Protein AF-0000000070380771 (afdb_homodimer)

Solvent-accessible surface area (backbone atoms only — not comparable to full-atom values): 51264 Å² total; per-residue (Å²): 142,86,91,89,78,85,69,86,73,79,86,82,87,74,89,71,87,74,86,80,80,78,75,79,76,74,78,73,79,75,77,78,79,81,85,82,73,87,72,89,79,75,88,74,88,81,80,87,70,88,83,82,88,81,94,83,90,71,95,70,80,88,82,78,74,93,72,87,72,89,77,90,82,74,86,62,72,78,56,58,79,58,52,67,78,51,56,83,76,54,70,95,64,72,78,73,71,71,70,75,65,78,79,70,80,69,45,84,45,52,61,44,78,40,83,37,79,69,74,66,56,48,31,32,36,49,47,54,38,82,95,44,77,72,44,42,66,49,49,50,58,55,55,61,74,44,67,93,34,72,45,36,39,27,26,43,66,91,47,42,65,62,38,48,50,44,26,52,74,66,71,38,59,85,51,54,82,36,54,39,77,47,44,53,93,78,38,53,86,61,44,56,32,33,38,36,41,16,33,50,67,41,51,48,57,53,45,69,50,42,72,87,48,61,47,48,43,28,46,33,26,36,48,97,50,91,26,84,71,35,78,36,48,66,91,47,37,70,63,50,50,50,49,53,52,48,41,25,71,72,66,32,31,43,42,19,42,75,39,65,20,34,30,39,37,30,22,36,88,86,68,42,72,30,66,57,96,86,35,70,43,59,50,68,16,52,27,25,42,34,41,30,21,70,88,43,88,59,66,41,45,37,38,34,26,50,71,89,34,84,62,43,59,47,44,20,48,33,40,35,39,25,24,26,70,13,14,75,44,69,42,32,78,53,66,32,49,37,36,38,66,79,39,64,32,40,31,42,28,49,33,71,48,71,53,88,63,70,63,31,33,38,34,37,45,68,48,39,37,35,38,31,34,39,71,82,43,91,55,51,34,29,32,27,43,54,88,37,82,71,44,80,39,51,55,50,24,31,42,35,38,29,60,37,93,47,41,41,33,37,52,45,91,53,92,80,46,45,52,58,56,58,47,46,56,41,48,32,64,72,52,53,59,60,64,66,73,78,109,138,91,85,81,92,83,93,84,93,87,90,87,91,83,77,83,90,78,92,81,85,86,81,86,74,87,87,76,90,78,84,83,84,89,74,95,89,92,80,92,76,92,76,90,91,89,89,94,80,92,91,88,95,82,96,81,92,76,96,78,86,95,85,91,79,94,77,88,78,84,75,90,73,76,80,62,72,84,52,58,88,53,52,74,78,36,61,90,76,36,79,72,77,73,83,69,79,68,60,77,61,71,72,67,78,69,41,82,44,52,62,45,77,41,81,38,82,63,72,64,52,46,31,32,36,49,46,54,38,83,94,43,77,70,44,41,66,50,47,50,57,56,54,60,77,45,66,94,40,66,46,36,39,27,27,41,67,92,48,41,64,61,38,50,54,46,26,51,74,68,70,40,59,84,50,53,82,35,54,38,76,46,43,53,95,77,38,54,86,63,46,54,33,33,40,37,41,16,33,49,66,39,51,48,57,54,45,70,52,41,72,87,50,61,49,46,42,27,44,34,27,35,46,94,51,92,24,83,71,35,77,37,47,66,91,48,37,70,62,51,50,52,49,51,52,50,42,26,71,71,67,33,31,42,42,19,41,75,38,64,20,34,29,38,38,30,23,36,86,86,68,42,72,31,67,58,96,86,37,69,42,58,50,65,17,53,26,26,41,33,42,30,20,70,89,43,87,57,65,40,45,36,39,35,25,50,73,89,35,84,61,45,58,48,44,21,46,33,40,35,40,24,24,25,70,13,14,76,43,70,43,31,79,54,67,31,51,37,35,40,66,76,40,64,31,39,31,44,29,48,33,71,50,70,53,87,64,69,62,31,34,38,34,37,44,67,47,39,36,35,38,32,33,37,72,80,42,91,56,51,35,29,33,27,42,55,87,37,82,72,44,79,37,49,55,51,25,31,41,34,38,29,58,37,92,45,41,39,32,37,53,44,91,53,92,80,46,45,54,59,55,60,47,48,55,42,47,33,62,70,52,53,58,62,64,66,72,78,108

Sequence (878 aa):
MQQLYTNSFQNSQQMSTSVEEQQKSTSKFQRKPYRTDSQRHCKYSNHDHCDENQMHLSKNKMLQSINSEEEYQPKQMELDQLELRNKTSSKNISQIYQVIEEKEFECGCKPSIIPFEKEDSWQILLIGKLNDPEVFPLFSQIIKQFKNKKCSFYVENHSLEKFKCQLIQDQLNEFIETIVEFDSANHELNIDIIITLGGDGTILYTMSHFQNRTSPPIIAIEKGTLGFMCMYNIQNIEKDLEKIQQNVKANKNIMVERKMRIHAKILDANGNIAKQNGVEKKYHALNEIVIDRGQNASCLKMEIFLNNESLTKTLGDGLIFSTPTGSTAYSLSAGGPIIQNEVRSISLVPICPFSLSFRPIVLPECSELKVKLTDDNRGQGKISGDGQKVFDLLPGEVVQIESSDLDVYVVRETFKANNVHEWMVKLKKMLNWNSNFSKMQQLYTNSFQNSQQMSTSVEEQQKSTSKFQRKPYRTDSQRHCKYSNHDHCDENQMHLSKNKMLQSINSEEEYQPKQMELDQLELRNKTSSKNISQIYQVIEEKEFECGCKPSIIPFEKEDSWQILLIGKLNDPEVFPLFSQIIKQFKNKKCSFYVENHSLEKFKCQLIQDQLNEFIETIVEFDSANHELNIDIIITLGGDGTILYTMSHFQNRTSPPIIAIEKGTLGFMCMYNIQNIEKDLEKIQQNVKANKNIMVERKMRIHAKILDANGNIAKQNGVEKKYHALNEIVIDRGQNASCLKMEIFLNNESLTKTLGDGLIFSTPTGSTAYSLSAGGPIIQNEVRSISLVPICPFSLSFRPIVLPECSELKVKLTDDNRGQGKISGDGQKVFDLLPGEVVQIESSDLDVYVVRETFKANNVHEWMVKLKKMLNWNSNFSK

pLDDT: mean 71.98, std 31.47, range [14.49, 98.69]

Secondary structure (DSSP, 8-state):
--------------------------------------------------------------------------TTGGGGGGTGGGTTTSSTTS-------------TTSPEEEE----S--EEEEEE-TT-TTHHHHHHHHHHTTTTS--EEEEEHHHHHHHHHHHHHTT-GGGGGGEEEE-HHHHGGG--EEEEEE-HHHHHHHHTT-SSSPPPPEEEEE-SS--SS--EEGGGHHHHHHHHHHHHHHHSEEEEEEE--EEEEEE-TTSSBPEETTEE-EEEESSEEEEE-TT-SSPEEEEEEETTEEEEEEEESEEEEE-TGGGGTHHHHTTPPEE-TTS-EEEEEEES-SSTT---EEEETT-EEEEEEPTT-SS-EEEEETTEEEEEE-TT-EEEEEE-S--EEEE---TT--HHHHHHHHHHHHHTTTSGGG-/--------------------------------------------------------------------------TTGGGTTTTGGGTTTTS----------------TTSPEEEE----S--EEEEEE-TT-TTHHHHHHHHHHTTTTS--EEEEEHHHHHHHHHHHHHTT-GGGGGGEEEE-HHHHGGG--EEEEEE-HHHHHHHHTT-SSSPPPPEEEEE-SS--SS--EEGGGHHHHHHHHHHHHHHHSEEEEEEE--EEEEEE-TTSSBPEETTEE-EEEESSEEEEE-TT-SSPEEEEEEETTEEEEEEEESEEEEE-TGGGGTHHHHTTPPEE-TTS-EEEEEEES-SSTT---EEEETT-EEEEEEPTT-SS-EEEEETTEEEEEE-TT-EEEEEE-S--EEEE-S-TT--HHHHHHHHHHHHHTTTSGGG-

Radius of gyration: 39.32 Å; Cα contacts (8 Å, |Δi|>4): 1543; chains: 2; bounding box: 80×120×140 Å

Foldseek 3Di:
DDDDDDDDPDDDDDDDDDDDDDDPVVDPPDPPDPDDDDDPDDDDDDDDDDDDDDDDDDPDDDPDDDDDDDDDDDPPPVPPVVPPVPPVVPPVPPDCPVPPPDPPPQDVLFWDKDFAQDDQEAEEEEFEDPPDLVVLVLVLVLVVLSVVGNYAYEYAPVCLVSNCVVCVVVVNNVCNVSYDHDDLVPCQVVHAEYEYEAAPLRVQVVCQSPWPAFHHAYQAEHDDDQHLQHDHYSVCVSVQVVLQVVCCVVPSIFTWHWFWWKKKFKAALVRHQDDDPRHGQMGIARFKKKKFQPPDPAWFWKWKDKPNHTDDIWTGGIKIKGFLSNCLPVVVVLPGDRHQRSQGWIKIGDRGIPDPPDHIDTGHQAMKMKMAGAQPTPGWIWMDGPNHTGDIHHHGMMMIMHIDPRIHIYTDRDSVDSSVVSSVVSVCVVVVPPPPPVD/DDDDDDDDDYDYDDDDDDDDDDDPDDDDPDPDDDDDDDDDDDDDDYDDDDDDDDDDDDDDDDDDDDDDDDDPDDPPPVPPVPPPVDPPVNVVDDDPPVPVPPVPPPPVLFWDKDFAQDDQEFEEEEFEDPPDLVVLLLVLVLVVLSVVGNYAYEYAPVCLVSNCVVCVVVVNNVCNVSYDHDDLVPCQVVHAEYEYEAAPLRVQVVCQSPFPAFHHAYQAEHDDDQHLQHDHYSVCSSVLVVLQVVCCNVPSIFTWHWFWWKKKFKAALVRHQDDDPRHGQMGTARFKKKKFQPPDPAWFWKWKDKPNHTDDIWTGGIKIKGFLSNCLPVVVVLPGHRHQRSQGWIKIGDRGIPDPPDHIDTGHQAMKMKMAGAQPTPGWIWMDGSNHTGDIHHHGMMMIMHIDPRIHIYTDRDSVDRSVVSSVVSVCVVVVPPPPPVD

Structure (mmCIF, N/CA/C/O backbone):
data_AF-0000000070380771-model_v1
#
loop_
_entity.id
_entity.type
_entity.pdbx_description
1 polymer 'ATP-NAD kinase'
#
loop_
_atom_site.group_PDB
_atom_site.id
_atom_site.type_symbol
_atom_site.label_atom_id
_atom_site.label_alt_id
_atom_site.label_comp_id
_atom_site.label_asym_id
_atom_site.label_entity_id
_atom_site.label_seq_id
_atom_site.pdbx_PDB_ins_code
_atom_site.Cartn_x
_atom_site.Cartn_y
_atom_site.Cartn_z
_atom_site.occupancy
_atom_site.B_iso_or_equiv
_atom_site.auth_seq_id
_atom_site.auth_comp_id
_atom_site.auth_asym_id
_atom_site.auth_atom_id
_atom_site.pdbx_PDB_model_num
ATOM 1 N N . MET A 1 1 ? 10.43 4.582 -74.312 1 15.59 1 MET A N 1
ATOM 2 C CA . MET A 1 1 ? 9.906 5.629 -75.188 1 15.59 1 MET A CA 1
ATOM 3 C C . MET A 1 1 ? 9.266 6.75 -74.375 1 15.59 1 MET A C 1
ATOM 5 O O . MET A 1 1 ? 8.922 6.555 -73.188 1 15.59 1 MET A O 1
ATOM 9 N N . GLN A 1 2 ? 8.406 7.648 -75.062 1 15.29 2 GLN A N 1
ATOM 10 C CA . GLN A 1 2 ? 8.266 9.094 -75.25 1 15.29 2 GLN A CA 1
ATOM 11 C C . GLN A 1 2 ? 7.43 9.688 -74.062 1 15.29 2 GLN A C 1
ATOM 13 O O . GLN A 1 2 ? 7.844 10.648 -73.438 1 15.29 2 GLN A O 1
ATOM 18 N N . GLN A 1 3 ? 6.051 9.898 -74.25 1 15.65 3 GLN A N 1
ATOM 19 C CA . GLN A 1 3 ? 5.379 11.18 -74.5 1 15.65 3 GLN A CA 1
ATOM 20 C C . GLN A 1 3 ? 4.953 11.805 -73.125 1 15.65 3 GLN A C 1
ATOM 22 O O . GLN A 1 3 ? 4.82 11.109 -72.125 1 15.65 3 GLN A O 1
ATOM 27 N N . LEU A 1 4 ? 4.148 12.969 -73.188 1 15.55 4 LEU A N 1
ATOM 28 C CA . LEU A 1 4 ? 3.951 14.414 -73.062 1 15.55 4 LEU A CA 1
ATOM 29 C C . LEU A 1 4 ? 3.121 14.742 -71.812 1 15.55 4 LEU A C 1
ATOM 31 O O . LEU A 1 4 ? 2.547 13.852 -71.188 1 15.55 4 LEU A O 1
ATOM 35 N N . TYR A 1 5 ? 2.143 15.719 -71.812 1 14.67 5 TYR A N 1
ATOM 36 C CA . TYR A 1 5 ? 1.881 17.141 -71.625 1 14.67 5 TYR A CA 1
ATOM 37 C C . TYR A 1 5 ? 0.766 17.344 -70.625 1 14.67 5 TYR A C 1
ATOM 39 O O . TYR A 1 5 ? 0.784 18.297 -69.812 1 14.67 5 TYR A O 1
ATOM 47 N N . THR A 1 6 ? -0.337 16.547 -70.625 1 15.51 6 THR A N 1
ATOM 48 C CA . THR A 1 6 ? -1.52 17.359 -70.875 1 15.51 6 THR A CA 1
ATOM 49 C C . THR A 1 6 ? -1.907 18.156 -69.625 1 15.51 6 THR A C 1
ATOM 51 O O . THR A 1 6 ? -1.584 17.781 -68.5 1 15.51 6 THR A O 1
ATOM 54 N N . ASN A 1 7 ? -2.908 19.078 -69.688 1 14.82 7 ASN A N 1
ATOM 55 C CA . ASN A 1 7 ? -3.33 20.469 -69.688 1 14.82 7 ASN A CA 1
ATOM 56 C C . ASN A 1 7 ? -3.99 20.859 -68.375 1 14.82 7 ASN A C 1
ATOM 58 O O . ASN A 1 7 ? -3.668 21.891 -67.812 1 14.82 7 ASN A O 1
ATOM 62 N N . SER A 1 8 ? -5.223 20.266 -68 1 15.84 8 SER A N 1
ATOM 63 C CA . SER A 1 8 ? -6.32 21.219 -67.938 1 15.84 8 SER A CA 1
ATOM 64 C C . SER A 1 8 ? -6.402 21.906 -66.562 1 15.84 8 SER A C 1
ATOM 66 O O . SER A 1 8 ? -6.59 21.234 -65.562 1 15.84 8 SER A O 1
ATOM 68 N N . PHE A 1 9 ? -5.828 23.172 -66.25 1 16.44 9 PHE A N 1
ATOM 69 C CA . PHE A 1 9 ? -5.43 24.266 -65.375 1 16.44 9 PHE A CA 1
ATOM 70 C C . PHE A 1 9 ? -6.652 24.953 -64.75 1 16.44 9 PHE A C 1
ATOM 72 O O . PHE A 1 9 ? -6.52 25.859 -63.938 1 16.44 9 PHE A O 1
ATOM 79 N N . GLN A 1 10 ? -7.82 24.75 -65.438 1 15.23 10 GLN A N 1
ATOM 80 C CA . GLN A 1 10 ? -8.438 26.047 -65.688 1 15.23 10 GLN A CA 1
ATOM 81 C C . GLN A 1 10 ? -8.68 26.781 -64.312 1 15.23 10 GLN A C 1
ATOM 83 O O . GLN A 1 10 ? -8.688 26.172 -63.281 1 15.23 10 GLN A O 1
ATOM 88 N N . ASN A 1 11 ? -9.68 27.672 -64.375 1 15.25 11 ASN A N 1
ATOM 89 C CA . ASN A 1 11 ? -9.953 29.094 -64.312 1 15.25 11 ASN A CA 1
ATOM 90 C C . ASN A 1 11 ? -10.305 29.562 -62.906 1 15.25 11 ASN A C 1
ATOM 92 O O . ASN A 1 11 ? -10.617 28.75 -62.031 1 15.25 11 ASN A O 1
ATOM 96 N N . SER A 1 12 ? -11.086 30.609 -62.75 1 15.48 12 SER A N 1
ATOM 97 C CA . SER A 1 12 ? -11.039 32.031 -62.438 1 15.48 12 SER A CA 1
ATOM 98 C C . SER A 1 12 ? -11.688 32.312 -61.094 1 15.48 12 SER A C 1
ATOM 100 O O . SER A 1 12 ? -11.133 33.062 -60.25 1 15.48 12 SER A O 1
ATOM 102 N N . GLN A 1 13 ? -13.031 31.969 -60.906 1 15.8 13 GLN A N 1
ATOM 103 C CA . GLN A 1 13 ? -13.852 33.156 -60.688 1 15.8 13 GLN A CA 1
ATOM 104 C C . GLN A 1 13 ? -13.75 33.625 -59.219 1 15.8 13 GLN A C 1
ATOM 106 O O . GLN A 1 13 ? -13.414 32.875 -58.344 1 15.8 13 GLN A O 1
ATOM 111 N N . GLN A 1 14 ? -14.258 34.938 -58.875 1 16.27 14 GLN A N 1
ATOM 112 C CA . GLN A 1 14 ? -14.109 36.25 -58.312 1 16.27 14 GLN A CA 1
ATOM 113 C C . GLN A 1 14 ? -14.742 36.344 -56.938 1 16.27 14 GLN A C 1
ATOM 115 O O . GLN A 1 14 ? -14.531 37.312 -56.188 1 16.27 14 GLN A O 1
ATOM 120 N N . MET A 1 15 ? -15.492 35.312 -56.438 1 16.72 15 MET A N 1
ATOM 121 C CA . MET A 1 15 ? -16.609 35.938 -55.75 1 16.72 15 MET A CA 1
ATOM 122 C C . MET A 1 15 ? -16.125 36.75 -54.531 1 16.72 15 MET A C 1
ATOM 124 O O . MET A 1 15 ? -15.297 36.25 -53.75 1 16.72 15 MET A O 1
ATOM 128 N N . SER A 1 16 ? -16.594 38 -54.25 1 16.33 16 SER A N 1
ATOM 129 C CA . SER A 1 16 ? -16.469 39.344 -53.75 1 16.33 16 SER A CA 1
ATOM 130 C C . SER A 1 16 ? -16.656 39.406 -52.25 1 16.33 16 SER A C 1
ATOM 132 O O . SER A 1 16 ? -16.031 40.219 -51.562 1 16.33 16 SER A O 1
ATOM 134 N N . THR A 1 17 ? -17.516 38.531 -51.688 1 17.88 17 THR A N 1
ATOM 135 C CA . THR A 1 17 ? -18.438 39.312 -50.844 1 17.88 17 THR A CA 1
ATOM 136 C C . THR A 1 17 ? -17.688 39.875 -49.625 1 17.88 17 THR A C 1
ATOM 138 O O . THR A 1 17 ? -16.797 39.25 -49.094 1 17.88 17 THR A O 1
ATOM 141 N N . SER A 1 18 ? -17.953 41.125 -49.188 1 16.97 18 SER A N 1
ATOM 142 C CA . SER A 1 18 ? -17.578 42.375 -48.562 1 16.97 18 SER A CA 1
ATOM 143 C C . SER A 1 18 ? -17.578 42.281 -47.031 1 16.97 18 SER A C 1
ATOM 145 O O . SER A 1 18 ? -17.047 43.156 -46.344 1 16.97 18 SER A O 1
ATOM 147 N N . VAL A 1 19 ? -18.266 41.281 -46.469 1 18.34 19 VAL A N 1
ATOM 148 C CA . VAL A 1 19 ? -18.984 41.781 -45.281 1 18.34 19 VAL A CA 1
ATOM 149 C C . VAL A 1 19 ? -17.984 42.312 -44.281 1 18.34 19 VAL A C 1
ATOM 151 O O . VAL A 1 19 ? -16.891 41.781 -44.125 1 18.34 19 VAL A O 1
ATOM 154 N N . GLU A 1 20 ? -18.453 43.281 -43.438 1 17.81 20 GLU A N 1
ATOM 155 C CA . GLU A 1 20 ? -18.219 44.531 -42.719 1 17.81 20 GLU A CA 1
ATOM 156 C C . GLU A 1 20 ? -17.438 44.25 -41.406 1 17.81 20 GLU A C 1
ATOM 158 O O . GLU A 1 20 ? -17.609 43.219 -40.781 1 17.81 20 GLU A O 1
ATOM 163 N N . GLU A 1 21 ? -16.422 45.062 -41.125 1 18.34 21 GLU A N 1
ATOM 164 C CA . GLU A 1 21 ? -15.172 45.281 -40.375 1 18.34 21 GLU A CA 1
ATOM 165 C C . GLU A 1 21 ? -15.453 45.594 -38.906 1 18.34 21 GLU A C 1
ATOM 167 O O . GLU A 1 21 ? -14.539 45.938 -38.156 1 18.34 21 GLU A O 1
ATOM 172 N N . GLN A 1 22 ? -16.781 45.344 -38.5 1 17.52 22 GLN A N 1
ATOM 173 C CA . GLN A 1 22 ? -17.047 46.281 -37.406 1 17.52 22 GLN A CA 1
ATOM 174 C C . GLN A 1 22 ? -15.984 46.188 -36.312 1 17.52 22 GLN A C 1
ATOM 176 O O . GLN A 1 22 ? -15.375 45.125 -36.125 1 17.52 22 GLN A O 1
ATOM 181 N N . GLN A 1 23 ? -15.852 47.312 -35.562 1 16.89 23 GLN A N 1
ATOM 182 C CA . GLN A 1 23 ? -14.945 48.188 -34.844 1 16.89 23 GLN A CA 1
ATOM 183 C C . GLN A 1 23 ? -14.695 47.688 -33.438 1 16.89 23 GLN A C 1
ATOM 185 O O . GLN A 1 23 ? -15.547 47.875 -32.562 1 16.89 23 GLN A O 1
ATOM 190 N N . LYS A 1 24 ? -14.719 46.375 -33.188 1 17.44 24 LYS A N 1
ATOM 191 C CA . LYS A 1 24 ? -14.812 45.938 -31.797 1 17.44 24 LYS A CA 1
ATOM 192 C C . LYS A 1 24 ? -13.734 46.625 -30.953 1 17.44 24 LYS A C 1
ATOM 194 O O . LYS A 1 24 ? -12.547 46.281 -31.094 1 17.44 24 LYS A O 1
ATOM 199 N N . SER A 1 25 ? -13.914 47.969 -30.641 1 17.27 25 SER A N 1
ATOM 200 C CA . SER A 1 25 ? -13.023 48.875 -29.922 1 17.27 25 SER A CA 1
ATOM 201 C C . SER A 1 25 ? -12.641 48.312 -28.562 1 17.27 25 SER A C 1
ATOM 203 O O . SER A 1 25 ? -13.484 48.188 -27.672 1 17.27 25 SER A O 1
ATOM 205 N N . THR A 1 26 ? -12.164 47.094 -28.469 1 18.12 26 THR A N 1
ATOM 206 C CA . THR A 1 26 ? -11.82 46.469 -27.203 1 18.12 26 THR A CA 1
ATOM 207 C C . THR A 1 26 ? -10.914 47.406 -26.391 1 18.12 26 THR A C 1
ATOM 209 O O . THR A 1 26 ? -9.805 47.719 -26.812 1 18.12 26 THR A O 1
ATOM 212 N N . SER A 1 27 ? -11.586 48.281 -25.656 1 17 27 SER A N 1
ATOM 213 C CA . SER A 1 27 ? -11.008 49.312 -24.797 1 17 27 SER A CA 1
ATOM 214 C C . SER A 1 27 ? -9.891 48.75 -23.938 1 17 27 SER A C 1
ATOM 216 O O . SER A 1 27 ? -10.023 47.656 -23.359 1 17 27 SER A O 1
ATOM 218 N N . LYS A 1 28 ? -8.695 49.125 -24.156 1 19.48 28 LYS A N 1
ATOM 219 C CA . LYS A 1 28 ? -7.309 49.031 -23.703 1 19.48 28 LYS A CA 1
ATOM 220 C C . LYS A 1 28 ? -7.18 49.406 -22.234 1 19.48 28 LYS A C 1
ATOM 222 O O . LYS A 1 28 ? -7.297 50.562 -21.875 1 19.48 28 LYS A O 1
ATOM 227 N N . PHE A 1 29 ? -7.934 48.656 -21.344 1 17.91 29 PHE A N 1
ATOM 228 C CA . PHE A 1 29 ? -7.871 49 -19.922 1 17.91 29 PHE A CA 1
ATOM 229 C C . PHE A 1 29 ? -6.434 49.25 -19.5 1 17.91 29 PHE A C 1
ATOM 231 O O . PHE A 1 29 ? -5.523 48.5 -19.844 1 17.91 29 PHE A O 1
ATOM 238 N N . GLN A 1 30 ? -6.145 50.5 -19.219 1 17.33 30 GLN A N 1
ATOM 239 C CA . GLN A 1 30 ? -5.004 51.312 -18.859 1 17.33 30 GLN A CA 1
ATOM 240 C C . GLN A 1 30 ? -4.242 50.75 -17.672 1 17.33 30 GLN A C 1
ATOM 242 O O . GLN A 1 30 ? -4.812 50.562 -16.594 1 17.33 30 GLN A O 1
ATOM 247 N N . ARG A 1 31 ? -3.383 49.812 -17.922 1 18.3 31 ARG A N 1
ATOM 248 C CA . ARG A 1 31 ? -2.426 49.25 -16.984 1 18.3 31 ARG A CA 1
ATOM 249 C C . ARG A 1 31 ? -1.711 50.344 -16.203 1 18.3 31 ARG A C 1
ATOM 251 O O . ARG A 1 31 ? -1.002 51.156 -16.781 1 18.3 31 ARG A O 1
ATOM 258 N N . LYS A 1 32 ? -2.375 50.906 -15.211 1 17.41 32 LYS A N 1
ATOM 259 C CA . LYS A 1 32 ? -1.757 52 -14.445 1 17.41 32 LYS A CA 1
ATOM 260 C C . LYS A 1 32 ? -0.337 51.625 -14.023 1 17.41 32 LYS A C 1
ATOM 262 O O . LYS A 1 32 ? -0.073 50.5 -13.648 1 17.41 32 LYS A O 1
ATOM 267 N N . PRO A 1 33 ? 0.703 52.406 -14.344 1 18.81 33 PRO A N 1
ATOM 268 C CA . PRO A 1 33 ? 2.16 52.438 -14.203 1 18.81 33 PRO A CA 1
ATOM 269 C C . PRO A 1 33 ? 2.611 52.344 -12.742 1 18.81 33 PRO A C 1
ATOM 271 O O . PRO A 1 33 ? 1.985 52.906 -11.859 1 18.81 33 PRO A O 1
ATOM 274 N N . TYR A 1 34 ? 3.078 51.156 -12.344 1 19.2 34 TYR A N 1
ATOM 275 C CA . TYR A 1 34 ? 3.66 50.812 -11.047 1 19.2 34 TYR A CA 1
ATOM 276 C C . TYR A 1 34 ? 4.707 51.844 -10.641 1 19.2 34 TYR A C 1
ATOM 278 O O . TYR A 1 34 ? 5.676 52.062 -11.375 1 19.2 34 TYR A O 1
ATOM 286 N N . ARG A 1 35 ? 4.332 52.906 -9.977 1 16.77 35 ARG A N 1
ATOM 287 C CA . ARG A 1 35 ? 5.16 54 -9.469 1 16.77 35 ARG A CA 1
ATOM 288 C C . ARG A 1 35 ? 6.379 53.469 -8.727 1 16.77 35 ARG A C 1
ATOM 290 O O . ARG A 1 35 ? 6.254 52.562 -7.891 1 16.77 35 ARG A O 1
ATOM 297 N N . THR A 1 36 ? 7.664 53.656 -9.203 1 17.06 36 THR A N 1
ATOM 298 C CA . THR A 1 36 ? 9.094 53.469 -8.969 1 17.06 36 THR A CA 1
ATOM 299 C C . THR A 1 36 ? 9.469 53.906 -7.551 1 17.06 36 THR A C 1
ATOM 301 O O . THR A 1 36 ? 10.219 53.188 -6.871 1 17.06 36 THR A O 1
ATOM 304 N N . ASP A 1 37 ? 9.484 55.188 -7.113 1 15.84 37 ASP A N 1
ATOM 305 C CA . ASP A 1 37 ? 10.719 55.906 -6.793 1 15.84 37 ASP A CA 1
ATOM 306 C C . ASP A 1 37 ? 11.07 55.75 -5.316 1 15.84 37 ASP A C 1
ATOM 308 O O . ASP A 1 37 ? 12.211 56.031 -4.918 1 15.84 37 ASP A O 1
ATOM 312 N N . SER A 1 38 ? 10.141 55.781 -4.324 1 16.62 38 SER A N 1
ATOM 313 C CA . SER A 1 38 ? 10.594 56.688 -3.273 1 16.62 38 SER A CA 1
ATOM 314 C C . SER A 1 38 ? 11.859 56.156 -2.604 1 16.62 38 SER A C 1
ATOM 316 O O . SER A 1 38 ? 12.055 54.969 -2.467 1 16.62 38 SER A O 1
ATOM 318 N N . GLN A 1 39 ? 12.93 57.062 -2.148 1 16.45 39 GLN A N 1
ATOM 319 C CA . GLN A 1 39 ? 14.289 57.406 -1.742 1 16.45 39 GLN A CA 1
ATOM 320 C C . GLN A 1 39 ? 14.57 56.938 -0.315 1 16.45 39 GLN A C 1
ATOM 322 O O . GLN A 1 39 ? 15.594 57.312 0.266 1 16.45 39 GLN A O 1
ATOM 327 N N . ARG A 1 40 ? 13.914 56.031 0.364 1 16.89 40 ARG A N 1
ATOM 328 C CA . ARG A 1 40 ? 14.188 56.219 1.785 1 16.89 40 ARG A CA 1
ATOM 329 C C . ARG A 1 40 ? 15.68 56.094 2.078 1 16.89 40 ARG A C 1
ATOM 331 O O . ARG A 1 40 ? 16.344 55.219 1.546 1 16.89 40 ARG A O 1
ATOM 338 N N . HIS A 1 41 ? 16.312 57.094 2.762 1 16.53 41 HIS A N 1
ATOM 339 C CA . HIS A 1 41 ? 17.594 57.625 3.25 1 16.53 41 HIS A CA 1
ATOM 340 C C . HIS A 1 41 ? 18.266 56.656 4.195 1 16.53 41 HIS A C 1
ATOM 342 O O . HIS A 1 41 ? 17.594 56 5.004 1 16.53 41 HIS A O 1
ATOM 348 N N . CYS A 1 42 ? 19.531 56.312 3.943 1 17.25 42 CYS A N 1
ATOM 349 C CA . CYS A 1 42 ? 20.641 55.5 4.41 1 17.25 42 CYS A CA 1
ATOM 350 C C . CYS A 1 42 ? 21.125 55.969 5.777 1 17.25 42 CYS A C 1
ATOM 352 O O . CYS A 1 42 ? 22.156 55.5 6.266 1 17.25 42 CYS A O 1
ATOM 354 N N . LYS A 1 43 ? 20.5 56.75 6.668 1 16.7 43 LYS A N 1
ATOM 355 C CA . LYS A 1 43 ? 21.469 57.438 7.52 1 16.7 43 LYS A CA 1
ATOM 356 C C . LYS A 1 43 ? 22.281 56.438 8.328 1 16.7 43 LYS A C 1
ATOM 358 O O . LYS A 1 43 ? 21.766 55.438 8.797 1 16.7 43 LYS A O 1
ATOM 363 N N . TYR A 1 44 ? 23.688 56.562 8.406 1 16.52 44 TYR A N 1
ATOM 364 C CA . TYR A 1 44 ? 25 56.031 8.789 1 16.52 44 TYR A CA 1
ATOM 365 C C . TYR A 1 44 ? 25.125 55.938 10.305 1 16.52 44 TYR A C 1
ATOM 367 O O . TYR A 1 44 ? 25.75 55 10.82 1 16.52 44 TYR A O 1
ATOM 375 N N . SER A 1 45 ? 24.688 56.906 11.156 1 16.22 45 SER A N 1
ATOM 376 C CA . SER A 1 45 ? 25.766 57.375 12.031 1 16.22 45 SER A CA 1
ATOM 377 C C . SER A 1 45 ? 26.25 56.25 12.945 1 16.22 45 SER A C 1
ATOM 379 O O . SER A 1 45 ? 25.531 55.281 13.18 1 16.22 45 SER A O 1
ATOM 381 N N . ASN A 1 46 ? 27.484 56.406 13.641 1 16.53 46 ASN A N 1
ATOM 382 C CA . ASN A 1 46 ? 28.766 56 14.211 1 16.53 46 ASN A CA 1
ATOM 383 C C . ASN A 1 46 ? 28.609 55.531 15.648 1 16.53 46 ASN A C 1
ATOM 385 O O . ASN A 1 46 ? 29.438 54.75 16.141 1 16.53 46 ASN A O 1
ATOM 389 N N . HIS A 1 47 ? 27.797 56.219 16.562 1 15.58 47 HIS A N 1
ATOM 390 C CA . HIS A 1 47 ? 28.562 56.594 17.734 1 15.58 47 HIS A CA 1
ATOM 391 C C . HIS A 1 47 ? 29 55.375 18.531 1 15.58 47 HIS A C 1
ATOM 393 O O . HIS A 1 47 ? 30.188 55.219 18.812 1 15.58 47 HIS A O 1
ATOM 399 N N . ASP A 1 48 ? 28.516 55.312 19.859 1 15.63 48 ASP A N 1
ATOM 400 C CA . ASP A 1 48 ? 29.203 55.562 21.109 1 15.63 48 ASP A CA 1
ATOM 401 C C . ASP A 1 48 ? 29.75 54.25 21.688 1 15.63 48 ASP A C 1
ATOM 403 O O . ASP A 1 48 ? 29.312 53.156 21.297 1 15.63 48 ASP A O 1
ATOM 407 N N . HIS A 1 49 ? 30.328 54.281 22.953 1 16.59 49 HIS A N 1
ATOM 408 C CA . HIS A 1 49 ? 31.438 54.062 23.875 1 16.59 49 HIS A CA 1
ATOM 409 C C . HIS A 1 49 ? 31.141 52.906 24.812 1 16.59 49 HIS A C 1
ATOM 411 O O . HIS A 1 49 ? 31.953 52.562 25.672 1 16.59 49 HIS A O 1
ATOM 417 N N . CYS A 1 50 ? 29.953 52.375 24.812 1 15.74 50 CYS A N 1
ATOM 418 C CA . CYS A 1 50 ? 29.812 52.031 26.234 1 15.74 50 CYS A CA 1
ATOM 419 C C . CYS A 1 50 ? 30.938 51.125 26.688 1 15.74 50 CYS A C 1
ATOM 421 O O . CYS A 1 50 ? 31.281 50.156 26.016 1 15.74 50 CYS A O 1
ATOM 423 N N . ASP A 1 51 ? 31.547 51.5 27.859 1 15.3 51 ASP A N 1
ATOM 424 C CA . ASP A 1 51 ? 32.625 51.344 28.844 1 15.3 51 ASP A CA 1
ATOM 425 C C . ASP A 1 51 ? 32.656 49.906 29.391 1 15.3 51 ASP A C 1
ATOM 427 O O . ASP A 1 51 ? 31.734 49.125 29.172 1 15.3 51 ASP A O 1
ATOM 431 N N . GLU A 1 52 ? 32.656 49.906 30.797 1 15.14 52 GLU A N 1
ATOM 432 C CA . GLU A 1 52 ? 33.625 49.594 31.828 1 15.14 52 GLU A CA 1
ATOM 433 C C . GLU A 1 52 ? 33.5 48.156 32.281 1 15.14 52 GLU A C 1
ATOM 435 O O . GLU A 1 52 ? 34.438 47.375 32.188 1 15.14 52 GLU A O 1
ATOM 440 N N . ASN A 1 53 ? 33.125 47.969 33.656 1 15.12 53 ASN A N 1
ATOM 441 C CA . ASN A 1 53 ? 33.938 47.625 34.812 1 15.12 53 ASN A CA 1
ATOM 442 C C . ASN A 1 53 ? 33.812 46.125 35.125 1 15.12 53 ASN A C 1
ATOM 444 O O . ASN A 1 53 ? 32.969 45.438 34.562 1 15.12 53 ASN A O 1
ATOM 448 N N . GLN A 1 54 ? 33.531 45.75 36.531 1 14.49 54 GLN A N 1
ATOM 449 C CA . GLN A 1 54 ? 34.312 45.281 37.688 1 14.49 54 GLN A CA 1
ATOM 450 C C . GLN A 1 54 ? 34.062 43.812 37.969 1 14.49 54 GLN A C 1
ATOM 452 O O . GLN A 1 54 ? 35 43.031 38.094 1 14.49 54 GLN A O 1
ATOM 457 N N . MET A 1 55 ? 32.938 43.438 38.75 1 15.52 55 MET A N 1
ATOM 458 C CA . MET A 1 55 ? 33.188 42.969 40.125 1 15.52 55 MET A CA 1
ATOM 459 C C . MET A 1 55 ? 33.562 41.469 40.125 1 15.52 55 MET A C 1
ATOM 461 O O . MET A 1 55 ? 33.156 40.75 39.219 1 15.52 55 MET A O 1
ATOM 465 N N . HIS A 1 56 ? 34.25 40.938 41.281 1 15.89 56 HIS A N 1
ATOM 466 C CA . HIS A 1 56 ? 35.188 40.125 42.031 1 15.89 56 HIS A CA 1
ATOM 467 C C . HIS A 1 56 ? 34.562 38.75 42.375 1 15.89 56 HIS A C 1
ATOM 469 O O . HIS A 1 56 ? 35.219 37.719 42.219 1 15.89 56 HIS A O 1
ATOM 475 N N . LEU A 1 57 ? 33.438 38.688 43.281 1 15.38 57 LEU A N 1
ATOM 476 C CA . LEU A 1 57 ? 33.625 38.094 44.594 1 15.38 57 LEU A CA 1
ATOM 477 C C . LEU A 1 57 ? 33.688 36.594 44.5 1 15.38 57 LEU A C 1
ATOM 479 O O . LEU A 1 57 ? 33.156 36 43.562 1 15.38 57 LEU A O 1
ATOM 483 N N . SER A 1 58 ? 33.938 35.844 45.812 1 15.92 58 SER A N 1
ATOM 484 C CA . SER A 1 58 ? 34.656 34.938 46.656 1 15.92 58 SER A CA 1
ATOM 485 C C . SER A 1 58 ? 33.875 33.656 46.875 1 15.92 58 SER A C 1
ATOM 487 O O . SER A 1 58 ? 34.312 32.75 47.625 1 15.92 58 SER A O 1
ATOM 489 N N . LYS A 1 59 ? 32.688 33.438 46.375 1 15.67 59 LYS A N 1
ATOM 490 C CA . LYS A 1 59 ? 31.938 32.625 47.344 1 15.67 59 LYS A CA 1
ATOM 491 C C . LYS A 1 59 ? 32.562 31.25 47.531 1 15.67 59 LYS A C 1
ATOM 493 O O . LYS A 1 59 ? 32.531 30.438 46.594 1 15.67 59 LYS A O 1
ATOM 498 N N . ASN A 1 60 ? 33.531 31.109 48.5 1 16 60 ASN A N 1
ATOM 499 C CA . ASN A 1 60 ? 34.312 30 49.062 1 16 60 ASN A CA 1
ATOM 500 C C . ASN A 1 60 ? 33.375 28.891 49.562 1 16 60 ASN A C 1
ATOM 502 O O . ASN A 1 60 ? 33.812 27.719 49.625 1 16 60 ASN A O 1
ATOM 506 N N . LYS A 1 61 ? 32.375 29.25 50.469 1 15.21 61 LYS A N 1
ATOM 507 C CA . LYS A 1 61 ? 32.438 28.641 51.812 1 15.21 61 LYS A CA 1
ATOM 508 C C . LYS A 1 61 ? 32.188 27.141 51.75 1 15.21 61 LYS A C 1
ATOM 510 O O . LYS A 1 61 ? 32.188 26.547 50.688 1 15.21 61 LYS A O 1
ATOM 515 N N . MET A 1 62 ? 31.078 26.703 52.625 1 15.48 62 MET A N 1
ATOM 516 C CA . MET A 1 62 ? 31.016 25.844 53.812 1 15.48 62 MET A CA 1
ATOM 517 C C . MET A 1 62 ? 30.75 24.406 53.406 1 15.48 62 MET A C 1
ATOM 519 O O . MET A 1 62 ? 29.781 24.109 52.719 1 15.48 62 MET A O 1
ATOM 523 N N . LEU A 1 63 ? 31.75 23.469 53.562 1 16.8 63 LEU A N 1
ATOM 524 C CA . LEU A 1 63 ? 32.062 22.047 53.531 1 16.8 63 LEU A CA 1
ATOM 525 C C . LEU A 1 63 ? 31.094 21.25 54.375 1 16.8 63 LEU A C 1
ATOM 527 O O . LEU A 1 63 ? 31.078 20.016 54.312 1 16.8 63 LEU A O 1
ATOM 531 N N . GLN A 1 64 ? 30.484 21.922 55.5 1 15.59 64 GLN A N 1
ATOM 532 C CA . GLN A 1 64 ? 30.578 21.141 56.719 1 15.59 64 GLN A CA 1
ATOM 533 C C . GLN A 1 64 ? 29.859 19.812 56.594 1 15.59 64 GLN A C 1
ATOM 535 O O . GLN A 1 64 ? 29.094 19.594 55.656 1 15.59 64 GLN A O 1
ATOM 540 N N . SER A 1 65 ? 29.203 19.328 57.844 1 16.84 65 SER A N 1
ATOM 541 C CA . SER A 1 65 ? 29.312 18.312 58.875 1 16.84 65 SER A CA 1
ATOM 542 C C . SER A 1 65 ? 28.25 17.234 58.688 1 16.84 65 SER A C 1
ATOM 544 O O . SER A 1 65 ? 28.359 16.141 59.281 1 16.84 65 SER A O 1
ATOM 546 N N . ILE A 1 66 ? 27 17.438 58.219 1 16.81 66 ILE A N 1
ATOM 547 C CA . ILE A 1 66 ? 26 16.922 59.125 1 16.81 66 ILE A CA 1
ATOM 548 C C . ILE A 1 66 ? 26.016 15.391 59.125 1 16.81 66 ILE A C 1
ATOM 550 O O . ILE A 1 66 ? 25.859 14.773 58.062 1 16.81 66 ILE A O 1
ATOM 554 N N . ASN A 1 67 ? 26.438 14.75 60.344 1 16.95 67 ASN A N 1
ATOM 555 C CA . ASN A 1 67 ? 26.703 13.477 61.031 1 16.95 67 ASN A CA 1
ATOM 556 C C . ASN A 1 67 ? 25.484 12.562 61 1 16.95 67 ASN A C 1
ATOM 558 O O . ASN A 1 67 ? 25.609 11.352 61.156 1 16.95 67 ASN A O 1
ATOM 562 N N . SER A 1 68 ? 24.266 13.078 61.406 1 17.45 68 SER A N 1
ATOM 563 C CA . SER A 1 68 ? 23.578 12.336 62.469 1 17.45 68 SER A CA 1
ATOM 564 C C . SER A 1 68 ? 23.094 10.977 61.969 1 17.45 68 SER A C 1
ATOM 566 O O . SER A 1 68 ? 22.672 10.836 60.812 1 17.45 68 SER A O 1
ATOM 568 N N . GLU A 1 69 ? 23.203 9.891 62.844 1 18.25 69 GLU A N 1
ATOM 569 C CA . GLU A 1 69 ? 23.25 8.445 63.062 1 18.25 69 GLU A CA 1
ATOM 570 C C . GLU A 1 69 ? 21.859 7.828 62.938 1 18.25 69 GLU A C 1
ATOM 572 O O . GLU A 1 69 ? 21.703 6.609 63 1 18.25 69 GLU A O 1
ATOM 577 N N . GLU A 1 70 ? 20.766 8.664 63.125 1 18.42 70 GLU A N 1
ATOM 578 C CA . GLU A 1 70 ? 19.688 7.977 63.812 1 18.42 70 GLU A CA 1
ATOM 579 C C . GLU A 1 70 ? 19.281 6.691 63.094 1 18.42 70 GLU A C 1
ATOM 581 O O . GLU A 1 70 ? 19.094 6.688 61.875 1 18.42 70 GLU A O 1
ATOM 586 N N . GLU A 1 71 ? 19.25 5.594 63.906 1 18.41 71 GLU A N 1
ATOM 587 C CA . GLU A 1 71 ? 19.266 4.137 63.969 1 18.41 71 GLU A CA 1
ATOM 588 C C . GLU A 1 71 ? 18 3.543 63.344 1 18.41 71 GLU A C 1
ATOM 590 O O . GLU A 1 71 ? 18.094 2.615 62.531 1 18.41 71 GLU A O 1
ATOM 595 N N . TYR A 1 72 ? 16.766 3.67 64.125 1 18.66 72 TYR A N 1
ATOM 596 C CA . TYR A 1 72 ? 16.109 2.539 64.75 1 18.66 72 TYR A CA 1
ATOM 597 C C . TYR A 1 72 ? 15.328 1.715 63.719 1 18.66 72 TYR A C 1
ATOM 599 O O . TYR A 1 72 ? 15.039 2.186 62.625 1 18.66 72 TYR A O 1
ATOM 607 N N . GLN A 1 73 ? 14.219 0.921 64.312 1 18.47 73 GLN A N 1
ATOM 608 C CA . GLN A 1 73 ? 13.703 -0.438 64.5 1 18.47 73 GLN A CA 1
ATOM 609 C C . GLN A 1 73 ? 12.641 -0.744 63.406 1 18.47 73 GLN A C 1
ATOM 611 O O . GLN A 1 73 ? 12.617 -1.839 62.844 1 18.47 73 GLN A O 1
ATOM 616 N N . PRO A 1 74 ? 11.516 0.098 63.469 1 20.3 74 PRO A N 1
ATOM 617 C CA . PRO A 1 74 ? 10.203 -0.51 63.688 1 20.3 74 PRO A CA 1
ATOM 618 C C . PRO A 1 74 ? 9.703 -1.283 62.469 1 20.3 74 PRO A C 1
ATOM 620 O O . PRO A 1 74 ? 8.57 -1.785 62.469 1 20.3 74 PRO A O 1
ATOM 623 N N . LYS A 1 75 ? 10.195 -1.119 61.281 1 21.08 75 LYS A N 1
ATOM 624 C CA . LYS A 1 75 ? 9.203 -1.189 60.188 1 21.08 75 LYS A CA 1
ATOM 625 C C . LYS A 1 75 ? 8.758 -2.627 59.969 1 21.08 75 LYS A C 1
ATOM 627 O O . LYS A 1 75 ? 9.266 -3.305 59.062 1 21.08 75 LYS A O 1
ATOM 632 N N . GLN A 1 76 ? 8.57 -3.377 61.125 1 22.33 76 GLN A N 1
ATOM 633 C CA . GLN A 1 76 ? 8.148 -4.773 61.125 1 22.33 76 GLN A CA 1
ATOM 634 C C . GLN A 1 76 ? 6.828 -4.961 60.406 1 22.33 76 GLN A C 1
ATOM 636 O O . GLN A 1 76 ? 6.625 -5.973 59.719 1 22.33 76 GLN A O 1
ATOM 641 N N . MET A 1 77 ? 5.777 -4.148 60.969 1 23.06 77 MET A N 1
ATOM 642 C CA . MET A 1 77 ? 4.348 -4.449 60.906 1 23.06 77 MET A CA 1
ATOM 643 C C . MET A 1 77 ? 3.9 -4.555 59.438 1 23.06 77 MET A C 1
ATOM 645 O O . MET A 1 77 ? 2.768 -4.957 59.156 1 23.06 77 MET A O 1
ATOM 649 N N . GLU A 1 78 ? 4.602 -3.801 58.594 1 23.22 78 GLU A N 1
ATOM 650 C CA . GLU A 1 78 ? 3.992 -3.674 57.281 1 23.22 78 GLU A CA 1
ATOM 651 C C . GLU A 1 78 ? 3.99 -5.008 56.531 1 23.22 78 GLU A C 1
ATOM 653 O O . GLU A 1 78 ? 3.613 -5.074 55.375 1 23.22 78 GLU A O 1
ATOM 658 N N . LEU A 1 79 ? 4.586 -6.027 57.281 1 22.94 79 LEU A N 1
ATOM 659 C CA . LEU A 1 79 ? 4.773 -7.289 56.562 1 22.94 79 LEU A CA 1
ATOM 660 C C . LEU A 1 79 ? 3.449 -8.031 56.406 1 22.94 79 LEU A C 1
ATOM 662 O O . LEU A 1 79 ? 3.199 -8.664 55.406 1 22.94 79 LEU A O 1
ATOM 666 N N . ASP A 1 80 ? 2.766 -8.109 57.625 1 24.81 80 ASP A N 1
ATOM 667 C CA . ASP A 1 80 ? 1.685 -9.07 57.844 1 24.81 80 ASP A CA 1
ATOM 668 C C . ASP A 1 80 ? 0.531 -8.812 56.875 1 24.81 80 ASP A C 1
ATOM 670 O O . ASP A 1 80 ? -0.207 -9.734 56.531 1 24.81 80 ASP A O 1
ATOM 674 N N . GLN A 1 81 ? 0.07 -7.516 56.875 1 24.47 81 GLN A N 1
ATOM 675 C CA . GLN A 1 81 ? -1.104 -7.195 56.062 1 24.47 81 GLN A CA 1
ATOM 676 C C . GLN A 1 81 ? -0.944 -7.703 54.625 1 24.47 81 GLN A C 1
ATOM 678 O O . GLN A 1 81 ? -1.815 -7.48 53.781 1 24.47 81 GLN A O 1
ATOM 683 N N . LEU A 1 82 ? 0.218 -8.273 54.406 1 26.45 82 LEU A N 1
ATOM 684 C CA . LEU A 1 82 ? 0.433 -8.914 53.094 1 26.45 82 LEU A CA 1
ATOM 685 C C . LEU A 1 82 ? -0.326 -10.234 53 1 26.45 82 LEU A C 1
ATOM 687 O O . LEU A 1 82 ? -0.578 -10.734 51.906 1 26.45 82 LEU A O 1
ATOM 691 N N . GLU A 1 83 ? -0.47 -10.914 54.219 1 26.84 83 GLU A N 1
ATOM 692 C CA . GLU A 1 83 ? -0.943 -12.297 54.188 1 26.84 83 GLU A CA 1
ATOM 693 C C . GLU A 1 83 ? -2.391 -12.375 53.719 1 26.84 83 GLU A C 1
ATOM 695 O O . GLU A 1 83 ? -2.76 -13.305 52.969 1 26.84 83 GLU A O 1
ATOM 700 N N . LEU A 1 84 ? -3.273 -11.805 54.656 1 26.66 84 LEU A N 1
ATOM 701 C CA . LEU A 1 84 ? -4.711 -12.047 54.594 1 26.66 84 LEU A CA 1
ATOM 702 C C . LEU A 1 84 ? -5.266 -11.688 53.219 1 26.66 84 LEU A C 1
ATOM 704 O O . LEU A 1 84 ? -6.309 -12.203 52.812 1 26.66 84 LEU A O 1
ATOM 708 N N . ARG A 1 85 ? -4.816 -10.547 52.594 1 24.88 85 ARG A N 1
ATOM 709 C CA . ARG A 1 85 ? -5.297 -10.234 51.25 1 24.88 85 ARG A CA 1
ATOM 710 C C . ARG A 1 85 ? -5.023 -11.391 50.312 1 24.88 85 ARG A C 1
ATOM 712 O O . ARG A 1 85 ? -5.273 -11.281 49.094 1 24.88 85 ARG A O 1
ATOM 719 N N . ASN A 1 86 ? -4.414 -12.469 50.844 1 24.8 86 ASN A N 1
ATOM 720 C CA . ASN A 1 86 ? -4.074 -13.672 50.094 1 24.8 86 ASN A CA 1
ATOM 721 C C . ASN A 1 86 ? -5.293 -14.562 49.906 1 24.8 86 ASN A C 1
ATOM 723 O O . ASN A 1 86 ? -5.395 -15.266 48.875 1 24.8 86 ASN A O 1
ATOM 727 N N . LYS A 1 87 ? -5.816 -15.211 51.062 1 26.41 87 LYS A N 1
ATOM 728 C CA . LYS A 1 87 ? -6.727 -16.359 51.062 1 26.41 87 LYS A CA 1
ATOM 729 C C . LYS A 1 87 ? -8.047 -16 50.375 1 26.41 87 LYS A C 1
ATOM 731 O O . LYS A 1 87 ? -8.641 -16.844 49.688 1 26.41 87 LYS A O 1
ATOM 736 N N . THR A 1 88 ? -8.789 -15.219 51.094 1 25.72 88 THR A N 1
ATOM 737 C CA . THR A 1 88 ? -10.203 -15.031 50.812 1 25.72 88 THR A CA 1
ATOM 738 C C . THR A 1 88 ? -10.406 -14.562 49.375 1 25.72 88 THR A C 1
ATOM 740 O O . THR A 1 88 ? -11.547 -14.352 48.938 1 25.72 88 THR A O 1
ATOM 743 N N . SER A 1 89 ? -9.344 -14.117 48.688 1 24.92 89 SER A N 1
ATOM 744 C CA . SER A 1 89 ? -9.125 -13.812 47.281 1 24.92 89 SER A CA 1
ATOM 745 C C . SER A 1 89 ? -9.07 -15.086 46.438 1 24.92 89 SER A C 1
ATOM 747 O O . SER A 1 89 ? -8.719 -15.039 45.25 1 24.92 89 SER A O 1
ATOM 749 N N . SER A 1 90 ? -9.156 -16.328 47 1 25.14 90 SER A N 1
ATOM 750 C CA . SER A 1 90 ? -9.117 -17.703 46.5 1 25.14 90 SER A CA 1
ATOM 751 C C . SER A 1 90 ? -10.398 -18.047 45.75 1 25.14 90 SER A C 1
ATOM 753 O O . SER A 1 90 ? -10.352 -18.734 44.719 1 25.14 90 SER A O 1
ATOM 755 N N . LYS A 1 91 ? -11.586 -18.578 46.531 1 25.06 91 LYS A N 1
ATOM 756 C CA . LYS A 1 91 ? -12.836 -19.25 46.188 1 25.06 91 LYS A CA 1
ATOM 757 C C . LYS A 1 91 ? -13.586 -18.5 45.094 1 25.06 91 LYS A C 1
ATOM 759 O O . LYS A 1 91 ? -14.391 -19.078 44.375 1 25.06 91 LYS A O 1
ATOM 764 N N . ASN A 1 92 ? -14.023 -17.328 45.531 1 23.31 92 ASN A N 1
ATOM 765 C CA . ASN A 1 92 ? -15.023 -16.656 44.719 1 23.31 92 ASN A CA 1
ATOM 766 C C . ASN A 1 92 ? -14.562 -16.578 43.25 1 23.31 92 ASN A C 1
ATOM 768 O O . ASN A 1 92 ? -14.297 -15.484 42.75 1 23.31 92 ASN A O 1
ATOM 772 N N . ILE A 1 93 ? -13.734 -17.453 42.844 1 23.67 93 ILE A N 1
ATOM 773 C CA . ILE A 1 93 ? -12.984 -17.938 41.688 1 23.67 93 ILE A CA 1
ATOM 774 C C . ILE A 1 93 ? -13.953 -18.438 40.625 1 23.67 93 ILE A C 1
ATOM 776 O O . ILE A 1 93 ? -13.531 -19 39.594 1 23.67 93 ILE A O 1
ATOM 780 N N . SER A 1 94 ? -15.164 -19.078 41 1 23.66 94 SER A N 1
ATOM 781 C CA . SER A 1 94 ? -16.141 -19.859 40.25 1 23.66 94 SER A CA 1
ATOM 782 C C . SER A 1 94 ? -16.328 -19.281 38.844 1 23.66 94 SER A C 1
ATOM 784 O O . SER A 1 94 ? -16.234 -20.016 37.844 1 23.66 94 SER A O 1
ATOM 786 N N . GLN A 1 95 ? -17.531 -18.469 38.75 1 21.41 95 GLN A N 1
ATOM 787 C CA . GLN A 1 95 ? -18.469 -18.156 37.688 1 21.41 95 GLN A CA 1
ATOM 788 C C . GLN A 1 95 ? -17.781 -17.406 36.531 1 21.41 95 GLN A C 1
ATOM 790 O O . GLN A 1 95 ? -18.438 -16.812 35.688 1 21.41 95 GLN A O 1
ATOM 795 N N . ILE A 1 96 ? -16.625 -17.016 36.781 1 21.41 96 ILE A N 1
ATOM 796 C CA . ILE A 1 96 ? -16.188 -16.078 35.75 1 21.41 96 ILE A CA 1
ATOM 797 C C . ILE A 1 96 ? -16.156 -16.766 34.406 1 21.41 96 ILE A C 1
ATOM 799 O O . ILE A 1 96 ? -15.25 -17.547 34.094 1 21.41 96 ILE A O 1
ATOM 803 N N . TYR A 1 97 ? -17.172 -17.516 34 1 23.94 97 TYR A N 1
ATOM 804 C CA . TYR A 1 97 ? -17.266 -17.969 32.594 1 23.94 97 TYR A CA 1
ATOM 805 C C . TYR A 1 97 ? -16.734 -16.906 31.641 1 23.94 97 TYR A C 1
ATOM 807 O O . TYR A 1 97 ? -17.375 -15.891 31.422 1 23.94 97 TYR A O 1
ATOM 815 N N . GLN A 1 98 ? -15.586 -16.672 31.656 1 23.45 98 GLN A N 1
ATOM 816 C CA . GLN A 1 98 ? -14.883 -15.719 30.797 1 23.45 98 GLN A CA 1
ATOM 817 C C . GLN A 1 98 ? -15.328 -15.859 29.344 1 23.45 98 GLN A C 1
ATOM 819 O O . GLN A 1 98 ? -15.031 -16.859 28.688 1 23.45 98 GLN A O 1
ATOM 824 N N . VAL A 1 99 ? -16.547 -15.5 29.031 1 23.78 99 VAL A N 1
ATOM 825 C CA . VAL A 1 99 ? -17.078 -15.484 27.672 1 23.78 99 VAL A CA 1
ATOM 826 C C . VAL A 1 99 ? -15.977 -15.07 26.703 1 23.78 99 VAL A C 1
ATOM 828 O O . VAL A 1 99 ? -15.398 -13.992 26.828 1 23.78 99 VAL A O 1
ATOM 831 N N . ILE A 1 100 ? -15.211 -15.922 26.234 1 25.42 100 ILE A N 1
ATOM 832 C CA . ILE A 1 100 ? -14.312 -15.82 25.078 1 25.42 100 ILE A CA 1
ATOM 833 C C . ILE A 1 100 ? -14.906 -14.867 24.047 1 25.42 100 ILE A C 1
ATOM 835 O O . ILE A 1 100 ? -15.852 -15.219 23.328 1 25.42 100 ILE A O 1
ATOM 839 N N . GLU A 1 101 ? -15.195 -13.727 24.5 1 26.23 101 GLU A N 1
ATOM 840 C CA . GLU A 1 101 ? -15.82 -12.844 23.516 1 26.23 101 GLU A CA 1
ATOM 841 C C . GLU A 1 101 ? -15.18 -13.016 22.125 1 26.23 101 GLU A C 1
ATOM 843 O O . GLU A 1 101 ? -13.992 -13.32 22.031 1 26.23 101 GLU A O 1
ATOM 848 N N . GLU A 1 102 ? -15.945 -13.195 21.156 1 27.83 102 GLU A N 1
ATOM 849 C CA . GLU A 1 102 ? -15.75 -13.211 19.719 1 27.83 102 GLU A CA 1
ATOM 850 C C . GLU A 1 102 ? -14.656 -12.234 19.297 1 27.83 102 GLU A C 1
ATOM 852 O O . GLU A 1 102 ? -14.758 -11.031 19.547 1 27.83 102 GLU A O 1
ATOM 857 N N . LYS A 1 103 ? -13.516 -12.547 19.422 1 29.23 103 LYS A N 1
ATOM 858 C CA . LYS A 1 103 ? -12.32 -11.836 18.969 1 29.23 103 LYS A CA 1
ATOM 859 C C . LYS A 1 103 ? -12.594 -11.07 17.672 1 29.23 103 LYS A C 1
ATOM 861 O O . LYS A 1 103 ? -12.664 -11.672 16.594 1 29.23 103 LYS A O 1
ATOM 866 N N . GLU A 1 104 ? -13.492 -10.047 17.719 1 32.16 104 GLU A N 1
ATOM 867 C CA . GLU A 1 104 ? -13.758 -9.203 16.562 1 32.16 104 GLU A CA 1
ATOM 868 C C . GLU A 1 104 ? -12.469 -8.773 15.883 1 32.16 104 GLU A C 1
ATOM 870 O O . GLU A 1 104 ? -11.547 -8.273 16.531 1 32.16 104 GLU A O 1
ATOM 875 N N . PHE A 1 105 ? -11.883 -9.383 15.102 1 32.69 105 PHE A N 1
ATOM 876 C CA . PHE A 1 105 ? -10.812 -8.977 14.203 1 32.69 105 PHE A CA 1
ATOM 877 C C . PHE A 1 105 ? -10.859 -7.469 13.961 1 32.69 105 PHE A C 1
ATOM 879 O O . PHE A 1 105 ? -11.82 -6.957 13.398 1 32.69 105 PHE A O 1
ATOM 886 N N . GLU A 1 106 ? -10.461 -6.543 14.922 1 41.28 106 GLU A N 1
ATOM 887 C CA . GLU A 1 106 ? -10.414 -5.098 14.734 1 41.28 106 GLU A CA 1
ATOM 888 C C . GLU A 1 106 ? -9.336 -4.707 13.727 1 41.28 106 GLU A C 1
ATOM 890 O O . GLU A 1 106 ? -8.164 -5.055 13.898 1 41.28 106 GLU A O 1
ATOM 895 N N . CYS A 1 107 ? -9.516 -4.754 12.555 1 45.22 107 CYS A N 1
ATOM 896 C CA . CYS A 1 107 ? -8.586 -4.164 11.602 1 45.22 107 CYS A CA 1
ATOM 897 C C . CYS A 1 107 ? -7.812 -3.01 12.227 1 45.22 107 CYS A C 1
ATOM 899 O O . CYS A 1 107 ? -8.297 -2.367 13.164 1 45.22 107 CYS A O 1
ATOM 901 N N . GLY A 1 108 ? -6.543 -3.057 12.531 1 48.31 108 GLY A N 1
ATOM 902 C CA . GLY A 1 108 ? -5.656 -1.992 12.969 1 48.31 108 GLY A CA 1
ATOM 903 C C . GLY A 1 108 ? -6.273 -0.612 12.844 1 48.31 108 GLY A C 1
ATOM 904 O O . GLY A 1 108 ? -5.578 0.398 12.945 1 48.31 108 GLY A O 1
ATOM 905 N N . CYS A 1 109 ? -7.488 -0.598 12.43 1 56.03 109 CYS A N 1
ATOM 906 C CA . CYS A 1 109 ? -8.117 0.692 12.156 1 56.03 109 CYS A CA 1
ATOM 907 C C . CYS A 1 109 ? -8.625 1.328 13.445 1 56.03 109 CYS A C 1
ATOM 909 O O . CYS A 1 109 ? -9.414 2.273 13.414 1 56.03 109 CYS A O 1
ATOM 911 N N . LYS A 1 110 ? -8.062 0.726 14.461 1 57.56 110 LYS A N 1
ATOM 912 C CA . LYS A 1 110 ? -8.516 1.363 15.688 1 57.56 110 LYS A CA 1
ATOM 913 C C . LYS A 1 110 ? -7.555 2.469 16.125 1 57.56 110 LYS A C 1
ATOM 915 O O . LYS A 1 110 ? -6.355 2.395 15.859 1 57.56 110 LYS A O 1
ATOM 920 N N . PRO A 1 111 ? -8.156 3.383 16.703 1 62.34 111 PRO A N 1
ATOM 921 C CA . PRO A 1 111 ? -7.305 4.453 17.203 1 62.34 111 PRO A CA 1
ATOM 922 C C . PRO A 1 111 ? -6.316 3.965 18.266 1 62.34 111 PRO A C 1
ATOM 924 O O . PRO A 1 111 ? -6.559 2.949 18.922 1 62.34 111 PRO A O 1
ATOM 927 N N . SER A 1 112 ? -5.199 4.578 18.203 1 73.69 112 SER A N 1
ATOM 928 C CA . SER A 1 112 ? -4.184 4.371 19.219 1 73.69 112 SER A CA 1
ATOM 929 C C . SER A 1 112 ? -4.449 5.238 20.453 1 73.69 112 SER A C 1
ATOM 931 O O . SER A 1 112 ? -5.172 6.234 20.375 1 73.69 112 SER A O 1
ATOM 933 N N . ILE A 1 113 ? -4.094 4.746 21.672 1 76.19 113 ILE A N 1
ATOM 934 C CA . ILE A 1 113 ? -4.211 5.496 22.922 1 76.19 113 ILE A CA 1
ATOM 935 C C . ILE A 1 113 ? -2.828 5.926 23.406 1 76.19 113 ILE A C 1
ATOM 937 O O . ILE A 1 113 ? -1.894 5.121 23.422 1 76.19 113 ILE A O 1
ATOM 941 N N . ILE A 1 114 ? -2.748 7.246 23.594 1 81 114 ILE A N 1
ATOM 942 C CA . ILE A 1 114 ? -1.47 7.715 24.125 1 81 114 ILE A CA 1
ATOM 943 C C . ILE A 1 114 ? -1.673 8.32 25.5 1 81 114 ILE A C 1
ATOM 945 O O . ILE A 1 114 ? -2.711 8.93 25.781 1 81 114 ILE A O 1
ATOM 949 N N . PRO A 1 115 ? -0.677 8.133 26.297 1 79.75 115 PRO A N 1
ATOM 950 C CA . PRO A 1 115 ? -0.765 8.75 27.609 1 79.75 115 PRO A CA 1
ATOM 951 C C . PRO A 1 115 ? -0.743 10.281 27.547 1 79.75 115 PRO A C 1
ATOM 953 O O . PRO A 1 115 ? -0.034 10.852 26.719 1 79.75 115 PRO A O 1
ATOM 956 N N . PHE A 1 116 ? -1.646 10.781 28.328 1 83.75 116 PHE A N 1
ATOM 957 C CA . PHE A 1 116 ? -1.718 12.234 28.469 1 83.75 116 PHE A CA 1
ATOM 958 C C . PHE A 1 116 ? -1.883 12.633 29.938 1 83.75 116 PHE A C 1
ATOM 960 O O . PHE A 1 116 ? -3.006 12.703 30.438 1 83.75 116 PHE A O 1
ATOM 967 N N . GLU A 1 117 ? -0.726 12.656 30.641 1 71.12 117 GLU A N 1
ATOM 968 C CA . GLU A 1 117 ? -0.76 12.773 32.094 1 71.12 117 GLU A CA 1
ATOM 969 C C . GLU A 1 117 ? -0.617 14.227 32.531 1 71.12 117 GLU A C 1
ATOM 971 O O . GLU A 1 117 ? -0.317 14.5 33.719 1 71.12 117 GLU A O 1
ATOM 976 N N . LYS A 1 118 ? -0.935 15.086 31.688 1 66.12 118 LYS A N 1
ATOM 977 C CA . LYS A 1 118 ? -0.743 16.422 32.25 1 66.12 118 LYS A CA 1
ATOM 978 C C . LYS A 1 118 ? -1.981 16.891 33 1 66.12 118 LYS A C 1
ATOM 980 O O . LYS A 1 118 ? -3.107 16.562 32.625 1 66.12 118 LYS A O 1
ATOM 985 N N . GLU A 1 119 ? -1.776 17.266 34.25 1 63.25 119 GLU A N 1
ATOM 986 C CA . GLU A 1 119 ? -2.836 17.719 35.125 1 63.25 119 GLU A CA 1
ATOM 987 C C . GLU A 1 119 ? -3.676 18.812 34.469 1 63.25 119 GLU A C 1
ATOM 989 O O . GLU A 1 119 ? -3.906 18.781 33.25 1 63.25 119 GLU A O 1
ATOM 994 N N . ASP A 1 120 ? -4.137 19.75 35.188 1 68.06 120 ASP A N 1
ATOM 995 C CA . ASP A 1 120 ? -5.086 20.812 34.875 1 68.06 120 ASP A CA 1
ATOM 996 C C . ASP A 1 120 ? -4.371 22.016 34.25 1 68.06 120 ASP A C 1
ATOM 998 O O . ASP A 1 120 ? -4.965 23.094 34.125 1 68.06 120 ASP A O 1
ATOM 1002 N N . SER A 1 121 ? -3.047 21.875 33.844 1 82.75 121 SER A N 1
ATOM 1003 C CA . SER A 1 121 ? -2.326 23.016 33.312 1 82.75 121 SER A CA 1
ATOM 1004 C C . SER A 1 121 ? -1.734 22.688 31.938 1 82.75 121 SER A C 1
ATOM 1006 O O . SER A 1 121 ? -0.537 22.422 31.828 1 82.75 121 SER A O 1
ATOM 1008 N N . TRP A 1 122 ? -2.531 22.781 30.875 1 89.88 122 TRP A N 1
ATOM 1009 C CA . TRP A 1 122 ? -2.1 22.438 29.531 1 89.88 122 TRP A CA 1
ATOM 1010 C C . TRP A 1 122 ? -1.464 23.641 28.828 1 89.88 122 TRP A C 1
ATOM 1012 O O . TRP A 1 122 ? -1.943 24.766 28.969 1 89.88 122 TRP A O 1
ATOM 1022 N N . GLN A 1 123 ? -0.344 23.406 28.203 1 94.25 123 GLN A N 1
ATOM 1023 C CA . GLN A 1 123 ? 0.211 24.359 27.25 1 94.25 123 GLN A CA 1
ATOM 1024 C C . GLN A 1 123 ? -0.333 24.109 25.844 1 94.25 123 GLN A C 1
ATOM 1026 O O . GLN A 1 123 ? 0.031 23.109 25.203 1 94.25 123 GLN A O 1
ATOM 1031 N N . ILE A 1 124 ? -1.212 25.031 25.422 1 95.88 124 ILE A N 1
ATOM 1032 C CA . ILE A 1 124 ? -1.996 24.781 24.219 1 95.88 124 ILE A CA 1
ATOM 1033 C C . ILE A 1 124 ? -1.533 25.719 23.109 1 95.88 124 ILE A C 1
ATOM 1035 O O . ILE A 1 124 ? -1.487 26.938 23.281 1 95.88 124 ILE A O 1
ATOM 1039 N N . LEU A 1 125 ? -1.143 25.141 22 1 97.62 125 LEU A N 1
ATOM 1040 C CA . LEU A 1 125 ? -0.817 25.953 20.812 1 97.62 125 LEU A CA 1
ATOM 1041 C C . LEU A 1 125 ? -2.033 26.094 19.906 1 97.62 125 LEU A C 1
ATOM 1043 O O . LEU A 1 125 ? -2.65 25.094 19.531 1 97.62 125 LEU A O 1
ATOM 1047 N N . LEU A 1 126 ? -2.375 27.375 19.625 1 97 126 LEU A N 1
ATOM 1048 C CA . LEU A 1 126 ? -3.473 27.688 18.719 1 97 126 LEU A CA 1
ATOM 1049 C C . LEU A 1 126 ? -2.943 28.172 17.375 1 97 126 LEU A C 1
ATOM 1051 O O . LEU A 1 126 ? -2.221 29.172 17.312 1 97 126 LEU A O 1
ATOM 1055 N N . ILE A 1 127 ? -3.285 27.453 16.297 1 96.5 127 ILE A N 1
ATOM 1056 C CA . ILE A 1 127 ? -2.9 27.875 14.953 1 96.5 127 ILE A CA 1
ATOM 1057 C C . ILE A 1 127 ? -4.129 27.891 14.047 1 96.5 127 ILE A C 1
ATOM 1059 O O . ILE A 1 127 ? -4.863 26.906 13.969 1 96.5 127 ILE A O 1
ATOM 1063 N N . GLY A 1 128 ? -4.379 29 13.477 1 94.06 128 GLY A N 1
ATOM 1064 C CA . GLY A 1 128 ? -5.484 29.141 12.539 1 94.06 128 GLY A CA 1
ATOM 1065 C C . GLY A 1 128 ? -5.035 29.344 11.109 1 94.06 128 GLY A C 1
ATOM 1066 O O . GLY A 1 128 ? -3.865 29.641 10.852 1 94.06 128 GLY A O 1
ATOM 1067 N N . LYS A 1 129 ? -6.012 29.078 10.227 1 89.75 129 LYS A N 1
ATOM 1068 C CA . LYS A 1 129 ? -5.754 29.344 8.812 1 89.75 129 LYS A CA 1
ATOM 1069 C C . LYS A 1 129 ? -5.191 30.75 8.617 1 89.75 129 LYS A C 1
ATOM 1071 O O . LYS A 1 129 ? -5.703 31.719 9.188 1 89.75 129 LYS A O 1
ATOM 1076 N N . LEU A 1 130 ? -4.223 30.875 7.777 1 82.12 130 LEU A N 1
ATOM 1077 C CA . LEU A 1 130 ? -3.531 32.156 7.578 1 82.12 130 LEU A CA 1
ATOM 1078 C C . LEU A 1 130 ? -4.457 33.188 6.945 1 82.12 130 LEU A C 1
ATOM 1080 O O . LEU A 1 130 ? -5.219 32.844 6.027 1 82.12 130 LEU A O 1
ATOM 1084 N N . ASN A 1 131 ? -4.488 34.344 7.48 1 82.56 131 ASN A N 1
ATOM 1085 C CA . ASN A 1 131 ? -5.195 35.5 6.941 1 82.56 131 ASN A CA 1
ATOM 1086 C C . ASN A 1 131 ? -6.711 35.312 7.016 1 82.56 131 ASN A C 1
ATOM 1088 O O . ASN A 1 131 ? -7.438 35.781 6.137 1 82.56 131 ASN A O 1
ATOM 1092 N N . ASP A 1 132 ? -7.176 34.5 7.848 1 88.44 132 ASP A N 1
ATOM 1093 C CA . ASP A 1 132 ? -8.609 34.344 8.109 1 88.44 132 ASP A CA 1
ATOM 1094 C C . ASP A 1 132 ? -8.992 35 9.438 1 88.44 132 ASP A C 1
ATOM 1096 O O . ASP A 1 132 ? -8.781 34.406 10.508 1 88.44 132 ASP A O 1
ATOM 1100 N N . PRO A 1 133 ? -9.586 36.094 9.359 1 86.88 133 PRO A N 1
ATOM 1101 C CA . PRO A 1 133 ? -9.906 36.844 10.58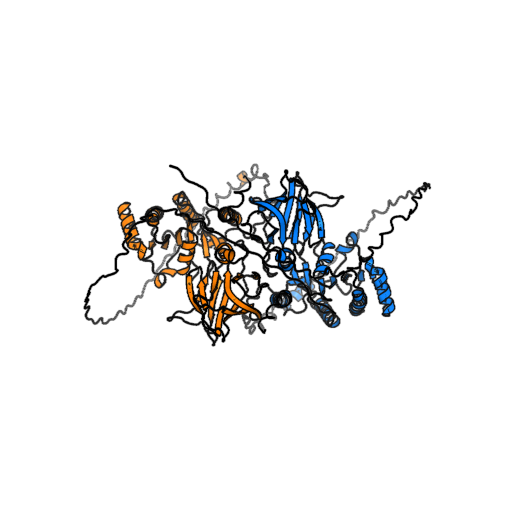6 1 86.88 133 PRO A CA 1
ATOM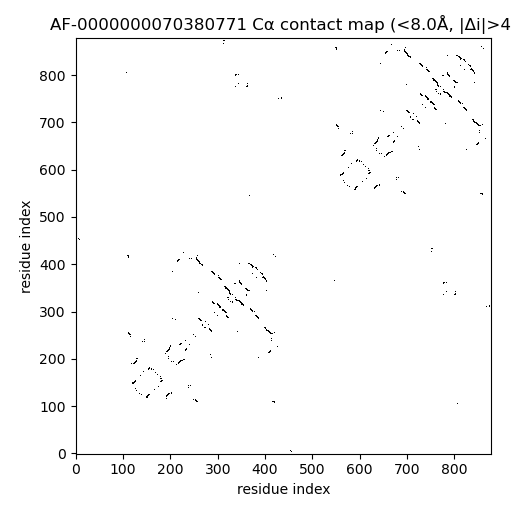 1102 C C . PRO A 1 133 ? -10.953 36.125 11.438 1 86.88 133 PRO A C 1
ATOM 1104 O O . PRO A 1 133 ? -11.086 36.406 12.633 1 86.88 133 PRO A O 1
ATOM 1107 N N . GLU A 1 134 ? -11.625 35.25 10.828 1 89.31 134 GLU A N 1
ATOM 1108 C CA . GLU A 1 134 ? -12.695 34.562 11.547 1 89.31 134 GLU A CA 1
ATOM 1109 C C . GLU A 1 134 ? -12.125 33.562 12.555 1 89.31 134 GLU A C 1
ATOM 1111 O O . GLU A 1 134 ? -12.859 33.031 13.391 1 89.31 134 GLU A O 1
ATOM 1116 N N . VAL A 1 135 ? -10.867 33.375 12.484 1 93.06 135 VAL A N 1
ATOM 1117 C CA . VAL A 1 135 ? -10.25 32.375 13.375 1 93.06 135 VAL A CA 1
ATOM 1118 C C . VAL A 1 135 ? -10.227 32.938 14.805 1 93.06 135 VAL A C 1
ATOM 1120 O O . VAL A 1 135 ? -10.328 32.156 15.766 1 93.06 135 VAL A O 1
ATOM 1123 N N . PHE A 1 136 ? -10.188 34.25 15.016 1 93.69 136 PHE A N 1
ATOM 1124 C CA . PHE A 1 136 ? -9.938 34.812 16.328 1 93.69 136 PHE A CA 1
ATOM 1125 C C . PHE A 1 136 ? -11.172 34.719 17.219 1 93.69 136 PHE A C 1
ATOM 1127 O O . PHE A 1 136 ? -11.078 34.281 18.375 1 93.69 136 PHE A O 1
ATOM 1134 N N . PRO A 1 137 ? -12.32 35.062 16.672 1 92.88 137 PRO A N 1
ATOM 1135 C CA . PRO A 1 137 ? -13.508 34.812 17.5 1 92.88 137 PRO A CA 1
ATOM 1136 C C . PRO A 1 137 ? -13.641 33.344 17.891 1 92.88 137 PRO A C 1
ATOM 1138 O O . PRO A 1 137 ? -14.125 33.031 18.984 1 92.88 137 PRO A O 1
ATOM 1141 N N . LEU A 1 138 ? -13.25 32.531 17.047 1 92.38 138 LEU A N 1
ATOM 1142 C CA . LEU A 1 138 ? -13.328 31.094 17.328 1 92.38 138 LEU A CA 1
ATOM 1143 C C . LEU A 1 138 ? -12.312 30.688 18.391 1 92.38 138 LEU A C 1
ATOM 1145 O O . LEU A 1 138 ? -12.609 29.875 19.25 1 92.38 138 LEU A O 1
ATOM 1149 N N . PHE A 1 139 ? -11.141 31.25 18.328 1 93.94 139 PHE A N 1
ATOM 1150 C CA . PHE A 1 139 ? -10.156 31.047 19.391 1 93.94 139 PHE A CA 1
ATOM 1151 C C . PHE A 1 139 ? -10.719 31.469 20.734 1 93.94 139 PHE A C 1
ATOM 1153 O O . PHE A 1 139 ? -10.516 30.781 21.734 1 93.94 139 PHE A O 1
ATOM 1160 N N . SER A 1 140 ? -11.375 32.562 20.703 1 93.12 140 SER A N 1
ATOM 1161 C CA . SER A 1 140 ? -11.984 33.062 21.922 1 93.12 140 SER A CA 1
ATOM 1162 C C . SER A 1 140 ? -12.977 32.062 22.5 1 93.12 140 SER A C 1
ATOM 1164 O O . SER A 1 140 ? -13 31.812 23.703 1 93.12 140 SER A O 1
ATOM 1166 N N . GLN A 1 141 ? -13.734 31.5 21.609 1 90.31 141 GLN A N 1
ATOM 1167 C CA . GLN A 1 141 ? -14.711 30.5 22.016 1 90.31 141 GLN A CA 1
ATOM 1168 C C . GLN A 1 141 ? -14.016 29.281 22.609 1 90.31 141 GLN A C 1
ATOM 1170 O O . GLN A 1 141 ? -14.484 28.703 23.594 1 90.31 141 GLN A O 1
ATOM 1175 N N . ILE A 1 142 ? -12.93 28.906 22.047 1 91.88 142 ILE A N 1
ATOM 1176 C CA . ILE A 1 142 ? -12.18 27.734 22.469 1 91.88 142 ILE A CA 1
ATOM 1177 C C . ILE A 1 142 ? -11.586 27.969 23.859 1 91.88 142 ILE A C 1
ATOM 1179 O O . ILE A 1 142 ? -11.711 27.141 24.75 1 91.88 142 ILE A O 1
ATOM 1183 N N . ILE A 1 143 ? -11.008 29.109 24.094 1 91.62 143 ILE A N 1
ATOM 1184 C CA . ILE A 1 143 ? -10.289 29.391 25.344 1 91.62 143 ILE A CA 1
ATOM 1185 C C . ILE A 1 143 ? -11.273 29.438 26.5 1 91.62 143 ILE A C 1
ATOM 1187 O O . ILE A 1 143 ? -10.961 29.016 27.609 1 91.62 143 ILE A O 1
ATOM 1191 N N . LYS A 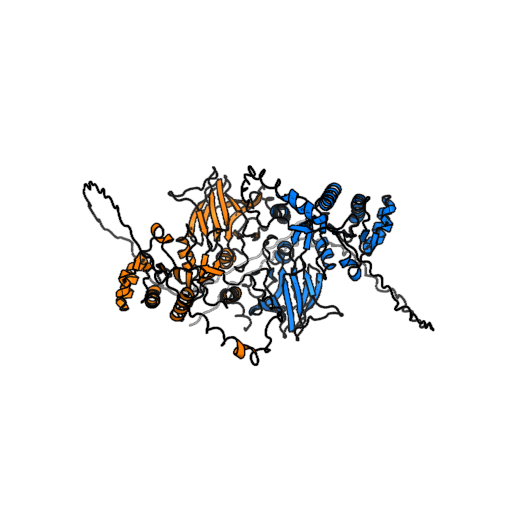1 144 ? -12.453 29.844 26.172 1 89.69 144 LYS A N 1
ATOM 1192 C CA . LYS A 1 144 ? -13.492 29.938 27.203 1 89.69 144 LYS A CA 1
ATOM 1193 C C . LYS A 1 144 ? -13.797 28.578 27.812 1 89.69 144 LYS A C 1
ATOM 1195 O O . LYS A 1 144 ? -14.234 28.484 28.953 1 89.69 144 LYS A O 1
ATOM 1200 N N . GLN A 1 145 ? -13.547 27.609 27.078 1 87.81 145 GLN A N 1
ATOM 1201 C CA . GLN A 1 145 ? -13.859 26.25 27.531 1 87.81 145 GLN A CA 1
ATOM 1202 C C . GLN A 1 145 ? -12.828 25.75 28.531 1 87.81 145 GLN A C 1
ATOM 1204 O O . GLN A 1 145 ? -13.039 24.734 29.203 1 87.81 145 GLN A O 1
ATOM 1209 N N . PHE A 1 146 ? -11.734 26.469 28.688 1 85.62 146 PHE A N 1
ATOM 1210 C CA . PHE A 1 146 ? -10.672 26.062 29.594 1 85.62 146 PHE A CA 1
ATOM 1211 C C . PHE A 1 146 ? -10.648 26.953 30.844 1 85.62 146 PHE A C 1
ATOM 1213 O O . PHE A 1 146 ? -9.633 27.031 31.531 1 85.62 146 PHE A O 1
ATOM 1220 N N . LYS A 1 147 ? -11.562 27.688 31.188 1 71.44 147 LYS A N 1
ATOM 1221 C CA . LYS A 1 147 ? -11.641 28.672 32.281 1 71.44 147 LYS A CA 1
ATOM 1222 C C . LYS A 1 147 ? -11.219 28.062 33.594 1 71.44 147 LYS A C 1
ATOM 1224 O O . LYS A 1 147 ? -10.523 28.703 34.406 1 71.44 147 LYS A O 1
ATOM 1229 N N . ASN A 1 148 ? -11.539 26.969 33.812 1 67.19 148 ASN A N 1
ATOM 1230 C CA . ASN A 1 148 ? -11.305 26.391 35.125 1 67.19 148 ASN A CA 1
ATOM 1231 C C . ASN A 1 148 ? -9.93 25.734 35.219 1 67.19 148 ASN A C 1
ATOM 1233 O O . ASN A 1 148 ? -9.562 25.188 36.281 1 67.19 148 ASN A O 1
ATOM 1237 N N . LYS A 1 149 ? -9.117 26.062 34.094 1 64.94 149 LYS A N 1
ATOM 1238 C CA . LYS A 1 149 ? -7.84 25.359 34.062 1 64.94 149 LYS A CA 1
ATOM 1239 C C . LYS A 1 149 ? -6.68 26.344 33.938 1 64.94 149 LYS A C 1
ATOM 1241 O O . LYS A 1 149 ? -6.859 27.469 33.469 1 64.94 149 LYS A O 1
ATOM 1246 N N . LYS A 1 150 ? -5.617 26.188 34.656 1 82.44 150 LYS A N 1
ATOM 1247 C CA . LYS A 1 150 ? -4.367 26.938 34.594 1 82.44 150 LYS A CA 1
ATOM 1248 C C . LYS A 1 150 ? -3.648 26.703 33.25 1 82.44 150 LYS A C 1
ATOM 1250 O O . LYS A 1 150 ? -2.447 26.422 33.25 1 82.44 150 LYS A O 1
ATOM 1255 N N . CYS A 1 151 ? -4.387 26.891 32.156 1 90.25 151 CYS A N 1
ATOM 1256 C CA . CYS A 1 151 ? -3.828 26.641 30.828 1 90.25 151 CYS A CA 1
ATOM 1257 C C . CYS A 1 151 ? -3.148 27.875 30.281 1 90.25 151 CYS A C 1
ATOM 1259 O O . CYS A 1 151 ? -3.498 29 30.641 1 90.25 151 CYS A O 1
ATOM 1261 N N . SER A 1 152 ? -2.127 27.75 29.547 1 93.56 152 SER A N 1
ATOM 1262 C CA . SER A 1 152 ? -1.517 28.781 28.734 1 93.56 152 SER A CA 1
ATOM 1263 C C . SER A 1 152 ? -1.788 28.547 27.25 1 93.56 152 SER A C 1
ATOM 1265 O O . SER A 1 152 ? -1.816 27.406 26.797 1 93.56 152 SER A O 1
ATOM 1267 N N . PHE A 1 153 ? -1.985 29.656 26.562 1 95.88 153 PHE A N 1
ATOM 1268 C CA . PHE A 1 153 ? -2.314 29.562 25.141 1 95.88 153 PHE A CA 1
ATOM 1269 C C . PHE A 1 153 ? -1.242 30.25 24.297 1 95.88 153 PHE A C 1
ATOM 1271 O O . PHE A 1 153 ? -0.96 31.438 24.484 1 95.88 153 PHE A O 1
ATOM 1278 N N . TYR A 1 154 ? -0.652 29.484 23.453 1 96.75 154 TYR A N 1
ATOM 1279 C CA . TYR A 1 154 ? 0.393 29.969 22.562 1 96.75 154 TYR A CA 1
ATOM 1280 C C . TYR A 1 154 ? -0.179 30.328 21.203 1 96.75 154 TYR A C 1
ATOM 1282 O O . TYR A 1 154 ? -0.987 29.594 20.641 1 96.75 154 TYR A O 1
ATOM 1290 N N . VAL A 1 155 ? 0.147 31.516 20.656 1 96.06 155 VAL A N 1
ATOM 1291 C CA . VAL A 1 155 ? -0.246 31.969 19.312 1 96.06 155 VAL A CA 1
ATOM 1292 C C . VAL A 1 155 ? 0.961 32.562 18.594 1 96.06 155 VAL A C 1
ATOM 1294 O O . VAL A 1 155 ? 1.885 33.062 19.219 1 96.06 155 VAL A O 1
ATOM 1297 N N . GLU A 1 156 ? 0.935 32.469 17.312 1 94.12 156 GLU A N 1
ATOM 1298 C CA . GLU A 1 156 ? 2.047 33.031 16.531 1 94.12 156 GLU A CA 1
ATOM 1299 C C . GLU A 1 156 ? 2.086 34.531 16.609 1 94.12 156 GLU A C 1
ATOM 1301 O O . GLU A 1 156 ? 1.067 35.188 16.875 1 94.12 156 GLU A O 1
ATOM 1306 N N . ASN A 1 157 ? 3.174 35.094 16.266 1 91.75 157 ASN A N 1
ATOM 1307 C CA . ASN A 1 157 ? 3.424 36.5 16.391 1 91.75 157 ASN A CA 1
ATOM 1308 C C . ASN A 1 157 ? 2.418 37.344 15.594 1 91.75 157 ASN A C 1
ATOM 1310 O O . ASN A 1 157 ? 1.86 38.312 16.094 1 91.75 157 ASN A O 1
ATOM 1314 N N . HIS A 1 158 ? 2.164 36.875 14.422 1 89.75 158 HIS A N 1
ATOM 1315 C CA . HIS A 1 158 ? 1.312 37.656 13.531 1 89.75 158 HIS A CA 1
ATOM 1316 C C . HIS A 1 158 ? -0.135 37.656 14.008 1 89.75 158 HIS A C 1
ATOM 1318 O O . HIS A 1 158 ? -0.936 38.5 13.586 1 89.75 158 HIS A O 1
ATOM 1324 N N . SER A 1 159 ? -0.463 36.75 14.883 1 91.25 159 SER A N 1
ATOM 1325 C CA . SER A 1 159 ? -1.832 36.625 15.367 1 91.25 159 SER A CA 1
ATOM 1326 C C . SER A 1 159 ? -1.978 37.188 16.781 1 91.25 159 SER A C 1
ATOM 1328 O O . SER A 1 159 ? -3.094 37.375 17.266 1 91.25 159 SER A O 1
ATOM 1330 N N . LEU A 1 160 ? -0.919 37.562 17.438 1 92.75 160 LEU A N 1
ATOM 1331 C CA . LEU A 1 160 ? -0.901 37.875 18.875 1 92.75 160 LEU A CA 1
ATOM 1332 C C . LEU A 1 160 ? -1.779 39.094 19.172 1 92.75 160 LEU A C 1
ATOM 1334 O O . LEU A 1 160 ? -2.727 39 19.953 1 92.75 160 LEU A O 1
ATOM 1338 N N . GLU A 1 161 ? -1.478 40.188 18.484 1 93 161 GLU A N 1
ATOM 1339 C CA . GLU A 1 161 ? -2.188 41.438 18.781 1 93 161 GLU A CA 1
ATOM 1340 C C . GLU A 1 161 ? -3.658 41.312 18.375 1 93 161 GLU A C 1
ATOM 1342 O O . GLU A 1 161 ? -4.535 41.781 19.109 1 93 161 GLU A O 1
ATOM 1347 N N . LYS A 1 162 ? -3.885 40.719 17.281 1 93.56 162 LYS A N 1
ATOM 1348 C CA . LYS A 1 162 ? -5.258 40.562 16.812 1 93.56 162 LYS A CA 1
ATOM 1349 C C . LYS A 1 162 ? -6.082 39.719 17.766 1 93.56 162 LYS A C 1
ATOM 1351 O O . LYS A 1 162 ? -7.25 40 18.016 1 93.56 162 LYS A O 1
ATOM 1356 N N . PHE A 1 163 ? -5.484 38.781 18.281 1 94.5 163 PHE A N 1
ATOM 1357 C CA . PHE A 1 163 ? -6.199 37.906 19.188 1 94.5 163 PHE A CA 1
ATOM 1358 C C . PHE A 1 163 ? -6.477 38.594 20.531 1 94.5 163 PHE A C 1
ATOM 1360 O O . PHE A 1 163 ? -7.57 38.469 21.078 1 94.5 163 PHE A O 1
ATOM 1367 N N . LYS A 1 164 ? -5.504 39.281 21.047 1 94 164 LYS A N 1
ATOM 1368 C CA . LYS A 1 164 ? -5.699 40 22.297 1 94 164 LYS A CA 1
ATOM 1369 C C . LYS A 1 164 ? -6.824 41.031 22.141 1 94 164 LYS A C 1
ATOM 1371 O O . LYS A 1 164 ? -7.652 41.188 23.047 1 94 164 LYS A O 1
ATOM 1376 N N . CYS A 1 165 ? -6.809 41.688 21 1 95 165 CYS A N 1
ATOM 1377 C CA . CYS A 1 165 ? -7.875 42.625 20.734 1 95 165 CYS A CA 1
ATOM 1378 C C . CYS A 1 165 ? -9.234 41.938 20.734 1 95 165 CYS A C 1
ATOM 1380 O O . CYS A 1 165 ? -10.211 42.469 21.266 1 95 165 CYS A O 1
ATOM 1382 N N . GLN A 1 166 ? -9.234 40.781 20.156 1 95.12 166 GLN A N 1
ATOM 1383 C CA . GLN A 1 166 ? -10.477 40.031 20.109 1 95.12 166 GLN A CA 1
ATOM 1384 C C . GLN A 1 166 ? -10.938 39.625 21.5 1 95.12 166 GLN A C 1
ATOM 1386 O O . GLN A 1 166 ? -12.133 39.688 21.812 1 95.12 166 GLN A O 1
ATOM 1391 N N . LEU A 1 167 ? -10.023 39.281 22.344 1 94.75 167 LEU A N 1
ATOM 1392 C CA . LEU A 1 167 ? -10.352 38.906 23.719 1 94.75 167 LEU A CA 1
ATOM 1393 C C . LEU A 1 167 ? -10.977 40.062 24.469 1 94.75 167 LEU A C 1
ATOM 1395 O O . LEU A 1 167 ? -11.93 39.875 25.234 1 94.75 167 LEU A O 1
ATOM 1399 N N . ILE A 1 168 ? -10.461 41.219 24.203 1 95.12 168 ILE A N 1
ATOM 1400 C CA . ILE A 1 168 ? -11 42.406 24.844 1 95.12 168 ILE A CA 1
ATOM 1401 C C . ILE A 1 168 ? -12.414 42.688 24.344 1 95.12 168 ILE A C 1
ATOM 1403 O O . ILE A 1 168 ? -13.328 42.906 25.141 1 95.12 168 ILE A O 1
ATOM 1407 N N . GLN A 1 169 ? -12.523 42.531 23.109 1 95.44 169 GLN A N 1
ATOM 1408 C CA . GLN A 1 169 ? -13.836 42.75 22.5 1 95.44 169 GLN A CA 1
ATOM 1409 C C . GLN A 1 169 ? -14.859 41.75 23.047 1 95.44 169 GLN A C 1
ATOM 1411 O O . GLN A 1 169 ? -16.031 42.094 23.203 1 95.44 169 GLN A O 1
ATOM 1416 N N . ASP A 1 170 ? -14.414 40.594 23.312 1 94.56 170 ASP A N 1
ATOM 1417 C CA . ASP A 1 170 ? -15.305 39.531 23.781 1 94.56 170 ASP A CA 1
ATOM 1418 C C . ASP A 1 170 ? -15.43 39.531 25.297 1 94.56 170 ASP A C 1
ATOM 1420 O O . ASP A 1 170 ? -16 38.625 25.875 1 94.56 170 ASP A O 1
ATOM 1424 N N . GLN A 1 171 ? -14.844 40.469 25.953 1 94.19 171 GLN A N 1
ATOM 1425 C CA . GLN A 1 171 ? -14.891 40.625 27.406 1 94.19 171 GLN A CA 1
ATOM 1426 C C . GLN A 1 171 ? -14.234 39.438 28.109 1 94.19 171 GLN A C 1
ATOM 1428 O O . GLN A 1 171 ? -14.781 38.906 29.078 1 94.19 171 GLN A O 1
ATOM 1433 N N . LEU A 1 172 ? -13.156 39.031 27.516 1 93.88 172 LEU A N 1
ATOM 1434 C CA . LEU A 1 172 ? -12.375 37.938 28.094 1 93.88 172 LEU A CA 1
ATOM 1435 C C . LEU A 1 172 ? -10.984 38.406 28.484 1 93.88 172 LEU A C 1
ATOM 1437 O O . LEU A 1 172 ? -9.984 37.75 28.172 1 93.88 172 LEU A O 1
ATOM 1441 N N . ASN A 1 173 ? -10.891 39.5 29.172 1 92.94 173 ASN A N 1
ATOM 1442 C CA . ASN A 1 173 ? -9.633 40.125 29.547 1 92.94 173 ASN A CA 1
ATOM 1443 C C . ASN A 1 173 ? -8.805 39.25 30.469 1 92.94 173 ASN A C 1
ATOM 1445 O O . ASN A 1 173 ? -7.578 39.312 30.469 1 92.94 173 ASN A O 1
ATOM 1449 N N . GLU A 1 174 ? -9.508 38.438 31.203 1 90.56 174 GLU A N 1
ATOM 1450 C CA . GLU A 1 174 ? -8.836 37.594 32.188 1 90.56 174 GLU A CA 1
ATOM 1451 C C . GLU A 1 174 ? -7.891 36.594 31.484 1 90.56 174 GLU A C 1
ATOM 1453 O O . GLU A 1 174 ? -6.949 36.094 32.125 1 90.56 174 GLU A O 1
ATOM 1458 N N . PHE A 1 175 ? -8.141 36.375 30.203 1 93.44 175 PHE A N 1
ATOM 1459 C CA . PHE A 1 175 ? -7.348 35.375 29.5 1 93.44 175 PHE A CA 1
ATOM 1460 C C . PHE A 1 175 ? -6.125 36.031 28.844 1 93.44 175 PHE A C 1
ATOM 1462 O O . PHE A 1 175 ? -5.223 35.312 28.391 1 93.44 175 PHE A O 1
ATOM 1469 N N . ILE A 1 176 ? -5.996 37.312 28.797 1 93.5 176 ILE A N 1
ATOM 1470 C CA . ILE A 1 176 ? -4.949 38 28.062 1 93.5 176 ILE A CA 1
ATOM 1471 C C . ILE A 1 176 ? -3.58 37.625 28.625 1 93.5 176 ILE A C 1
ATOM 1473 O O . ILE A 1 176 ? -2.621 37.438 27.875 1 93.5 176 ILE A O 1
ATOM 1477 N N . GLU A 1 177 ? -3.527 37.438 29.938 1 91.88 177 GLU A N 1
ATOM 1478 C CA . GLU A 1 177 ? -2.26 37.125 30.578 1 91.88 177 GLU A CA 1
ATOM 1479 C C . GLU A 1 177 ? -1.84 35.688 30.281 1 91.88 177 GLU A C 1
ATOM 1481 O O . GLU A 1 177 ? -0.678 35.312 30.484 1 91.88 177 GLU A O 1
ATOM 1486 N N . THR A 1 178 ? -2.777 34.875 29.859 1 93.5 178 THR A N 1
ATOM 1487 C CA . THR A 1 178 ? -2.496 33.469 29.594 1 93.5 178 THR A CA 1
ATOM 1488 C C . THR A 1 178 ? -1.995 33.281 28.156 1 93.5 178 THR A C 1
ATOM 1490 O O . THR A 1 178 ? -1.585 32.188 27.781 1 93.5 178 THR A O 1
ATOM 1493 N N . ILE A 1 179 ? -2.012 34.375 27.328 1 95 179 ILE A N 1
ATOM 1494 C CA . ILE A 1 179 ? -1.607 34.281 25.938 1 95 179 ILE A CA 1
ATOM 1495 C C . ILE A 1 179 ? -0.1 34.5 25.812 1 95 179 ILE A C 1
ATOM 1497 O O . ILE A 1 179 ? 0.43 35.5 26.328 1 95 179 ILE A O 1
ATOM 1501 N N . VAL A 1 180 ? 0.521 33.594 25.219 1 94.94 180 VAL A N 1
ATOM 1502 C CA . VAL A 1 180 ? 1.969 33.656 25.047 1 94.94 180 VAL A CA 1
ATOM 1503 C C . VAL A 1 180 ? 2.318 33.625 23.562 1 94.94 180 VAL A C 1
ATOM 1505 O O . VAL A 1 180 ? 1.69 32.906 22.781 1 94.94 180 VAL A O 1
ATOM 1508 N N . GLU A 1 181 ? 3.24 34.406 23.141 1 95.81 181 GLU A N 1
ATOM 1509 C CA . GLU A 1 181 ? 3.738 34.375 21.766 1 95.81 181 GLU A CA 1
ATOM 1510 C C . GLU A 1 181 ? 4.52 33.094 21.516 1 95.81 181 GLU A C 1
ATOM 1512 O O . GLU A 1 181 ? 5.445 32.75 22.25 1 95.81 181 GLU A O 1
ATOM 1517 N N . PHE A 1 182 ? 4.145 32.438 20.469 1 95.69 182 PHE A N 1
ATOM 1518 C CA . PHE A 1 182 ? 4.773 31.156 20.125 1 95.69 182 PHE A CA 1
ATOM 1519 C C . PHE A 1 182 ? 5.992 31.375 19.234 1 95.69 182 PHE A C 1
ATOM 1521 O O . PHE A 1 182 ? 5.906 32.062 18.219 1 95.69 182 PHE A O 1
ATOM 1528 N N . ASP A 1 183 ? 7.066 30.844 19.641 1 92.5 183 ASP A N 1
ATOM 1529 C CA . ASP A 1 183 ? 8.312 30.703 18.891 1 92.5 183 ASP A CA 1
ATOM 1530 C C . ASP A 1 183 ? 8.766 29.234 18.844 1 92.5 183 ASP A C 1
ATOM 1532 O O . ASP A 1 183 ? 9.141 28.672 19.859 1 92.5 183 ASP A O 1
ATOM 1536 N N . SER A 1 184 ? 8.797 28.703 17.609 1 88.81 184 SER A N 1
ATOM 1537 C CA . SER A 1 184 ? 9.07 27.281 17.453 1 88.81 184 SER A CA 1
ATOM 1538 C C . SER A 1 184 ? 10.414 26.906 18.062 1 88.81 184 SER A C 1
ATOM 1540 O O . SER A 1 184 ? 10.555 25.844 18.656 1 88.81 184 SER A O 1
ATOM 1542 N N . ALA A 1 185 ? 11.414 27.688 17.938 1 87.38 185 ALA A N 1
ATOM 1543 C CA . ALA A 1 185 ? 12.758 27.406 18.438 1 87.38 185 ALA A CA 1
ATOM 1544 C C . ALA A 1 185 ? 12.758 27.266 19.953 1 87.38 185 ALA A C 1
ATOM 1546 O O . ALA A 1 185 ? 13.477 26.422 20.5 1 87.38 185 ALA A O 1
ATOM 1547 N N . ASN A 1 186 ? 11.82 27.969 20.578 1 89.56 186 ASN A N 1
ATOM 1548 C CA . ASN A 1 186 ? 11.891 28.016 22.047 1 89.56 186 ASN A CA 1
ATOM 1549 C C . ASN A 1 186 ? 10.742 27.266 22.688 1 89.56 186 ASN A C 1
ATOM 1551 O O . ASN A 1 186 ? 10.828 26.859 23.844 1 89.56 186 ASN A O 1
ATOM 1555 N N . HIS A 1 187 ? 9.719 27.078 21.969 1 92.69 187 HIS A N 1
ATOM 1556 C CA . HIS A 1 187 ? 8.516 26.641 22.656 1 92.69 187 HIS A CA 1
ATOM 1557 C C . HIS A 1 187 ? 8.047 25.281 22.141 1 92.69 187 HIS A C 1
ATOM 1559 O O . HIS A 1 187 ? 7.086 24.719 22.656 1 92.69 187 HIS A O 1
ATOM 1565 N N . GLU A 1 188 ? 8.664 24.734 21.141 1 90.69 188 GLU A N 1
ATOM 1566 C CA . GLU A 1 188 ? 8.25 23.453 20.578 1 90.69 188 GLU A CA 1
ATOM 1567 C C . GLU A 1 188 ? 8.102 22.406 21.672 1 90.69 188 GLU A C 1
ATOM 1569 O O . GLU A 1 188 ? 7.148 21.625 21.672 1 90.69 188 GLU A O 1
ATOM 1574 N N . LEU A 1 189 ? 8.969 22.422 22.688 1 90.94 189 LEU A N 1
ATOM 1575 C CA . LEU A 1 189 ? 9.023 21.391 23.719 1 90.94 189 LEU A CA 1
ATOM 1576 C C . LEU A 1 189 ? 8.008 21.672 24.828 1 90.94 189 LEU A C 1
ATOM 1578 O O . LEU A 1 189 ? 7.711 20.781 25.641 1 90.94 189 LEU A O 1
ATOM 1582 N N . ASN A 1 190 ? 7.465 22.875 24.812 1 91.56 190 ASN A N 1
ATOM 1583 C CA . ASN A 1 190 ? 6.574 23.266 25.906 1 91.56 190 ASN A CA 1
ATOM 1584 C C . ASN A 1 190 ? 5.125 22.875 25.609 1 91.56 190 ASN A C 1
ATOM 1586 O O . ASN A 1 190 ? 4.301 22.812 26.516 1 91.56 190 ASN A O 1
ATOM 1590 N N . ILE A 1 191 ? 4.844 22.594 24.391 1 95.56 191 ILE A N 1
ATOM 1591 C CA . ILE A 1 191 ? 3.453 22.453 23.969 1 95.56 191 ILE A CA 1
ATOM 1592 C C . ILE A 1 191 ? 2.947 21.062 24.328 1 95.56 191 ILE A C 1
ATOM 1594 O O . ILE A 1 191 ? 3.615 20.062 24.062 1 95.56 191 ILE A O 1
ATOM 1598 N N . ASP A 1 192 ? 1.744 21.062 24.906 1 92.94 192 ASP A N 1
ATOM 1599 C CA . ASP A 1 192 ? 1.136 19.797 25.297 1 92.94 192 ASP A CA 1
ATOM 1600 C C . ASP A 1 192 ? 0.125 19.328 24.25 1 92.94 192 ASP A C 1
ATOM 1602 O O . ASP A 1 192 ? -0.07 18.125 24.047 1 92.94 192 ASP A O 1
ATOM 1606 N N . ILE A 1 193 ? -0.542 20.281 23.734 1 94.38 193 ILE A N 1
ATOM 1607 C CA . ILE A 1 193 ? -1.608 19.969 22.797 1 94.38 193 ILE A CA 1
ATOM 1608 C C . ILE A 1 193 ? -1.728 21.094 21.766 1 94.38 193 ILE A C 1
ATOM 1610 O O . ILE A 1 193 ? -1.463 22.25 22.078 1 94.38 193 ILE A O 1
ATOM 1614 N N . ILE A 1 194 ? -2.104 20.719 20.594 1 97 194 ILE A N 1
ATOM 1615 C CA . ILE A 1 194 ? -2.277 21.688 19.5 1 97 194 ILE A CA 1
ATOM 1616 C C . ILE A 1 194 ? -3.744 21.734 19.078 1 97 194 ILE A C 1
ATOM 1618 O O . ILE A 1 194 ? -4.395 20.688 18.969 1 97 194 ILE A O 1
ATOM 1622 N N . ILE A 1 195 ? -4.242 22.891 18.891 1 96.31 195 ILE A N 1
ATOM 1623 C CA . ILE A 1 195 ? -5.562 23.078 18.297 1 96.31 195 ILE A CA 1
ATOM 1624 C C . ILE A 1 195 ? -5.438 23.875 17 1 96.31 195 ILE A C 1
ATOM 1626 O O . ILE A 1 195 ? -4.918 24.984 16.984 1 96.31 195 ILE A O 1
ATOM 1630 N N . THR A 1 196 ? -5.844 23.266 15.93 1 96.25 196 THR A N 1
ATOM 1631 C CA . THR A 1 196 ? -5.793 23.953 14.641 1 96.25 196 THR A CA 1
ATOM 1632 C C . THR A 1 196 ? -7.199 24.281 14.148 1 96.25 196 THR A C 1
ATOM 1634 O O . THR A 1 196 ? -8.133 23.5 14.359 1 96.25 196 THR A O 1
ATOM 1637 N N . LEU A 1 197 ? -7.332 25.469 13.57 1 94.56 197 LEU A N 1
ATOM 1638 C CA . LEU A 1 197 ? -8.555 25.891 12.898 1 94.56 197 LEU A CA 1
ATOM 1639 C C . LEU A 1 197 ? -8.305 26.109 11.406 1 94.56 197 LEU A C 1
ATOM 1641 O O . LEU A 1 197 ? -7.715 27.125 11.016 1 94.56 197 LEU A O 1
ATOM 1645 N N . GLY A 1 198 ? -8.758 25.25 10.586 1 92.88 198 GLY A N 1
ATOM 1646 C CA . GLY A 1 198 ? -8.516 25.281 9.156 1 92.88 198 GLY A CA 1
ATOM 1647 C C . GLY A 1 198 ? -8.656 23.906 8.5 1 92.88 198 GLY A C 1
ATOM 1648 O O . GLY A 1 198 ? -9.516 23.125 8.891 1 92.88 198 GLY A O 1
ATOM 1649 N N . GLY A 1 199 ? -7.922 23.703 7.465 1 91.88 199 GLY A N 1
ATOM 1650 C CA . GLY A 1 199 ? -7.898 22.422 6.766 1 91.88 199 GLY A CA 1
ATOM 1651 C C . GLY A 1 199 ? -6.586 21.688 6.922 1 91.88 199 GLY A C 1
ATOM 1652 O O . GLY A 1 199 ? -5.848 21.906 7.883 1 91.88 199 GLY A O 1
ATOM 1653 N N . ASP A 1 200 ? -6.348 20.781 6.004 1 93.5 200 ASP A N 1
ATOM 1654 C CA . ASP A 1 200 ? -5.117 20 6.02 1 93.5 200 ASP A CA 1
ATOM 1655 C C . ASP A 1 200 ? -3.893 20.906 5.875 1 93.5 200 ASP A C 1
ATOM 1657 O O . ASP A 1 200 ? -2.857 20.656 6.496 1 93.5 200 ASP A O 1
ATOM 1661 N N . GLY A 1 201 ? -4.031 21.938 5.086 1 93.75 201 GLY A N 1
ATOM 1662 C CA .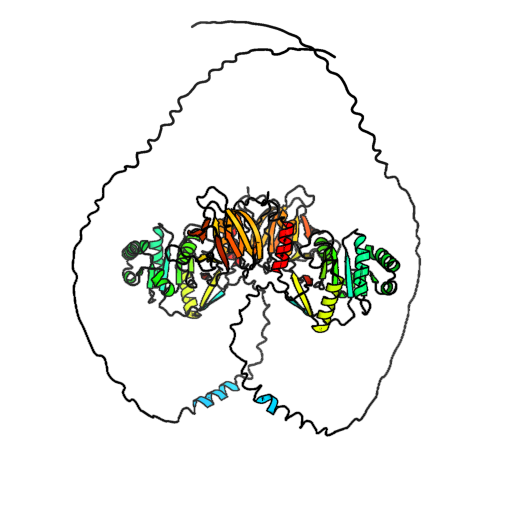 GLY A 1 201 ? -2.932 22.891 4.926 1 93.75 201 GLY A CA 1
ATOM 1663 C C . GLY A 1 201 ? -2.482 23.5 6.234 1 93.75 201 GLY A C 1
ATOM 1664 O O . GLY A 1 201 ? -1.287 23.719 6.449 1 93.75 201 GLY A O 1
ATOM 1665 N N . THR A 1 202 ? -3.391 23.828 7.117 1 94.56 202 THR A N 1
ATOM 1666 C CA . THR A 1 202 ? -3.078 24.406 8.43 1 94.56 202 THR A CA 1
ATOM 1667 C C . THR A 1 202 ? -2.316 23.391 9.281 1 94.56 202 THR A C 1
ATOM 1669 O O . THR A 1 202 ? -1.38 23.75 9.992 1 94.56 202 THR A O 1
ATOM 1672 N N . ILE A 1 203 ? -2.73 22.203 9.203 1 95.75 203 ILE A N 1
ATOM 1673 C CA . ILE A 1 203 ? -2.047 21.141 9.938 1 95.75 203 ILE A CA 1
ATOM 1674 C C . ILE A 1 203 ? -0.618 20.984 9.422 1 95.75 203 ILE A C 1
ATOM 1676 O O . ILE A 1 203 ? 0.328 20.891 10.203 1 95.75 203 ILE A O 1
ATOM 1680 N N . LEU A 1 204 ? -0.485 20.938 8.078 1 96.5 204 LEU A N 1
ATOM 1681 C CA . LEU A 1 204 ? 0.842 20.828 7.48 1 96.5 204 LEU A CA 1
ATOM 1682 C C . LEU A 1 204 ? 1.73 22 7.918 1 96.5 204 LEU A C 1
ATOM 1684 O O . LEU A 1 204 ? 2.898 21.797 8.258 1 96.5 204 LEU A O 1
ATOM 1688 N N . TYR A 1 205 ? 1.177 23.203 7.879 1 95.25 205 TYR A N 1
ATOM 1689 C CA . TYR A 1 205 ? 1.9 24.375 8.352 1 95.25 205 TYR A CA 1
ATOM 1690 C C . TYR A 1 205 ? 2.328 24.219 9.805 1 95.25 205 TYR A C 1
ATOM 1692 O O . TYR A 1 205 ? 3.469 24.516 10.156 1 95.25 205 TYR A O 1
ATOM 1700 N N . THR A 1 206 ? 1.461 23.719 10.609 1 96.06 206 THR A N 1
ATOM 1701 C CA . THR A 1 206 ? 1.744 23.5 12.031 1 96.06 206 THR A CA 1
ATOM 1702 C C . THR A 1 206 ? 2.887 22.516 12.203 1 96.06 206 THR A C 1
ATOM 1704 O O . THR A 1 206 ? 3.775 22.719 13.039 1 96.06 206 THR A O 1
ATOM 1707 N N . MET A 1 207 ? 2.85 21.438 11.43 1 96.19 207 MET A N 1
ATOM 1708 C CA . MET A 1 207 ? 3.859 20.391 11.555 1 96.19 207 MET A CA 1
ATOM 1709 C C . MET A 1 207 ? 5.238 20.906 11.164 1 96.19 207 MET A C 1
ATOM 1711 O O . MET A 1 207 ? 6.258 20.375 11.609 1 96.19 207 MET A O 1
ATOM 1715 N N . SER A 1 208 ? 5.27 21.984 10.328 1 94.81 208 SER A N 1
ATOM 1716 C CA . SER A 1 208 ? 6.551 22.594 9.977 1 94.81 208 SER A CA 1
ATOM 1717 C C . SER A 1 208 ? 7.258 23.141 11.211 1 94.81 208 SER A C 1
ATOM 1719 O O . SER A 1 208 ? 8.477 23.328 11.203 1 94.81 208 SER A O 1
ATOM 1721 N N . HIS A 1 209 ? 6.508 23.375 12.297 1 94.44 209 HIS A N 1
ATOM 1722 C CA . HIS A 1 209 ? 7.074 23.891 13.539 1 94.44 209 HIS A CA 1
ATOM 1723 C C . HIS A 1 209 ? 7.578 22.75 14.422 1 94.44 209 HIS A C 1
ATOM 1725 O O . HIS A 1 209 ? 8.281 23 15.414 1 94.44 209 HIS A O 1
ATOM 1731 N N . PHE A 1 210 ? 7.277 21.594 14.117 1 96 210 PHE A N 1
ATOM 1732 C CA . PHE A 1 210 ? 7.645 20.453 14.945 1 96 210 PHE A CA 1
ATOM 1733 C C . PHE A 1 210 ? 8.523 19.484 14.164 1 96 210 PHE A C 1
ATOM 1735 O O . PHE A 1 210 ? 8.047 18.453 13.688 1 96 210 PHE A O 1
ATOM 1742 N N . GLN A 1 211 ? 9.805 19.766 14.133 1 94.88 211 GLN A N 1
ATOM 1743 C CA . GLN A 1 211 ? 10.773 19.031 13.328 1 94.88 211 GLN A CA 1
ATOM 1744 C C . GLN A 1 211 ? 11.82 18.344 14.211 1 94.88 211 GLN A C 1
ATOM 1746 O O . GLN A 1 211 ? 12.633 17.547 13.727 1 94.88 211 GLN A O 1
ATOM 1751 N N . ASN A 1 212 ? 11.711 18.641 15.492 1 93.44 212 ASN A N 1
ATOM 1752 C CA . ASN A 1 212 ? 12.781 18.156 16.359 1 93.44 212 ASN A CA 1
ATOM 1753 C C . ASN A 1 212 ? 12.258 17.203 17.438 1 93.44 212 ASN A C 1
ATOM 1755 O O . ASN A 1 212 ? 13.031 16.688 18.234 1 93.44 212 ASN A O 1
ATOM 1759 N N . ARG A 1 213 ? 10.945 17 17.406 1 93.69 213 ARG A N 1
ATOM 1760 C CA . ARG A 1 213 ? 10.297 16.062 18.328 1 93.69 213 ARG A CA 1
ATOM 1761 C C . ARG A 1 213 ? 8.977 15.562 17.75 1 93.69 213 ARG A C 1
ATOM 1763 O O . ARG A 1 213 ? 8.461 16.125 16.781 1 93.69 213 ARG A O 1
ATOM 1770 N N . THR A 1 214 ? 8.555 14.555 18.375 1 93.88 214 THR A N 1
ATOM 1771 C CA . THR A 1 214 ? 7.188 14.133 18.078 1 93.88 214 THR A CA 1
ATOM 1772 C C . THR A 1 214 ? 6.191 15.234 18.422 1 93.88 214 THR A C 1
ATOM 1774 O O . THR A 1 214 ? 6.254 15.812 19.516 1 93.88 214 THR A O 1
ATOM 1777 N N . SER A 1 215 ? 5.391 15.57 17.484 1 94 215 SER A N 1
ATOM 1778 C CA . SER A 1 215 ? 4.414 16.625 17.719 1 94 215 SER A CA 1
ATOM 1779 C C . SER A 1 215 ? 3.418 16.219 18.797 1 94 215 SER A C 1
ATOM 1781 O O . SER A 1 215 ? 3.086 15.039 18.938 1 94 215 SER A O 1
ATOM 1783 N N . PRO A 1 216 ? 2.957 17.234 19.609 1 94.75 216 PRO A N 1
ATOM 1784 C CA . PRO A 1 216 ? 1.827 16.953 20.5 1 94.75 216 PRO A CA 1
ATOM 1785 C C . PRO A 1 216 ? 0.56 16.562 19.734 1 94.75 216 PRO A C 1
ATOM 1787 O O . PRO A 1 216 ? 0.46 16.812 18.531 1 94.75 216 PRO A O 1
ATOM 1790 N N . PRO A 1 217 ? -0.372 15.945 20.453 1 94.69 217 PRO A N 1
ATOM 1791 C CA . PRO A 1 217 ? -1.638 15.625 19.797 1 94.69 217 PRO A CA 1
ATOM 1792 C C . PRO A 1 217 ? -2.348 16.859 19.25 1 94.69 217 PRO A C 1
ATOM 1794 O O . PRO A 1 217 ? -2.305 17.922 19.875 1 94.69 217 PRO A O 1
ATOM 1797 N N . ILE A 1 218 ? -2.988 16.703 18.156 1 96.44 218 ILE A N 1
ATOM 1798 C CA . ILE A 1 218 ? -3.631 17.812 17.469 1 96.44 218 ILE A CA 1
ATOM 1799 C C . ILE A 1 218 ? -5.148 17.656 17.516 1 96.44 218 ILE A C 1
ATOM 1801 O O . ILE A 1 218 ? -5.68 16.625 17.094 1 96.44 218 ILE A O 1
ATOM 1805 N N . ILE A 1 219 ? -5.777 18.562 18.062 1 94.69 219 ILE A N 1
ATOM 1806 C CA . ILE A 1 219 ? -7.215 18.703 17.875 1 94.69 219 ILE A CA 1
ATOM 1807 C C . ILE A 1 219 ? -7.492 19.547 16.625 1 94.69 219 ILE A C 1
ATOM 1809 O O . ILE A 1 219 ? -7.359 20.781 16.656 1 94.69 219 ILE A O 1
ATOM 1813 N N . ALA A 1 220 ? -7.895 18.922 15.562 1 94.81 220 ALA A N 1
ATOM 1814 C CA . ALA A 1 220 ? -8.047 19.578 14.273 1 94.81 220 ALA A CA 1
ATOM 1815 C C . ALA A 1 220 ? -9.508 19.938 14.008 1 94.81 220 ALA A C 1
ATOM 1817 O O . ALA A 1 220 ? -10.336 19.047 13.781 1 94.81 220 ALA A O 1
ATOM 1818 N N . ILE A 1 221 ? -9.734 21.203 13.984 1 92.38 221 ILE A N 1
ATOM 1819 C CA . ILE A 1 221 ? -11.094 21.688 13.781 1 92.38 221 ILE A CA 1
ATOM 1820 C C . ILE A 1 221 ? -11.234 22.234 12.359 1 92.38 221 ILE A C 1
ATOM 1822 O O . ILE A 1 221 ? -10.469 23.109 11.938 1 92.38 221 ILE A O 1
ATOM 1826 N N . GLU A 1 222 ? -12.234 21.688 11.68 1 89.69 222 GLU A N 1
ATOM 1827 C CA . GLU A 1 222 ? -12.453 22.062 10.281 1 89.69 222 GLU A CA 1
ATOM 1828 C C . GLU A 1 222 ? -13.086 23.453 10.172 1 89.69 222 GLU A C 1
ATOM 1830 O O . GLU A 1 222 ? -14.062 23.75 10.867 1 89.69 222 GLU A O 1
ATOM 1835 N N . LYS A 1 223 ? -12.531 24.219 9.414 1 85.38 223 LYS A N 1
ATOM 1836 C CA . LYS A 1 223 ? -13.094 25.516 9.055 1 85.38 223 LYS A CA 1
ATOM 1837 C C . LYS A 1 223 ? -13 25.766 7.555 1 85.38 223 LYS A C 1
ATOM 1839 O O . LYS A 1 223 ? -11.93 26.109 7.043 1 85.38 223 LYS A O 1
ATOM 1844 N N . GLY A 1 224 ? -14.18 25.75 6.828 1 73.25 224 GLY A N 1
ATOM 1845 C CA . GLY A 1 224 ? -14.234 26.078 5.41 1 73.25 224 GLY A CA 1
ATOM 1846 C C . GLY A 1 224 ? -14.023 24.859 4.516 1 73.25 224 GLY A C 1
ATOM 1847 O O . GLY A 1 224 ? -14.977 24.359 3.926 1 73.25 224 GLY A O 1
ATOM 1848 N N . THR A 1 225 ? -12.695 24.453 4.332 1 68.5 225 THR A N 1
ATOM 1849 C CA . THR A 1 225 ? -12.352 23.453 3.33 1 68.5 225 THR A CA 1
ATOM 1850 C C . THR A 1 225 ? -12.359 22.062 3.938 1 68.5 225 THR A C 1
ATOM 1852 O O . THR A 1 225 ? -12.133 21.891 5.141 1 68.5 225 THR A O 1
ATOM 1855 N N . LEU A 1 226 ? -12.656 21.125 3.088 1 74.38 226 LEU A N 1
ATOM 1856 C CA . LEU A 1 226 ? -12.664 19.719 3.469 1 74.38 226 LEU A CA 1
ATOM 1857 C C . LEU A 1 226 ? -11.25 19.219 3.746 1 74.38 226 LEU A C 1
ATOM 1859 O O . LEU A 1 226 ? -10.367 19.344 2.896 1 74.38 226 LEU A O 1
ATOM 1863 N N . GLY A 1 227 ? -11.023 18.812 5.027 1 81.56 227 GLY A N 1
ATOM 1864 C CA . GLY A 1 227 ? -9.742 18.234 5.391 1 81.56 227 GLY A CA 1
ATOM 1865 C C . GLY A 1 227 ? -9.844 16.766 5.762 1 81.56 227 GLY A C 1
ATOM 1866 O O . GLY A 1 227 ? -10.758 16.359 6.48 1 81.56 227 GLY A O 1
ATOM 1867 N N . PHE A 1 228 ? -8.953 15.945 5.293 1 84.69 228 PHE A N 1
ATOM 1868 C CA . PHE A 1 228 ? -8.906 14.523 5.605 1 84.69 228 PHE A CA 1
ATOM 1869 C C . PHE A 1 228 ? -8.547 14.297 7.07 1 84.69 228 PHE A C 1
ATOM 1871 O O . PHE A 1 228 ? -8.93 13.289 7.664 1 84.69 228 PHE A O 1
ATOM 1878 N N . MET A 1 229 ? -7.891 15.297 7.602 1 88.56 229 MET A N 1
ATOM 1879 C CA . MET A 1 229 ? -7.391 15.094 8.961 1 88.56 229 MET A CA 1
ATOM 1880 C C . MET A 1 229 ? -8.242 15.852 9.977 1 88.56 229 MET A C 1
ATOM 1882 O O . MET A 1 229 ? -8.062 15.695 11.18 1 88.56 229 MET A O 1
ATOM 1886 N N . CYS A 1 230 ? -9.133 16.641 9.539 1 87.69 230 CYS A N 1
ATOM 1887 C CA . CYS A 1 230 ? -9.953 17.453 10.43 1 87.69 230 CYS A CA 1
ATOM 1888 C C . CYS A 1 230 ? -11.203 16.703 10.859 1 87.69 230 CYS A C 1
ATOM 1890 O O . CYS A 1 230 ? -12.117 16.5 10.055 1 87.69 230 CYS A O 1
ATOM 1892 N N . MET A 1 231 ? -11.305 16.422 12.07 1 83.38 231 MET A N 1
ATOM 1893 C CA . MET A 1 231 ? -12.383 15.562 12.531 1 83.38 231 MET A CA 1
ATOM 1894 C C . MET A 1 231 ? -13.445 16.359 13.273 1 83.38 231 MET A C 1
ATOM 1896 O O . MET A 1 231 ? -14.57 15.898 13.453 1 83.38 231 MET A O 1
ATOM 1900 N N . TYR A 1 232 ? -13.07 17.547 13.68 1 87.94 232 TYR A N 1
ATOM 1901 C CA . TYR A 1 232 ? -13.992 18.297 14.516 1 87.94 232 TYR A CA 1
ATOM 1902 C C . TYR A 1 232 ? -14.586 19.484 13.75 1 87.94 232 TYR A C 1
ATOM 1904 O O . TYR A 1 232 ? -13.906 20.109 12.945 1 87.94 232 TYR A O 1
ATOM 1912 N N . ASN A 1 233 ? -15.805 19.609 14.07 1 87.44 233 ASN A N 1
ATOM 1913 C CA . ASN A 1 233 ? -16.547 20.734 13.516 1 87.44 233 ASN A CA 1
ATOM 1914 C C . ASN A 1 233 ? -16.688 21.875 14.531 1 87.44 233 ASN A C 1
ATOM 1916 O O . ASN A 1 233 ? -16.938 21.625 15.711 1 87.44 233 ASN A O 1
ATOM 1920 N N . ILE A 1 234 ? -16.625 23.016 14.07 1 83.69 234 ILE A N 1
ATOM 1921 C CA . ILE A 1 234 ? -16.656 24.188 14.938 1 83.69 234 ILE A CA 1
ATOM 1922 C C . ILE A 1 234 ? -18 24.266 15.656 1 83.69 234 ILE A C 1
ATOM 1924 O O . ILE A 1 234 ? -18.078 24.75 16.797 1 83.69 234 ILE A O 1
ATOM 1928 N N . GLN A 1 235 ? -19.016 23.75 15.023 1 85.69 235 GLN A N 1
ATOM 1929 C CA . GLN A 1 235 ? -20.359 23.828 15.594 1 85.69 235 GLN A CA 1
ATOM 1930 C C . GLN A 1 235 ? -20.453 23 16.875 1 85.69 235 GLN A C 1
ATOM 1932 O O . GLN A 1 235 ? -21.266 23.312 17.75 1 85.69 235 GLN A O 1
ATOM 1937 N N . ASN A 1 236 ? -19.656 22.031 17 1 87.38 236 ASN A N 1
ATOM 1938 C CA . ASN A 1 236 ? -19.734 21.125 18.141 1 87.38 236 ASN A CA 1
ATOM 1939 C C . ASN A 1 236 ? -18.484 21.234 19.016 1 87.38 236 ASN A C 1
ATOM 1941 O O . ASN A 1 236 ? -18.25 20.375 19.859 1 87.38 236 ASN A O 1
ATOM 1945 N N . ILE A 1 237 ? -17.766 22.234 18.844 1 85.12 237 ILE A N 1
ATOM 1946 C CA . ILE A 1 237 ? -16.422 22.25 19.422 1 85.12 237 ILE A CA 1
ATOM 1947 C C . ILE A 1 237 ? -16.516 22.312 20.938 1 85.12 237 ILE A C 1
ATOM 1949 O O . ILE A 1 237 ? -15.695 21.719 21.641 1 85.12 237 ILE A O 1
ATOM 1953 N N . GLU A 1 238 ? -17.469 23.078 21.5 1 87.75 238 GLU A N 1
ATOM 1954 C CA . GLU A 1 238 ? -17.594 23.172 22.953 1 87.75 238 GLU A CA 1
ATOM 1955 C C . GLU A 1 238 ? -17.812 21.797 23.578 1 87.75 238 GLU A C 1
ATOM 1957 O O . GLU A 1 238 ? -17.109 21.422 24.516 1 87.75 238 GLU A O 1
ATOM 1962 N N . LYS A 1 239 ? -18.734 21.078 22.984 1 89.5 239 LYS A N 1
ATOM 1963 C CA . LYS A 1 239 ? -19.047 19.75 23.469 1 89.5 239 LYS A CA 1
ATOM 1964 C C . LYS A 1 239 ? -17.859 18.797 23.281 1 89.5 239 LYS A C 1
ATOM 1966 O O . LYS A 1 239 ? -17.547 18 24.172 1 89.5 239 LYS A O 1
ATOM 1971 N N . ASP A 1 240 ? -17.25 18.922 22.172 1 88.69 240 ASP A N 1
ATOM 1972 C CA . ASP A 1 240 ? -16.125 18.047 21.844 1 88.69 240 ASP A CA 1
ATOM 1973 C C . ASP A 1 240 ? -14.953 18.281 22.797 1 88.69 240 ASP A C 1
ATOM 1975 O O . ASP A 1 240 ? -14.352 17.344 23.312 1 88.69 240 ASP A O 1
ATOM 1979 N N . LEU A 1 241 ? -14.664 19.516 23.094 1 88.81 241 LEU A N 1
ATOM 1980 C CA . LEU A 1 241 ? -13.57 19.844 24 1 88.81 241 LEU A CA 1
ATOM 1981 C C . LEU A 1 241 ? -13.867 19.375 25.422 1 88.81 241 LEU A C 1
ATOM 1983 O O . LEU A 1 241 ? -12.961 18.906 26.125 1 88.81 241 LEU A O 1
ATOM 1987 N N . GLU A 1 242 ? -15.055 19.547 25.812 1 88.12 242 GLU A N 1
ATOM 1988 C CA . GLU A 1 242 ? -15.461 19.047 27.125 1 88.12 242 GLU A CA 1
ATOM 1989 C C . GLU A 1 242 ? -15.234 17.547 27.25 1 88.12 242 GLU A C 1
ATOM 1991 O O . GLU A 1 242 ? -14.703 17.062 28.25 1 88.12 242 GLU A O 1
ATOM 1996 N N . LYS A 1 243 ? -15.633 16.859 26.219 1 87.25 243 LYS A N 1
ATOM 1997 C CA . LYS A 1 243 ? -15.477 15.414 26.219 1 87.25 243 LYS A CA 1
ATOM 1998 C C . LYS A 1 243 ? -14.008 15.016 26.266 1 87.25 243 LYS A C 1
ATOM 2000 O O . LYS A 1 243 ? -13.633 14.094 26.984 1 87.25 243 LYS A O 1
ATOM 2005 N N . ILE A 1 244 ? -13.219 15.672 25.484 1 87.12 244 ILE A N 1
ATOM 2006 C CA . ILE A 1 244 ? -11.789 15.391 25.453 1 87.12 244 ILE A CA 1
ATOM 2007 C C . ILE A 1 244 ? -11.195 15.617 26.844 1 87.12 244 ILE A C 1
ATOM 2009 O O . ILE A 1 244 ? -10.438 14.781 27.344 1 87.12 244 ILE A O 1
ATOM 2013 N N . GLN A 1 245 ? -11.531 16.703 27.469 1 85.94 245 GLN A N 1
ATOM 2014 C CA . GLN A 1 245 ? -11.023 17.047 28.797 1 85.94 245 GLN A CA 1
ATOM 2015 C C . GLN A 1 245 ? -11.469 16.016 29.828 1 85.94 245 GLN A C 1
ATOM 2017 O O . GLN A 1 245 ? -10.688 15.602 30.688 1 85.94 245 GLN A O 1
ATOM 2022 N N . GLN A 1 246 ? -12.695 15.617 29.703 1 84.44 246 GLN A N 1
ATOM 2023 C CA . GLN A 1 246 ? -13.234 14.625 30.625 1 84.44 246 GLN A CA 1
ATOM 2024 C C . GLN A 1 246 ? -12.508 13.289 30.484 1 84.44 246 GLN A C 1
ATOM 2026 O O . GLN A 1 246 ? -12.195 12.633 31.469 1 84.44 246 GLN A O 1
ATOM 2031 N N . ASN A 1 247 ? -12.305 12.969 29.25 1 82.94 247 ASN A N 1
ATOM 2032 C CA . ASN A 1 247 ? -11.617 11.703 28.984 1 82.94 247 ASN A CA 1
ATOM 2033 C C . ASN A 1 247 ? -10.188 11.727 29.516 1 82.94 247 ASN A C 1
ATOM 2035 O O . ASN A 1 247 ? -9.727 10.734 30.094 1 82.94 247 ASN A O 1
ATOM 2039 N N . VAL A 1 248 ? -9.555 12.789 29.344 1 83.62 248 VAL A N 1
ATOM 2040 C CA . VAL A 1 248 ? -8.172 12.922 29.797 1 83.62 248 VAL A CA 1
ATOM 2041 C C . VAL A 1 248 ? -8.125 12.898 31.328 1 83.62 248 VAL A C 1
ATOM 2043 O O . VAL A 1 248 ? -7.246 12.273 31.906 1 83.62 248 VAL A O 1
ATOM 2046 N N . LYS A 1 249 ? -9.031 13.523 31.922 1 82.56 249 LYS A N 1
ATOM 2047 C CA . LYS A 1 249 ? -9.086 13.547 33.375 1 82.56 249 LYS A CA 1
ATOM 2048 C C . LYS A 1 249 ? -9.375 12.156 33.938 1 82.56 249 LYS A C 1
ATOM 2050 O O . LYS A 1 249 ? -8.758 11.742 34.938 1 82.56 249 LYS A O 1
ATOM 2055 N N . ALA A 1 250 ? -10.219 11.492 33.25 1 83.25 250 ALA A N 1
ATOM 2056 C CA . ALA A 1 250 ? -10.68 10.195 33.719 1 83.25 250 ALA A CA 1
ATOM 2057 C C . ALA A 1 250 ? -9.633 9.109 33.469 1 83.25 250 ALA A C 1
ATOM 2059 O O . ALA A 1 250 ? -9.383 8.266 34.344 1 83.25 250 ALA A O 1
ATOM 2060 N N . ASN A 1 251 ? -9.047 9.109 32.312 1 79.25 251 ASN A N 1
ATOM 2061 C CA . ASN A 1 251 ? -8.266 7.957 31.875 1 79.25 251 ASN A CA 1
ATOM 2062 C C . ASN A 1 251 ? -6.785 8.305 31.766 1 79.25 251 ASN A C 1
ATOM 2064 O O . ASN A 1 251 ? -5.953 7.414 31.562 1 79.25 251 ASN A O 1
ATOM 2068 N N . LYS A 1 252 ? -6.512 9.578 31.797 1 81.81 252 LYS A N 1
ATOM 2069 C CA . LYS A 1 252 ? -5.145 10.055 31.625 1 81.81 252 LYS A CA 1
ATOM 2070 C C . LYS A 1 252 ? -4.59 9.648 30.266 1 81.81 252 LYS A C 1
ATOM 2072 O O . LYS A 1 252 ? -3.42 9.266 30.156 1 81.81 252 LYS A O 1
ATOM 2077 N N . ASN A 1 253 ? -5.602 9.516 29.375 1 83.38 253 ASN A N 1
ATOM 2078 C CA . ASN A 1 253 ? -5.207 9.141 28.016 1 83.38 253 ASN A CA 1
ATOM 2079 C C . ASN A 1 253 ? -6.02 9.898 26.969 1 83.38 253 ASN A C 1
ATOM 2081 O O . ASN A 1 253 ? -7.051 10.5 27.281 1 83.38 253 ASN A O 1
ATOM 2085 N N . ILE A 1 254 ? -5.453 9.984 25.859 1 85.62 254 ILE A N 1
ATOM 2086 C CA . ILE A 1 254 ? -6.125 10.586 24.719 1 85.62 254 ILE A CA 1
ATOM 2087 C C . ILE A 1 254 ? -6.113 9.617 23.531 1 85.62 254 ILE A C 1
ATOM 2089 O O . ILE A 1 254 ? -5.105 8.953 23.281 1 85.62 254 ILE A O 1
ATOM 2093 N N . MET A 1 255 ? -7.258 9.492 22.953 1 85.38 255 MET A N 1
ATOM 2094 C CA . MET A 1 255 ? -7.363 8.648 21.75 1 85.38 255 MET A CA 1
ATOM 2095 C C . MET A 1 255 ? -6.91 9.414 20.516 1 85.38 255 MET A C 1
ATOM 2097 O O . MET A 1 255 ? -7.305 10.562 20.312 1 85.38 255 MET A O 1
ATOM 2101 N N . VAL A 1 256 ? -6.02 8.75 19.766 1 89.62 256 VAL A N 1
ATOM 2102 C CA . VAL A 1 256 ? -5.449 9.461 18.625 1 89.62 256 VAL A CA 1
ATOM 2103 C C . VAL A 1 256 ? -5.359 8.523 17.422 1 89.62 256 VAL A C 1
ATOM 2105 O O . VAL A 1 256 ? -5.379 7.297 17.578 1 89.62 256 VAL A O 1
ATOM 2108 N N . GLU A 1 257 ? -5.418 9.102 16.281 1 89.75 257 GLU A N 1
ATOM 2109 C CA . GLU A 1 257 ? -4.953 8.453 15.055 1 89.75 257 GLU A CA 1
ATOM 2110 C C . GLU A 1 257 ? -3.486 8.773 14.781 1 89.75 257 GLU A C 1
ATOM 2112 O O . GLU A 1 257 ? -3.094 9.945 14.766 1 89.75 257 GLU A O 1
ATOM 2117 N N . ARG A 1 258 ? -2.764 7.73 14.625 1 90.81 258 ARG A N 1
ATOM 2118 C CA . ARG A 1 258 ? -1.34 7.891 14.352 1 90.81 258 ARG A CA 1
ATOM 2119 C C . ARG A 1 258 ? -1.084 7.996 12.852 1 90.81 258 ARG A C 1
ATOM 2121 O O . ARG A 1 258 ? -1.494 7.125 12.078 1 90.81 258 ARG A O 1
ATOM 2128 N N . LYS A 1 259 ? -0.459 9.047 12.43 1 94.25 259 LYS A N 1
ATOM 2129 C CA . LYS A 1 259 ? -0.099 9.258 11.031 1 94.25 259 LYS A CA 1
ATOM 2130 C C . LYS A 1 259 ? 1.416 9.25 10.852 1 94.25 259 LYS A C 1
ATOM 2132 O O . LYS A 1 259 ? 2.141 9.914 11.594 1 94.25 259 LYS A O 1
ATOM 2137 N N . MET A 1 260 ? 1.819 8.508 9.898 1 94.81 260 MET A N 1
ATOM 2138 C CA . MET A 1 260 ? 3.258 8.391 9.672 1 94.81 260 MET A CA 1
ATOM 2139 C C . MET A 1 260 ? 3.799 9.633 8.969 1 94.81 260 MET A C 1
ATOM 2141 O O . MET A 1 260 ? 3.07 10.312 8.242 1 94.81 260 MET A O 1
ATOM 2145 N N . ARG A 1 261 ? 5.035 9.953 9.203 1 97.94 261 ARG A N 1
ATOM 2146 C CA . ARG A 1 261 ? 5.82 10.922 8.453 1 97.94 261 ARG A CA 1
ATOM 2147 C C . ARG A 1 261 ? 6.996 10.258 7.75 1 97.94 261 ARG A C 1
ATOM 2149 O O . ARG A 1 261 ? 7.348 9.117 8.062 1 97.94 261 ARG A O 1
ATOM 2156 N N . ILE A 1 262 ? 7.508 10.906 6.777 1 98.38 262 ILE A N 1
ATOM 2157 C CA . ILE A 1 262 ? 8.773 10.492 6.184 1 98.38 262 ILE A CA 1
ATOM 2158 C C . ILE A 1 262 ? 9.852 11.531 6.488 1 98.38 262 ILE A C 1
ATOM 2160 O O . ILE A 1 262 ? 9.539 12.703 6.719 1 98.38 262 ILE A O 1
ATOM 2164 N N . HIS A 1 263 ? 11.078 11.094 6.617 1 98.44 263 HIS A N 1
ATOM 2165 C CA . HIS A 1 263 ? 12.227 11.922 6.969 1 98.44 263 HIS A CA 1
ATOM 2166 C C . HIS A 1 263 ? 13.234 11.977 5.82 1 98.44 263 HIS A C 1
ATOM 2168 O O . HIS A 1 263 ? 13.695 10.938 5.348 1 98.44 263 HIS A O 1
ATOM 2174 N N . ALA A 1 264 ? 13.523 13.148 5.359 1 98.06 264 ALA A N 1
ATOM 2175 C CA . ALA A 1 264 ? 14.523 13.359 4.316 1 98.06 264 ALA A CA 1
ATOM 2176 C C . ALA A 1 264 ? 15.781 14.008 4.891 1 98.06 264 ALA A C 1
ATOM 2178 O O . ALA A 1 264 ? 15.703 14.922 5.711 1 98.06 264 ALA A O 1
ATOM 2179 N N . LYS A 1 265 ? 16.875 13.5 4.5 1 97.81 265 LYS A N 1
ATOM 2180 C CA . LYS A 1 265 ? 18.203 14.078 4.77 1 97.81 265 LYS A CA 1
ATOM 2181 C C . LYS A 1 265 ? 19 14.242 3.48 1 97.81 265 LYS A C 1
ATOM 2183 O O . LYS A 1 265 ? 19.031 13.336 2.646 1 97.81 265 LYS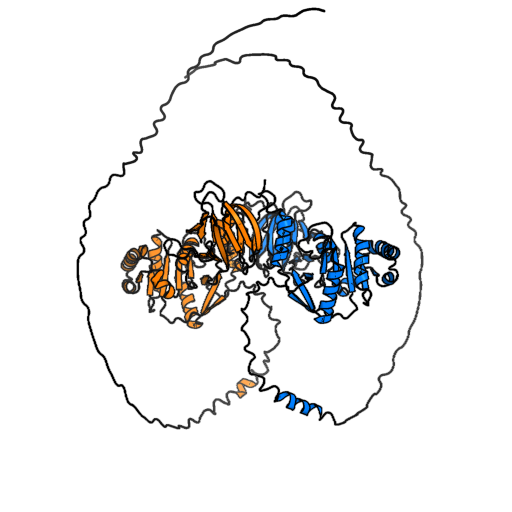 A O 1
ATOM 2188 N N . ILE A 1 266 ? 19.547 15.375 3.318 1 97.44 266 ILE A N 1
ATOM 2189 C CA . ILE A 1 266 ? 20.406 15.602 2.16 1 97.44 266 ILE A CA 1
ATOM 2190 C C . ILE A 1 266 ? 21.859 15.438 2.564 1 97.44 266 ILE A C 1
ATOM 2192 O O . ILE A 1 266 ? 22.344 16.094 3.488 1 97.44 266 ILE A O 1
ATOM 2196 N N . LEU A 1 267 ? 22.484 14.547 1.854 1 97.06 267 LEU A N 1
ATOM 2197 C CA . LEU A 1 267 ? 23.859 14.227 2.164 1 97.06 267 LEU A CA 1
ATOM 2198 C C . LEU A 1 267 ? 24.812 14.852 1.146 1 97.06 267 LEU A C 1
ATOM 2200 O O . LEU A 1 267 ? 24.516 14.867 -0.051 1 97.06 267 LEU A O 1
ATOM 2204 N N . ASP A 1 268 ? 25.969 15.297 1.631 1 93.88 268 ASP A N 1
ATOM 2205 C CA . ASP A 1 268 ? 26.984 15.836 0.744 1 93.88 268 ASP A CA 1
ATOM 2206 C C . ASP A 1 268 ? 27.922 14.734 0.255 1 93.88 268 ASP A C 1
ATOM 2208 O O . ASP A 1 268 ? 27.672 13.547 0.485 1 93.88 268 ASP A O 1
ATOM 2212 N N . ALA A 1 269 ? 28.906 15.109 -0.517 1 88.12 269 ALA A N 1
ATOM 2213 C CA . ALA A 1 269 ? 29.828 14.172 -1.157 1 88.12 269 ALA A CA 1
ATOM 2214 C C . ALA A 1 269 ? 30.547 13.312 -0.12 1 88.12 269 ALA A C 1
ATOM 2216 O O . ALA A 1 269 ? 30.938 12.18 -0.411 1 88.12 269 ALA A O 1
ATOM 2217 N N . ASN A 1 270 ? 30.656 13.773 1.113 1 90.81 270 ASN A N 1
ATOM 2218 C CA . ASN A 1 270 ? 31.344 13.047 2.174 1 90.81 270 ASN A CA 1
ATOM 2219 C C . ASN A 1 270 ? 30.391 12.18 2.977 1 90.81 270 ASN A C 1
ATOM 2221 O O . ASN A 1 270 ? 30.797 11.492 3.918 1 90.81 270 ASN A O 1
ATOM 2225 N N . GLY A 1 271 ? 29.125 12.25 2.672 1 92.12 271 GLY A N 1
ATOM 2226 C CA . GLY A 1 271 ? 28.125 11.43 3.354 1 92.12 271 GLY A CA 1
ATOM 2227 C C . GLY A 1 271 ? 27.547 12.094 4.586 1 92.12 271 GLY A C 1
ATOM 2228 O O . GLY A 1 271 ? 26.797 11.469 5.34 1 92.12 271 GLY A O 1
ATOM 2229 N N . ASN A 1 272 ? 27.984 13.375 4.777 1 94.62 272 ASN A N 1
ATOM 2230 C CA . ASN A 1 272 ? 27.438 14.133 5.891 1 94.62 272 ASN A CA 1
ATOM 2231 C C . ASN A 1 272 ? 26.172 14.883 5.48 1 94.62 272 ASN A C 1
ATOM 2233 O O . ASN A 1 272 ? 25.969 15.156 4.297 1 94.62 272 ASN A O 1
ATOM 2237 N N . ILE A 1 273 ? 25.391 15.18 6.52 1 96.69 273 ILE A N 1
ATOM 2238 C CA . ILE A 1 273 ? 24.203 15.984 6.219 1 96.69 273 ILE A CA 1
ATOM 2239 C C . ILE A 1 273 ? 24.641 17.375 5.75 1 96.69 273 ILE A C 1
ATOM 2241 O O . ILE A 1 273 ? 25.344 18.094 6.469 1 96.69 273 ILE A O 1
ATOM 2245 N N . ALA A 1 274 ? 24.234 17.703 4.555 1 95.81 274 ALA A N 1
ATOM 2246 C CA . ALA A 1 274 ? 24.562 19.016 3.99 1 95.81 274 ALA A CA 1
ATOM 2247 C C . ALA A 1 274 ? 23.891 20.141 4.777 1 95.81 274 ALA A C 1
ATOM 2249 O O . ALA A 1 274 ? 22.906 19.906 5.48 1 95.81 274 ALA A O 1
ATOM 2250 N N . LYS A 1 275 ? 24.469 21.344 4.68 1 94.5 275 LYS A N 1
ATOM 2251 C CA . LYS A 1 275 ? 23.906 22.516 5.375 1 94.5 275 LYS A CA 1
ATOM 2252 C C . LYS A 1 275 ? 23.578 23.625 4.395 1 94.5 275 LYS A C 1
ATOM 2254 O O . LYS A 1 275 ? 24.234 23.781 3.361 1 94.5 275 LYS A O 1
ATOM 2259 N N . GLN A 1 276 ? 22.531 24.281 4.625 1 92.75 276 GLN A N 1
ATOM 2260 C CA . GLN A 1 276 ? 22.156 25.516 3.924 1 92.75 276 GLN A CA 1
ATOM 2261 C C . GLN A 1 276 ? 21.906 26.656 4.906 1 92.75 276 GLN A C 1
ATOM 2263 O O . GLN A 1 276 ? 21.016 26.562 5.754 1 92.75 276 GLN A O 1
ATOM 2268 N N . ASN A 1 277 ? 22.656 27.703 4.824 1 91.38 277 ASN A N 1
ATOM 2269 C CA . ASN A 1 277 ? 22.594 28.844 5.734 1 91.38 277 ASN A CA 1
ATOM 2270 C C . ASN A 1 277 ? 22.734 28.406 7.191 1 91.38 277 ASN A C 1
ATOM 2272 O O . ASN A 1 277 ? 21.953 28.828 8.047 1 91.38 277 ASN A O 1
ATOM 2276 N N . GLY A 1 278 ? 23.594 27.422 7.402 1 90.62 278 GLY A N 1
ATOM 2277 C CA . GLY A 1 278 ? 23.922 26.969 8.75 1 90.62 278 GLY A CA 1
ATOM 2278 C C . GLY A 1 278 ? 22.938 25.953 9.297 1 90.62 278 GLY A C 1
ATOM 2279 O O . GLY A 1 278 ? 23.109 25.453 10.406 1 90.62 278 GLY A O 1
ATOM 2280 N N . VAL A 1 279 ? 22 25.656 8.555 1 91.25 279 VAL A N 1
ATOM 2281 C CA . VAL A 1 279 ? 20.969 24.734 9.023 1 91.25 279 VAL A CA 1
ATOM 2282 C C . VAL A 1 279 ? 21.094 23.406 8.289 1 91.25 279 VAL A C 1
ATOM 2284 O O . VAL A 1 279 ? 21.281 23.375 7.066 1 91.25 279 VAL A O 1
ATOM 2287 N N . GLU A 1 280 ? 21.031 22.344 9.047 1 94.75 280 GLU A N 1
ATOM 2288 C CA . GLU A 1 280 ? 21.094 21.016 8.438 1 94.75 280 GLU A CA 1
ATOM 2289 C C . GLU A 1 280 ? 19.906 20.781 7.5 1 94.75 280 GLU A C 1
ATOM 2291 O O . GLU A 1 280 ? 18.766 21.125 7.828 1 94.75 280 GLU A O 1
ATOM 2296 N N . LYS A 1 281 ? 20.203 20.203 6.348 1 96.19 281 LYS A N 1
ATOM 2297 C CA . LYS A 1 281 ? 19.172 19.922 5.359 1 96.19 281 LYS A CA 1
ATOM 2298 C C . LYS A 1 281 ? 18.422 18.625 5.695 1 96.19 281 LYS A C 1
ATOM 2300 O O . LYS A 1 281 ? 18.734 17.562 5.152 1 96.19 281 LYS A O 1
ATOM 2305 N N . LYS A 1 282 ? 17.562 18.719 6.547 1 96.81 282 LYS A N 1
ATOM 2306 C CA . LYS A 1 282 ? 16.688 17.594 6.914 1 96.81 282 LYS A CA 1
ATOM 2307 C C . LYS A 1 282 ? 15.266 18.078 7.168 1 96.81 282 LYS A C 1
ATOM 2309 O O . LYS A 1 282 ? 15.047 19.219 7.543 1 96.81 282 LYS A O 1
ATOM 2314 N N . TYR A 1 283 ? 14.352 17.203 6.969 1 97.38 283 TYR A N 1
ATOM 2315 C CA . TYR A 1 283 ? 12.953 17.594 7.105 1 97.38 283 TYR A CA 1
ATOM 2316 C C . TYR A 1 283 ? 12.062 16.375 7.316 1 97.38 283 TYR A C 1
ATOM 2318 O O . TYR A 1 283 ? 12.242 15.344 6.66 1 97.38 283 TYR A O 1
ATOM 2326 N N . HIS A 1 284 ? 11.125 16.469 8.266 1 97.81 284 HIS A N 1
ATOM 2327 C CA . HIS A 1 284 ? 10.062 15.484 8.469 1 97.81 284 HIS A CA 1
ATOM 2328 C C . HIS A 1 284 ? 8.773 15.922 7.797 1 97.81 284 HIS A C 1
ATOM 2330 O O . HIS A 1 284 ? 8.234 16.984 8.109 1 97.81 284 HIS A O 1
ATOM 2336 N N . ALA A 1 285 ? 8.273 15.102 6.895 1 98.44 285 ALA A N 1
ATOM 2337 C CA . ALA A 1 285 ? 7.094 15.477 6.121 1 98.44 285 ALA A CA 1
ATOM 2338 C C . ALA A 1 285 ? 5.91 14.57 6.441 1 98.44 285 ALA A C 1
ATOM 2340 O O . ALA A 1 285 ? 6.062 13.352 6.523 1 98.44 285 ALA A O 1
ATOM 2341 N N . LEU A 1 286 ? 4.77 15.18 6.562 1 98.19 286 LEU A N 1
ATOM 2342 C CA . LEU A 1 286 ? 3.531 14.461 6.832 1 98.19 286 LEU A CA 1
ATOM 2343 C C . LEU A 1 286 ? 2.887 13.992 5.531 1 98.19 286 LEU A C 1
ATOM 2345 O O . LEU A 1 286 ? 2.283 12.914 5.488 1 98.19 286 LEU A O 1
ATOM 2349 N N . ASN A 1 287 ? 3.012 14.781 4.5 1 97.88 287 ASN A N 1
ATOM 2350 C CA . ASN A 1 287 ? 2.475 14.422 3.191 1 97.88 287 ASN A CA 1
ATOM 2351 C C . ASN A 1 287 ? 3.549 13.82 2.289 1 97.88 287 ASN A C 1
ATOM 2353 O O . ASN A 1 287 ? 3.514 12.633 1.983 1 97.88 287 ASN A O 1
ATOM 2357 N N . GLU A 1 288 ? 4.512 14.664 1.945 1 98.5 288 GLU A N 1
ATOM 2358 C CA . GLU A 1 288 ? 5.445 14.164 0.94 1 98.5 288 GLU A CA 1
ATOM 2359 C C . GLU A 1 288 ? 6.75 14.953 0.958 1 98.5 288 GLU A C 1
ATOM 2361 O O . GLU A 1 288 ? 6.809 16.062 1.495 1 98.5 288 GLU A O 1
ATOM 2366 N N . ILE A 1 289 ? 7.766 14.398 0.473 1 98.5 289 ILE A N 1
ATOM 2367 C CA . ILE A 1 289 ? 9 15.031 0.021 1 98.5 289 ILE A CA 1
ATOM 2368 C C . ILE A 1 289 ? 9.047 15.031 -1.506 1 98.5 289 ILE A C 1
ATOM 2370 O O . ILE A 1 289 ? 8.836 14 -2.143 1 98.5 289 ILE A O 1
ATOM 2374 N N . VAL A 1 290 ? 9.297 16.203 -2.109 1 98.06 290 VAL A N 1
ATOM 2375 C CA . VAL A 1 290 ? 9.336 16.344 -3.562 1 98.06 290 VAL A CA 1
ATOM 2376 C C . VAL A 1 290 ? 10.719 16.797 -4.004 1 98.06 290 VAL A C 1
ATOM 2378 O O . VAL A 1 290 ? 11.297 17.719 -3.408 1 98.06 290 VAL A O 1
ATOM 2381 N N . ILE A 1 291 ? 11.289 16.141 -4.895 1 97.12 291 ILE A N 1
ATOM 2382 C CA . ILE A 1 291 ? 12.445 16.625 -5.652 1 97.12 291 ILE A CA 1
ATOM 2383 C C . ILE A 1 291 ? 11.984 17.141 -7.012 1 97.12 291 ILE A C 1
ATOM 2385 O O . ILE A 1 291 ? 11.359 16.422 -7.785 1 97.12 291 ILE A O 1
ATOM 2389 N N . ASP A 1 292 ? 12.219 18.344 -7.285 1 94.12 292 ASP A N 1
ATOM 2390 C CA . ASP A 1 292 ? 11.812 18.859 -8.586 1 94.12 292 ASP A CA 1
ATOM 2391 C C . ASP A 1 292 ? 12.875 19.797 -9.164 1 94.12 292 ASP A C 1
ATOM 2393 O O . ASP A 1 292 ? 13.805 20.188 -8.461 1 94.12 292 ASP A O 1
ATOM 2397 N N . ARG A 1 293 ? 12.758 20.141 -10.398 1 89.5 293 ARG A N 1
ATOM 2398 C CA . ARG A 1 293 ? 13.758 20.906 -11.141 1 89.5 293 ARG A CA 1
ATOM 2399 C C . ARG A 1 293 ? 13.633 22.406 -10.852 1 89.5 293 ARG A C 1
ATOM 2401 O O . ARG A 1 293 ? 14.477 23.188 -11.281 1 89.5 293 ARG A O 1
ATOM 2408 N N . GLY A 1 294 ? 12.633 22.75 -10.125 1 85.12 294 GLY A N 1
ATOM 2409 C CA . GLY A 1 294 ? 12.438 24.172 -9.852 1 85.12 294 GLY A CA 1
ATOM 2410 C C . GLY A 1 294 ? 12.305 25.016 -11.102 1 85.12 294 GLY A C 1
ATOM 2411 O O . GLY A 1 294 ? 11.5 24.703 -11.984 1 85.12 294 GLY A O 1
ATOM 2412 N N . GLN A 1 295 ? 13.148 26.031 -11.094 1 77.44 295 GLN A N 1
ATOM 2413 C CA . GLN A 1 295 ? 13.047 26.969 -12.203 1 77.44 295 GLN A CA 1
ATOM 2414 C C . GLN A 1 295 ? 13.93 26.547 -13.375 1 77.44 295 GLN A C 1
ATOM 2416 O O . GLN A 1 295 ? 13.93 27.188 -14.422 1 77.44 295 GLN A O 1
ATOM 2421 N N . ASN A 1 296 ? 14.539 25.484 -13.148 1 83.19 296 ASN A N 1
ATOM 2422 C CA . ASN A 1 296 ? 15.422 25.016 -14.211 1 83.19 296 ASN A CA 1
ATOM 2423 C C . ASN A 1 296 ? 14.641 24.453 -15.391 1 83.19 296 ASN A C 1
ATOM 2425 O O . ASN A 1 296 ? 13.68 23.703 -15.195 1 83.19 296 ASN A O 1
ATOM 2429 N N . ALA A 1 297 ? 15 24.797 -16.562 1 77.06 297 ALA A N 1
ATOM 2430 C CA . ALA A 1 297 ? 14.312 24.375 -17.781 1 77.06 297 ALA A CA 1
ATOM 2431 C C . ALA A 1 297 ? 14.625 22.922 -18.109 1 77.06 297 ALA A C 1
ATOM 2433 O O . ALA A 1 297 ? 13.828 22.234 -18.766 1 77.06 297 ALA A O 1
ATOM 2434 N N . SER A 1 298 ? 15.734 22.531 -17.719 1 83.56 298 SER A N 1
ATOM 2435 C CA . SER A 1 298 ? 16.156 21.172 -18.078 1 83.56 298 SER A CA 1
ATOM 2436 C C . SER A 1 298 ? 15.617 20.156 -17.078 1 83.56 298 SER A C 1
ATOM 2438 O O . SER A 1 298 ? 15.406 20.484 -15.898 1 83.56 298 SER A O 1
ATOM 2440 N N . CYS A 1 299 ? 15.453 18.969 -17.594 1 88.88 299 CYS A N 1
ATOM 2441 C CA . CYS A 1 299 ? 15.055 17.844 -16.75 1 88.88 299 CYS A CA 1
ATOM 2442 C C . CYS A 1 299 ? 16.172 17.453 -15.789 1 88.88 299 CYS A C 1
ATOM 2444 O O . CYS A 1 299 ? 17.344 17.781 -16.031 1 88.88 299 CYS A O 1
ATOM 2446 N N . LEU A 1 300 ? 15.781 16.797 -14.703 1 93 300 LEU A N 1
ATOM 2447 C CA . LEU A 1 300 ? 16.766 16.281 -13.758 1 93 300 LEU A CA 1
ATOM 2448 C C . LEU A 1 300 ? 17.172 14.859 -14.125 1 93 300 LEU A C 1
ATOM 2450 O O . LEU A 1 300 ? 16.328 14.047 -14.523 1 93 300 LEU A O 1
ATOM 2454 N N . LYS A 1 301 ? 18.406 14.602 -14.078 1 94 301 LYS A N 1
ATOM 2455 C CA . LYS A 1 301 ? 18.938 13.242 -14.133 1 94 301 LYS A CA 1
ATOM 2456 C C . LYS A 1 301 ? 19.188 12.688 -12.734 1 94 301 LYS A C 1
ATOM 2458 O O . LYS A 1 301 ? 20.047 13.188 -12.008 1 94 301 LYS A O 1
ATOM 2463 N N . MET A 1 302 ? 18.484 11.602 -12.367 1 94.81 302 MET A N 1
ATOM 2464 C CA . MET A 1 302 ? 18.5 11.109 -11 1 94.81 302 MET A CA 1
ATOM 2465 C C . MET A 1 302 ? 18.75 9.602 -10.969 1 94.81 302 MET A C 1
ATOM 2467 O O . MET A 1 302 ? 18.25 8.875 -11.82 1 94.81 302 MET A O 1
ATOM 2471 N N . GLU A 1 303 ? 19.516 9.211 -10.07 1 94.81 303 GLU A N 1
ATOM 2472 C CA . GLU A 1 303 ? 19.703 7.797 -9.766 1 94.81 303 GLU A CA 1
ATOM 2473 C C . GLU A 1 303 ? 18.984 7.41 -8.477 1 94.81 303 GLU A C 1
ATOM 2475 O O . GLU A 1 303 ? 19.219 8.031 -7.43 1 94.81 303 GLU A O 1
ATOM 2480 N N . ILE A 1 304 ? 18.172 6.395 -8.547 1 95.44 304 ILE A N 1
ATOM 2481 C CA . ILE A 1 304 ? 17.375 5.992 -7.398 1 95.44 304 ILE A CA 1
ATOM 2482 C C . ILE A 1 304 ? 17.906 4.684 -6.824 1 95.44 304 ILE A C 1
ATOM 2484 O O . ILE A 1 304 ? 18.156 3.729 -7.566 1 95.44 304 ILE A O 1
ATOM 2488 N N . PHE A 1 305 ? 18.094 4.688 -5.535 1 94.94 305 PHE A N 1
ATOM 2489 C CA . PHE A 1 305 ? 18.516 3.492 -4.816 1 94.94 305 PHE A CA 1
ATOM 2490 C C . PHE A 1 305 ? 17.453 3.074 -3.797 1 94.94 305 PHE A C 1
ATOM 2492 O O . PHE A 1 305 ? 16.828 3.924 -3.158 1 94.94 305 PHE A O 1
ATOM 2499 N N . LEU A 1 306 ? 17.25 1.79 -3.674 1 93.88 306 LEU A N 1
ATOM 2500 C CA . LEU A 1 306 ? 16.406 1.184 -2.646 1 93.88 306 LEU A CA 1
ATOM 2501 C C . LEU A 1 306 ? 17.219 0.238 -1.768 1 93.88 306 LEU A C 1
ATOM 2503 O O . LEU A 1 306 ? 17.797 -0.73 -2.262 1 93.88 306 LEU A O 1
ATOM 2507 N N . ASN A 1 307 ? 17.25 0.536 -0.462 1 90.31 307 ASN A N 1
ATOM 2508 C CA . ASN A 1 307 ? 18.047 -0.246 0.48 1 90.31 307 ASN A CA 1
ATOM 2509 C C . ASN A 1 307 ? 19.484 -0.437 -0.014 1 90.31 307 ASN A C 1
ATOM 2511 O O . ASN A 1 307 ? 20 -1.556 -0.02 1 90.31 307 ASN A O 1
ATOM 2515 N N . ASN A 1 308 ? 20.062 0.591 -0.536 1 89.69 308 ASN A N 1
ATOM 2516 C CA . ASN A 1 308 ? 21.453 0.714 -0.959 1 89.69 308 ASN A CA 1
ATOM 2517 C C . ASN A 1 308 ? 21.719 -0.073 -2.238 1 89.69 308 ASN A C 1
ATOM 2519 O O . ASN A 1 308 ? 22.875 -0.332 -2.582 1 89.69 308 ASN A O 1
ATOM 2523 N N . GLU A 1 309 ? 20.672 -0.486 -2.875 1 89.31 309 GLU A N 1
ATOM 2524 C CA . GLU A 1 309 ? 20.797 -1.128 -4.18 1 89.31 309 GLU A CA 1
ATOM 2525 C C . GLU A 1 309 ? 20.188 -0.264 -5.285 1 89.31 309 GLU A C 1
ATOM 2527 O O . GLU A 1 309 ? 19.125 0.324 -5.105 1 89.31 309 GLU A O 1
ATOM 2532 N N . SER A 1 310 ? 20.859 -0.24 -6.414 1 91.12 310 SER A N 1
ATOM 2533 C CA . SER A 1 310 ? 20.391 0.583 -7.523 1 91.12 310 SER A CA 1
ATOM 2534 C C . SER A 1 310 ? 19.062 0.083 -8.062 1 91.12 310 SER A C 1
ATOM 2536 O O . SER A 1 310 ? 18.922 -1.086 -8.43 1 91.12 310 SER A O 1
ATOM 2538 N N . LEU A 1 311 ? 18.125 0.909 -8.039 1 90.31 311 LEU A N 1
ATOM 2539 C CA . LEU A 1 311 ? 16.812 0.582 -8.586 1 90.31 311 LEU A CA 1
ATOM 2540 C C . LEU A 1 311 ? 16.719 0.982 -10.055 1 90.31 311 LEU A C 1
ATOM 2542 O O . LEU A 1 311 ? 16.484 0.137 -10.922 1 90.31 311 LEU A O 1
ATOM 2546 N N . THR A 1 312 ? 16.891 2.301 -10.32 1 88.31 312 THR A N 1
ATOM 2547 C CA . THR A 1 312 ? 16.828 2.781 -11.695 1 88.31 312 THR A CA 1
ATOM 2548 C C . THR A 1 312 ? 17.391 4.191 -11.805 1 88.31 312 THR A C 1
ATOM 2550 O O . THR A 1 312 ? 17.688 4.832 -10.789 1 88.31 312 THR A O 1
ATOM 2553 N N . LYS A 1 313 ? 17.656 4.527 -13.039 1 89.5 313 LYS A N 1
ATOM 2554 C CA . LYS A 1 313 ? 17.953 5.914 -13.391 1 89.5 313 LYS A CA 1
ATOM 2555 C C . LYS A 1 313 ? 16.766 6.562 -14.102 1 89.5 313 LYS A C 1
ATOM 2557 O O . LYS A 1 313 ? 16.062 5.906 -14.883 1 89.5 313 LYS A O 1
ATOM 2562 N N . THR A 1 314 ? 16.531 7.793 -13.781 1 89.12 314 THR A N 1
ATOM 2563 C CA . THR A 1 314 ? 15.383 8.438 -14.391 1 89.12 314 THR A CA 1
ATOM 2564 C C . THR A 1 314 ? 15.719 9.859 -14.828 1 89.12 314 THR A C 1
ATOM 2566 O O . THR A 1 314 ? 16.594 10.5 -14.242 1 89.12 314 THR A O 1
ATOM 2569 N N . LEU A 1 315 ? 15.141 10.211 -15.938 1 90.69 315 LEU A N 1
ATOM 2570 C CA . LEU A 1 315 ? 15.125 11.578 -16.453 1 90.69 315 LEU A CA 1
ATOM 2571 C C . LEU A 1 315 ? 13.711 12.148 -16.438 1 90.69 315 LEU A C 1
ATOM 2573 O O . LEU A 1 315 ? 12.773 11.492 -16.891 1 90.69 315 LEU A O 1
ATOM 2577 N N . GLY A 1 316 ? 13.547 13.312 -15.836 1 92.19 316 GLY A N 1
ATOM 2578 C CA . GLY A 1 316 ? 12.219 13.898 -15.781 1 92.19 316 GLY A CA 1
ATOM 2579 C C . GLY A 1 316 ? 12.156 15.172 -14.961 1 92.19 316 GLY A C 1
ATOM 2580 O O . GLY A 1 316 ? 13.195 15.75 -14.625 1 92.19 316 GLY A O 1
ATOM 2581 N N . ASP A 1 317 ? 10.914 15.609 -14.625 1 93.62 317 ASP A N 1
ATOM 2582 C CA . ASP A 1 317 ? 10.703 16.844 -13.867 1 93.62 317 ASP A CA 1
ATOM 2583 C C . ASP A 1 317 ? 11 16.641 -12.391 1 93.62 317 ASP A C 1
ATOM 2585 O O . ASP A 1 317 ? 11.352 17.594 -11.68 1 93.62 317 ASP A O 1
ATOM 2589 N N . GLY A 1 318 ? 10.742 15.375 -11.953 1 95.81 318 GLY A N 1
ATOM 2590 C CA . GLY A 1 318 ? 11.008 15.156 -10.539 1 95.81 318 GLY A CA 1
ATOM 2591 C C . GLY A 1 318 ? 10.43 13.859 -10.016 1 95.81 318 GLY A C 1
ATOM 2592 O O . GLY A 1 318 ? 10.062 12.977 -10.797 1 95.81 318 GLY A O 1
ATOM 2593 N N . LEU A 1 319 ? 10.477 13.781 -8.672 1 97.5 319 LEU A N 1
ATOM 2594 C CA . LEU A 1 319 ? 9.961 12.625 -7.941 1 97.5 319 LEU A CA 1
ATOM 2595 C C . LEU A 1 319 ? 9.203 13.055 -6.695 1 97.5 319 LEU A C 1
ATOM 2597 O O . LEU A 1 319 ? 9.594 14.016 -6.027 1 97.5 319 LEU A O 1
ATOM 2601 N N . ILE A 1 320 ? 8.18 12.336 -6.398 1 98.5 320 ILE A N 1
ATOM 2602 C CA . ILE A 1 320 ? 7.438 12.523 -5.16 1 98.5 320 ILE A CA 1
ATOM 2603 C C . ILE A 1 320 ? 7.574 11.289 -4.277 1 98.5 320 ILE A C 1
ATOM 2605 O O . ILE A 1 320 ? 7.383 10.164 -4.738 1 98.5 320 ILE A O 1
ATOM 2609 N N . PHE A 1 321 ? 7.98 11.477 -3.09 1 98.69 321 PHE A N 1
ATOM 2610 C CA . PHE A 1 321 ? 7.914 10.461 -2.045 1 98.69 321 PHE A CA 1
ATOM 2611 C C . PHE A 1 321 ? 6.797 10.766 -1.056 1 98.69 321 PHE A C 1
ATOM 2613 O O . PHE A 1 321 ? 6.863 11.758 -0.33 1 98.69 321 PHE A O 1
ATOM 2620 N N . SER A 1 322 ? 5.867 9.883 -0.971 1 98.69 322 SER A N 1
ATOM 2621 C CA . SER A 1 322 ? 4.633 10.25 -0.282 1 98.69 322 SER A CA 1
ATOM 2622 C C . SER A 1 322 ? 4.293 9.242 0.815 1 98.69 322 SER A C 1
ATOM 2624 O O . SER A 1 322 ? 4.539 8.047 0.663 1 98.69 322 SER A O 1
ATOM 2626 N N . THR A 1 323 ? 3.768 9.781 1.908 1 98.25 323 THR A N 1
ATOM 2627 C CA . THR A 1 323 ? 3.121 8.961 2.93 1 98.25 323 THR A CA 1
ATOM 2628 C C . THR A 1 323 ? 1.703 8.594 2.504 1 98.25 323 THR A C 1
ATOM 2630 O O . THR A 1 323 ? 1.199 9.094 1.497 1 98.25 323 THR A O 1
ATOM 2633 N N . PRO A 1 324 ? 1.028 7.676 3.271 1 97.31 324 PRO A N 1
ATOM 2634 C CA . PRO A 1 324 ? -0.386 7.418 2.99 1 97.31 324 PRO A CA 1
ATOM 2635 C C . PRO A 1 324 ? -1.249 8.672 3.111 1 97.31 324 PRO A C 1
ATOM 2637 O O . PRO A 1 324 ? -2.146 8.891 2.293 1 97.31 324 PRO A O 1
ATOM 2640 N N . THR A 1 325 ? -0.947 9.523 4.078 1 96.38 325 THR A N 1
ATOM 2641 C CA . THR A 1 325 ? -1.67 10.781 4.23 1 96.38 325 THR A CA 1
ATOM 2642 C C . THR A 1 325 ? -1.504 11.648 2.986 1 96.38 325 THR A C 1
ATOM 2644 O O . THR A 1 325 ? -2.479 12.211 2.479 1 96.38 325 THR A O 1
ATOM 2647 N N . GLY A 1 326 ? -0.303 11.703 2.482 1 97.44 326 GLY A N 1
ATOM 2648 C CA . GLY A 1 326 ? 0.006 12.523 1.322 1 97.44 326 GLY A CA 1
ATOM 2649 C C . GLY A 1 326 ? -0.518 11.938 0.023 1 97.44 326 GLY A C 1
ATOM 2650 O O . GLY A 1 326 ? -0.499 12.609 -1.014 1 97.44 326 GLY A O 1
ATOM 2651 N N . SER A 1 327 ? -1.021 10.711 0.006 1 97.12 327 SER A N 1
ATOM 2652 C CA . SER A 1 327 ? -1.475 10.047 -1.209 1 97.12 327 SER A CA 1
ATOM 2653 C C . SER A 1 327 ? -2.676 10.758 -1.817 1 97.12 327 SER A C 1
ATOM 2655 O O . SER A 1 327 ? -2.982 10.578 -2.998 1 97.12 327 SER A O 1
ATOM 2657 N N . THR A 1 328 ? -3.395 11.633 -1.081 1 93.31 328 THR A N 1
ATOM 2658 C CA . THR A 1 328 ? -4.559 12.359 -1.577 1 93.31 328 THR A CA 1
ATOM 2659 C C . THR A 1 328 ? -4.199 13.805 -1.895 1 93.31 328 THR A C 1
ATOM 2661 O O . THR A 1 328 ? -5.078 14.625 -2.16 1 93.31 328 THR A O 1
ATOM 2664 N N . ALA A 1 329 ? -2.932 14.094 -1.824 1 94.62 329 ALA A N 1
ATOM 2665 C CA . ALA A 1 329 ? -2.457 15.445 -2.115 1 94.62 329 ALA A CA 1
ATOM 2666 C C . ALA A 1 329 ? -1.722 15.492 -3.451 1 94.62 329 ALA A C 1
ATOM 2668 O O . ALA A 1 329 ? -2.271 15.094 -4.484 1 94.62 329 ALA A O 1
ATOM 2669 N N . TYR A 1 330 ? -0.479 16.047 -3.494 1 95.06 330 TYR A N 1
ATOM 2670 C CA . TYR A 1 330 ? 0.271 16.219 -4.73 1 95.06 330 TYR A CA 1
ATOM 2671 C C . TYR A 1 330 ? 0.521 14.883 -5.418 1 95.06 330 TYR A C 1
ATOM 2673 O O . TYR A 1 330 ? 0.513 14.805 -6.648 1 95.06 330 TYR A O 1
ATOM 2681 N N . SER A 1 331 ? 0.765 13.836 -4.621 1 96.44 331 SER A N 1
ATOM 2682 C CA . SER A 1 331 ? 0.974 12.508 -5.18 1 96.44 331 SER A CA 1
ATOM 2683 C C . SER A 1 331 ? -0.187 12.094 -6.078 1 96.44 331 SER A C 1
ATOM 2685 O O . SER A 1 331 ? 0.025 11.531 -7.156 1 96.44 331 SER A O 1
ATOM 2687 N N . LEU A 1 332 ? -1.36 12.336 -5.602 1 93.94 332 LEU A N 1
ATOM 2688 C CA . LEU A 1 332 ? -2.547 12 -6.379 1 93.94 332 LEU A CA 1
ATOM 2689 C C . LEU A 1 332 ? -2.553 12.734 -7.715 1 93.94 332 LEU A C 1
ATOM 2691 O O . LEU A 1 332 ? -2.826 12.133 -8.758 1 93.94 332 LEU A O 1
ATOM 2695 N N . SER A 1 333 ? -2.258 13.945 -7.742 1 92.25 333 SER A N 1
ATOM 2696 C CA . SER A 1 333 ? -2.238 14.781 -8.938 1 92.25 333 SER A CA 1
ATOM 2697 C C . SER A 1 333 ? -1.207 14.273 -9.945 1 92.25 333 SER A C 1
ATOM 2699 O O . SER A 1 333 ? -1.373 14.453 -11.156 1 92.25 333 SER A O 1
ATOM 2701 N N . ALA A 1 334 ? -0.174 13.688 -9.398 1 94.31 334 ALA A N 1
ATOM 2702 C CA . ALA A 1 334 ? 0.916 13.211 -10.242 1 94.31 334 ALA A CA 1
ATOM 2703 C C . ALA A 1 334 ? 0.667 11.781 -10.703 1 94.31 334 ALA A C 1
ATOM 2705 O O . ALA A 1 334 ? 1.536 11.156 -11.32 1 94.31 334 ALA A O 1
ATOM 2706 N N . GLY A 1 335 ? -0.467 11.219 -10.336 1 92.94 335 GLY A N 1
ATOM 2707 C CA . GLY A 1 335 ? -0.828 9.906 -10.844 1 92.94 335 GLY A CA 1
ATOM 2708 C C . GLY A 1 335 ? -0.641 8.797 -9.828 1 92.94 335 GLY A C 1
ATOM 2709 O O . GLY A 1 335 ? -0.768 7.617 -10.156 1 92.94 335 GLY A O 1
ATOM 2710 N N . GLY A 1 336 ? -0.322 9.102 -8.648 1 96.12 336 GLY A N 1
ATOM 2711 C CA . GLY A 1 336 ? -0.197 8.109 -7.594 1 96.12 336 GLY A CA 1
ATOM 2712 C C . GLY A 1 336 ? -1.532 7.559 -7.133 1 96.12 336 GLY A C 1
ATOM 2713 O O . GLY A 1 336 ? -2.578 8.164 -7.383 1 96.12 336 GLY A O 1
ATOM 2714 N N . PRO A 1 337 ? -1.481 6.418 -6.477 1 97.12 337 PRO A N 1
ATOM 2715 C CA . PRO A 1 337 ? -2.705 5.84 -5.918 1 97.12 337 PRO A CA 1
ATOM 2716 C C . PRO A 1 337 ? -3.131 6.504 -4.613 1 97.12 337 PRO A C 1
ATOM 2718 O O . PRO A 1 337 ? -2.326 7.188 -3.973 1 97.12 337 PRO A O 1
ATOM 2721 N N . ILE A 1 338 ? -4.41 6.344 -4.316 1 96.75 338 ILE A N 1
ATOM 2722 C CA . ILE A 1 338 ? -4.879 6.684 -2.977 1 96.75 338 ILE A CA 1
ATOM 2723 C C . ILE A 1 338 ? -4.539 5.551 -2.01 1 96.75 338 ILE A C 1
ATOM 2725 O O . ILE A 1 338 ? -4.828 4.383 -2.283 1 96.75 338 ILE A O 1
ATOM 2729 N N . ILE A 1 339 ? -3.951 5.836 -0.922 1 97.38 339 ILE A N 1
ATOM 2730 C CA . ILE A 1 339 ? -3.539 4.832 0.051 1 97.38 339 ILE A CA 1
ATOM 2731 C C . ILE A 1 339 ? -4.199 5.117 1.399 1 97.38 339 ILE A C 1
ATOM 2733 O O 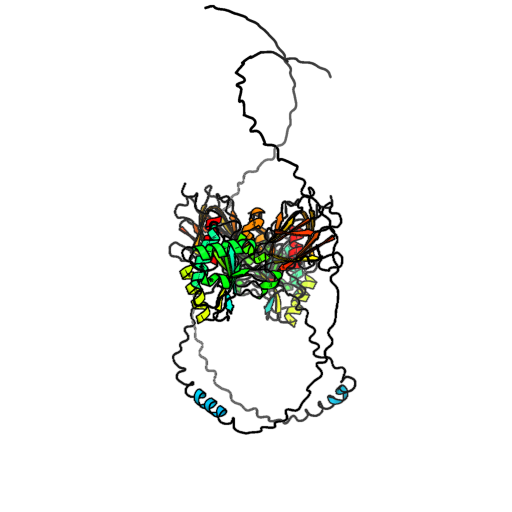. ILE A 1 339 ? -4.07 6.219 1.938 1 97.38 339 ILE A O 1
ATOM 2737 N N . GLN A 1 340 ? -4.906 4.129 1.905 1 94.44 340 GLN A N 1
ATOM 2738 C CA . GLN A 1 340 ? -5.516 4.285 3.223 1 94.44 340 GLN A CA 1
ATOM 2739 C C . GLN A 1 340 ? -4.453 4.383 4.312 1 94.44 340 GLN A C 1
ATOM 2741 O O . GLN A 1 340 ? -3.412 3.727 4.234 1 94.44 340 GLN A O 1
ATOM 2746 N N . ASN A 1 341 ? -4.672 5.102 5.355 1 91.19 341 ASN A N 1
ATOM 2747 C CA . ASN A 1 341 ? -3.691 5.539 6.344 1 91.19 341 ASN A CA 1
ATOM 2748 C C . ASN A 1 341 ? -3.076 4.355 7.086 1 91.19 341 ASN A C 1
ATOM 2750 O O . ASN A 1 341 ? -1.935 4.43 7.539 1 91.19 341 ASN A O 1
ATOM 2754 N N . GLU A 1 342 ? -3.781 3.295 7.176 1 88.75 342 GLU A N 1
ATOM 2755 C CA . GLU A 1 342 ? -3.301 2.143 7.93 1 88.75 342 GLU A CA 1
ATOM 2756 C C . GLU A 1 342 ? -2.342 1.297 7.098 1 88.75 342 GLU A C 1
ATOM 2758 O O . GLU A 1 342 ? -1.704 0.378 7.617 1 88.75 342 GLU A O 1
ATOM 2763 N N . VAL A 1 343 ? -2.252 1.57 5.863 1 93.88 343 VAL A N 1
ATOM 2764 C CA . VAL A 1 343 ? -1.229 0.944 5.031 1 93.88 343 VAL A CA 1
ATOM 2765 C C . VAL A 1 343 ? 0.079 1.725 5.145 1 93.88 343 VAL A C 1
ATOM 2767 O O . VAL A 1 343 ? 0.401 2.539 4.277 1 93.88 343 VAL A O 1
ATOM 2770 N N . ARG A 1 344 ? 0.806 1.489 6.164 1 93 344 ARG A N 1
ATOM 2771 C CA . ARG A 1 344 ? 2.064 2.199 6.363 1 93 344 ARG A CA 1
ATOM 2772 C C . ARG A 1 344 ? 3.07 1.852 5.273 1 93 344 ARG A C 1
ATOM 2774 O O . ARG A 1 344 ? 3.533 0.712 5.188 1 93 344 ARG A O 1
ATOM 2781 N N . SER A 1 345 ? 3.354 2.828 4.441 1 96.62 345 SER A N 1
ATOM 2782 C CA . SER A 1 345 ? 4.172 2.613 3.25 1 96.62 345 SER A CA 1
ATOM 2783 C C . SER A 1 345 ? 4.73 3.93 2.721 1 96.62 345 SER A C 1
ATOM 2785 O O . SER A 1 345 ? 4.34 5.004 3.178 1 96.62 345 SER A O 1
ATOM 2787 N N . ILE A 1 346 ? 5.738 3.836 1.912 1 97.94 346 ILE A N 1
ATOM 2788 C CA . ILE A 1 346 ? 6.277 4.977 1.182 1 97.94 346 ILE A CA 1
ATOM 2789 C C . ILE A 1 346 ? 6.035 4.793 -0.315 1 97.94 346 ILE A C 1
ATOM 2791 O O . ILE A 1 346 ? 6.457 3.793 -0.9 1 97.94 346 ILE A O 1
ATOM 2795 N N . SER A 1 347 ? 5.324 5.707 -0.893 1 98.31 347 SER A N 1
ATOM 2796 C CA . SER A 1 347 ? 5.086 5.637 -2.332 1 98.31 347 SER A CA 1
ATOM 2797 C C . SER A 1 347 ? 6.082 6.5 -3.1 1 98.31 347 SER A C 1
ATOM 2799 O O . SER A 1 347 ? 6.418 7.602 -2.666 1 98.31 347 SER A O 1
ATOM 2801 N N . LEU A 1 348 ? 6.652 5.988 -4.117 1 98.06 348 LEU A N 1
ATOM 2802 C CA . LEU A 1 348 ? 7.492 6.684 -5.082 1 98.06 348 LEU A CA 1
ATOM 2803 C C . LEU A 1 348 ? 6.723 6.973 -6.363 1 98.06 348 LEU A C 1
ATOM 2805 O O . LEU A 1 348 ? 6.324 6.051 -7.074 1 98.06 348 LEU A O 1
ATOM 2809 N N . VAL A 1 349 ? 6.488 8.25 -6.688 1 97.69 349 VAL A N 1
ATOM 2810 C CA . VAL A 1 349 ? 5.684 8.672 -7.832 1 97.69 349 VAL A CA 1
ATOM 2811 C C . VAL A 1 349 ? 6.504 9.594 -8.727 1 97.69 349 VAL A C 1
ATOM 2813 O O . VAL A 1 349 ? 6.93 10.672 -8.297 1 97.69 349 VAL A O 1
ATOM 2816 N N . PRO A 1 350 ? 6.734 9.219 -9.953 1 95.69 350 PRO A N 1
ATOM 2817 C CA . PRO A 1 350 ? 7.48 10.086 -10.867 1 95.69 350 PRO A CA 1
ATOM 2818 C C . PRO A 1 350 ? 6.648 11.258 -11.375 1 95.69 350 PRO A C 1
ATOM 2820 O O . PRO A 1 350 ? 5.43 11.141 -11.523 1 95.69 350 PRO A O 1
ATOM 2823 N N . ILE A 1 351 ? 7.332 12.359 -11.586 1 94.81 351 ILE A N 1
ATOM 2824 C CA . ILE A 1 351 ? 6.699 13.523 -12.195 1 94.81 351 ILE A CA 1
ATOM 2825 C C . ILE A 1 351 ? 7.18 13.68 -13.641 1 94.81 351 ILE A C 1
ATOM 2827 O O . ILE A 1 351 ? 8.328 14.062 -13.883 1 94.81 351 ILE A O 1
ATOM 2831 N N . CYS A 1 352 ? 6.363 13.336 -14.586 1 90.56 352 CYS A N 1
ATOM 2832 C CA . CYS A 1 352 ? 6.621 13.461 -16.016 1 90.56 352 CYS A CA 1
ATOM 2833 C C . CYS A 1 352 ? 7.938 12.797 -16.391 1 90.56 352 CYS A C 1
ATOM 2835 O O . CYS A 1 352 ? 8.82 13.43 -16.969 1 90.56 352 CYS A O 1
ATOM 2837 N N . PRO A 1 353 ? 8.031 11.555 -16.094 1 89.69 353 PRO A N 1
ATOM 2838 C CA . PRO A 1 353 ? 9.258 10.852 -16.469 1 89.69 353 PRO A CA 1
ATOM 2839 C C . PRO A 1 353 ? 9.398 10.68 -17.969 1 89.69 353 PRO A C 1
ATOM 2841 O O . PRO A 1 353 ? 8.398 10.531 -18.688 1 89.69 353 PRO A O 1
ATOM 2844 N N . PHE A 1 354 ? 10.602 10.688 -18.375 1 84.75 354 PHE A N 1
ATOM 2845 C CA . PHE A 1 354 ? 10.891 10.43 -19.781 1 84.75 354 PHE A CA 1
ATOM 2846 C C . PHE A 1 354 ? 10.555 8.992 -20.141 1 84.75 354 PHE A C 1
ATOM 2848 O O . PHE A 1 354 ? 10.109 8.719 -21.266 1 84.75 354 PHE A O 1
ATOM 2855 N N . SER A 1 355 ? 10.82 8.125 -19.234 1 78.5 355 SER A N 1
ATOM 2856 C CA . SER A 1 355 ? 10.484 6.727 -19.469 1 78.5 355 SER A CA 1
ATOM 2857 C C . SER A 1 355 ? 8.984 6.484 -19.312 1 78.5 355 SER A C 1
ATOM 2859 O O . SER A 1 355 ? 8.406 6.793 -18.266 1 78.5 355 SER A O 1
ATOM 2861 N N . LEU A 1 356 ? 8.422 5.766 -20.219 1 70.81 356 LEU A N 1
ATOM 2862 C CA . LEU A 1 356 ? 6.984 5.496 -20.219 1 70.81 356 LEU A CA 1
ATOM 2863 C C . LEU A 1 356 ? 6.645 4.379 -19.234 1 70.81 356 LEU A C 1
ATOM 2865 O O . LEU A 1 356 ? 5.488 4.23 -18.828 1 70.81 356 LEU A O 1
ATOM 2869 N N . SER A 1 357 ? 7.641 3.764 -18.875 1 77.06 357 SER A N 1
ATOM 2870 C CA . SER A 1 357 ? 7.348 2.584 -18.062 1 77.06 357 SER A CA 1
ATOM 2871 C C . SER A 1 357 ? 7.5 2.881 -16.578 1 77.06 357 SER A C 1
ATOM 2873 O O . SER A 1 357 ? 7.223 2.021 -15.734 1 77.06 357 SER A O 1
ATOM 2875 N N . PHE A 1 358 ? 7.859 4.047 -16.328 1 84.12 358 PHE A N 1
ATOM 2876 C CA . PHE A 1 358 ? 8.023 4.363 -14.914 1 84.12 358 PHE A CA 1
ATOM 2877 C C . PHE A 1 358 ? 6.676 4.629 -14.258 1 84.12 358 PHE A C 1
ATOM 2879 O O . PHE A 1 358 ? 6.098 5.707 -14.43 1 84.12 358 PHE A O 1
ATOM 2886 N N . ARG A 1 359 ? 6.207 3.682 -13.438 1 90.75 359 ARG A N 1
ATOM 2887 C CA . ARG A 1 359 ? 4.93 3.715 -12.734 1 90.75 359 ARG A CA 1
ATOM 2888 C C . ARG A 1 359 ? 5.125 3.984 -11.25 1 90.75 359 ARG A C 1
ATOM 2890 O O . ARG A 1 359 ? 6.219 3.787 -10.719 1 90.75 359 ARG A O 1
ATOM 2897 N N . PRO A 1 360 ? 4.059 4.465 -10.586 1 96 360 PRO A N 1
ATOM 2898 C CA . PRO A 1 360 ? 4.152 4.602 -9.133 1 96 360 PRO A CA 1
ATOM 2899 C C . PRO A 1 360 ? 4.445 3.275 -8.438 1 96 360 PRO A C 1
ATOM 2901 O O . PRO A 1 360 ? 3.922 2.232 -8.836 1 96 360 PRO A O 1
ATOM 2904 N N . ILE A 1 361 ? 5.246 3.391 -7.43 1 97 361 ILE A N 1
ATOM 2905 C CA . ILE A 1 361 ? 5.633 2.217 -6.656 1 97 361 ILE A CA 1
ATOM 2906 C C . ILE A 1 361 ? 5.297 2.436 -5.18 1 97 361 ILE A C 1
ATOM 2908 O O . ILE A 1 361 ? 5.559 3.51 -4.633 1 97 361 ILE A O 1
ATOM 2912 N N . VAL A 1 362 ? 4.672 1.452 -4.547 1 97.94 362 VAL A N 1
ATOM 2913 C CA . VAL A 1 362 ? 4.398 1.479 -3.115 1 97.94 362 VAL A CA 1
ATOM 2914 C C . VAL A 1 362 ? 5.355 0.537 -2.389 1 97.94 362 VAL A C 1
ATOM 2916 O O . VAL A 1 362 ? 5.375 -0.667 -2.658 1 97.94 362 VAL A O 1
ATOM 2919 N N . LEU A 1 363 ? 6.117 1.077 -1.452 1 96.44 363 LEU A N 1
ATOM 2920 C CA . LEU A 1 363 ? 7.176 0.353 -0.758 1 96.44 363 LEU A CA 1
ATOM 2921 C C . LEU A 1 363 ? 6.855 0.214 0.727 1 96.44 363 LEU A C 1
ATOM 2923 O O . LEU A 1 363 ? 6.129 1.035 1.289 1 96.44 363 LEU A O 1
ATOM 2927 N N . PRO A 1 364 ? 7.441 -0.801 1.36 1 93.25 364 PRO A N 1
ATOM 2928 C CA . PRO A 1 364 ? 7.211 -0.972 2.797 1 93.25 364 PRO A CA 1
ATOM 2929 C C . PRO A 1 364 ? 7.777 0.179 3.627 1 93.25 364 PRO A C 1
ATOM 2931 O O . PRO A 1 364 ? 8.695 0.87 3.182 1 93.25 364 PRO A O 1
ATOM 2934 N N . GLU A 1 365 ? 7.227 0.339 4.781 1 92.44 365 GLU A N 1
ATOM 2935 C CA . GLU A 1 365 ? 7.594 1.416 5.695 1 92.44 365 GLU A CA 1
ATOM 2936 C C . GLU A 1 365 ? 9.078 1.36 6.043 1 92.44 365 GLU A C 1
ATOM 2938 O O . GLU A 1 365 ? 9.711 2.396 6.27 1 92.44 365 GLU A O 1
ATOM 2943 N N . CYS A 1 366 ? 9.711 0.216 6.047 1 89.75 366 CYS A N 1
ATOM 2944 C CA . CYS A 1 366 ? 11.086 0.036 6.477 1 89.75 366 CYS A CA 1
ATOM 2945 C C . CYS A 1 366 ? 12.062 0.359 5.348 1 89.75 366 CYS A C 1
ATOM 2947 O O . CYS A 1 366 ? 13.273 0.278 5.523 1 89.75 366 CYS A O 1
ATOM 2949 N N . SER A 1 367 ? 11.547 0.724 4.211 1 92.75 367 SER A N 1
ATOM 2950 C CA . SER A 1 367 ? 12.383 0.981 3.045 1 92.75 367 SER A CA 1
ATOM 2951 C C . SER A 1 367 ? 13.258 2.219 3.248 1 92.75 367 SER A C 1
ATOM 2953 O O . SER A 1 367 ? 12.805 3.211 3.826 1 92.75 367 SER A O 1
ATOM 2955 N N . GLU A 1 368 ? 14.461 2.133 2.789 1 94.62 368 GLU A N 1
ATOM 2956 C CA . GLU A 1 368 ? 15.375 3.271 2.705 1 94.62 368 GLU A CA 1
ATOM 2957 C C . GLU A 1 368 ? 15.633 3.666 1.253 1 94.62 368 GLU A C 1
ATOM 2959 O O . GLU A 1 368 ? 16.219 2.895 0.49 1 94.62 368 GLU A O 1
ATOM 2964 N N . LEU A 1 369 ? 15.242 4.84 0.897 1 97.25 369 LEU A N 1
ATOM 2965 C CA . LEU A 1 369 ? 15.43 5.336 -0.463 1 97.25 369 LEU A CA 1
ATOM 2966 C C . LEU A 1 369 ? 16.531 6.383 -0.516 1 97.25 369 LEU A C 1
ATOM 2968 O O . LEU A 1 369 ? 16.656 7.207 0.395 1 97.25 369 LEU A O 1
ATOM 2972 N N . LYS A 1 370 ? 17.297 6.32 -1.535 1 97.75 370 LYS A N 1
ATOM 2973 C CA . LYS A 1 370 ? 18.297 7.348 -1.842 1 97.75 370 LYS A CA 1
ATOM 2974 C C . LYS A 1 370 ? 18.172 7.82 -3.287 1 97.75 370 LYS A C 1
ATOM 2976 O O . LYS A 1 370 ? 17.953 7.012 -4.195 1 97.75 370 LYS A O 1
ATOM 2981 N N . VAL A 1 371 ? 18.234 9.055 -3.459 1 97.75 371 VAL A N 1
ATOM 2982 C CA . VAL A 1 371 ? 18.219 9.648 -4.793 1 97.75 371 VAL A CA 1
ATOM 2983 C C . VAL A 1 371 ? 19.453 10.539 -4.977 1 97.75 371 VAL A C 1
ATOM 2985 O O . VAL A 1 371 ? 19.625 11.508 -4.242 1 97.75 371 VAL A O 1
ATOM 2988 N N . LYS A 1 372 ? 20.219 10.211 -5.918 1 96.25 372 LYS A N 1
ATOM 2989 C CA . LYS A 1 372 ? 21.391 11.016 -6.227 1 96.25 372 LYS A CA 1
ATOM 2990 C C . LYS A 1 372 ? 21.172 11.867 -7.473 1 96.25 372 LYS A C 1
ATOM 2992 O O . LYS A 1 372 ? 20.781 11.352 -8.523 1 96.25 372 LYS A O 1
ATOM 2997 N N . LEU A 1 373 ? 21.297 13.102 -7.309 1 94.44 373 LEU A N 1
ATOM 2998 C CA . LEU A 1 373 ? 21.406 13.945 -8.492 1 94.44 373 LEU A CA 1
ATOM 2999 C C . LEU A 1 373 ? 22.766 13.766 -9.164 1 94.44 373 LEU A C 1
ATOM 3001 O O . LEU A 1 373 ? 23.812 14.016 -8.547 1 94.44 373 LEU A O 1
ATOM 3005 N N . THR A 1 374 ? 22.688 13.336 -10.367 1 91.88 374 THR A N 1
ATOM 3006 C CA . THR A 1 374 ? 23.953 12.992 -11.023 1 91.88 374 THR A CA 1
ATOM 3007 C C . THR A 1 374 ? 24.859 14.219 -11.117 1 91.88 374 THR A C 1
ATOM 3009 O O . THR A 1 374 ? 24.391 15.352 -11.141 1 91.88 374 THR A O 1
ATOM 3012 N N . ASP A 1 375 ? 26.141 13.961 -11.273 1 90.44 375 ASP A N 1
ATOM 3013 C CA . ASP A 1 375 ? 27.141 15.016 -11.273 1 90.44 375 ASP A CA 1
ATOM 3014 C C . ASP A 1 375 ? 27.047 15.867 -12.539 1 90.44 375 ASP A C 1
ATOM 3016 O O . ASP A 1 375 ? 27.422 17.031 -12.539 1 90.44 375 ASP A O 1
ATOM 3020 N N . ASP A 1 376 ? 26.484 15.336 -13.547 1 87.69 376 ASP A N 1
ATOM 3021 C CA . ASP A 1 376 ? 26.469 16 -14.836 1 87.69 376 ASP A CA 1
ATOM 3022 C C . ASP A 1 376 ? 25.156 16.75 -15.047 1 87.69 376 ASP A C 1
ATOM 3024 O O . ASP A 1 376 ? 24.859 17.219 -16.156 1 87.69 376 ASP A O 1
ATOM 3028 N N . ASN A 1 377 ? 24.406 16.922 -14.039 1 89.94 377 ASN A N 1
ATOM 3029 C CA . ASN A 1 377 ? 23.172 17.688 -14.164 1 89.94 377 ASN A CA 1
ATOM 3030 C C . ASN A 1 377 ? 23.453 19.141 -14.5 1 89.94 377 ASN A C 1
ATOM 3032 O O . ASN A 1 377 ? 24.344 19.766 -13.914 1 89.94 377 ASN A O 1
ATOM 3036 N N . ARG A 1 378 ? 22.797 19.719 -15.383 1 84.25 378 ARG A N 1
ATOM 3037 C CA . ARG A 1 378 ? 22.984 21.109 -15.82 1 84.25 378 ARG A CA 1
ATOM 3038 C C . ARG A 1 378 ? 22.469 22.094 -14.773 1 84.25 378 ARG A C 1
ATOM 3040 O O . ARG A 1 378 ? 22.969 23.219 -14.672 1 84.25 378 ARG A O 1
ATOM 3047 N N . GLY A 1 379 ? 21.531 21.719 -13.984 1 83.62 379 GLY A N 1
ATOM 3048 C CA . GLY A 1 379 ? 20.938 22.594 -12.977 1 83.62 379 GLY A CA 1
ATOM 3049 C C . GLY A 1 379 ? 20.781 21.906 -11.625 1 83.62 379 GLY A C 1
ATOM 3050 O O . GLY A 1 379 ? 21.125 20.734 -11.469 1 83.62 379 GLY A O 1
ATOM 3051 N N . GLN A 1 380 ? 20.453 22.828 -10.719 1 88.94 380 GLN A N 1
ATOM 3052 C CA . GLN A 1 380 ? 20.188 22.312 -9.375 1 88.94 380 GLN A CA 1
ATOM 3053 C C . GLN A 1 380 ? 18.719 21.906 -9.227 1 88.94 380 GLN A C 1
ATOM 3055 O O . GLN A 1 380 ? 17.859 22.406 -9.961 1 88.94 380 GLN A O 1
ATOM 3060 N N . GLY A 1 381 ? 18.484 20.938 -8.359 1 93.31 381 GLY A N 1
ATOM 3061 C CA . GLY A 1 381 ? 17.125 20.594 -7.988 1 93.31 381 GLY A CA 1
ATOM 3062 C C . GLY A 1 381 ? 16.641 21.312 -6.746 1 93.31 381 GLY A C 1
ATOM 3063 O O . GLY A 1 381 ? 17.391 22.078 -6.133 1 93.31 381 GLY A O 1
ATOM 3064 N N . LYS A 1 382 ? 15.43 21.188 -6.492 1 94.75 382 LYS A N 1
ATOM 3065 C CA . LYS A 1 382 ? 14.812 21.734 -5.285 1 94.75 382 LYS A CA 1
ATOM 3066 C C . LYS A 1 382 ? 14.102 20.641 -4.5 1 94.75 382 LYS A C 1
ATOM 3068 O O . LYS A 1 382 ? 13.508 19.719 -5.086 1 94.75 382 LYS A O 1
ATOM 3073 N N . ILE A 1 383 ? 14.148 20.797 -3.225 1 96.25 383 ILE A N 1
ATOM 3074 C CA . ILE A 1 383 ? 13.453 19.859 -2.336 1 96.25 383 ILE A CA 1
ATOM 3075 C C . ILE A 1 383 ? 12.336 20.594 -1.596 1 96.25 383 ILE A C 1
ATOM 3077 O O . ILE A 1 383 ? 12.57 21.656 -1.001 1 96.25 383 ILE A O 1
ATOM 3081 N N . SER A 1 384 ? 11.203 20.047 -1.69 1 96.69 384 SER A N 1
ATOM 3082 C CA . SER A 1 384 ? 10.07 20.562 -0.93 1 96.69 384 SER A CA 1
ATOM 3083 C C . SER A 1 384 ? 9.516 19.5 0.02 1 96.69 384 SER A C 1
ATOM 3085 O O . SER A 1 384 ? 9.562 18.312 -0.278 1 96.69 384 SER A O 1
ATOM 3087 N N . GLY A 1 385 ? 9.078 19.922 1.171 1 97.19 385 GLY A N 1
ATOM 3088 C CA . GLY A 1 385 ? 8.375 19.109 2.15 1 97.19 385 GLY A CA 1
ATOM 3089 C C . GLY A 1 385 ? 7.012 19.672 2.523 1 97.19 385 GLY A C 1
ATOM 3090 O O . GLY A 1 385 ? 6.906 20.797 2.988 1 97.19 385 GLY A O 1
ATOM 3091 N N . ASP A 1 386 ? 6.055 18.859 2.305 1 97.19 386 ASP A N 1
ATOM 3092 C CA . ASP A 1 386 ? 4.691 19.25 2.635 1 97.19 386 ASP A CA 1
ATOM 3093 C C . ASP A 1 386 ? 4.324 20.578 1.97 1 97.19 386 ASP A C 1
ATOM 3095 O O . ASP A 1 386 ? 3.756 21.469 2.609 1 97.19 386 ASP A O 1
ATOM 3099 N N . GLY A 1 387 ? 4.781 20.688 0.745 1 91.5 387 GLY A N 1
ATOM 3100 C CA . GLY A 1 387 ? 4.406 21.844 -0.054 1 91.5 387 GLY A CA 1
ATOM 3101 C C . GLY A 1 387 ? 5.289 23.062 0.192 1 91.5 387 GLY A C 1
ATOM 3102 O O . GLY A 1 387 ? 5.137 24.094 -0.468 1 91.5 387 GLY A O 1
ATOM 3103 N N . GLN A 1 388 ? 6.156 22.969 1.085 1 88.56 388 GLN A N 1
ATOM 3104 C CA . GLN A 1 388 ? 7.047 24.078 1.381 1 88.56 388 GLN A CA 1
ATOM 3105 C C . GLN A 1 388 ? 8.445 23.828 0.83 1 88.56 388 GLN A C 1
ATOM 3107 O O . GLN A 1 388 ? 9.008 22.75 1.013 1 88.56 388 GLN A O 1
ATOM 3112 N N . LYS A 1 389 ? 8.961 24.812 0.089 1 78.94 389 LYS A N 1
ATOM 3113 C CA . LYS A 1 389 ? 10.344 24.688 -0.372 1 78.94 389 LYS A CA 1
ATOM 3114 C C . LYS A 1 389 ? 11.32 24.719 0.8 1 78.94 389 LYS A C 1
ATOM 3116 O O . LYS A 1 389 ? 11.32 25.672 1.586 1 78.94 389 LYS A O 1
ATOM 3121 N N . VAL A 1 390 ? 12.141 23.766 0.743 1 79.12 390 VAL A N 1
ATOM 3122 C CA . VAL A 1 390 ? 12.945 23.609 1.949 1 79.12 390 VAL A CA 1
ATOM 3123 C C . VAL A 1 390 ? 14.422 23.812 1.612 1 79.12 390 VAL A C 1
ATOM 3125 O O . VAL A 1 390 ? 15.102 24.625 2.246 1 79.12 390 VAL A O 1
ATOM 3128 N N . PHE A 1 391 ? 14.898 23.109 0.529 1 91.75 391 PHE A N 1
ATOM 3129 C CA . PHE A 1 391 ? 16.344 23.141 0.29 1 91.75 391 PHE A CA 1
ATOM 3130 C C . PHE A 1 391 ? 16.641 23.062 -1.202 1 91.75 391 PHE A C 1
ATOM 3132 O O . PHE A 1 391 ? 15.828 22.547 -1.979 1 91.75 391 PHE A O 1
ATOM 3139 N N . ASP A 1 392 ? 17.797 23.594 -1.549 1 93.69 392 ASP A N 1
ATOM 3140 C CA . ASP A 1 392 ? 18.375 23.297 -2.859 1 93.69 392 ASP A CA 1
ATOM 3141 C C . ASP A 1 392 ? 19.062 21.938 -2.863 1 93.69 392 ASP A C 1
ATOM 3143 O O . ASP A 1 392 ? 19.547 21.469 -1.825 1 93.69 392 ASP A O 1
ATOM 3147 N N . LEU A 1 393 ? 18.984 21.312 -3.928 1 95.12 393 LEU A N 1
ATOM 3148 C CA . LEU A 1 393 ? 19.688 20.047 -4.148 1 95.12 393 LEU A CA 1
ATOM 3149 C C . LEU A 1 393 ? 20.766 20.219 -5.219 1 95.12 393 LEU A C 1
ATOM 3151 O O . LEU A 1 393 ? 20.453 20.406 -6.395 1 95.12 393 LEU A O 1
ATOM 3155 N N . LEU A 1 394 ? 22 20.078 -4.836 1 93.38 394 LEU A N 1
ATOM 3156 C CA . LEU A 1 394 ? 23.109 20.312 -5.75 1 93.38 394 LEU A CA 1
ATOM 3157 C C . LEU A 1 394 ? 23.547 19.016 -6.41 1 93.38 394 LEU A C 1
ATOM 3159 O O . LEU A 1 394 ? 23.391 17.938 -5.836 1 93.38 394 LEU A O 1
ATOM 3163 N N . PRO A 1 395 ? 24.078 19.156 -7.668 1 93.5 395 PRO A N 1
ATOM 3164 C CA . PRO A 1 395 ? 24.625 17.953 -8.297 1 93.5 395 PRO A CA 1
ATOM 3165 C C . PRO A 1 395 ? 25.625 17.219 -7.402 1 93.5 395 PRO A C 1
ATOM 3167 O O . PRO A 1 395 ? 26.453 17.859 -6.75 1 93.5 395 PRO A O 1
ATOM 3170 N N . GLY A 1 396 ? 25.469 15.883 -7.363 1 93.12 396 GLY A N 1
ATOM 3171 C CA . GLY A 1 396 ? 26.359 15.086 -6.527 1 93.12 396 GLY A CA 1
ATOM 3172 C C . GLY A 1 396 ? 25.797 14.828 -5.145 1 93.12 396 GLY A C 1
ATOM 3173 O O . GLY A 1 396 ? 26.25 13.914 -4.449 1 93.12 396 GLY A O 1
ATOM 3174 N N . GLU A 1 397 ? 24.844 15.633 -4.688 1 95.75 397 GLU A N 1
ATOM 3175 C CA . GLU A 1 397 ? 24.219 15.414 -3.389 1 95.75 397 GLU A CA 1
ATOM 3176 C C . GLU A 1 397 ? 23.219 14.266 -3.449 1 95.75 397 GLU A C 1
ATOM 3178 O O . GLU A 1 397 ? 22.703 13.938 -4.523 1 95.75 397 GLU A O 1
ATOM 3183 N N . VAL A 1 398 ? 22.969 13.695 -2.297 1 97.5 398 VAL A N 1
ATOM 3184 C CA . VAL A 1 398 ? 22.078 12.539 -2.189 1 97.5 398 VAL A CA 1
ATOM 3185 C C . VAL A 1 398 ? 20.953 12.836 -1.197 1 97.5 398 VAL A C 1
ATOM 3187 O O . VAL A 1 398 ? 21.219 13.312 -0.087 1 97.5 398 VAL A O 1
ATOM 3190 N N . VAL A 1 399 ? 19.781 12.664 -1.614 1 98.06 399 VAL A N 1
ATOM 3191 C CA . VAL A 1 399 ? 18.625 12.742 -0.719 1 98.06 399 VAL A CA 1
ATOM 3192 C C . VAL A 1 399 ? 18.312 11.359 -0.163 1 98.06 399 VAL A C 1
ATOM 3194 O O . VAL A 1 399 ? 18.016 10.438 -0.922 1 98.06 399 VAL A O 1
ATOM 3197 N N . GLN A 1 400 ? 18.375 11.234 1.057 1 98.31 400 GLN A N 1
ATOM 3198 C CA . GLN A 1 400 ? 17.969 10.008 1.726 1 98.31 400 GLN A CA 1
ATOM 3199 C C . GLN A 1 400 ? 16.578 10.141 2.332 1 98.31 400 GLN A C 1
ATOM 3201 O O . GLN A 1 400 ? 16.312 11.094 3.07 1 98.31 400 GLN A O 1
ATOM 3206 N N . ILE A 1 401 ? 15.695 9.203 2.047 1 98.38 401 ILE A N 1
ATOM 3207 C CA . ILE A 1 401 ? 14.312 9.25 2.521 1 98.38 401 ILE A CA 1
ATOM 3208 C C . ILE A 1 401 ? 13.977 7.941 3.232 1 98.38 401 ILE A C 1
ATOM 3210 O O . ILE A 1 401 ? 14.203 6.855 2.693 1 98.38 401 ILE A O 1
ATOM 3214 N N . GLU A 1 402 ? 13.414 8.047 4.383 1 97.44 402 GLU A N 1
ATOM 3215 C CA . GLU A 1 402 ? 12.961 6.902 5.168 1 97.44 402 GLU A CA 1
ATOM 3216 C C . GLU A 1 402 ? 11.773 7.277 6.051 1 97.44 402 GLU A C 1
ATOM 3218 O O . GLU A 1 402 ? 11.406 8.453 6.145 1 97.44 402 GLU A O 1
ATOM 3223 N N . SER A 1 403 ? 11.125 6.238 6.551 1 96.56 403 SER A N 1
ATOM 3224 C CA . SER A 1 403 ? 10.07 6.516 7.52 1 96.56 403 SER A CA 1
ATOM 3225 C C . SER A 1 403 ? 10.609 7.312 8.703 1 96.56 403 SER A C 1
ATOM 3227 O O . SER A 1 403 ? 11.727 7.074 9.164 1 96.56 403 SER A O 1
ATOM 3229 N N . SER A 1 404 ? 9.82 8.25 9.172 1 97.5 404 SER A N 1
ATOM 3230 C CA . SER A 1 404 ? 10.219 9.086 10.297 1 97.5 404 SER A CA 1
ATOM 3231 C C . SER A 1 404 ? 9.898 8.414 11.625 1 97.5 404 SER A C 1
ATOM 3233 O O . SER A 1 404 ? 8.93 7.66 11.734 1 97.5 404 SER A O 1
ATOM 3235 N N . ASP A 1 405 ? 10.641 8.75 12.664 1 94.19 405 ASP A N 1
ATOM 3236 C CA . ASP A 1 405 ? 10.344 8.336 14.031 1 94.19 405 ASP A CA 1
ATOM 3237 C C . ASP A 1 405 ? 9.391 9.32 14.711 1 94.19 405 ASP A C 1
ATOM 3239 O O . ASP A 1 405 ? 9 9.117 15.859 1 94.19 405 ASP A O 1
ATOM 3243 N N . LEU A 1 406 ? 9 10.344 14.016 1 96.06 406 LEU A N 1
ATOM 3244 C CA . LEU A 1 406 ? 8.172 11.398 14.578 1 96.06 406 LEU A CA 1
ATOM 3245 C C . LEU A 1 406 ? 6.77 11.367 13.969 1 96.06 406 LEU A C 1
ATOM 3247 O O . LEU A 1 406 ? 6.371 12.289 13.266 1 96.06 406 LEU A O 1
ATOM 3251 N N . ASP A 1 407 ? 6.004 10.414 14.391 1 94.44 407 ASP A N 1
ATOM 3252 C CA . ASP A 1 407 ? 4.629 10.305 13.914 1 94.44 407 ASP A CA 1
ATOM 3253 C C . ASP A 1 407 ? 3.797 11.508 14.359 1 94.44 407 ASP A C 1
ATOM 3255 O O . ASP A 1 407 ? 4.199 12.242 15.266 1 94.44 407 ASP A O 1
ATOM 3259 N N . VAL A 1 408 ? 2.734 11.719 13.688 1 96.25 408 VAL A N 1
ATOM 3260 C CA . VAL A 1 408 ? 1.784 12.773 14.031 1 96.25 408 VAL A CA 1
ATOM 3261 C C . VAL A 1 408 ? 0.531 12.156 14.648 1 96.25 408 VAL A C 1
ATOM 3263 O O . VAL A 1 408 ? 0.012 11.156 14.148 1 96.25 408 VAL A O 1
ATOM 3266 N N . TYR A 1 409 ? 0.065 12.812 15.727 1 93.31 409 TYR A N 1
ATOM 3267 C CA . TYR A 1 409 ? -1.098 12.297 16.438 1 93.31 409 TYR A CA 1
ATOM 3268 C C . TYR A 1 409 ? -2.283 13.25 16.297 1 93.31 409 TYR A C 1
ATOM 3270 O O . TYR A 1 409 ? -2.229 14.391 16.766 1 93.31 409 TYR A O 1
ATOM 3278 N N . VAL A 1 410 ? -3.309 12.719 15.703 1 93.88 410 VAL A N 1
ATOM 3279 C CA . VAL A 1 410 ? -4.539 13.492 15.57 1 93.88 410 VAL A CA 1
ATOM 3280 C C . VAL A 1 410 ? -5.598 12.953 16.531 1 93.88 410 VAL A C 1
ATOM 3282 O O . VAL A 1 410 ? -5.941 11.766 16.484 1 93.88 410 VAL A O 1
ATOM 3285 N N . VAL A 1 411 ? -6.141 13.852 17.344 1 91.69 411 VAL A N 1
ATOM 3286 C CA . VAL A 1 411 ? -7.059 13.445 18.406 1 91.69 411 VAL A CA 1
ATOM 3287 C C . VAL A 1 411 ? -8.367 12.953 17.781 1 91.69 411 VAL A C 1
ATOM 3289 O O . VAL A 1 411 ? -8.891 13.562 16.844 1 91.69 411 VAL A O 1
ATOM 3292 N N . ARG A 1 412 ? -8.805 11.82 18.328 1 84.88 412 ARG A N 1
ATOM 3293 C CA . ARG A 1 412 ? -10.078 11.234 17.922 1 84.88 412 ARG A CA 1
ATOM 3294 C C . ARG A 1 412 ? -11.039 11.133 19.094 1 84.88 412 ARG A C 1
ATOM 3296 O O . ARG A 1 412 ? -10.617 10.953 20.25 1 84.88 412 ARG A O 1
ATOM 3303 N N . GLU A 1 413 ? -12.273 11.57 18.906 1 72.25 413 GLU A N 1
ATOM 3304 C CA . GLU A 1 413 ? -13.25 11.586 19.984 1 72.25 413 GLU A CA 1
ATOM 3305 C C . GLU A 1 413 ? -13.445 10.195 20.578 1 72.25 413 GLU A C 1
ATOM 3307 O O . GLU A 1 413 ? -13.375 10.023 21.797 1 72.25 413 GLU A O 1
ATOM 3312 N N . THR A 1 414 ? -14.383 9.305 19.859 1 58.31 414 THR A N 1
ATOM 3313 C CA . THR A 1 414 ? -14.867 8.109 20.547 1 58.31 414 THR A CA 1
ATOM 3314 C C . THR A 1 414 ? -14.188 6.859 20 1 58.31 414 THR A C 1
ATOM 3316 O O . THR A 1 414 ? -13.609 6.887 18.906 1 58.31 414 THR A O 1
ATOM 3319 N N . PHE A 1 415 ? -13.992 5.91 21 1 51.62 415 PHE A N 1
ATOM 3320 C CA . PHE A 1 415 ? -13.57 4.539 20.734 1 51.62 415 PHE A CA 1
ATOM 3321 C C . PHE A 1 415 ? -14.305 3.965 19.531 1 51.62 415 PHE A C 1
ATOM 3323 O O . PHE A 1 415 ? -13.82 3.035 18.891 1 51.62 415 PHE A O 1
ATOM 3330 N N . LYS A 1 416 ? -15.383 4.609 19.328 1 50.47 416 LYS A N 1
ATOM 3331 C CA . LYS A 1 416 ? -16.109 4.02 18.219 1 50.47 416 LYS A CA 1
ATOM 3332 C C . LYS A 1 416 ? -15.609 4.555 16.891 1 50.47 416 LYS A C 1
ATOM 3334 O O . LYS A 1 416 ? -16.203 4.293 15.836 1 50.47 416 LYS A O 1
ATOM 3339 N N . ALA A 1 417 ? -14.438 5.309 17.141 1 55.59 417 ALA A N 1
ATOM 3340 C CA . ALA A 1 417 ? -13.93 5.938 15.938 1 55.59 417 ALA A CA 1
ATOM 3341 C C . ALA A 1 417 ? -13.273 4.91 15.016 1 55.59 417 ALA A C 1
ATOM 3343 O O . ALA A 1 417 ? -12.43 4.125 15.461 1 55.59 417 ALA A O 1
ATOM 3344 N N . ASN A 1 418 ? -14.062 4.477 13.938 1 65.44 418 ASN A N 1
ATOM 3345 C CA . ASN A 1 418 ? -13.547 3.682 12.828 1 65.44 418 ASN A CA 1
ATOM 3346 C C . ASN A 1 418 ? -12.781 4.543 11.828 1 65.44 418 ASN A C 1
ATOM 3348 O O . ASN A 1 418 ? -13.391 5.27 11.039 1 65.44 418 ASN A O 1
ATOM 3352 N N . ASN A 1 419 ? -11.477 4.605 12.031 1 74.31 419 ASN A N 1
ATOM 3353 C CA . ASN A 1 419 ? -10.609 5.438 11.203 1 74.31 419 ASN A CA 1
ATOM 3354 C C . ASN A 1 419 ? -10.883 5.227 9.719 1 74.31 419 ASN A C 1
ATOM 3356 O O . ASN A 1 419 ? -10.82 6.172 8.93 1 74.31 419 ASN A O 1
ATOM 3360 N N . VAL A 1 420 ? -11.359 4.113 9.43 1 79.62 420 VAL A N 1
ATOM 3361 C CA . VAL A 1 420 ? -11.617 3.814 8.031 1 79.62 420 VAL A CA 1
ATOM 3362 C C . VAL A 1 420 ? -12.914 4.496 7.586 1 79.62 420 VAL A C 1
ATOM 3364 O O . VAL A 1 420 ? -12.992 5.027 6.477 1 79.62 420 VAL A O 1
ATOM 3367 N N . HIS A 1 421 ? -13.852 4.559 8.508 1 82.81 421 HIS A N 1
ATOM 3368 C CA . HIS A 1 421 ? -15.117 5.207 8.188 1 82.81 421 HIS A CA 1
ATOM 3369 C C . HIS A 1 421 ? -14.922 6.695 7.906 1 82.81 421 HIS A C 1
ATOM 3371 O O . HIS A 1 421 ? -15.406 7.203 6.891 1 82.81 421 HIS A O 1
ATOM 3377 N N . GLU A 1 422 ? -14.273 7.363 8.828 1 82.25 422 GLU A N 1
ATOM 3378 C CA . GLU A 1 422 ? -14.055 8.797 8.656 1 82.25 422 GLU A CA 1
ATOM 3379 C C . GLU A 1 422 ? -13.273 9.086 7.375 1 82.25 422 GLU A C 1
ATOM 3381 O O . GLU A 1 422 ? -13.562 10.047 6.664 1 82.25 422 GLU A O 1
ATOM 3386 N N . TRP A 1 423 ? -12.312 8.297 7.117 1 88.06 423 TRP A N 1
ATOM 3387 C CA . TRP A 1 423 ? -11.516 8.422 5.902 1 88.06 423 TRP A CA 1
ATOM 3388 C C . TRP A 1 423 ? -12.391 8.266 4.66 1 88.06 423 TRP A C 1
ATOM 3390 O O . TRP A 1 423 ? -12.273 9.047 3.709 1 88.06 423 TRP A O 1
ATOM 3400 N N . MET A 1 424 ? -13.281 7.336 4.723 1 88 424 MET A N 1
ATOM 3401 C CA . MET A 1 424 ? -14.18 7.086 3.602 1 88 424 MET A CA 1
ATOM 3402 C C . MET A 1 424 ? -15.094 8.281 3.361 1 88 424 MET A C 1
ATOM 3404 O O . MET A 1 424 ? -15.328 8.672 2.215 1 88 424 MET A O 1
ATOM 3408 N N . VAL A 1 425 ? -15.602 8.781 4.41 1 85.31 425 VAL A N 1
ATOM 3409 C CA . VAL A 1 425 ? -16.5 9.922 4.309 1 85.31 425 VAL A CA 1
ATOM 3410 C C . VAL A 1 425 ? -15.773 11.086 3.633 1 85.31 425 VAL A C 1
ATOM 3412 O O . VAL A 1 425 ? -16.328 11.727 2.734 1 85.31 425 VAL A O 1
ATOM 3415 N N . LYS A 1 426 ? -14.547 11.312 4.059 1 87.12 426 LYS A N 1
ATOM 3416 C CA . LYS A 1 426 ? -13.766 12.398 3.488 1 87.12 426 LYS A CA 1
ATOM 3417 C C . LYS A 1 426 ? -13.422 12.125 2.027 1 87.12 426 LYS A C 1
ATOM 3419 O O . LYS A 1 426 ? -13.438 13.031 1.196 1 87.12 426 LYS A O 1
ATOM 3424 N N . LEU A 1 427 ? -13.109 10.922 1.747 1 88.25 427 LEU A N 1
ATOM 3425 C CA . LEU A 1 427 ? -12.773 10.523 0.384 1 88.25 427 LEU A CA 1
ATOM 3426 C C . LEU A 1 427 ? -13.953 10.742 -0.554 1 88.25 427 LEU A C 1
ATOM 3428 O O . LEU A 1 427 ? -13.789 11.266 -1.658 1 88.25 427 LEU A O 1
ATOM 3432 N N . LYS A 1 428 ? -15.125 10.383 -0.113 1 85.56 428 LYS A N 1
ATOM 3433 C CA . LYS A 1 428 ? -16.344 10.555 -0.907 1 85.56 428 LYS A CA 1
ATOM 3434 C C . LYS A 1 428 ? -16.578 12.023 -1.221 1 85.56 428 LYS A C 1
ATOM 3436 O O . LYS A 1 428 ? -16.953 12.375 -2.344 1 85.56 428 LYS A O 1
ATOM 3441 N N . LYS A 1 429 ? -16.375 12.758 -0.287 1 81.75 429 LYS A N 1
ATOM 3442 C CA . LYS A 1 429 ? -16.578 14.195 -0.465 1 81.75 429 LYS A CA 1
ATOM 3443 C C . LYS A 1 429 ? -15.547 14.773 -1.43 1 81.75 429 LYS A C 1
ATOM 3445 O O . LYS A 1 429 ? -15.875 15.633 -2.254 1 81.75 429 LYS A O 1
ATOM 3450 N N . MET A 1 430 ? -14.359 14.305 -1.319 1 78.81 430 MET A N 1
ATOM 3451 C CA . MET A 1 430 ? -13.266 14.789 -2.164 1 78.81 430 MET A CA 1
ATOM 3452 C C . MET A 1 430 ? -13.5 14.414 -3.623 1 78.81 430 MET A C 1
ATOM 3454 O O . MET A 1 430 ? -13.289 15.227 -4.523 1 78.81 430 MET A O 1
ATOM 3458 N N . LEU A 1 431 ? -13.875 13.211 -3.865 1 74.69 431 LEU A N 1
ATOM 3459 C CA . LEU A 1 431 ? -13.938 12.68 -5.223 1 74.69 431 LEU A CA 1
ATOM 3460 C C . LEU A 1 431 ? -15.32 12.883 -5.824 1 74.69 431 LEU A C 1
ATOM 3462 O O . LEU A 1 431 ? -15.539 12.594 -7.004 1 74.69 431 LEU A O 1
ATOM 3466 N N . ASN A 1 432 ? -16.156 13.594 -5.137 1 67 432 ASN A N 1
ATOM 3467 C CA . ASN A 1 432 ? -17.531 13.805 -5.555 1 67 432 ASN A CA 1
ATOM 3468 C C . ASN A 1 432 ? -18.172 12.516 -6.078 1 67 432 ASN A C 1
ATOM 3470 O O . ASN A 1 432 ? -18.812 12.516 -7.129 1 67 432 ASN A O 1
ATOM 3474 N N . TRP A 1 433 ? -17.766 11.406 -5.547 1 56.62 433 TRP A N 1
ATOM 3475 C CA . TRP A 1 433 ? -18.312 10.117 -5.949 1 56.62 433 TRP A CA 1
ATOM 3476 C C . TRP A 1 433 ? -19.828 10.094 -5.77 1 56.62 433 TRP A C 1
ATOM 3478 O O . TRP A 1 433 ? -20.359 10.703 -4.836 1 56.62 433 TRP A O 1
ATOM 3488 N N . ASN A 1 434 ? -20.75 9.547 -6.758 1 53.44 434 ASN A N 1
ATOM 3489 C CA . ASN A 1 434 ? -22.188 9.305 -6.781 1 53.44 434 ASN A CA 1
ATOM 3490 C C . ASN A 1 434 ? -22.953 10.531 -7.246 1 53.44 434 ASN A C 1
ATOM 3492 O O . ASN A 1 434 ? -24.188 10.547 -7.219 1 53.44 434 ASN A O 1
ATOM 3496 N N . SER A 1 435 ? -22.266 11.617 -7.371 1 49.5 435 SER A N 1
ATOM 3497 C CA . SER A 1 435 ? -23.078 12.758 -7.766 1 49.5 435 SER A CA 1
ATOM 3498 C C . SER A 1 435 ? -23.703 12.547 -9.141 1 49.5 435 SER A C 1
ATOM 3500 O O . SER A 1 435 ? -24.812 12.992 -9.398 1 49.5 435 SER A O 1
ATOM 3502 N N . ASN A 1 436 ? -23.031 12.031 -10.133 1 44.25 436 ASN A N 1
ATOM 3503 C CA . ASN A 1 436 ? -23.578 12.094 -11.484 1 44.25 436 ASN A CA 1
ATOM 3504 C C . ASN A 1 436 ? -24.516 10.914 -11.766 1 44.25 436 ASN A C 1
ATOM 3506 O O . ASN A 1 436 ? -24.984 10.75 -12.891 1 44.25 436 ASN A O 1
ATOM 3510 N N . PHE A 1 437 ? -24.609 9.93 -11.016 1 40.53 437 PHE A N 1
ATOM 3511 C CA . PHE A 1 437 ? -25.422 8.828 -11.531 1 40.53 437 PHE A CA 1
ATOM 3512 C C . PHE A 1 437 ? -26.891 9.211 -11.562 1 40.53 437 PHE A C 1
ATOM 3514 O O . PHE A 1 437 ? -27.719 8.461 -12.078 1 40.53 437 PHE A O 1
ATOM 3521 N N . SER A 1 438 ? -27.312 10.055 -10.875 1 33.59 438 SER A N 1
ATOM 3522 C CA . SER A 1 438 ? -28.719 10.391 -11 1 33.59 438 SER A CA 1
ATOM 3523 C C . SER A 1 438 ? -28.984 11.164 -12.289 1 33.59 438 SER A C 1
ATOM 3525 O O . SER A 1 438 ? -30.141 11.461 -12.609 1 33.59 438 SER A O 1
ATOM 3527 N N . LYS A 1 439 ? -28.062 11.719 -12.953 1 30.03 439 LYS A N 1
ATOM 3528 C CA . LYS A 1 439 ? -28.578 12.422 -14.133 1 30.03 439 LYS A CA 1
ATOM 3529 C C . LYS A 1 439 ? -28.766 11.461 -15.305 1 30.03 439 LYS A C 1
ATOM 3531 O O . LYS A 1 439 ? -27.875 10.664 -15.617 1 30.03 439 LYS A O 1
ATOM 3536 N N . MET B 1 1 ? -34.312 55.75 -56.438 1 16.58 1 MET B N 1
ATOM 3537 C CA . MET B 1 1 ? -33.719 55.906 -57.75 1 16.58 1 MET B CA 1
ATOM 3538 C C . MET B 1 1 ? -33.094 54.594 -58.219 1 16.58 1 MET B C 1
ATOM 3540 O O . MET B 1 1 ? -32.75 53.719 -57.406 1 16.58 1 MET B O 1
ATOM 3544 N N . GLN B 1 2 ? -32.219 54.625 -59.281 1 16.16 2 GLN B N 1
ATOM 3545 C CA . GLN B 1 2 ? -32 53.844 -60.531 1 16.16 2 GLN B CA 1
ATOM 3546 C C . GLN B 1 2 ? -31.312 52.531 -60.25 1 16.16 2 GLN B C 1
ATOM 3548 O O . GLN B 1 2 ? -30.688 52.375 -59.188 1 16.16 2 GLN B O 1
ATOM 3553 N N . GLN B 1 3 ? -30.766 51.781 -61.344 1 16.2 3 GLN B N 1
ATOM 3554 C CA . GLN B 1 3 ? -30.859 50.594 -62.219 1 16.2 3 GLN B CA 1
ATOM 3555 C C . GLN B 1 3 ? -29.781 49.594 -61.875 1 16.2 3 GLN B C 1
ATOM 3557 O O . GLN B 1 3 ? -30.078 48.406 -61.719 1 16.2 3 GLN B O 1
ATOM 3562 N N . LEU B 1 4 ? -28.453 49.688 -62.188 1 14.5 4 LEU B N 1
ATOM 3563 C CA . LEU B 1 4 ? -27.922 49.188 -63.438 1 14.5 4 LEU B CA 1
ATOM 3564 C C . LEU B 1 4 ? -27.391 47.75 -63.281 1 14.5 4 LEU B C 1
ATOM 3566 O O . LEU B 1 4 ? -27.734 46.875 -64.062 1 14.5 4 LEU B O 1
ATOM 3570 N N . TYR B 1 5 ? -26.047 47.531 -63.281 1 15.5 5 TYR B N 1
ATOM 3571 C CA . TYR B 1 5 ? -25.266 47.031 -64.438 1 15.5 5 TYR B CA 1
ATOM 3572 C C . TYR B 1 5 ? -25.109 45.531 -64.375 1 15.5 5 TYR B C 1
ATOM 3574 O O . TYR B 1 5 ? -25.188 44.938 -63.281 1 15.5 5 TYR B O 1
ATOM 3582 N N . THR B 1 6 ? -24.469 44.812 -65.312 1 15.07 6 THR B N 1
ATOM 3583 C CA . THR B 1 6 ? -24.469 43.938 -66.5 1 15.07 6 THR B CA 1
ATOM 3584 C C . THR B 1 6 ? -23.797 42.625 -66.188 1 15.07 6 THR B C 1
ATOM 3586 O O . THR B 1 6 ? -24.359 41.562 -66.438 1 15.07 6 THR B O 1
ATOM 3589 N N . ASN B 1 7 ? -22.469 42.438 -66.5 1 15.2 7 ASN B N 1
ATOM 3590 C CA . ASN B 1 7 ? -21.953 41.688 -67.625 1 15.2 7 ASN B CA 1
ATOM 3591 C C . ASN B 1 7 ? -21.781 40.219 -67.312 1 15.2 7 ASN B C 1
ATOM 3593 O O . ASN B 1 7 ? -21.688 39.844 -66.125 1 15.2 7 ASN B O 1
ATOM 3597 N N . SER B 1 8 ? -21.156 39.25 -68.25 1 15.21 8 SER B N 1
ATOM 3598 C CA . SER B 1 8 ? -21.219 38.219 -69.25 1 15.21 8 SER B CA 1
ATOM 3599 C C . SER B 1 8 ? -20.5 36.938 -68.875 1 15.21 8 SER B C 1
ATOM 3601 O O . SER B 1 8 ? -21.047 35.844 -68.938 1 15.21 8 SER B O 1
ATOM 3603 N N . PHE B 1 9 ? -19.109 36.781 -69.062 1 15.27 9 PHE B N 1
ATOM 3604 C CA . PHE B 1 9 ? -18.516 35.969 -70.125 1 15.27 9 PHE B CA 1
ATOM 3605 C C . PHE B 1 9 ? -18.375 34.5 -69.625 1 15.27 9 PHE B C 1
ATOM 3607 O O . PHE B 1 9 ? -18.375 34.25 -68.438 1 15.27 9 PHE B O 1
ATOM 3614 N N . GLN B 1 10 ? -17.453 33.562 -70.312 1 14.89 10 GLN B N 1
ATOM 3615 C CA . GLN B 1 10 ? -17.344 32.531 -71.375 1 14.89 10 GLN B CA 1
ATOM 3616 C C . GLN B 1 10 ? -16.906 31.188 -70.75 1 14.89 10 GLN B C 1
ATOM 3618 O O . GLN B 1 10 ? -17.578 30.172 -71 1 14.89 10 GLN B O 1
ATOM 3623 N N . ASN B 1 11 ? -15.711 30.5 -71.312 1 15.02 11 ASN B N 1
ATOM 3624 C CA . ASN B 1 11 ? -15.461 29.438 -72.25 1 15.02 11 ASN B CA 1
ATOM 3625 C C . ASN B 1 11 ? -15.164 28.109 -71.562 1 15.02 11 ASN B C 1
ATOM 3627 O O . ASN B 1 11 ? -14.914 28.062 -70.375 1 15.02 11 ASN B O 1
ATOM 3631 N N . SER B 1 12 ? -14.039 27.219 -72.062 1 15.12 12 SER B N 1
ATOM 3632 C CA . SER B 1 12 ? -13.82 26.078 -72.938 1 15.12 12 SER B CA 1
ATOM 3633 C C . SER B 1 12 ? -13.422 24.844 -72.125 1 15.12 12 SER B C 1
ATOM 3635 O O . SER B 1 12 ? -14.055 23.781 -72.25 1 15.12 12 SER B O 1
ATOM 3637 N N . GLN B 1 13 ? -12.133 24.156 -72.375 1 15.23 13 GLN B N 1
ATOM 3638 C CA . GLN B 1 13 ? -11.766 22.984 -73.188 1 15.23 13 GLN B CA 1
ATOM 3639 C C . GLN B 1 13 ? -11.562 21.75 -72.312 1 15.23 13 GLN B C 1
ATOM 3641 O O . GLN B 1 13 ? -11.43 21.875 -71.125 1 15.23 13 GLN B O 1
ATOM 3646 N N . GLN B 1 14 ? -10.594 20.594 -72.75 1 15.06 14 GLN B N 1
ATOM 3647 C CA . GLN B 1 14 ? -10.484 19.297 -73.438 1 15.06 14 GLN B CA 1
ATOM 3648 C C . GLN B 1 14 ? -9.938 18.234 -72.5 1 15.06 14 GLN B C 1
ATOM 3650 O O . GLN B 1 14 ? -10.43 17.109 -72.438 1 15.06 14 GLN B O 1
ATOM 3655 N N . MET B 1 15 ? -8.656 18.219 -71.938 1 15.74 15 MET B N 1
ATOM 3656 C CA . MET B 1 15 ? -7.734 17.188 -72.375 1 15.74 15 MET B CA 1
ATOM 3657 C C . MET B 1 15 ? -7.961 15.883 -71.625 1 15.74 15 MET B C 1
ATOM 3659 O O . MET B 1 15 ? -8.32 15.891 -70.438 1 15.74 15 MET B O 1
ATOM 3663 N N . SER B 1 16 ? -7.418 14.555 -72.062 1 15.49 16 SER B N 1
ATOM 3664 C CA . SER B 1 16 ? -7.434 13.188 -72.625 1 15.49 16 SER B CA 1
ATOM 3665 C C . SER B 1 16 ? -6.973 12.195 -71.562 1 15.49 16 SER B C 1
ATOM 3667 O O . SER B 1 16 ? -7.59 11.141 -71.375 1 15.49 16 SER B O 1
ATOM 3669 N N . THR B 1 17 ? -5.691 12.172 -71.062 1 16.16 17 THR B N 1
ATOM 3670 C CA . THR B 1 17 ? -4.832 11.055 -71.438 1 16.16 17 THR B CA 1
ATOM 3671 C C . THR B 1 17 ? -5.137 9.836 -70.562 1 16.16 17 THR B C 1
ATOM 3673 O O . THR B 1 17 ? -5.641 9.977 -69.438 1 16.16 17 THR B O 1
ATOM 3676 N N . SER B 1 18 ? -4.508 8.5 -70.75 1 16.08 18 SER B N 1
ATOM 3677 C CA . SER B 1 18 ? -4.496 7.094 -71.188 1 16.08 18 SER B CA 1
ATOM 3678 C C . SER B 1 18 ? -4.148 6.199 -70 1 16.08 18 SER B C 1
ATOM 3680 O O . SER B 1 18 ? -4.555 5.035 -69.938 1 16.08 18 SER B O 1
ATOM 3682 N N . VAL B 1 19 ? -3.203 6.469 -69.062 1 17.14 19 VAL B N 1
ATOM 3683 C CA . VAL B 1 19 ? -2.186 5.434 -68.875 1 17.14 19 VAL B CA 1
ATOM 3684 C C . VAL B 1 19 ? -2.789 4.207 -68.188 1 17.14 19 VAL B C 1
ATOM 3686 O O . VAL B 1 19 ? -3.6 4.336 -67.312 1 17.14 19 VAL B O 1
ATOM 3689 N N . GLU B 1 20 ? -2.344 2.924 -68.438 1 16.05 20 GLU B N 1
ATOM 3690 C CA . GLU B 1 20 ? -2.455 1.503 -68.75 1 16.05 20 GLU B CA 1
ATOM 3691 C C . GLU B 1 20 ? -2.58 0.661 -67.5 1 16.05 20 GLU B C 1
ATOM 3693 O O . GLU B 1 20 ? -3.514 -0.13 -67.375 1 16.05 20 GLU B O 1
ATOM 3698 N N . GLU B 1 21 ? -1.461 -0.102 -67.125 1 16.25 21 GLU B N 1
ATOM 3699 C CA . GLU B 1 21 ? -1.253 -1.527 -67.312 1 16.25 21 GLU B CA 1
ATOM 3700 C C . GLU B 1 21 ? -1.703 -2.357 -66.125 1 16.25 21 GLU B C 1
ATOM 3702 O O . GLU B 1 21 ? -2.484 -3.299 -66.312 1 16.25 21 GLU B O 1
ATOM 3707 N N . GLN B 1 22 ? -0.685 -2.906 -65.25 1 16.83 22 GLN B N 1
ATOM 3708 C CA . GLN B 1 22 ? -0.239 -4.293 -65.125 1 16.83 22 GLN B CA 1
ATOM 3709 C C . GLN B 1 22 ? -0.959 -5.004 -64 1 16.83 22 GLN B C 1
ATOM 3711 O O . GLN B 1 22 ? -1.391 -4.367 -63.031 1 16.83 22 GLN B O 1
ATOM 3716 N N . GLN B 1 23 ? -1.082 -6.434 -63.969 1 16.52 23 GLN B N 1
ATOM 3717 C CA . GLN B 1 23 ? -1.812 -7.676 -63.75 1 16.52 23 GLN B CA 1
ATOM 3718 C C . GLN B 1 23 ? -1.546 -8.219 -62.344 1 16.52 23 GLN B C 1
ATOM 3720 O O . GLN B 1 23 ? -0.48 -8.773 -62.062 1 16.52 23 GLN B O 1
ATOM 3725 N N . LYS B 1 24 ? -1.374 -7.473 -61.25 1 17.28 24 LYS B N 1
ATOM 3726 C CA . LYS B 1 24 ? -0.741 -8.086 -60.094 1 17.28 24 LYS B CA 1
ATOM 3727 C C . LYS B 1 24 ? -1.491 -9.344 -59.656 1 17.28 24 LYS B C 1
ATOM 3729 O O . LYS B 1 24 ? -2.674 -9.281 -59.312 1 17.28 24 LYS B O 1
ATOM 3734 N N . SER B 1 25 ? -1.12 -10.727 -59.844 1 15.82 25 SER B N 1
ATOM 3735 C CA . SER B 1 25 ? -1.459 -12.148 -59.844 1 15.82 25 SER B CA 1
ATOM 3736 C C . SER B 1 25 ? -1.722 -12.656 -58.438 1 15.82 25 SER B C 1
ATOM 3738 O O . SER B 1 25 ? -2.094 -13.82 -58.25 1 15.82 25 SER B O 1
ATOM 3740 N N . THR B 1 26 ? -1.706 -11.977 -57.312 1 18.56 26 THR B N 1
ATOM 3741 C CA . THR B 1 26 ? -1.252 -12.797 -56.188 1 18.56 26 THR B CA 1
ATOM 3742 C C . THR B 1 26 ? -2.223 -13.945 -55.938 1 18.56 26 THR B C 1
ATOM 3744 O O . THR B 1 26 ? -3.439 -13.773 -56.031 1 18.56 26 THR B O 1
ATOM 3747 N N . SER B 1 27 ? -1.766 -15.227 -55.562 1 17.73 27 SER B N 1
ATOM 3748 C CA . SER B 1 27 ? -2.002 -16.672 -55.562 1 17.73 27 SER B CA 1
ATOM 3749 C C . SER B 1 27 ? -3.062 -17.047 -54.531 1 17.73 27 SER B C 1
ATOM 3751 O O . SER B 1 27 ? -3.328 -16.281 -53.594 1 17.73 27 SER B O 1
ATOM 3753 N N . LYS B 1 28 ? -3.607 -18.422 -54.406 1 17.94 28 LYS B N 1
ATOM 3754 C CA . LYS B 1 28 ? -4.703 -19.391 -54.438 1 17.94 28 LYS B CA 1
ATOM 3755 C C . LYS B 1 28 ? -4.938 -19.984 -53.062 1 17.94 28 LYS B C 1
ATOM 3757 O O . LYS B 1 28 ? -5.719 -20.938 -52.906 1 17.94 28 LYS B O 1
ATOM 3762 N N . PHE B 1 29 ? -4.398 -19.625 -51.812 1 19.52 29 PHE B N 1
ATOM 3763 C CA . PHE B 1 29 ? -4.258 -20.734 -50.906 1 19.52 29 PHE B CA 1
ATOM 3764 C C . PHE B 1 29 ? -5.625 -21.266 -50.469 1 19.52 29 PHE B C 1
ATOM 3766 O O . PHE B 1 29 ? -6.5 -20.484 -50.094 1 19.52 29 PHE B O 1
ATOM 3773 N N . GLN B 1 30 ? -6.047 -22.594 -50.688 1 17.02 30 GLN B N 1
ATOM 3774 C CA . GLN B 1 30 ? -7.199 -23.484 -50.75 1 17.02 30 GLN B CA 1
ATOM 3775 C C . GLN B 1 30 ? -7.66 -23.859 -49.344 1 17.02 30 GLN B C 1
ATOM 3777 O O . GLN B 1 30 ? -6.895 -24.438 -48.562 1 17.02 30 GLN B O 1
ATOM 3782 N N . ARG B 1 31 ? -8.477 -23.172 -48.656 1 17.5 31 ARG B N 1
ATOM 3783 C CA . ARG B 1 31 ? -9.031 -23.5 -47.344 1 17.5 31 ARG B CA 1
ATOM 3784 C C . ARG B 1 31 ? -9.867 -24.781 -47.406 1 17.5 31 ARG B C 1
ATOM 3786 O O . ARG B 1 31 ? -10.891 -24.828 -48.094 1 17.5 31 ARG B O 1
ATOM 3793 N N . LYS B 1 32 ? -9.328 -26.047 -47.062 1 17.31 32 LYS B N 1
ATOM 3794 C CA . LYS B 1 32 ? -9.945 -27.359 -47.188 1 17.31 32 LYS B CA 1
ATOM 3795 C C . LYS B 1 32 ? -11.109 -27.516 -46.219 1 17.31 32 LYS B C 1
ATOM 3797 O O . LYS B 1 32 ? -11.047 -27.016 -45.094 1 17.31 32 LYS B O 1
ATOM 3802 N N . PRO B 1 33 ? -12.328 -28.125 -46.5 1 19.98 33 PRO B N 1
ATOM 3803 C CA . PRO B 1 33 ? -13.641 -28.391 -45.906 1 19.98 33 PRO B CA 1
ATOM 3804 C C . PRO B 1 33 ? -13.594 -29.484 -44.844 1 19.98 33 PRO B C 1
ATOM 3806 O O . PRO B 1 33 ? -12.828 -30.453 -44.969 1 19.98 33 PRO B O 1
ATOM 3809 N N . TYR B 1 34 ? -13.898 -29.203 -43.625 1 17.55 34 TYR B N 1
ATOM 3810 C CA . TYR B 1 34 ? -13.922 -30.031 -42.406 1 17.55 34 TYR B CA 1
ATOM 3811 C C . TYR B 1 34 ? -14.953 -31.156 -42.562 1 17.55 34 TYR B C 1
ATOM 3813 O O . TYR B 1 34 ? -16.156 -30.906 -42.469 1 17.55 34 TYR B O 1
ATOM 3821 N N . ARG B 1 35 ? -14.836 -32.312 -43.156 1 15.73 35 ARG B N 1
ATOM 3822 C CA . ARG B 1 35 ? -15.789 -33.406 -43.375 1 15.73 35 ARG B CA 1
ATOM 3823 C C . ARG B 1 35 ? -16.047 -34.156 -42.094 1 15.73 35 ARG B C 1
ATOM 3825 O O . ARG B 1 35 ? -17.188 -34.531 -41.812 1 15.73 35 ARG B O 1
ATOM 3832 N N . THR B 1 36 ? -15.148 -34.781 -41.219 1 16 36 THR B N 1
ATOM 3833 C CA . THR B 1 36 ? -15.094 -36.219 -41.156 1 16 36 THR B CA 1
ATOM 3834 C C . THR B 1 36 ? -16.234 -36.781 -40.281 1 16 36 THR B C 1
ATOM 3836 O O . THR B 1 36 ? -16.766 -36.062 -39.438 1 16 36 THR B O 1
ATOM 3839 N N . ASP B 1 37 ? -16.484 -38.312 -40.062 1 15.99 37 ASP B N 1
ATOM 3840 C CA . ASP B 1 37 ? -17.344 -39.5 -40.156 1 15.99 37 ASP B CA 1
ATOM 3841 C C . ASP B 1 37 ? -17.75 -39.969 -38.75 1 15.99 37 ASP B C 1
ATOM 3843 O O . ASP B 1 37 ? -18.938 -40.156 -38.469 1 15.99 37 ASP B O 1
ATOM 3847 N N . SER B 1 38 ? -17 -41 -37.969 1 16.09 38 SER B N 1
ATOM 3848 C CA . SER B 1 38 ? -17.422 -42.375 -37.781 1 16.09 38 SER B CA 1
ATOM 3849 C C . SER B 1 38 ? -18.219 -42.531 -36.469 1 16.09 38 SER B C 1
ATOM 3851 O O . SER B 1 38 ? -18.125 -41.688 -35.594 1 16.09 38 SER B O 1
ATOM 3853 N N . GLN B 1 39 ? -18.812 -43.938 -36.031 1 16.17 39 GLN B N 1
ATOM 3854 C CA . GLN B 1 39 ? -19.875 -44.812 -35.531 1 16.17 39 GLN B CA 1
ATOM 3855 C C . GLN B 1 39 ? -19.625 -45.219 -34.094 1 16.17 39 GLN B C 1
ATOM 3857 O O . GLN B 1 39 ? -20.5 -45.812 -33.438 1 16.17 39 GLN B O 1
ATOM 3862 N N . ARG B 1 40 ? -18.672 -45.031 -33.156 1 16.03 40 ARG B N 1
ATOM 3863 C CA . ARG B 1 40 ? -18.375 -46.25 -32.406 1 16.03 40 ARG B CA 1
ATOM 3864 C C . ARG B 1 40 ? -19.469 -46.531 -31.359 1 16.03 40 ARG B C 1
ATOM 3866 O O . ARG B 1 40 ? -20.016 -45.625 -30.75 1 16.03 40 ARG B O 1
ATOM 3873 N N . HIS B 1 41 ? -19.859 -47.906 -31.016 1 16.06 41 HIS B N 1
ATOM 3874 C CA . HIS B 1 41 ? -20.844 -48.875 -30.5 1 16.06 41 HIS B CA 1
ATOM 3875 C C . HIS B 1 41 ? -20.688 -49.062 -29 1 16.06 41 HIS B C 1
ATOM 3877 O O . HIS B 1 41 ? -21.531 -49.719 -28.359 1 16.06 41 HIS B O 1
ATOM 3883 N N . CYS B 1 42 ? -19.734 -48.75 -28.109 1 15.95 42 CYS B N 1
ATOM 3884 C CA . CYS B 1 42 ? -19.469 -49.875 -27.234 1 15.95 42 CYS B CA 1
ATOM 3885 C C . CYS B 1 42 ? -20.594 -50.062 -26.234 1 15.95 42 CYS B C 1
ATOM 3887 O O . CYS B 1 42 ? -21.125 -49.094 -25.672 1 15.95 42 CYS B O 1
ATOM 3889 N N . LYS B 1 43 ? -20.953 -51.438 -25.578 1 15.84 43 LYS B N 1
ATOM 3890 C CA . LYS B 1 43 ? -21.922 -52.344 -25 1 15.84 43 LYS B CA 1
ATOM 3891 C C . LYS B 1 43 ? -21.797 -52.406 -23.484 1 15.84 43 LYS B C 1
ATOM 3893 O O . LYS B 1 43 ? -22.641 -53 -22.812 1 15.84 43 LYS B O 1
ATOM 3898 N N . TYR B 1 44 ? -20.969 -51.844 -22.672 1 15.73 44 TYR B N 1
ATOM 3899 C CA . TYR B 1 44 ? -20.609 -52.719 -21.562 1 15.73 44 TYR B CA 1
ATOM 3900 C C . TYR B 1 44 ? -21.812 -52.938 -20.641 1 15.73 44 TYR B C 1
ATOM 3902 O O . TYR B 1 44 ? -22.594 -52.031 -20.391 1 15.73 44 TYR B O 1
ATOM 3910 N N . SER B 1 45 ? -21.891 -54.25 -19.938 1 15.7 45 SER B N 1
ATOM 3911 C CA . SER B 1 45 ? -22.75 -55.25 -19.297 1 15.7 45 SER B CA 1
ATOM 3912 C C . SER B 1 45 ? -22.953 -54.938 -17.812 1 15.7 45 SER B C 1
ATOM 3914 O O . SER B 1 45 ? -22.312 -54.031 -17.281 1 15.7 45 SER B O 1
ATOM 3916 N N . ASN B 1 46 ? -22.562 -56 -16.75 1 15.53 46 ASN B N 1
ATOM 3917 C CA . ASN B 1 46 ? -23.281 -56.969 -15.93 1 15.53 46 ASN B CA 1
ATOM 3918 C C . ASN B 1 46 ? -23.312 -56.531 -14.469 1 15.53 46 ASN B C 1
ATOM 3920 O O . ASN B 1 46 ? -24.344 -56.125 -13.945 1 15.53 46 ASN B O 1
ATOM 3924 N N . HIS B 1 47 ? -22.531 -57.375 -13.352 1 15.73 47 HIS B N 1
ATOM 3925 C CA . HIS B 1 47 ? -23.047 -58.375 -12.422 1 15.73 47 HIS B CA 1
ATOM 3926 C C . HIS B 1 47 ? -23.109 -57.812 -11 1 15.73 47 HIS B C 1
ATOM 3928 O O . HIS B 1 47 ? -24.156 -57.844 -10.359 1 15.73 47 HIS B O 1
ATOM 3934 N N . ASP B 1 48 ? -22.125 -58.312 -9.852 1 15.73 48 ASP B N 1
ATOM 3935 C CA . ASP B 1 48 ? -22.312 -59.344 -8.812 1 15.73 48 ASP B CA 1
ATOM 3936 C C . ASP B 1 48 ? -22.516 -58.688 -7.445 1 15.73 48 ASP B C 1
ATOM 3938 O O . ASP B 1 48 ? -22.203 -57.5 -7.254 1 15.73 48 ASP B O 1
ATOM 3942 N N . HIS B 1 49 ? -22.312 -59.531 -6.062 1 16.64 49 HIS B N 1
ATOM 3943 C CA . HIS B 1 49 ? -22.938 -60.125 -4.883 1 16.64 49 HIS B CA 1
ATOM 3944 C C . HIS B 1 49 ? -22.266 -59.625 -3.604 1 16.64 49 HIS B C 1
ATOM 3946 O O . HIS B 1 49 ? -22.703 -59.969 -2.5 1 16.64 49 HIS B O 1
ATOM 3952 N N . CYS B 1 50 ? -21.141 -59 -3.43 1 15.77 50 CYS B N 1
ATOM 3953 C CA . CYS B 1 50 ? -20.344 -59.562 -2.332 1 15.77 50 CYS B CA 1
ATOM 3954 C C . CYS B 1 50 ? -21.031 -59.312 -0.992 1 15.77 50 CYS B C 1
ATOM 3956 O O . CYS B 1 50 ? -21.531 -58.188 -0.75 1 15.77 50 CYS B O 1
ATOM 3958 N N . ASP B 1 51 ? -20.797 -60.281 0.122 1 15.53 51 ASP B N 1
ATOM 3959 C CA . ASP B 1 51 ? -21.234 -61.031 1.296 1 15.53 51 ASP B CA 1
ATOM 3960 C C . ASP B 1 51 ? -20.859 -60.312 2.584 1 15.53 51 ASP B C 1
ATOM 3962 O O . ASP B 1 51 ? -20.078 -59.344 2.559 1 15.53 51 ASP B O 1
ATOM 3966 N N . GLU B 1 52 ? -20.219 -61.156 3.688 1 15.66 52 GLU B N 1
ATOM 3967 C CA . GLU B 1 52 ? -20.547 -61.75 4.973 1 15.66 52 GLU B CA 1
ATOM 3968 C C . GLU B 1 52 ? -19.891 -61 6.125 1 15.66 52 GLU B C 1
ATOM 3970 O O . GLU B 1 52 ? -20.562 -60.594 7.074 1 15.66 52 GLU B O 1
ATOM 3975 N N . ASN B 1 53 ? -18.703 -61.562 6.832 1 15.3 53 ASN B N 1
ATOM 3976 C CA . ASN B 1 53 ? -18.578 -62.312 8.07 1 15.3 53 ASN B CA 1
ATOM 3977 C C . ASN B 1 53 ? -18.125 -61.438 9.234 1 15.3 53 ASN B C 1
ATOM 3979 O O . ASN B 1 53 ? -17.672 -60.312 9.023 1 15.3 53 ASN B O 1
ATOM 3983 N N . GLN B 1 54 ? -17.234 -62.031 10.492 1 14.96 54 GLN B N 1
ATOM 3984 C CA . GLN B 1 54 ? -17.281 -62.594 11.844 1 14.96 54 GLN B CA 1
ATOM 3985 C C . GLN B 1 54 ? -16.391 -61.812 12.797 1 14.96 54 GLN B C 1
ATOM 3987 O O . GLN B 1 54 ? -16.719 -61.656 13.977 1 14.96 54 GLN B O 1
ATOM 3992 N N . MET B 1 55 ? -15.094 -61.406 12.641 1 15.46 55 MET B N 1
ATOM 3993 C CA . MET B 1 55 ? -14.164 -61.969 13.617 1 15.46 55 MET B CA 1
ATOM 3994 C C . MET B 1 55 ? -14.242 -61.219 14.938 1 15.46 55 MET B C 1
ATOM 3996 O O . MET B 1 55 ? -14.375 -59.969 14.945 1 15.46 55 MET B O 1
ATOM 4000 N N . HIS B 1 56 ? -14.062 -61.906 16.266 1 16.44 56 HIS B N 1
ATOM 4001 C CA . HIS B 1 56 ? -14.211 -62.188 17.688 1 16.44 56 HIS B CA 1
ATOM 4002 C C . HIS B 1 56 ? -13.117 -61.5 18.5 1 16.44 56 HIS B C 1
ATOM 4004 O O . HIS B 1 56 ? -13.383 -60.938 19.562 1 16.44 56 HIS B O 1
ATOM 4010 N N . LEU B 1 57 ? -11.727 -61.719 18.344 1 15.09 57 LEU B N 1
ATOM 4011 C CA . LEU B 1 57 ? -10.938 -62.344 19.375 1 15.09 57 LEU B CA 1
ATOM 4012 C C . LEU B 1 57 ? -10.602 -61.375 20.5 1 15.09 57 LEU B C 1
ATOM 4014 O O . LEU B 1 57 ? -10.57 -60.156 20.266 1 15.09 57 LEU B O 1
ATOM 4018 N N . SER B 1 58 ? -9.859 -61.906 21.797 1 15.7 58 SER B N 1
ATOM 4019 C CA . SER B 1 58 ? -9.672 -62.156 23.219 1 15.7 58 SER B CA 1
ATOM 4020 C C . SER B 1 58 ? -8.492 -61.344 23.766 1 15.7 58 SER B C 1
ATOM 4022 O O . SER B 1 58 ? -8.234 -61.344 24.969 1 15.7 58 SER B O 1
ATOM 4024 N N . LYS B 1 59 ? -7.574 -60.688 23.125 1 15.11 59 LYS B N 1
ATOM 4025 C CA . LYS B 1 59 ? -6.238 -60.906 23.656 1 15.11 59 LYS B CA 1
ATOM 4026 C C . LYS B 1 59 ? -6.098 -60.281 25.047 1 15.11 59 LYS B C 1
ATOM 4028 O O . LYS B 1 59 ? -6.305 -59.094 25.234 1 15.11 59 LYS B O 1
ATOM 4033 N N . ASN B 1 60 ? -5.773 -61.156 26.125 1 15.7 60 ASN B N 1
ATOM 4034 C CA . ASN B 1 60 ? -5.531 -61.375 27.547 1 15.7 60 ASN B CA 1
ATOM 4035 C C . ASN B 1 60 ? -4.363 -60.562 28.062 1 15.7 60 ASN B C 1
ATOM 4037 O O . ASN B 1 60 ? -4.488 -59.875 29.062 1 15.7 60 ASN B O 1
ATOM 4041 N N . LYS B 1 61 ? -3.021 -61.094 28.031 1 14.95 61 LYS B N 1
ATOM 4042 C CA . LYS B 1 61 ? -2.279 -61.625 29.172 1 14.95 61 LYS B CA 1
ATOM 4043 C C . LYS B 1 61 ? -1.389 -60.562 29.797 1 14.95 61 LYS B C 1
ATOM 4045 O O . LYS B 1 61 ? -1.402 -60.375 31.016 1 14.95 61 LYS B O 1
ATOM 4050 N N . MET B 1 62 ? -0.001 -60.438 29.359 1 15.23 62 MET B N 1
ATOM 4051 C CA . MET B 1 62 ? 1.177 -60.844 30.125 1 15.23 62 MET B CA 1
ATOM 4052 C C . MET B 1 62 ? 1.649 -59.688 31.016 1 15.23 62 MET B C 1
ATOM 4054 O O . MET B 1 62 ? 1.521 -58.531 30.641 1 15.23 62 MET B O 1
ATOM 4058 N N . LEU B 1 63 ? 2.633 -60.031 32.094 1 15.47 63 LEU B N 1
ATOM 4059 C CA . LEU B 1 63 ? 3.098 -60.031 33.469 1 15.47 63 LEU B CA 1
ATOM 4060 C C . LEU B 1 63 ? 4.152 -58.969 33.688 1 15.47 63 LEU B C 1
ATOM 4062 O O . LEU B 1 63 ? 4.055 -58.156 34.625 1 15.47 63 LEU B O 1
ATOM 4066 N N . GLN B 1 64 ? 5.555 -59.219 33.375 1 15.4 64 GLN B N 1
ATOM 4067 C CA . GLN B 1 64 ? 6.562 -59.5 34.406 1 15.4 64 GLN B CA 1
ATOM 4068 C C . GLN B 1 64 ? 7.277 -58.25 34.844 1 15.4 64 GLN B C 1
ATOM 4070 O O . GLN B 1 64 ? 7.164 -57.188 34.188 1 15.4 64 GLN B O 1
ATOM 4075 N N . SER B 1 65 ? 8.805 -58.344 35.125 1 16.3 65 SER B N 1
ATOM 4076 C CA . SER B 1 65 ? 9.703 -58.375 36.281 1 16.3 65 SER B CA 1
ATOM 4077 C C . SER B 1 65 ? 10.531 -57.094 36.344 1 16.3 65 SER B C 1
ATOM 4079 O O . SER B 1 65 ? 10.875 -56.625 37.438 1 16.3 65 SER B O 1
ATOM 4081 N N . ILE B 1 66 ? 11.234 -56.531 35.281 1 16.48 66 ILE B N 1
ATOM 4082 C CA . ILE B 1 66 ? 12.68 -56.469 35.438 1 16.48 66 ILE B CA 1
ATOM 4083 C C . ILE B 1 66 ? 13.047 -55.281 36.312 1 16.48 66 ILE B C 1
ATOM 4085 O O . ILE B 1 66 ? 12.609 -54.156 36.062 1 16.48 66 ILE B O 1
ATOM 4089 N N . ASN B 1 67 ? 13.914 -55.562 37.469 1 16.91 67 ASN B N 1
ATOM 4090 C CA . ASN B 1 67 ? 14.461 -55.125 38.75 1 16.91 67 ASN B CA 1
ATOM 4091 C C . ASN B 1 67 ? 15.477 -54 38.562 1 16.91 67 ASN B C 1
ATOM 4093 O O . ASN B 1 67 ? 15.68 -53.188 39.469 1 16.91 67 ASN B O 1
ATOM 4097 N N . SER B 1 68 ? 16.562 -54.156 37.688 1 17.12 68 SER B N 1
ATOM 4098 C CA . SER B 1 68 ? 17.938 -54.062 38.188 1 17.12 68 SER B CA 1
ATOM 4099 C C . SER B 1 68 ? 18.328 -52.594 38.438 1 17.12 68 SER B C 1
ATOM 4101 O O . SER B 1 68 ? 18 -51.719 37.625 1 17.12 68 SER B O 1
ATOM 4103 N N . GLU B 1 69 ? 19.031 -52.25 39.688 1 18.12 69 GLU B N 1
ATOM 4104 C CA . GLU B 1 69 ? 19.391 -51.156 40.594 1 18.12 69 GLU B CA 1
ATOM 4105 C C . GLU B 1 69 ? 20.609 -50.406 40.094 1 18.12 69 GLU B C 1
ATOM 4107 O O . GLU B 1 69 ? 21.031 -49.438 40.719 1 18.12 69 GLU B O 1
ATOM 4112 N N . GLU B 1 70 ? 21.422 -51 39.125 1 17.88 70 GLU B N 1
ATOM 4113 C CA . GLU B 1 70 ? 22.844 -50.781 39.312 1 17.88 70 GLU B CA 1
ATOM 4114 C C . GLU B 1 70 ? 23.156 -49.281 39.375 1 17.88 70 GLU B C 1
ATOM 4116 O O . GLU B 1 70 ? 22.469 -48.469 38.75 1 17.88 70 GLU B O 1
ATOM 4121 N N . GLU B 1 71 ? 24.438 -49 40.031 1 18.89 71 GLU B N 1
ATOM 4122 C CA . GLU B 1 71 ? 25.25 -48.156 40.906 1 18.89 71 GLU B CA 1
ATOM 4123 C C . GLU B 1 71 ? 25.984 -47.094 40.094 1 18.89 71 GLU B C 1
ATOM 4125 O O . GLU B 1 71 ? 26.719 -46.281 40.656 1 18.89 71 GLU B O 1
ATOM 4130 N N . TYR B 1 72 ? 25.906 -47.062 38.719 1 18.56 72 TYR B N 1
ATOM 4131 C CA . TYR B 1 72 ? 27.125 -46.656 38.031 1 18.56 72 TYR B CA 1
ATOM 4132 C C . TYR B 1 72 ? 27.609 -45.312 38.531 1 18.56 72 TYR B C 1
ATOM 4134 O O . TYR B 1 72 ? 26.859 -44.344 38.562 1 18.56 72 TYR B O 1
ATOM 4142 N N . GLN B 1 73 ? 28.859 -45.344 39.25 1 17.75 73 GLN B N 1
ATOM 4143 C CA . GLN B 1 73 ? 29.797 -44.531 40.031 1 17.75 73 GLN B CA 1
ATOM 4144 C C . GLN B 1 73 ? 30.188 -43.281 39.281 1 17.75 73 GLN B C 1
ATOM 4146 O O . GLN B 1 73 ? 30.25 -42.188 39.875 1 17.75 73 GLN B O 1
ATOM 4151 N N . PRO B 1 74 ? 30.984 -43.5 38.219 1 21.08 74 PRO B N 1
ATOM 4152 C CA . PRO B 1 74 ? 32.312 -42.906 38.094 1 21.08 74 PRO B CA 1
ATOM 4153 C C . PRO B 1 74 ? 32.312 -41.406 37.812 1 21.08 74 PRO B C 1
ATOM 4155 O O . PRO B 1 74 ? 33.312 -40.875 37.344 1 21.08 74 PRO B O 1
ATOM 4158 N N . LYS B 1 75 ? 31.25 -40.656 37.938 1 21.78 75 LYS B N 1
ATOM 4159 C CA . LYS B 1 75 ? 31.203 -39.5 37.031 1 21.78 75 LYS B CA 1
ATOM 4160 C C . LYS B 1 75 ? 32.156 -38.406 37.469 1 21.78 75 LYS B C 1
ATOM 4162 O O . LYS B 1 75 ? 31.953 -37.219 37.156 1 21.78 75 LYS B O 1
ATOM 4167 N N . GLN B 1 76 ? 33.25 -38.906 38.406 1 21.14 76 GLN B N 1
ATOM 4168 C CA . GLN B 1 76 ? 33.938 -37.875 39.125 1 21.14 76 GLN B CA 1
ATOM 4169 C C . GLN B 1 76 ? 34.812 -37.031 38.219 1 21.14 76 GLN B C 1
ATOM 4171 O O . GLN B 1 76 ? 34.969 -35.844 38.406 1 21.14 76 GLN B O 1
ATOM 4176 N N . MET B 1 77 ? 35.781 -37.875 37.562 1 23.33 77 MET B N 1
ATOM 4177 C CA . MET B 1 77 ? 37.031 -37.406 37.031 1 23.33 77 MET B CA 1
ATOM 4178 C C . MET B 1 77 ? 36.844 -36.219 36.094 1 23.33 77 MET B C 1
ATOM 4180 O O . MET B 1 77 ? 37.812 -35.594 35.656 1 23.33 77 MET B O 1
ATOM 4184 N N . GLU B 1 78 ? 35.688 -36.312 35.406 1 23.7 78 GLU B N 1
ATOM 4185 C CA . GLU B 1 78 ? 35.531 -35.344 34.312 1 23.7 78 GLU B CA 1
ATOM 4186 C C . GLU B 1 78 ? 35.531 -33.906 34.844 1 23.7 78 GLU B C 1
ATOM 4188 O O . GLU B 1 78 ? 35.188 -33 34.094 1 23.7 78 GLU B O 1
ATOM 4193 N N . LEU B 1 79 ? 36.094 -33.844 36.188 1 21.7 79 LEU B N 1
ATOM 4194 C CA . LEU B 1 79 ? 36 -32.594 36.938 1 21.7 79 LEU B CA 1
ATOM 4195 C C . LEU B 1 79 ? 37.094 -31.625 36.5 1 21.7 79 LEU B C 1
ATOM 4197 O O . LEU B 1 79 ? 36.844 -30.422 36.406 1 21.7 79 LEU B O 1
ATOM 4201 N N . ASP B 1 80 ? 38.344 -32.188 36.75 1 24.77 80 ASP B N 1
ATOM 4202 C CA . ASP B 1 80 ? 39.594 -31.438 36.875 1 24.77 80 ASP B CA 1
ATOM 4203 C C . ASP B 1 80 ? 39.875 -30.641 35.594 1 24.77 80 ASP B C 1
ATOM 4205 O O . ASP B 1 80 ? 40.469 -29.562 35.656 1 24.77 80 ASP B O 1
ATOM 4209 N N . GLN B 1 81 ? 40.031 -31.484 34.5 1 24.66 81 GLN B N 1
ATOM 4210 C CA . GLN B 1 81 ? 40.344 -30.844 33.219 1 24.66 81 GLN B CA 1
ATOM 4211 C C . GLN B 1 81 ? 39.469 -29.594 33.031 1 24.66 81 GLN B C 1
ATOM 4213 O O . GLN B 1 81 ? 39.531 -28.969 31.969 1 24.66 81 GLN B O 1
ATOM 4218 N N . LEU B 1 82 ? 38.812 -29.359 34.188 1 24.86 82 LEU B N 1
ATOM 4219 C CA . LEU B 1 82 ? 37.969 -28.172 34.188 1 24.86 82 LEU B CA 1
ATOM 4220 C C . LEU B 1 82 ? 38.812 -26.922 34.5 1 24.86 82 LEU B C 1
ATOM 4222 O O . LEU B 1 82 ? 38.469 -25.812 34.062 1 24.86 82 LEU B O 1
ATOM 4226 N N . GLU B 1 83 ? 39.812 -27.109 35.469 1 25.23 83 GLU B N 1
ATOM 4227 C CA . GLU B 1 83 ? 40.406 -25.953 36.094 1 25.23 83 GLU B CA 1
ATOM 4228 C C . GLU B 1 83 ? 41.281 -25.156 35.125 1 25.23 83 GLU B C 1
ATOM 4230 O O . GLU B 1 83 ? 41.281 -23.922 35.156 1 25.23 83 GLU B O 1
ATOM 4235 N N . LEU B 1 84 ? 42.594 -25.828 34.906 1 27.17 84 LEU B N 1
ATOM 4236 C CA . LEU B 1 84 ? 43.781 -25.203 34.312 1 27.17 84 LEU B CA 1
ATOM 4237 C C . LEU B 1 84 ? 43.438 -24.516 33 1 27.17 84 LEU B C 1
ATOM 4239 O O . LEU B 1 84 ? 44.125 -23.594 32.594 1 27.17 84 LEU B O 1
ATOM 4243 N N . ARG B 1 85 ? 42.625 -25.234 32.125 1 24.2 85 ARG B N 1
ATOM 4244 C CA . ARG B 1 85 ? 42.031 -24.547 30.969 1 24.2 85 ARG B CA 1
ATOM 4245 C C . ARG B 1 85 ? 41.312 -23.281 31.391 1 24.2 85 ARG B C 1
ATOM 4247 O O . ARG B 1 85 ? 40.625 -22.656 30.578 1 24.2 85 ARG B O 1
ATOM 4254 N N . ASN B 1 86 ? 41.406 -22.969 32.688 1 24.23 86 ASN B N 1
ATOM 4255 C CA . ASN B 1 86 ? 40.781 -21.828 33.344 1 24.23 86 ASN B CA 1
ATOM 4256 C C . ASN B 1 86 ? 41.562 -20.547 33.125 1 24.23 86 ASN B C 1
ATOM 4258 O O . ASN B 1 86 ? 41 -19.453 33.156 1 24.23 86 ASN B O 1
ATOM 4262 N N . LYS B 1 87 ? 42.969 -20.375 33.781 1 25.67 87 LYS B N 1
ATOM 4263 C CA . LYS B 1 87 ? 43.844 -19.25 34.094 1 25.67 87 LYS B CA 1
ATOM 4264 C C . LYS B 1 87 ? 44.188 -18.469 32.812 1 25.67 87 LYS B C 1
ATOM 4266 O O . LYS B 1 87 ? 44.25 -17.25 32.844 1 25.67 87 LYS B O 1
ATOM 4271 N N . THR B 1 88 ? 45.438 -18.875 32.125 1 24.27 88 THR B N 1
ATOM 4272 C CA . THR B 1 88 ? 46.094 -18.141 31.062 1 24.27 88 THR B CA 1
ATOM 4273 C C . THR B 1 88 ? 45.094 -17.797 29.969 1 24.27 88 THR B C 1
ATOM 4275 O O . THR B 1 88 ? 45.312 -16.828 29.219 1 24.27 88 THR B O 1
ATOM 4278 N N . SER B 1 89 ? 44.375 -18.828 29.5 1 23.77 89 SER B N 1
ATOM 4279 C CA . SER B 1 89 ? 43.188 -18.766 28.641 1 23.77 89 SER B CA 1
ATOM 4280 C C . SER B 1 89 ? 42.062 -17.953 29.281 1 23.77 89 SER B C 1
ATOM 4282 O O . SER B 1 89 ? 40.938 -17.953 28.797 1 23.77 89 SER B O 1
ATOM 4284 N N . SER B 1 90 ? 42.156 -17.672 30.531 1 24.19 90 SER B N 1
ATOM 4285 C CA . SER B 1 90 ? 41.188 -17.234 31.547 1 24.19 90 SER B CA 1
ATOM 4286 C C . SER B 1 90 ? 40.625 -15.859 31.188 1 24.19 90 SER B C 1
ATOM 4288 O O . SER B 1 90 ? 39.438 -15.617 31.391 1 24.19 90 SER B O 1
ATOM 4290 N N . LYS B 1 91 ? 41.531 -14.781 31.625 1 24.28 91 LYS B N 1
ATOM 4291 C CA . LYS B 1 91 ? 41.438 -13.344 31.875 1 24.28 91 LYS B CA 1
ATOM 4292 C C . LYS B 1 91 ? 41.031 -12.586 30.609 1 24.28 91 LYS B C 1
ATOM 4294 O O . LYS B 1 91 ? 41.156 -11.367 30.562 1 24.28 91 LYS B O 1
ATOM 4299 N N . ASN B 1 92 ? 41.219 -13.133 29.578 1 22.84 92 ASN B N 1
ATOM 4300 C CA . ASN B 1 92 ? 40.781 -13.211 28.188 1 22.84 92 ASN B CA 1
ATOM 4301 C C . ASN B 1 92 ? 39.281 -12.906 28.078 1 22.84 92 ASN B C 1
ATOM 4303 O O . ASN B 1 92 ? 38.5 -13.789 27.734 1 22.84 92 ASN B O 1
ATOM 4307 N N . ILE B 1 93 ? 38.812 -12.266 29.094 1 23.23 93 ILE B N 1
ATOM 4308 C CA . ILE B 1 93 ? 37.625 -11.516 29.453 1 23.23 93 ILE B CA 1
ATOM 4309 C C . ILE B 1 93 ? 37.125 -10.734 28.234 1 23.23 93 ILE B C 1
ATOM 4311 O O . ILE B 1 93 ? 37.781 -9.82 27.766 1 23.23 93 ILE B O 1
ATOM 4315 N N . SER B 1 94 ? 36.25 -11.062 27.312 1 22.41 94 SER B N 1
ATOM 4316 C CA . SER B 1 94 ? 35.25 -11.586 26.406 1 22.41 94 SER B CA 1
ATOM 4317 C C . SER B 1 94 ? 34 -10.711 26.406 1 22.41 94 SER B C 1
ATOM 4319 O O . SER B 1 94 ? 33.406 -10.445 25.359 1 22.41 94 SER B O 1
ATOM 4321 N N . GLN B 1 95 ? 33.062 -10.641 27.531 1 20.38 95 GLN B N 1
ATOM 4322 C CA . GLN B 1 95 ? 31.641 -10.789 27.328 1 20.38 95 GLN B CA 1
ATOM 4323 C C . GLN B 1 95 ? 31.062 -9.578 26.594 1 20.38 95 GLN B C 1
ATOM 4325 O O . GLN B 1 95 ? 30.328 -9.734 25.609 1 20.38 95 GLN B O 1
ATOM 4330 N N . ILE B 1 96 ? 30.578 -8.539 27.438 1 20.58 96 ILE B N 1
ATOM 4331 C CA . ILE B 1 96 ? 29.344 -7.758 27.5 1 20.58 96 ILE B CA 1
ATOM 4332 C C . ILE B 1 96 ? 29.453 -6.543 26.578 1 20.58 96 ILE B C 1
ATOM 4334 O O . ILE B 1 96 ? 28.906 -5.477 26.891 1 20.58 96 ILE B O 1
ATOM 4338 N N . TYR B 1 97 ? 30.609 -6.16 26.375 1 23.47 97 TYR B N 1
ATOM 4339 C CA . TYR B 1 97 ? 30.484 -4.977 25.547 1 23.47 97 TYR B CA 1
ATOM 4340 C C . TYR B 1 97 ? 29.391 -5.152 24.5 1 23.47 97 TYR B C 1
ATOM 4342 O O . TYR B 1 97 ? 29.547 -5.93 23.547 1 23.47 97 TYR B O 1
ATOM 4350 N N . GLN B 1 98 ? 28.266 -5.031 25.031 1 22.75 98 GLN B N 1
ATOM 4351 C CA . GLN B 1 98 ? 26.953 -4.93 24.422 1 22.75 98 GLN B CA 1
ATOM 4352 C C . GLN B 1 98 ? 27.016 -4.223 23.078 1 22.75 98 GLN B C 1
ATOM 4354 O O . GLN B 1 98 ? 27.156 -3 23.016 1 22.75 98 GLN B O 1
ATOM 4359 N N . VAL B 1 99 ? 27.875 -4.586 22.297 1 23.31 99 VAL B N 1
ATOM 4360 C CA . VAL B 1 99 ? 27.938 -4.051 20.953 1 23.31 99 VAL B CA 1
ATOM 4361 C C . VAL B 1 99 ? 26.531 -3.686 20.484 1 23.31 99 VAL B C 1
ATOM 4363 O O . VAL B 1 99 ? 25.641 -4.539 20.438 1 23.31 99 VAL B O 1
ATOM 4366 N N . ILE B 1 100 ? 26.188 -2.57 20.766 1 24.12 100 ILE B N 1
ATOM 4367 C CA . ILE B 1 100 ? 24.969 -1.989 20.219 1 24.12 100 ILE B CA 1
ATOM 4368 C C . ILE B 1 100 ? 24.688 -2.592 18.844 1 24.12 100 ILE B C 1
ATOM 4370 O O . ILE B 1 100 ? 25.422 -2.34 17.875 1 24.12 100 ILE B O 1
ATOM 4374 N N . GLU B 1 101 ? 24.516 -3.777 18.891 1 26.33 101 GLU B N 1
ATOM 4375 C CA . GLU B 1 101 ? 24.047 -4.609 17.781 1 26.33 101 GLU B CA 1
ATOM 4376 C C . GLU B 1 101 ? 23.266 -3.787 16.766 1 26.33 101 GLU B C 1
ATOM 4378 O O . GLU B 1 101 ? 22.297 -3.113 17.125 1 26.33 101 GLU B O 1
ATOM 4383 N N . GLU B 1 102 ? 24.016 -3.289 15.93 1 28.27 102 GLU B N 1
ATOM 4384 C CA . GLU B 1 102 ? 23.406 -2.598 14.797 1 28.27 102 GLU B CA 1
ATOM 4385 C C . GLU B 1 102 ? 22.031 -3.164 14.477 1 28.27 102 GLU B C 1
ATOM 4387 O O . GLU B 1 102 ? 21.906 -4.34 14.133 1 28.27 102 GLU B O 1
ATOM 4392 N N . LYS B 1 103 ? 21.203 -2.963 15.297 1 29.31 103 LYS B N 1
ATOM 4393 C CA . LYS B 1 103 ? 19.797 -3.303 15.023 1 29.31 103 LYS B CA 1
ATOM 4394 C C . LYS B 1 103 ? 19.516 -3.287 13.523 1 29.31 103 LYS B C 1
ATOM 4396 O O . LYS B 1 103 ? 19.453 -2.221 12.906 1 29.31 103 LYS B O 1
ATOM 4401 N N . GLU B 1 104 ? 20.219 -4.246 12.812 1 32.84 104 GLU B N 1
ATOM 4402 C CA . GLU B 1 104 ? 19.938 -4.398 11.391 1 32.84 104 GLU B CA 1
ATOM 4403 C C . GLU B 1 104 ? 18.469 -4.156 11.078 1 32.84 104 GLU B C 1
ATOM 4405 O O . GLU B 1 104 ? 17.594 -4.762 11.703 1 32.84 104 GLU B O 1
ATOM 4410 N N . PHE B 1 105 ? 18.109 -3.174 11 1 33.38 105 PHE B N 1
ATOM 4411 C CA . PHE B 1 105 ? 16.781 -2.85 10.5 1 33.38 105 PHE B CA 1
ATOM 4412 C C . PHE B 1 105 ? 16.297 -3.91 9.516 1 33.38 105 PHE B C 1
ATOM 4414 O O . PHE B 1 105 ? 16.922 -4.125 8.477 1 33.38 105 PHE B O 1
ATOM 4421 N N . GLU B 1 106 ? 15.875 -5.199 9.93 1 43.22 106 GLU B N 1
ATOM 4422 C CA . GLU B 1 106 ? 15.281 -6.227 9.07 1 43.22 106 GLU B CA 1
ATOM 4423 C C . GLU B 1 106 ? 13.953 -5.758 8.484 1 43.22 106 GLU B C 1
ATOM 4425 O O . GLU B 1 106 ? 12.953 -5.656 9.195 1 43.22 106 GLU B O 1
ATOM 4430 N N . CYS B 1 107 ? 13.93 -4.875 7.773 1 46.16 107 CYS B N 1
ATOM 4431 C CA . CYS B 1 107 ? 12.648 -4.672 7.109 1 46.16 107 CYS B CA 1
ATOM 4432 C C . CYS B 1 107 ? 11.93 -5.996 6.879 1 46.16 107 CYS B C 1
ATOM 4434 O O . CYS B 1 107 ? 12.578 -7.039 6.75 1 46.16 107 CYS B O 1
ATOM 4436 N N . GLY B 1 108 ? 10.93 -6.398 7.539 1 49.22 108 GLY B N 1
ATOM 4437 C CA . GLY B 1 108 ? 10.07 -7.551 7.305 1 49.22 108 GLY B CA 1
ATOM 4438 C C . GLY B 1 108 ? 10.406 -8.289 6.027 1 49.22 108 GLY B C 1
ATOM 4439 O O . GLY B 1 108 ? 9.641 -9.148 5.578 1 49.22 108 GLY B O 1
ATOM 4440 N N . CYS B 1 109 ? 11.469 -7.82 5.383 1 56.28 109 CYS B N 1
ATOM 4441 C CA . CYS B 1 109 ? 11.766 -8.406 4.082 1 56.28 109 CYS B CA 1
ATOM 4442 C C . CYS B 1 109 ? 12.562 -9.695 4.234 1 56.28 109 CYS B C 1
ATOM 4444 O O . CYS B 1 109 ? 13.156 -10.18 3.268 1 56.28 109 CYS B O 1
ATOM 4446 N N . LYS B 1 110 ? 12.484 -10.094 5.465 1 58.25 110 LYS B N 1
ATOM 4447 C CA . LYS B 1 110 ? 13.203 -11.352 5.602 1 58.25 110 LYS B CA 1
ATOM 4448 C C . LYS B 1 110 ? 12.281 -12.539 5.34 1 58.25 110 LYS B C 1
ATOM 4450 O O . LYS B 1 110 ? 11.086 -12.477 5.609 1 58.25 110 LYS B O 1
ATOM 4455 N N . PRO B 1 111 ? 12.906 -13.469 4.805 1 63.44 111 PRO B N 1
ATOM 4456 C CA . PRO B 1 111 ? 12.102 -14.672 4.582 1 63.44 111 PRO B CA 1
ATOM 4457 C C . PRO B 1 111 ? 11.562 -15.273 5.879 1 63.44 111 PRO B C 1
ATOM 4459 O O . PRO B 1 111 ? 12.141 -15.055 6.949 1 63.44 111 PRO B O 1
ATOM 4462 N N . SER B 1 112 ? 10.414 -15.781 5.742 1 74.31 112 SER B N 1
ATOM 4463 C CA . SER B 1 112 ? 9.805 -16.547 6.82 1 74.31 112 SER B CA 1
ATOM 4464 C C . SER B 1 112 ? 10.305 -17.984 6.824 1 74.31 112 SER B C 1
ATOM 4466 O O . SER B 1 112 ? 10.812 -18.484 5.812 1 74.31 112 SER B O 1
ATOM 4468 N N . ILE B 1 113 ? 10.398 -18.625 8.031 1 76.88 113 ILE B N 1
ATOM 4469 C CA . ILE B 1 113 ? 10.789 -20.031 8.18 1 76.88 113 ILE B CA 1
ATOM 4470 C C . ILE B 1 113 ? 9.578 -20.859 8.57 1 76.88 113 ILE B C 1
ATOM 4472 O O . ILE B 1 113 ? 8.82 -20.484 9.469 1 76.88 113 ILE B O 1
ATOM 4476 N N . ILE B 1 114 ? 9.375 -21.875 7.727 1 82 114 ILE B N 1
ATOM 4477 C CA . ILE B 1 114 ? 8.266 -22.766 8.086 1 82 114 ILE B CA 1
ATOM 4478 C C . ILE B 1 114 ? 8.797 -24.156 8.398 1 82 114 ILE B C 1
ATOM 4480 O O . ILE B 1 114 ? 9.773 -24.609 7.793 1 82 114 ILE B O 1
ATOM 4484 N N . PRO B 1 115 ? 8.125 -24.75 9.328 1 81.19 115 PRO B N 1
ATOM 4485 C CA . PRO B 1 115 ? 8.531 -26.125 9.633 1 81.19 115 PRO B CA 1
ATOM 4486 C C . PRO B 1 115 ? 8.273 -27.078 8.477 1 81.19 115 PRO B C 1
ATOM 4488 O O . PRO B 1 115 ? 7.266 -26.953 7.77 1 81.19 115 PRO B O 1
ATOM 4491 N N . PHE B 1 116 ? 9.281 -27.859 8.273 1 84.12 116 PHE B N 1
ATOM 4492 C CA . PHE B 1 116 ? 9.18 -28.906 7.262 1 84.12 116 PHE B CA 1
ATOM 4493 C C . PHE B 1 116 ? 9.742 -30.219 7.785 1 84.12 116 PHE B C 1
ATOM 4495 O O . PHE B 1 116 ? 10.938 -30.484 7.66 1 84.12 116 PHE B O 1
ATOM 4502 N N . GLU B 1 117 ? 8.867 -30.938 8.547 1 71.5 117 GLU B N 1
ATOM 4503 C CA . GLU B 1 117 ? 9.336 -32.094 9.312 1 71.5 117 GLU B CA 1
ATOM 4504 C C . GLU B 1 117 ? 9.125 -33.375 8.539 1 71.5 117 GLU B C 1
ATOM 4506 O O . GLU B 1 117 ? 8.789 -34.406 9.125 1 71.5 117 GLU B O 1
ATOM 4511 N N . LYS B 1 118 ? 9.141 -33.281 7.289 1 66.81 118 LYS B N 1
ATOM 4512 C CA . LYS B 1 118 ? 8.961 -34.594 6.664 1 66.81 118 LYS B CA 1
ATOM 4513 C C . LYS B 1 118 ? 10.297 -35.25 6.352 1 66.81 118 LYS B C 1
ATOM 4515 O O . LYS B 1 118 ? 11.258 -34.562 5.969 1 66.81 118 LYS B O 1
ATOM 4520 N N . GLU B 1 119 ? 10.523 -36.406 6.91 1 63.41 119 GLU B N 1
ATOM 4521 C CA . GLU B 1 119 ? 11.758 -37.156 6.727 1 63.41 119 GLU B CA 1
ATOM 4522 C C . GLU B 1 119 ? 12.133 -37.281 5.25 1 63.41 119 GLU B C 1
ATOM 4524 O O . GLU B 1 119 ? 11.969 -36.312 4.496 1 63.41 119 GLU B O 1
ATOM 4529 N N . ASP B 1 120 ? 12.641 -38.344 4.816 1 69.5 120 ASP B N 1
ATOM 4530 C CA . ASP B 1 120 ? 13.18 -38.656 3.494 1 69.5 120 ASP B CA 1
ATOM 4531 C C . ASP B 1 120 ? 12.078 -39.188 2.562 1 69.5 120 ASP B C 1
ATOM 4533 O O . ASP B 1 120 ? 12.367 -39.844 1.56 1 69.5 120 ASP B O 1
ATOM 4537 N N . SER B 1 121 ? 10.766 -38.906 2.912 1 83.06 121 SER B N 1
ATOM 4538 C CA . SER B 1 121 ? 9.68 -39.375 2.059 1 83.06 121 SER B CA 1
ATOM 4539 C C . SER B 1 121 ? 8.766 -38.219 1.66 1 83.06 121 SER B C 1
ATOM 4541 O O . SER B 1 121 ? 7.711 -38.031 2.27 1 83.06 121 SER B O 1
ATOM 4543 N N . TRP B 1 122 ? 9.148 -37.469 0.645 1 90 122 TRP B N 1
ATOM 4544 C CA . TRP B 1 122 ? 8.383 -36.312 0.202 1 90 122 TRP B CA 1
ATOM 4545 C C . TRP B 1 122 ? 7.406 -36.688 -0.907 1 90 122 TRP B C 1
ATOM 4547 O O . TRP B 1 122 ? 7.746 -37.469 -1.797 1 90 122 TRP B O 1
ATOM 4557 N N . GLN B 1 123 ? 6.191 -36.25 -0.78 1 94.5 123 GLN B N 1
ATOM 4558 C CA . GLN B 1 123 ? 5.246 -36.219 -1.891 1 94.5 123 GLN B CA 1
ATOM 4559 C C . GLN B 1 123 ? 5.367 -34.938 -2.703 1 94.5 123 GLN B C 1
ATOM 4561 O O . GLN B 1 123 ? 4.969 -33.875 -2.242 1 94.5 123 GLN B O 1
ATOM 4566 N N . ILE B 1 124 ? 5.941 -35.094 -3.916 1 95.94 124 ILE B N 1
ATOM 4567 C CA . ILE B 1 124 ? 6.344 -33.938 -4.691 1 95.94 124 ILE B CA 1
ATOM 4568 C C . ILE B 1 124 ? 5.434 -33.781 -5.906 1 95.94 124 ILE B C 1
ATOM 4570 O O . ILE B 1 124 ? 5.273 -34.719 -6.691 1 95.94 124 ILE B O 1
ATOM 4574 N N . LEU B 1 125 ? 4.809 -32.656 -6.023 1 97.56 125 LEU B N 1
ATOM 4575 C CA . LEU B 1 125 ? 4.027 -32.344 -7.219 1 97.56 125 LEU B CA 1
ATOM 4576 C C . LEU B 1 125 ? 4.871 -31.594 -8.242 1 97.56 125 LEU B C 1
ATOM 4578 O O . LEU B 1 125 ? 5.477 -30.562 -7.918 1 97.56 125 LEU B O 1
ATOM 4582 N N . LEU B 1 126 ? 4.934 -32.156 -9.469 1 97.06 126 LEU B N 1
ATOM 4583 C CA . LEU B 1 126 ? 5.641 -31.531 -10.578 1 97.06 126 LEU B CA 1
ATOM 4584 C C . LEU B 1 126 ? 4.656 -30.938 -11.578 1 97.06 126 LEU B C 1
ATOM 4586 O O . LEU B 1 126 ? 3.82 -31.641 -12.141 1 97.06 126 LEU B O 1
ATOM 4590 N N . ILE B 1 127 ? 4.75 -29.625 -11.773 1 96.5 127 ILE B N 1
ATOM 4591 C CA . ILE B 1 127 ? 3.916 -28.953 -12.766 1 96.5 127 ILE B CA 1
ATOM 4592 C C . ILE B 1 127 ? 4.789 -28.125 -13.695 1 96.5 127 ILE B C 1
ATOM 4594 O O . ILE B 1 127 ? 5.598 -27.312 -13.234 1 96.5 127 ILE B O 1
ATOM 4598 N N . GLY B 1 128 ? 4.684 -28.375 -14.945 1 94 128 GLY B N 1
ATOM 4599 C CA . GLY B 1 128 ? 5.418 -27.609 -15.938 1 94 128 GLY B CA 1
ATOM 4600 C C . GLY B 1 128 ? 4.523 -26.75 -16.812 1 94 128 GLY B C 1
ATOM 4601 O O . GLY B 1 128 ? 3.303 -26.922 -16.812 1 94 128 GLY B O 1
ATOM 4602 N N . LYS B 1 129 ? 5.211 -25.781 -17.422 1 89.62 129 LYS B N 1
ATOM 4603 C CA . LYS B 1 129 ? 4.492 -24.953 -18.391 1 89.62 129 LYS B CA 1
ATOM 4604 C C . LYS B 1 129 ? 3.701 -25.812 -19.375 1 89.62 129 LYS B C 1
ATOM 4606 O O . LYS B 1 129 ? 4.223 -26.781 -19.906 1 89.62 129 LYS B O 1
ATOM 4611 N N . LEU B 1 130 ? 2.514 -25.406 -19.672 1 82.06 130 LEU B N 1
ATOM 4612 C CA . LEU B 1 130 ? 1.622 -26.188 -20.516 1 82.06 130 LEU B CA 1
ATOM 4613 C C . LEU B 1 130 ? 2.148 -26.25 -21.938 1 82.06 130 LEU B C 1
ATOM 4615 O O . LEU B 1 130 ? 2.625 -25.25 -22.484 1 82.06 130 LEU B O 1
ATOM 4619 N N . ASN B 1 131 ? 2.178 -27.406 -22.5 1 82.5 131 ASN B N 1
ATOM 4620 C CA . ASN B 1 131 ? 2.508 -27.656 -23.906 1 82.5 131 ASN B CA 1
ATOM 4621 C C . ASN B 1 131 ? 3.98 -27.375 -24.188 1 82.5 131 ASN B C 1
ATOM 4623 O O . ASN B 1 131 ? 4.328 -26.938 -25.281 1 82.5 131 ASN B O 1
ATOM 4627 N N . ASP B 1 132 ? 4.809 -27.391 -23.234 1 88.25 132 ASP B N 1
ATOM 4628 C CA . ASP B 1 132 ? 6.254 -27.281 -23.406 1 88.25 132 ASP B CA 1
ATOM 4629 C C . ASP B 1 132 ? 6.93 -28.641 -23.234 1 88.25 132 ASP B C 1
ATOM 4631 O O . ASP B 1 132 ? 7.133 -29.094 -22.109 1 88.25 132 ASP B O 1
ATOM 4635 N N . PRO B 1 133 ? 7.301 -29.219 -24.281 1 86.69 133 PRO B N 1
ATOM 4636 C CA . PRO B 1 133 ? 7.875 -30.562 -24.203 1 86.69 133 PRO B CA 1
ATOM 4637 C C . PRO B 1 133 ? 9.227 -30.578 -23.484 1 86.69 133 PRO B C 1
ATOM 4639 O O . PRO B 1 133 ? 9.672 -31.641 -23.031 1 86.69 133 PRO B O 1
ATOM 4642 N N . GLU B 1 134 ? 9.797 -29.469 -23.391 1 89.31 134 GLU B N 1
ATOM 4643 C CA . GLU B 1 134 ? 11.117 -29.406 -22.781 1 89.31 134 GLU B CA 1
ATOM 4644 C C . GLU B 1 134 ? 11.039 -29.578 -21.266 1 89.31 134 GLU B C 1
ATOM 4646 O O . GLU B 1 134 ? 12.062 -29.734 -20.594 1 89.31 134 GLU B O 1
ATOM 4651 N N . VAL B 1 135 ? 9.859 -29.578 -20.781 1 93.06 135 VAL B N 1
ATOM 4652 C CA . VAL B 1 135 ? 9.695 -29.688 -19.344 1 93.06 135 VAL B CA 1
ATOM 4653 C C . VAL B 1 135 ? 10.039 -31.094 -18.875 1 93.06 135 VAL B C 1
ATOM 4655 O O . VAL B 1 135 ? 10.547 -31.297 -17.766 1 93.06 135 VAL B O 1
ATOM 4658 N N . PHE B 1 136 ? 9.875 -32.125 -19.703 1 93.75 136 PHE B N 1
ATOM 4659 C CA . PHE B 1 136 ? 9.961 -33.5 -19.281 1 93.75 136 PHE B CA 1
ATOM 4660 C C . PHE B 1 136 ? 11.406 -33.938 -19.047 1 93.75 136 PHE B C 1
ATOM 4662 O O . PHE B 1 136 ? 11.734 -34.531 -18.016 1 93.75 136 PHE B O 1
ATOM 4669 N N . PRO B 1 137 ? 12.281 -33.594 -19.984 1 92.94 137 PRO B N 1
ATOM 4670 C CA . PRO B 1 137 ? 13.68 -33.844 -19.672 1 92.94 137 PRO B CA 1
ATOM 4671 C C . PRO B 1 137 ? 14.141 -33.156 -18.391 1 92.94 137 PRO B C 1
ATOM 4673 O O . PRO B 1 137 ? 14.969 -33.719 -17.656 1 92.94 137 PRO B O 1
ATOM 4676 N N . LEU B 1 138 ? 13.625 -32.062 -18.172 1 92.44 138 LEU B N 1
ATOM 4677 C CA . LEU B 1 138 ? 13.992 -31.312 -16.969 1 92.44 138 LEU B CA 1
ATOM 4678 C C . LEU B 1 138 ? 13.414 -31.984 -15.727 1 92.44 138 LEU B C 1
ATOM 4680 O O . LEU B 1 138 ? 14.086 -32.062 -14.695 1 92.44 138 LEU B O 1
ATOM 4684 N N . PHE B 1 139 ? 12.211 -32.469 -15.82 1 94.12 139 PHE B N 1
ATOM 4685 C CA . PHE B 1 139 ? 11.641 -33.281 -14.734 1 94.12 139 PHE B CA 1
ATOM 4686 C C . PHE B 1 139 ? 12.523 -34.469 -14.406 1 94.12 139 PHE B C 1
ATOM 4688 O O . PHE B 1 139 ? 12.734 -34.781 -13.234 1 94.12 139 PHE B O 1
ATOM 4695 N N . SER B 1 140 ? 12.969 -35.062 -15.438 1 93.44 140 SER B N 1
ATOM 4696 C CA . SER B 1 140 ? 13.852 -36.219 -15.266 1 93.44 140 SER B CA 1
ATOM 4697 C C . SER B 1 140 ? 15.102 -35.844 -14.484 1 93.44 140 SER B C 1
ATOM 4699 O O . SER B 1 140 ? 15.531 -36.562 -13.594 1 93.44 140 SER B O 1
ATOM 4701 N N . GLN B 1 141 ? 15.617 -34.719 -14.844 1 90.88 141 GLN B N 1
ATOM 4702 C CA . GLN B 1 141 ? 16.797 -34.219 -14.156 1 90.88 141 GLN B CA 1
ATOM 4703 C C . GLN B 1 141 ? 16.516 -33.969 -12.68 1 90.88 141 GLN B C 1
ATOM 4705 O O . GLN B 1 141 ? 17.328 -34.281 -11.812 1 90.88 141 GLN B O 1
ATOM 4710 N N . ILE B 1 142 ? 15.383 -33.469 -12.414 1 92.12 142 ILE B N 1
ATOM 4711 C CA . ILE B 1 142 ? 14.977 -33.094 -11.062 1 92.12 142 ILE B CA 1
ATOM 4712 C C . ILE B 1 142 ? 14.797 -34.375 -10.234 1 92.12 142 ILE B C 1
ATOM 4714 O O . ILE B 1 142 ? 15.32 -34.5 -9.117 1 92.12 142 ILE B O 1
ATOM 4718 N N . ILE B 1 143 ? 14.156 -35.375 -10.766 1 92.12 143 ILE B N 1
ATOM 4719 C CA . ILE B 1 143 ? 13.812 -36.594 -10.016 1 92.12 143 ILE B CA 1
ATOM 4720 C C . ILE B 1 143 ? 15.094 -37.375 -9.68 1 92.12 143 ILE B C 1
ATOM 4722 O O . ILE B 1 143 ? 15.188 -37.969 -8.617 1 92.12 143 ILE B O 1
ATOM 4726 N N . LYS B 1 144 ? 16.031 -37.219 -10.547 1 90.38 144 LYS B N 1
ATOM 4727 C CA . LYS B 1 144 ? 17.297 -37.906 -10.336 1 90.38 144 LYS B CA 1
ATOM 4728 C C . LYS B 1 144 ? 17.953 -37.438 -9.039 1 90.38 144 LYS B C 1
ATOM 4730 O O . LYS B 1 144 ? 18.688 -38.219 -8.398 1 90.38 144 LYS B O 1
ATOM 4735 N N . GLN B 1 145 ? 17.672 -36.281 -8.648 1 88.12 145 GLN B N 1
ATOM 4736 C CA . GLN B 1 145 ? 18.281 -35.688 -7.457 1 88.12 145 GLN B CA 1
ATOM 4737 C C . GLN B 1 145 ? 17.672 -36.281 -6.188 1 88.12 145 GLN B C 1
ATOM 4739 O O . GLN B 1 145 ? 18.219 -36.094 -5.094 1 88.12 145 GLN B O 1
ATOM 4744 N N . PHE B 1 146 ? 16.609 -37.062 -6.352 1 86.12 146 PHE B N 1
ATOM 4745 C CA . PHE B 1 146 ? 15.938 -37.656 -5.195 1 86.12 146 PHE B CA 1
ATOM 4746 C C . PHE B 1 146 ? 16.141 -39.156 -5.152 1 86.12 146 PHE B C 1
ATOM 4748 O O . PHE B 1 146 ? 15.383 -39.875 -4.496 1 86.12 146 PHE B O 1
ATOM 4755 N N . LYS B 1 147 ? 16.938 -39.781 -5.867 1 74.88 147 LYS B N 1
ATOM 4756 C CA . LYS B 1 147 ? 17.188 -41.219 -6.043 1 74.88 147 LYS B CA 1
ATOM 4757 C C . LYS B 1 147 ? 17.25 -41.938 -4.695 1 74.88 147 LYS B C 1
ATOM 4759 O O . LYS B 1 147 ? 16.734 -43.031 -4.547 1 74.88 147 LYS B O 1
ATOM 4764 N N . ASN B 1 148 ? 17.812 -41.5 -3.799 1 67.75 148 ASN B N 1
ATOM 4765 C CA . ASN B 1 148 ? 18 -42.25 -2.559 1 67.75 148 ASN B CA 1
ATOM 4766 C C . ASN B 1 148 ? 16.922 -41.938 -1.533 1 67.75 148 ASN B C 1
ATOM 4768 O O . ASN B 1 148 ? 17.078 -42.219 -0.344 1 67.75 148 ASN B O 1
ATOM 4772 N N . LYS B 1 149 ? 15.758 -41.562 -2.123 1 69.38 149 LYS B N 1
ATOM 4773 C CA . LYS B 1 149 ? 14.703 -41.125 -1.204 1 69.38 149 LYS B CA 1
ATOM 4774 C C . LYS B 1 149 ? 13.375 -41.812 -1.549 1 69.38 149 LYS B C 1
ATOM 4776 O O . LYS B 1 149 ? 13.203 -42.312 -2.656 1 69.38 149 LYS B O 1
ATOM 4781 N N . LYS B 1 150 ? 12.578 -42.062 -0.55 1 83.94 150 LYS B N 1
ATOM 4782 C CA . LYS B 1 150 ? 11.242 -42.625 -0.704 1 83.94 150 LYS B CA 1
ATOM 4783 C C . LYS B 1 150 ? 10.234 -41.562 -1.127 1 83.94 150 LYS B C 1
ATOM 4785 O O . LYS B 1 150 ? 9.164 -41.438 -0.522 1 83.94 150 LYS B O 1
ATOM 4790 N N . CYS B 1 151 ? 10.625 -40.906 -2.17 1 90.06 151 CYS B N 1
ATOM 4791 C CA . CYS B 1 151 ? 9.766 -39.812 -2.635 1 90.06 151 CYS B CA 1
ATOM 4792 C C . CYS B 1 151 ? 8.789 -40.312 -3.697 1 90.06 151 CYS B C 1
ATOM 4794 O O . CYS B 1 151 ? 9.07 -41.281 -4.402 1 90.06 151 CYS B O 1
ATOM 4796 N N . SER B 1 152 ? 7.656 -39.812 -3.732 1 93.81 152 SER B N 1
ATOM 4797 C CA . SER B 1 152 ? 6.691 -39.969 -4.816 1 93.81 152 SER B CA 1
ATOM 4798 C C . SER B 1 152 ? 6.531 -38.656 -5.605 1 93.81 152 SER B C 1
ATOM 4800 O O . SER B 1 152 ? 6.605 -37.562 -5.043 1 93.81 152 SER B O 1
ATOM 4802 N N . PHE B 1 153 ? 6.348 -38.844 -6.891 1 95.94 153 PHE B N 1
ATOM 4803 C CA . PHE B 1 153 ? 6.234 -37.719 -7.777 1 95.94 153 PHE B CA 1
ATOM 4804 C C . PHE B 1 153 ? 4.867 -37.688 -8.453 1 95.94 153 PHE B C 1
ATOM 4806 O O . PHE B 1 153 ? 4.484 -38.625 -9.133 1 95.94 153 PHE B O 1
ATOM 4813 N N . TYR B 1 154 ? 4.164 -36.625 -8.203 1 96.69 154 TYR B N 1
ATOM 4814 C CA . TYR B 1 154 ? 2.84 -36.438 -8.789 1 96.69 154 TYR B CA 1
ATOM 4815 C C . TYR B 1 154 ? 2.908 -35.594 -10.039 1 96.69 154 TYR B C 1
ATOM 4817 O O . TYR B 1 154 ? 3.6 -34.562 -10.062 1 96.69 154 TYR B O 1
ATOM 4825 N N . VAL B 1 155 ? 2.275 -36 -11.148 1 96.06 155 VAL B N 1
ATOM 4826 C CA . VAL B 1 155 ? 2.176 -35.25 -12.391 1 96.06 155 VAL B CA 1
ATOM 4827 C C . VAL B 1 155 ? 0.735 -35.281 -12.898 1 96.06 155 VAL B C 1
ATOM 4829 O O . VAL B 1 155 ? -0.011 -36.219 -12.625 1 96.06 155 VAL B O 1
ATOM 4832 N N . GLU B 1 156 ? 0.378 -34.281 -13.602 1 94.12 156 GLU B N 1
ATOM 4833 C CA . GLU B 1 156 ? -0.983 -34.219 -14.125 1 94.12 156 GLU B CA 1
ATOM 4834 C C . GLU B 1 156 ? -1.214 -35.281 -15.195 1 94.12 156 GLU B C 1
ATOM 4836 O O . GLU B 1 156 ? -0.264 -35.75 -15.82 1 94.12 156 GLU B O 1
ATOM 4841 N N . ASN B 1 157 ? -2.418 -35.531 -15.461 1 91.88 157 ASN B N 1
ATOM 4842 C CA . ASN B 1 157 ? -2.82 -36.594 -16.375 1 91.88 157 ASN B CA 1
ATOM 4843 C C . ASN B 1 157 ? -2.234 -36.375 -17.766 1 91.88 157 ASN B C 1
ATOM 4845 O O . ASN B 1 157 ? -1.688 -37.312 -18.359 1 91.88 157 ASN B O 1
ATOM 4849 N N . HIS B 1 158 ? -2.291 -35.188 -18.219 1 89.88 158 HIS B N 1
ATOM 4850 C CA . HIS B 1 158 ? -1.872 -34.906 -19.578 1 89.88 158 HIS B CA 1
ATOM 4851 C C . HIS B 1 158 ? -0.362 -35.062 -19.734 1 89.88 158 HIS B C 1
ATOM 4853 O O . HIS B 1 158 ? 0.145 -35.188 -20.859 1 89.88 158 HIS B O 1
ATOM 4859 N N . SER B 1 159 ? 0.351 -35.062 -18.672 1 91.19 159 SER B N 1
ATOM 4860 C CA . SER B 1 159 ? 1.809 -35.156 -18.688 1 91.19 159 SER B CA 1
ATOM 4861 C C . SER B 1 159 ? 2.295 -36.562 -18.328 1 91.19 159 SER B C 1
ATOM 4863 O O . SER B 1 159 ? 3.473 -36.875 -18.5 1 91.19 159 SER B O 1
ATOM 4865 N N . LEU B 1 160 ? 1.449 -37.438 -17.875 1 92.81 160 LEU B N 1
ATOM 4866 C CA . LEU B 1 160 ? 1.824 -38.719 -17.25 1 92.81 160 LEU B CA 1
ATOM 4867 C C . LEU B 1 160 ? 2.572 -39.594 -18.234 1 92.81 160 LEU B C 1
ATOM 4869 O O . LEU B 1 160 ? 3.717 -39.969 -17.984 1 92.81 160 LEU B O 1
ATOM 4873 N N . GLU B 1 161 ? 1.927 -39.875 -19.344 1 93.06 161 GLU B N 1
ATOM 4874 C CA . GLU B 1 161 ? 2.508 -40.781 -20.312 1 93.06 161 GLU B CA 1
ATOM 4875 C C . GLU B 1 161 ? 3.785 -40.219 -20.922 1 93.06 161 GLU B C 1
ATOM 4877 O O . GLU B 1 161 ? 4.773 -40.938 -21.094 1 93.06 161 GLU B O 1
ATOM 4882 N N . LYS B 1 162 ? 3.746 -38.969 -21.219 1 93.5 162 LYS B N 1
ATOM 4883 C CA . LYS B 1 162 ? 4.914 -38.344 -21.812 1 93.5 162 LYS B CA 1
ATOM 4884 C C . LYS B 1 162 ? 6.102 -38.344 -20.859 1 93.5 162 LYS B C 1
ATOM 4886 O O . LYS B 1 162 ? 7.238 -38.562 -21.281 1 93.5 162 LYS B O 1
ATOM 4891 N N . PHE B 1 163 ? 5.82 -38.219 -19.672 1 94.5 163 PHE B N 1
ATOM 4892 C CA . PHE B 1 163 ? 6.898 -38.188 -18.688 1 94.5 163 PHE B CA 1
ATOM 4893 C C . PHE B 1 163 ? 7.469 -39.594 -18.484 1 94.5 163 PHE B C 1
ATOM 4895 O O . PHE B 1 163 ? 8.688 -39.781 -18.406 1 94.5 163 PHE B O 1
ATOM 4902 N N . LYS B 1 164 ? 6.621 -40.562 -18.375 1 94.06 164 LYS B N 1
ATOM 4903 C CA . LYS B 1 164 ? 7.086 -41.969 -18.25 1 94.06 164 LYS B CA 1
ATOM 4904 C C . LYS B 1 164 ? 7.957 -42.344 -19.438 1 94.06 164 LYS B C 1
ATOM 4906 O O . LYS B 1 164 ? 8.992 -43 -19.25 1 94.06 164 LYS B O 1
ATOM 4911 N N . CYS B 1 165 ? 7.496 -41.938 -20.594 1 95.06 165 CYS B N 1
ATOM 4912 C CA . CYS B 1 165 ? 8.281 -42.219 -21.781 1 95.06 165 CYS B CA 1
ATOM 4913 C C . CYS B 1 165 ? 9.656 -41.562 -21.688 1 95.06 165 CYS B C 1
ATOM 4915 O O . CYS B 1 165 ? 10.664 -42.188 -22.078 1 95.06 165 CYS B O 1
ATOM 4917 N N . GLN B 1 166 ? 9.656 -40.375 -21.188 1 95.19 166 GLN B N 1
ATOM 4918 C CA . GLN B 1 166 ? 10.914 -39.656 -21.031 1 95.19 166 GLN B CA 1
ATOM 4919 C C . GLN B 1 166 ? 11.836 -40.375 -20.047 1 95.19 166 GLN B C 1
ATOM 4921 O O . GLN B 1 166 ? 13.047 -40.469 -20.266 1 95.19 166 GLN B O 1
ATOM 4926 N N . LEU B 1 167 ? 11.273 -40.906 -19 1 94.94 167 LEU B N 1
ATOM 4927 C CA . LEU B 1 167 ? 12.062 -41.594 -18 1 94.94 167 LEU B CA 1
ATOM 4928 C C . LEU B 1 167 ? 12.711 -42.844 -18.609 1 94.94 167 LEU B C 1
ATOM 4930 O O . LEU B 1 167 ? 13.867 -43.156 -18.312 1 94.94 167 LEU B O 1
ATOM 4934 N N . ILE B 1 168 ? 11.984 -43.5 -19.453 1 95.25 168 ILE B N 1
ATOM 4935 C CA . ILE B 1 168 ? 12.516 -44.688 -20.125 1 95.25 168 ILE B CA 1
ATOM 4936 C C . ILE B 1 168 ? 13.672 -44.281 -21.047 1 95.25 168 ILE B C 1
ATOM 4938 O O . ILE B 1 168 ? 14.734 -44.906 -21.031 1 95.25 168 ILE B O 1
ATOM 4942 N N . GLN B 1 169 ? 13.406 -43.25 -21.719 1 95.56 169 GLN B N 1
ATOM 4943 C CA . GLN B 1 169 ? 14.422 -42.75 -22.641 1 95.56 169 GLN B CA 1
ATOM 4944 C C . GLN B 1 169 ? 15.688 -42.375 -21.891 1 95.56 169 GLN B C 1
ATOM 4946 O O . GLN B 1 169 ? 16.797 -42.531 -22.391 1 95.56 169 GLN B O 1
ATOM 4951 N N . ASP B 1 170 ? 15.531 -41.875 -20.734 1 94.69 170 ASP B N 1
ATOM 4952 C CA . ASP B 1 170 ? 16.656 -41.375 -19.953 1 94.69 170 ASP B CA 1
ATOM 4953 C C . ASP B 1 170 ? 17.25 -42.469 -19.078 1 94.69 170 ASP B C 1
ATOM 4955 O O . ASP B 1 170 ? 18.094 -42.219 -18.219 1 94.69 170 ASP B O 1
ATOM 4959 N N . GLN B 1 171 ? 16.766 -43.656 -19.188 1 94.44 171 GLN B N 1
ATOM 4960 C CA . GLN B 1 171 ? 17.25 -44.812 -18.438 1 94.44 171 GLN B CA 1
ATOM 4961 C C . GLN B 1 171 ? 17 -44.656 -16.953 1 94.44 171 GLN B C 1
ATOM 4963 O O . GLN B 1 171 ? 17.891 -44.938 -16.141 1 94.44 171 GLN B O 1
ATOM 4968 N N . LEU B 1 172 ? 15.867 -44.094 -16.656 1 94.25 172 LEU B N 1
ATOM 4969 C CA . LEU B 1 172 ? 15.461 -43.906 -15.266 1 94.25 172 LEU B CA 1
ATOM 4970 C C . LEU B 1 172 ? 14.203 -44.719 -14.953 1 94.25 172 LEU B C 1
ATOM 4972 O O . LEU B 1 172 ? 13.266 -44.188 -14.336 1 94.25 172 LEU B O 1
ATOM 4976 N N . ASN B 1 173 ? 14.188 -45.938 -15.328 1 93.12 173 ASN B N 1
ATOM 4977 C CA . ASN B 1 173 ? 13.023 -46.812 -15.195 1 93.12 173 ASN B CA 1
ATOM 4978 C C . ASN B 1 173 ? 12.656 -47.062 -13.734 1 93.12 173 ASN B C 1
ATOM 4980 O O . ASN B 1 173 ? 11.492 -47.312 -13.406 1 93.12 173 ASN B O 1
ATOM 4984 N N . GLU B 1 174 ? 13.641 -46.969 -12.922 1 91.12 174 GLU B N 1
ATOM 4985 C CA . GLU B 1 174 ? 13.43 -47.219 -11.5 1 91.12 174 GLU B CA 1
ATOM 4986 C C . GLU B 1 174 ? 12.461 -46.219 -10.891 1 91.12 174 GLU B C 1
ATOM 4988 O O . GLU B 1 174 ? 11.836 -46.5 -9.859 1 91.12 174 GLU B O 1
ATOM 4993 N N . PHE B 1 175 ? 12.328 -45.062 -11.562 1 93.62 175 PHE B N 1
ATOM 4994 C CA . PHE B 1 175 ? 11.492 -44 -11 1 93.62 175 PHE B CA 1
ATOM 4995 C C . PHE B 1 175 ? 10.055 -44.125 -11.492 1 93.62 175 PHE B C 1
ATOM 4997 O O . PHE B 1 175 ? 9.156 -43.469 -10.969 1 93.62 175 PHE B O 1
ATOM 5004 N N . ILE B 1 176 ? 9.75 -44.938 -12.445 1 93.75 176 ILE B N 1
ATOM 5005 C CA . ILE B 1 176 ? 8.445 -45.031 -13.094 1 93.75 176 ILE B CA 1
ATOM 5006 C C . ILE B 1 176 ? 7.375 -45.375 -12.07 1 93.75 176 ILE B C 1
ATOM 5008 O O . ILE B 1 176 ? 6.27 -44.844 -12.086 1 93.75 176 ILE B O 1
ATOM 5012 N N . GLU B 1 177 ? 7.734 -46.25 -11.125 1 91.94 177 GLU B N 1
ATOM 5013 C CA . GLU B 1 177 ? 6.777 -46.688 -10.117 1 91.94 177 GLU B CA 1
ATOM 5014 C C . GLU B 1 177 ? 6.492 -45.594 -9.102 1 91.94 177 GLU B C 1
ATOM 5016 O O . GLU B 1 177 ? 5.508 -45.688 -8.359 1 91.94 177 GLU B O 1
ATOM 5021 N N . THR B 1 178 ? 7.352 -44.625 -9.047 1 93.81 178 THR B N 1
ATOM 5022 C CA . THR B 1 178 ? 7.195 -43.531 -8.07 1 93.81 178 THR B CA 1
ATOM 5023 C C . THR B 1 178 ? 6.316 -42.438 -8.633 1 93.81 178 THR B C 1
ATOM 5025 O O . THR B 1 178 ? 5.965 -41.5 -7.914 1 93.81 178 THR B O 1
ATOM 5028 N N . ILE B 1 179 ? 5.93 -42.531 -9.938 1 95.19 179 ILE B N 1
ATOM 5029 C CA . ILE B 1 179 ? 5.137 -41.5 -10.586 1 95.19 179 ILE B CA 1
ATOM 5030 C C . ILE B 1 179 ? 3.65 -41.781 -10.359 1 95.19 179 ILE B C 1
ATOM 5032 O O . ILE B 1 179 ? 3.168 -42.875 -10.625 1 95.19 179 ILE B O 1
ATOM 5036 N N . VAL B 1 180 ? 3.018 -40.812 -9.859 1 95.06 180 VAL B N 1
ATOM 5037 C CA . VAL B 1 180 ? 1.594 -40.938 -9.562 1 95.06 180 VAL B CA 1
ATOM 5038 C C . VAL B 1 180 ? 0.816 -39.875 -10.328 1 95.06 180 VAL B C 1
ATOM 5040 O O . VAL B 1 180 ? 1.269 -38.719 -10.438 1 95.06 180 VAL B O 1
ATOM 5043 N N . GLU B 1 181 ? -0.295 -40.188 -10.859 1 95.81 181 GLU B N 1
ATOM 5044 C CA . GLU B 1 181 ? -1.178 -39.219 -11.492 1 95.81 181 GLU B CA 1
ATOM 5045 C C . GLU B 1 181 ? -1.809 -38.281 -10.453 1 95.81 181 GLU B C 1
ATOM 5047 O O . GLU B 1 181 ? -2.414 -38.75 -9.484 1 95.81 181 GLU B O 1
ATOM 5052 N N . PHE B 1 182 ? -1.669 -37.031 -10.711 1 95.75 182 PHE B N 1
ATOM 5053 C CA . PHE B 1 182 ? -2.182 -36.031 -9.773 1 95.75 182 PHE B CA 1
ATOM 5054 C C . PHE B 1 182 ? -3.633 -35.688 -10.094 1 95.75 182 PHE B C 1
ATOM 5056 O O . PHE B 1 182 ? -3.963 -35.375 -11.234 1 95.75 182 PHE B O 1
ATOM 5063 N N . ASP B 1 183 ? -4.441 -35.781 -9.125 1 92.56 183 ASP B N 1
ATOM 5064 C CA . ASP B 1 183 ? -5.82 -35.312 -9.086 1 92.56 183 ASP B CA 1
ATOM 5065 C C . ASP B 1 183 ? -6.055 -34.406 -7.891 1 92.56 183 ASP B C 1
ATOM 5067 O O . ASP B 1 183 ? -6.004 -34.844 -6.738 1 92.56 183 ASP B O 1
ATOM 5071 N N . SER B 1 184 ? -6.383 -33.156 -8.219 1 88.88 184 SER B N 1
ATOM 5072 C CA . SER B 1 184 ? -6.488 -32.125 -7.164 1 88.88 184 SER B CA 1
ATOM 5073 C C . SER B 1 184 ? -7.52 -32.531 -6.113 1 88.88 184 SER B C 1
ATOM 5075 O O . SER B 1 184 ? -7.316 -32.312 -4.922 1 88.88 184 SER B O 1
ATOM 5077 N N . ALA B 1 185 ? -8.602 -33.094 -6.461 1 87.38 185 ALA B N 1
ATOM 5078 C CA . ALA B 1 185 ? -9.68 -33.469 -5.551 1 87.38 185 ALA B CA 1
ATOM 5079 C C . ALA B 1 185 ? -9.195 -34.5 -4.539 1 87.38 185 ALA B C 1
ATOM 5081 O O . ALA B 1 185 ? -9.586 -34.469 -3.369 1 87.38 185 ALA B O 1
ATOM 5082 N N . ASN B 1 186 ? -8.219 -35.281 -4.98 1 89.75 186 ASN B N 1
ATOM 5083 C CA . ASN B 1 186 ? -7.848 -36.406 -4.133 1 89.75 186 ASN B CA 1
ATOM 5084 C C . ASN B 1 186 ? -6.457 -36.219 -3.535 1 89.75 186 ASN B C 1
ATOM 5086 O O . ASN B 1 186 ? -6.129 -36.844 -2.521 1 89.75 186 ASN B O 1
ATOM 5090 N N . HIS B 1 187 ? -5.695 -35.438 -4.145 1 92.75 187 HIS B N 1
ATOM 5091 C CA . HIS B 1 187 ? -4.285 -35.5 -3.773 1 92.75 187 HIS B CA 1
ATOM 5092 C C . HIS B 1 187 ? -3.814 -34.156 -3.219 1 92.75 187 HIS B C 1
ATOM 5094 O O . HIS B 1 187 ? -2.67 -34.031 -2.779 1 92.75 187 HIS B O 1
ATOM 5100 N N . GLU B 1 188 ? -4.629 -33.125 -3.209 1 90.81 188 GLU B N 1
ATOM 5101 C CA . GLU B 1 188 ? -4.227 -31.828 -2.715 1 90.81 188 GLU B CA 1
ATOM 5102 C C . GLU B 1 188 ? -3.605 -31.922 -1.325 1 90.81 188 GLU B C 1
ATOM 5104 O O . GLU B 1 188 ? -2.6 -31.266 -1.041 1 90.81 188 GLU B O 1
ATOM 5109 N N . LEU B 1 189 ? -4.105 -32.812 -0.463 1 91 189 LEU B N 1
ATOM 5110 C CA . LEU B 1 189 ? -3.697 -32.906 0.934 1 91 189 LEU B CA 1
ATOM 5111 C C . LEU B 1 189 ? -2.445 -33.75 1.074 1 91 189 LEU B C 1
ATOM 5113 O O . LEU B 1 189 ? -1.79 -33.75 2.119 1 91 189 LEU B O 1
ATOM 5117 N N . ASN B 1 190 ? -2.107 -34.469 0.009 1 91.5 190 ASN B N 1
ATOM 5118 C CA . ASN B 1 190 ? -0.996 -35.406 0.087 1 91.5 190 ASN B CA 1
ATOM 5119 C C . ASN B 1 190 ? 0.333 -34.75 -0.243 1 91.5 190 ASN B C 1
ATOM 5121 O O . ASN B 1 190 ? 1.398 -35.25 0.092 1 91.5 190 ASN B O 1
ATOM 5125 N N . ILE B 1 191 ? 0.268 -33.594 -0.85 1 95.56 191 ILE B N 1
ATOM 5126 C CA . ILE B 1 191 ? 1.47 -33 -1.418 1 95.56 191 ILE B CA 1
ATOM 5127 C C . ILE B 1 191 ? 2.256 -32.281 -0.322 1 95.56 191 ILE B C 1
ATOM 5129 O O . ILE B 1 191 ? 1.688 -31.516 0.46 1 95.56 191 ILE B O 1
ATOM 5133 N N . ASP B 1 192 ? 3.566 -32.562 -0.359 1 93.06 192 ASP B N 1
ATOM 5134 C CA . ASP B 1 192 ? 4.438 -31.922 0.626 1 93.06 192 ASP B CA 1
ATOM 5135 C C . ASP B 1 192 ? 5.137 -30.688 0.037 1 93.06 192 ASP B C 1
ATOM 5137 O O . ASP B 1 192 ? 5.434 -29.734 0.755 1 93.06 192 ASP B O 1
ATOM 5141 N N . ILE B 1 193 ? 5.477 -30.828 -1.169 1 94.38 193 ILE B N 1
ATOM 5142 C CA . ILE B 1 193 ? 6.23 -29.781 -1.833 1 94.38 193 ILE B CA 1
ATOM 5143 C C . ILE B 1 193 ? 5.867 -29.734 -3.314 1 94.38 193 ILE B C 1
ATOM 5145 O O . ILE B 1 193 ? 5.547 -30.766 -3.912 1 94.38 193 ILE B O 1
ATOM 5149 N N . ILE B 1 194 ? 5.91 -28.562 -3.857 1 97 194 ILE B N 1
ATOM 5150 C CA . ILE B 1 194 ? 5.609 -28.375 -5.27 1 97 194 ILE B CA 1
ATOM 5151 C C . ILE B 1 194 ? 6.855 -27.875 -6 1 97 194 ILE B C 1
ATOM 5153 O O . ILE B 1 194 ? 7.582 -27.016 -5.496 1 97 194 ILE B O 1
ATOM 5157 N N . ILE B 1 195 ? 7.105 -28.438 -7.141 1 96.25 195 ILE B N 1
ATOM 5158 C CA . ILE B 1 195 ? 8.141 -27.922 -8.039 1 96.25 195 ILE B CA 1
ATOM 5159 C C . ILE B 1 195 ? 7.508 -27.484 -9.359 1 96.25 195 ILE B C 1
ATOM 5161 O O . ILE B 1 195 ? 6.863 -28.297 -10.039 1 96.25 195 ILE B O 1
ATOM 5165 N N . THR B 1 196 ? 7.645 -26.25 -9.672 1 96.19 196 THR B N 1
ATOM 5166 C CA . THR B 1 196 ? 7.102 -25.734 -10.922 1 96.19 196 THR B CA 1
ATOM 5167 C C . THR B 1 196 ? 8.227 -25.391 -11.891 1 96.19 196 THR B C 1
ATOM 5169 O O . THR B 1 196 ? 9.281 -24.906 -11.477 1 96.19 196 THR B O 1
ATOM 5172 N N . LEU B 1 197 ? 8.008 -25.703 -13.164 1 94.56 197 LEU B N 1
ATOM 5173 C CA . LEU B 1 197 ? 8.891 -25.312 -14.258 1 94.56 197 LEU B CA 1
ATOM 5174 C C . LEU B 1 197 ? 8.172 -24.391 -15.227 1 94.56 197 LEU B C 1
ATOM 5176 O O . LEU B 1 197 ? 7.34 -24.844 -16.016 1 94.56 197 LEU B O 1
ATOM 5180 N N . GLY B 1 198 ? 8.461 -23.156 -15.219 1 92.88 198 GLY B N 1
ATOM 5181 C CA . GLY B 1 198 ? 7.793 -22.141 -16.016 1 92.88 198 GLY B CA 1
ATOM 5182 C C . GLY B 1 198 ? 7.922 -20.75 -15.438 1 92.88 198 GLY B C 1
ATOM 5183 O O . GLY B 1 198 ? 8.961 -20.391 -14.883 1 92.88 198 GLY B O 1
ATOM 5184 N N . GLY B 1 199 ? 6.934 -19.938 -15.68 1 91.88 199 GLY B N 1
ATOM 5185 C CA . GLY B 1 199 ? 6.883 -18.594 -15.141 1 91.88 199 GLY B CA 1
ATOM 5186 C C . GLY B 1 199 ? 5.801 -18.406 -14.094 1 91.88 199 GLY B C 1
ATOM 5187 O O . GLY B 1 199 ? 5.355 -19.375 -13.477 1 91.88 199 GLY B O 1
ATOM 5188 N N . ASP B 1 200 ? 5.422 -17.172 -13.906 1 93.56 200 ASP B N 1
ATOM 5189 C CA . ASP B 1 200 ? 4.379 -16.844 -12.93 1 93.56 200 ASP B CA 1
ATOM 5190 C C . ASP B 1 200 ? 3.053 -17.5 -13.312 1 93.56 200 ASP B C 1
ATOM 5192 O O . ASP B 1 200 ? 2.305 -17.953 -12.438 1 93.56 200 ASP B O 1
ATOM 5196 N N . GLY B 1 201 ? 2.793 -17.578 -14.594 1 93.75 201 GLY B N 1
ATOM 5197 C CA . GLY B 1 201 ? 1.574 -18.234 -15.047 1 93.75 201 GLY B CA 1
ATOM 5198 C C . GLY B 1 201 ? 1.466 -19.672 -14.594 1 93.75 201 GLY B C 1
ATOM 5199 O O . GLY B 1 201 ? 0.379 -20.141 -14.25 1 93.75 201 GLY B O 1
ATOM 5200 N N . THR B 1 202 ? 2.551 -20.422 -14.594 1 94.5 202 THR B N 1
ATOM 5201 C CA . THR B 1 202 ? 2.576 -21.797 -14.141 1 94.5 202 THR B CA 1
ATOM 5202 C C . THR B 1 202 ? 2.268 -21.891 -12.648 1 94.5 202 THR B C 1
ATOM 5204 O O . THR B 1 202 ? 1.552 -22.797 -12.211 1 94.5 202 THR B O 1
ATOM 5207 N N . ILE B 1 203 ? 2.801 -20.984 -11.938 1 95.75 203 ILE B N 1
ATOM 5208 C CA . ILE B 1 203 ? 2.535 -20.938 -10.5 1 95.75 203 ILE B CA 1
ATOM 5209 C C . ILE B 1 203 ? 1.053 -20.656 -10.266 1 95.75 203 ILE B C 1
ATOM 5211 O O . ILE B 1 203 ? 0.418 -21.312 -9.438 1 95.75 203 ILE B O 1
ATOM 5215 N N . LEU B 1 204 ? 0.521 -19.656 -10.992 1 96.5 204 LEU B N 1
ATOM 5216 C CA . LEU B 1 204 ? -0.896 -19.328 -10.859 1 96.5 204 LEU B CA 1
ATOM 5217 C C . LEU B 1 204 ? -1.762 -20.547 -11.18 1 96.5 204 LEU B C 1
ATOM 5219 O O . LEU B 1 204 ? -2.723 -20.844 -10.469 1 96.5 204 LEU B O 1
ATOM 5223 N N . TYR B 1 205 ? -1.417 -21.219 -12.273 1 95.31 205 TYR B N 1
ATOM 5224 C CA . TYR B 1 205 ? -2.123 -22.453 -12.641 1 95.31 205 TYR B CA 1
ATOM 5225 C C . TYR B 1 205 ? -2.053 -23.469 -11.516 1 95.31 205 TYR B C 1
ATOM 5227 O O . TYR B 1 205 ? -3.059 -24.109 -11.18 1 95.31 205 TYR B O 1
ATOM 5235 N N . THR B 1 206 ? -0.919 -23.641 -10.945 1 96.12 206 THR B N 1
ATOM 5236 C CA . THR B 1 206 ? -0.718 -24.578 -9.852 1 96.12 206 THR B CA 1
ATOM 5237 C C . THR B 1 206 ? -1.597 -24.234 -8.656 1 96.12 206 THR B C 1
ATOM 5239 O O . THR B 1 206 ? -2.207 -25.109 -8.047 1 96.12 206 THR B O 1
ATOM 5242 N N . MET B 1 207 ? -1.648 -22.953 -8.32 1 96.19 207 MET B N 1
ATOM 5243 C CA . MET B 1 207 ? -2.408 -22.5 -7.156 1 96.19 207 MET B CA 1
ATOM 5244 C C . MET B 1 207 ? -3.9 -22.75 -7.352 1 96.19 207 MET B C 1
ATOM 5246 O O . MET B 1 207 ? -4.645 -22.875 -6.379 1 96.19 207 MET B O 1
ATOM 5250 N N . SER B 1 208 ? -4.336 -22.828 -8.641 1 94.81 208 SER B N 1
ATOM 5251 C CA . SER B 1 208 ? -5.734 -23.141 -8.898 1 94.81 208 SER B CA 1
ATOM 5252 C C . SER B 1 208 ? -6.102 -24.531 -8.352 1 94.81 208 SER B C 1
ATOM 5254 O O . SER B 1 208 ? -7.281 -24.812 -8.133 1 94.81 208 SER B O 1
ATOM 5256 N N . HIS B 1 209 ? -5.105 -25.375 -8.109 1 94.5 209 HIS B N 1
ATOM 5257 C CA . HIS B 1 209 ? -5.328 -26.719 -7.574 1 94.5 209 HIS B CA 1
ATOM 5258 C C . HIS B 1 209 ? -5.371 -26.703 -6.051 1 94.5 209 HIS B C 1
ATOM 5260 O O . HIS B 1 209 ? -5.758 -27.688 -5.426 1 94.5 209 HIS B O 1
ATOM 5266 N N . PHE B 1 210 ? -5.023 -25.672 -5.469 1 96.06 210 PHE B N 1
ATOM 5267 C CA . PHE B 1 210 ? -4.953 -25.578 -4.012 1 96.06 210 PHE B CA 1
ATOM 5268 C C . PHE B 1 210 ? -5.879 -24.5 -3.488 1 96.06 210 PHE B C 1
ATOM 5270 O O . PHE B 1 210 ? -5.43 -23.406 -3.146 1 96.06 210 PHE B O 1
ATOM 5277 N N . GLN B 1 211 ? -7.129 -24.844 -3.326 1 94.94 211 GLN B N 1
ATOM 5278 C CA . GLN B 1 211 ? -8.188 -23.906 -2.963 1 94.94 211 GLN B CA 1
ATOM 5279 C C . GLN B 1 211 ? -8.797 -24.266 -1.612 1 94.94 211 GLN B C 1
ATOM 5281 O O . GLN B 1 211 ? -9.602 -23.5 -1.063 1 94.94 211 GLN B O 1
ATOM 5286 N N . ASN B 1 212 ? -8.344 -25.391 -1.09 1 93.5 212 ASN B N 1
ATOM 5287 C CA . ASN B 1 212 ? -9.016 -25.859 0.113 1 93.5 212 ASN B CA 1
ATOM 5288 C C . ASN B 1 212 ? -8.055 -25.953 1.294 1 93.5 212 ASN B C 1
ATOM 5290 O O . ASN B 1 212 ? -8.461 -26.312 2.402 1 93.5 212 ASN B O 1
ATOM 5294 N N . ARG B 1 213 ? -6.793 -25.625 1.022 1 93.81 213 ARG B N 1
ATOM 5295 C CA . ARG B 1 213 ? -5.77 -25.594 2.061 1 93.81 213 ARG B CA 1
ATOM 5296 C C . ARG B 1 213 ? -4.629 -24.656 1.684 1 93.81 213 ARG B C 1
ATOM 5298 O O . ARG B 1 213 ? -4.527 -24.219 0.532 1 93.81 213 ARG B O 1
ATOM 5305 N N . THR B 1 214 ? -3.902 -24.391 2.676 1 93.94 214 THR B N 1
ATOM 5306 C CA . THR B 1 214 ? -2.652 -23.703 2.391 1 93.94 214 THR B CA 1
ATOM 5307 C C . THR B 1 214 ? -1.766 -24.547 1.476 1 93.94 214 THR B C 1
ATOM 5309 O O . THR B 1 214 ? -1.571 -25.734 1.716 1 93.94 214 THR B O 1
ATOM 5312 N N . SER B 1 215 ? -1.349 -23.938 0.423 1 94 215 SER B N 1
ATOM 5313 C CA . SER B 1 215 ? -0.505 -24.672 -0.515 1 94 215 SER B CA 1
ATOM 5314 C C . SER B 1 215 ? 0.821 -25.062 0.127 1 94 215 SER B C 1
ATOM 5316 O O . SER B 1 215 ? 1.341 -24.344 0.982 1 94 215 SER B O 1
ATOM 5318 N N . PRO B 1 216 ? 1.358 -26.266 -0.297 1 94.75 216 PRO B N 1
ATOM 5319 C CA . PRO B 1 216 ? 2.734 -26.578 0.093 1 94.75 216 PRO B CA 1
ATOM 5320 C C . PRO B 1 216 ? 3.748 -25.578 -0.461 1 94.75 216 PRO B C 1
ATOM 5322 O O . PRO B 1 216 ? 3.434 -24.828 -1.385 1 94.75 216 PRO B O 1
ATOM 5325 N N . PRO B 1 217 ? 4.934 -25.578 0.146 1 94.75 217 PRO B N 1
ATOM 5326 C CA . PRO B 1 217 ? 5.965 -24.688 -0.401 1 94.75 217 PRO B CA 1
ATOM 5327 C C . PRO B 1 217 ? 6.293 -25 -1.86 1 94.75 217 PRO B C 1
ATOM 5329 O O . PRO B 1 217 ? 6.297 -26.172 -2.264 1 94.75 217 PRO B O 1
ATOM 5332 N N . ILE B 1 218 ? 6.586 -23.984 -2.588 1 96.5 218 ILE B N 1
ATOM 5333 C CA . ILE B 1 218 ? 6.816 -24.125 -4.023 1 96.5 218 ILE B CA 1
ATOM 5334 C C . ILE B 1 218 ? 8.281 -23.828 -4.336 1 96.5 218 ILE B C 1
ATOM 5336 O O . ILE B 1 218 ? 8.805 -22.766 -3.986 1 96.5 218 ILE B O 1
ATOM 5340 N N . ILE B 1 219 ? 8.914 -24.75 -4.895 1 94.69 219 ILE B N 1
ATOM 5341 C CA . ILE B 1 219 ? 10.188 -24.5 -5.555 1 94.69 219 ILE B CA 1
ATOM 5342 C C . ILE B 1 219 ? 9.945 -24.078 -7.004 1 94.69 219 ILE B C 1
ATOM 5344 O O . ILE B 1 219 ? 9.664 -24.922 -7.855 1 94.69 219 ILE B O 1
ATOM 5348 N N . ALA B 1 220 ? 10.086 -22.828 -7.293 1 94.88 220 ALA B N 1
ATOM 5349 C CA . ALA B 1 220 ? 9.734 -22.281 -8.602 1 94.88 220 ALA B CA 1
ATOM 5350 C C . ALA B 1 220 ? 10.977 -22.094 -9.469 1 94.88 220 ALA B C 1
ATOM 5352 O O . ALA B 1 220 ? 11.812 -21.234 -9.203 1 94.88 220 ALA B O 1
ATOM 5353 N N . ILE B 1 221 ? 11 -22.891 -10.492 1 92.38 221 ILE B N 1
ATOM 5354 C CA . ILE B 1 221 ? 12.148 -22.859 -11.391 1 92.38 221 ILE B CA 1
ATOM 5355 C C . ILE B 1 221 ? 11.766 -22.141 -12.688 1 92.38 221 ILE B C 1
ATOM 5357 O O . ILE B 1 221 ? 10.797 -22.516 -13.352 1 92.38 221 ILE B O 1
ATOM 5361 N N . GLU B 1 222 ? 12.57 -21.141 -12.992 1 89.75 222 GLU B N 1
ATOM 5362 C CA . GLU B 1 222 ? 12.297 -20.312 -14.164 1 89.75 222 GLU B CA 1
ATOM 5363 C C . GLU B 1 222 ? 12.656 -21.047 -15.453 1 89.75 222 GLU B C 1
ATOM 5365 O O . GLU B 1 222 ? 13.75 -21.625 -15.562 1 89.75 222 GLU B O 1
ATOM 5370 N N . LYS B 1 223 ? 11.797 -21.062 -16.312 1 85.31 223 LYS B N 1
ATOM 5371 C CA . LYS B 1 223 ? 12.031 -21.562 -17.656 1 85.31 223 LYS B CA 1
ATOM 5372 C C . LYS B 1 223 ? 11.438 -20.625 -18.703 1 85.31 223 LYS B C 1
ATOM 5374 O O . LYS B 1 223 ? 10.227 -20.625 -18.922 1 85.31 223 LYS B O 1
ATOM 5379 N N . GLY B 1 224 ? 12.32 -19.922 -19.5 1 73.19 224 GLY B N 1
ATOM 5380 C CA . GLY B 1 224 ? 11.875 -19.062 -20.578 1 73.19 224 GLY B CA 1
ATOM 5381 C C . GLY B 1 224 ? 11.594 -17.641 -20.156 1 73.19 224 GLY B C 1
ATOM 5382 O O . GLY B 1 224 ? 12.414 -16.75 -20.344 1 73.19 224 GLY B O 1
ATOM 5383 N N . THR B 1 225 ? 10.336 -17.406 -19.594 1 68.06 225 THR B N 1
ATOM 5384 C CA . THR B 1 225 ? 9.852 -16.062 -19.328 1 68.06 225 THR B CA 1
ATOM 5385 C C . THR B 1 225 ? 10.242 -15.602 -17.938 1 68.06 225 THR B C 1
ATOM 5387 O O . THR B 1 225 ? 10.422 -16.422 -17.031 1 68.06 225 THR B O 1
ATOM 5390 N N . LEU B 1 226 ? 10.414 -14.32 -17.844 1 73.88 226 LEU B N 1
ATOM 5391 C CA . LEU B 1 226 ? 10.742 -13.68 -16.562 1 73.88 226 LEU B CA 1
ATOM 5392 C C . LEU B 1 226 ? 9.562 -13.766 -15.594 1 73.88 226 LEU B C 1
ATOM 5394 O O . LEU B 1 226 ? 8.453 -13.344 -15.922 1 73.88 226 LEU B O 1
ATOM 5398 N N . GLY B 1 227 ? 9.812 -14.492 -14.461 1 81.56 227 GLY B N 1
ATOM 5399 C CA . GLY B 1 227 ? 8.805 -14.57 -13.414 1 81.56 227 GLY B CA 1
ATOM 5400 C C . GLY B 1 227 ? 9.211 -13.859 -12.133 1 81.56 227 GLY B C 1
ATOM 5401 O O . GLY B 1 227 ? 10.352 -13.992 -11.688 1 81.56 227 GLY B O 1
ATOM 5402 N N . PHE B 1 228 ? 8.344 -13.102 -11.539 1 84.69 228 PHE B N 1
ATOM 5403 C CA . PHE B 1 228 ? 8.594 -12.406 -10.281 1 84.69 228 PHE B CA 1
ATOM 5404 C C . PHE B 1 228 ? 8.734 -13.398 -9.133 1 84.69 228 PHE B C 1
ATOM 5406 O O . PHE B 1 228 ? 9.414 -13.117 -8.141 1 84.69 228 PHE B O 1
ATOM 5413 N N . MET B 1 229 ? 8.141 -14.547 -9.352 1 88.81 229 MET B N 1
ATOM 5414 C CA . MET B 1 229 ? 8.125 -15.484 -8.234 1 88.81 229 MET B CA 1
ATOM 5415 C C . MET B 1 229 ? 9.125 -16.609 -8.453 1 88.81 229 MET B C 1
ATOM 5417 O O . MET B 1 229 ? 9.344 -17.438 -7.566 1 88.81 229 MET B O 1
ATOM 5421 N N . CYS B 1 230 ? 9.719 -16.688 -9.578 1 87.69 230 CYS B N 1
ATOM 5422 C CA . CYS B 1 230 ? 10.648 -17.75 -9.906 1 87.69 230 CYS B CA 1
ATOM 5423 C C . CYS B 1 230 ? 12.07 -17.406 -9.461 1 87.69 230 CYS B C 1
ATOM 5425 O O . CYS B 1 230 ? 12.703 -16.531 -10.055 1 87.69 230 CYS B O 1
ATOM 5427 N N . MET B 1 231 ? 12.578 -18.125 -8.586 1 83.25 231 MET B N 1
ATOM 5428 C CA . MET B 1 231 ? 13.852 -17.75 -7.988 1 83.25 231 MET B CA 1
ATOM 5429 C C . MET B 1 231 ? 14.969 -18.672 -8.461 1 83.25 231 MET B C 1
ATOM 5431 O O . MET B 1 231 ? 16.156 -18.344 -8.344 1 83.25 231 MET B O 1
ATOM 5435 N N . TYR B 1 232 ? 14.562 -19.781 -8.984 1 87.88 232 TYR B N 1
ATOM 5436 C CA . TYR B 1 232 ? 15.578 -20.766 -9.328 1 87.88 232 TYR B CA 1
ATOM 5437 C C . TYR B 1 232 ? 15.742 -20.891 -10.844 1 87.88 232 TYR B C 1
ATOM 5439 O O . TYR B 1 232 ? 14.758 -20.797 -11.586 1 87.88 232 TYR B O 1
ATOM 5447 N N . ASN B 1 233 ? 16.969 -21.047 -11.125 1 87.44 233 ASN B N 1
ATOM 5448 C CA . ASN B 1 233 ? 17.328 -21.266 -12.523 1 87.44 233 ASN B CA 1
ATOM 5449 C C . ASN B 1 233 ? 17.609 -22.734 -12.797 1 87.44 233 ASN B C 1
ATOM 5451 O O . ASN B 1 233 ? 18.266 -23.422 -11.992 1 87.44 233 ASN B O 1
ATOM 5455 N N . ILE B 1 234 ? 17.266 -23.172 -13.906 1 83.69 234 ILE B N 1
ATOM 5456 C CA . ILE B 1 234 ? 17.391 -24.578 -14.266 1 83.69 234 ILE B CA 1
ATOM 5457 C C . ILE B 1 234 ? 18.859 -24.969 -14.312 1 83.69 234 ILE B C 1
ATOM 5459 O O . ILE B 1 234 ? 19.219 -26.109 -14 1 83.69 234 ILE B O 1
ATOM 5463 N N . GLN B 1 235 ? 19.688 -24 -14.617 1 85.62 235 GLN B N 1
ATOM 5464 C CA . GLN B 1 235 ? 21.125 -24.281 -14.75 1 85.62 235 GLN B CA 1
ATOM 5465 C C . GLN B 1 235 ? 21.734 -24.672 -13.406 1 85.62 235 GLN B C 1
ATOM 5467 O O . GLN B 1 235 ? 22.719 -25.406 -13.352 1 85.62 235 GLN B O 1
ATOM 5472 N N . ASN B 1 236 ? 21.141 -24.25 -12.375 1 87.31 236 ASN B N 1
ATOM 5473 C CA . ASN B 1 236 ? 21.688 -24.484 -11.039 1 87.31 236 ASN B CA 1
ATOM 5474 C C . ASN B 1 236 ? 20.781 -25.375 -10.211 1 87.31 236 ASN B C 1
ATOM 5476 O O . ASN B 1 236 ? 20.938 -25.469 -8.992 1 87.31 236 ASN B O 1
ATOM 5480 N N . ILE B 1 237 ? 19.922 -26.016 -10.828 1 85.12 237 ILE B N 1
ATOM 5481 C CA . ILE B 1 237 ? 18.828 -26.656 -10.094 1 85.12 237 ILE B CA 1
ATOM 5482 C C . ILE B 1 237 ? 19.375 -27.812 -9.258 1 85.12 237 ILE B C 1
ATOM 5484 O O . ILE B 1 237 ? 18.891 -28.047 -8.148 1 85.12 237 ILE B O 1
ATOM 5488 N N . GLU B 1 238 ? 20.312 -28.594 -9.781 1 87.81 238 GLU B N 1
ATOM 5489 C CA . GLU B 1 238 ? 20.875 -29.703 -9.031 1 87.81 238 GLU B CA 1
ATOM 5490 C C . GLU B 1 238 ? 21.469 -29.234 -7.703 1 87.81 238 GLU B C 1
ATOM 5492 O O . GLU B 1 238 ? 21.141 -29.797 -6.648 1 87.81 238 GLU B O 1
ATOM 5497 N N . LYS B 1 239 ? 22.25 -28.188 -7.82 1 89.56 239 LYS B N 1
ATOM 5498 C CA . LYS B 1 239 ? 22.875 -27.641 -6.629 1 89.56 239 LYS B CA 1
ATOM 5499 C C . LYS B 1 239 ? 21.844 -27.047 -5.68 1 89.56 239 LYS B C 1
ATOM 5501 O O . LYS B 1 239 ? 21.938 -27.219 -4.461 1 89.56 239 LYS B O 1
ATOM 5506 N N . ASP B 1 240 ? 20.906 -26.375 -6.242 1 88.69 240 ASP B N 1
ATOM 5507 C CA . ASP B 1 240 ? 19.891 -25.734 -5.43 1 88.69 240 ASP B CA 1
ATOM 5508 C C . ASP B 1 240 ? 19.047 -26.766 -4.684 1 88.69 240 ASP B C 1
ATOM 5510 O O . ASP B 1 240 ? 18.766 -26.594 -3.492 1 88.69 240 ASP B O 1
ATOM 5514 N N . LEU B 1 241 ? 18.688 -27.812 -5.328 1 88.88 241 LEU B N 1
ATOM 5515 C CA . LEU B 1 241 ? 17.891 -28.859 -4.703 1 88.88 241 LEU B CA 1
ATOM 5516 C C . LEU B 1 241 ? 18.672 -29.562 -3.602 1 88.88 241 LEU B C 1
ATOM 5518 O O . LEU B 1 241 ? 18.109 -29.922 -2.564 1 88.88 241 LEU B O 1
ATOM 5522 N N . GLU B 1 242 ? 19.875 -29.812 -3.863 1 88.31 242 GLU B N 1
ATOM 5523 C CA . GLU B 1 242 ? 20.734 -30.406 -2.84 1 88.31 242 GLU B CA 1
ATOM 5524 C C . GLU B 1 242 ? 20.781 -29.531 -1.584 1 88.31 242 GLU B C 1
ATOM 5526 O O . GLU B 1 242 ? 20.656 -30.047 -0.469 1 88.31 242 GLU B O 1
ATOM 5531 N N . LYS B 1 243 ? 20.953 -28.281 -1.805 1 87.25 243 LYS B N 1
ATOM 5532 C CA . LYS B 1 243 ? 21.016 -27.344 -0.685 1 87.25 243 LYS B CA 1
ATOM 5533 C C . LYS B 1 243 ? 19.703 -27.328 0.097 1 87.25 243 LYS B C 1
ATOM 5535 O O . LYS B 1 243 ? 19.703 -27.328 1.329 1 87.25 243 LYS B O 1
ATOM 5540 N N . ILE B 1 244 ? 18.625 -27.266 -0.617 1 87.12 244 ILE B N 1
ATOM 5541 C CA . ILE B 1 244 ? 17.312 -27.266 0.021 1 87.12 244 ILE B CA 1
ATOM 5542 C C . ILE B 1 244 ? 17.141 -28.531 0.859 1 87.12 244 ILE B C 1
ATOM 5544 O O . ILE B 1 244 ? 16.703 -28.469 2.012 1 87.12 244 ILE B O 1
ATOM 5548 N N . GLN B 1 245 ? 17.484 -29.656 0.318 1 86 245 GLN B N 1
ATOM 5549 C CA . GLN B 1 245 ? 17.359 -30.938 1.015 1 86 245 GLN B CA 1
ATOM 5550 C C . GLN B 1 245 ? 18.25 -30.969 2.254 1 86 245 GLN B C 1
ATOM 5552 O O . GLN B 1 245 ? 17.844 -31.469 3.305 1 86 245 GLN B O 1
ATOM 5557 N N . GLN B 1 246 ? 19.438 -30.469 2.104 1 84.62 246 GLN B N 1
ATOM 5558 C CA . GLN B 1 246 ? 20.359 -30.422 3.225 1 84.62 246 GLN B CA 1
ATOM 5559 C C . GLN B 1 246 ? 19.844 -29.547 4.352 1 84.62 246 GLN B C 1
ATOM 5561 O O . GLN B 1 246 ? 19.938 -29.906 5.527 1 84.62 246 GLN B O 1
ATOM 5566 N N . ASN B 1 247 ? 19.312 -28.453 3.914 1 82.94 247 ASN B N 1
ATOM 5567 C CA . ASN B 1 247 ? 18.766 -27.516 4.906 1 82.94 247 ASN B CA 1
ATOM 5568 C C . ASN B 1 247 ? 17.594 -28.125 5.648 1 82.94 247 ASN B C 1
ATOM 5570 O O . ASN B 1 247 ? 17.469 -27.984 6.867 1 82.94 247 ASN B O 1
ATOM 5574 N N . VAL B 1 248 ? 16.766 -28.766 4.957 1 83.62 248 VAL B N 1
ATOM 5575 C CA . VAL B 1 248 ? 15.594 -29.391 5.555 1 83.62 248 VAL B CA 1
ATOM 5576 C C . VAL B 1 248 ? 16.016 -30.516 6.5 1 83.62 248 VAL B C 1
ATOM 5578 O O . VAL B 1 248 ? 15.461 -30.656 7.586 1 83.62 248 VAL B O 1
ATOM 5581 N N . LYS B 1 249 ? 16.953 -31.234 6.105 1 82.38 249 LYS B N 1
ATOM 5582 C CA . LYS B 1 249 ? 17.453 -32.344 6.941 1 82.38 249 LYS B CA 1
ATOM 5583 C C . LYS B 1 249 ? 18.094 -31.797 8.219 1 82.38 249 LYS B C 1
ATOM 5585 O O . LYS B 1 249 ? 17.875 -32.344 9.305 1 82.38 249 LYS B O 1
ATOM 5590 N N . ALA B 1 250 ? 18.766 -30.734 8.031 1 83.31 250 ALA B N 1
ATOM 5591 C CA . ALA B 1 250 ? 19.531 -30.188 9.148 1 83.31 250 ALA B CA 1
ATOM 5592 C C . ALA B 1 250 ? 18.641 -29.422 10.117 1 83.31 250 ALA B C 1
ATOM 5594 O O . ALA B 1 250 ? 18.781 -29.547 11.336 1 83.31 250 ALA B O 1
ATOM 5595 N N . ASN B 1 251 ? 17.734 -28.641 9.609 1 79.31 251 ASN B N 1
ATOM 5596 C CA . ASN B 1 251 ? 17.031 -27.656 10.438 1 79.31 251 ASN B CA 1
ATOM 5597 C C . ASN B 1 251 ? 15.547 -28.016 10.578 1 79.31 251 ASN B C 1
ATOM 5599 O O . ASN B 1 251 ? 14.836 -27.406 11.383 1 79.31 251 ASN B O 1
ATOM 5603 N N . LYS B 1 252 ? 15.109 -28.938 9.75 1 82 252 LYS B N 1
ATOM 5604 C CA . LYS B 1 252 ? 13.703 -29.312 9.711 1 82 252 LYS B CA 1
ATOM 5605 C C . LYS B 1 252 ? 12.82 -28.125 9.375 1 82 252 LYS B C 1
ATOM 5607 O O . LYS B 1 252 ? 11.734 -27.953 9.953 1 82 252 LYS B O 1
ATOM 5612 N N . ASN B 1 253 ? 13.508 -27.219 8.617 1 83.38 253 ASN B N 1
ATOM 5613 C CA . ASN B 1 253 ? 12.773 -26.031 8.203 1 83.38 253 ASN B CA 1
ATOM 5614 C C . ASN B 1 253 ? 13.109 -25.641 6.77 1 83.38 253 ASN B C 1
ATOM 5616 O O . ASN B 1 253 ? 14.094 -26.109 6.203 1 83.38 253 ASN B O 1
ATOM 5620 N N . ILE B 1 254 ? 12.227 -24.953 6.219 1 85.75 254 ILE B N 1
ATOM 5621 C CA . ILE B 1 254 ? 12.422 -24.391 4.879 1 85.75 254 ILE B CA 1
ATOM 5622 C C . ILE B 1 254 ? 12.188 -22.891 4.902 1 85.75 254 ILE B C 1
ATOM 5624 O O . ILE B 1 254 ? 11.266 -22.406 5.559 1 85.75 254 ILE B O 1
ATOM 5628 N N . MET B 1 255 ? 13.109 -22.203 4.301 1 85.31 255 MET B N 1
ATOM 5629 C CA . MET B 1 255 ? 12.961 -20.766 4.18 1 85.31 255 MET B CA 1
ATOM 5630 C C . MET B 1 255 ? 12.039 -20.406 3.014 1 85.31 255 MET B C 1
ATOM 5632 O O . MET B 1 255 ? 12.18 -20.938 1.918 1 85.31 255 MET B O 1
ATOM 5636 N N . VAL B 1 256 ? 11.07 -19.531 3.328 1 89.56 256 VAL B N 1
ATOM 5637 C CA . VAL B 1 256 ? 10.086 -19.234 2.297 1 89.56 256 VAL B CA 1
ATOM 5638 C C . VAL B 1 256 ? 9.773 -17.75 2.303 1 89.56 256 VAL B C 1
ATOM 5640 O O . VAL B 1 256 ? 10.016 -17.047 3.295 1 89.56 256 VAL B O 1
ATOM 5643 N N . GLU B 1 257 ? 9.383 -17.281 1.17 1 89.69 257 GLU B N 1
ATOM 5644 C CA . GLU B 1 257 ? 8.664 -16.016 1.066 1 89.69 257 GLU B CA 1
ATOM 5645 C C . GLU B 1 257 ? 7.156 -16.219 1.111 1 89.69 257 GLU B C 1
ATOM 5647 O O . GLU B 1 257 ? 6.613 -17.031 0.357 1 89.69 257 GLU B O 1
ATOM 5652 N N . ARG B 1 258 ? 6.57 -15.523 2.021 1 90.75 258 ARG B N 1
ATOM 5653 C CA . ARG B 1 258 ? 5.125 -15.625 2.178 1 90.75 258 ARG B CA 1
ATOM 5654 C C . ARG B 1 258 ? 4.406 -14.625 1.281 1 90.75 258 ARG B C 1
ATOM 5656 O O . ARG B 1 258 ? 4.684 -13.422 1.339 1 90.75 258 ARG B O 1
ATOM 5663 N N . LYS B 1 259 ? 3.545 -15.086 0.447 1 94.19 259 LYS B N 1
ATOM 5664 C CA . LYS B 1 259 ? 2.744 -14.242 -0.435 1 94.19 259 LYS B CA 1
ATOM 5665 C C . LYS B 1 259 ? 1.264 -14.32 -0.074 1 94.19 259 LYS B C 1
ATOM 5667 O O . LYS B 1 259 ? 0.718 -15.414 0.102 1 94.19 259 LYS B O 1
ATOM 5672 N N . MET B 1 260 ? 0.692 -13.18 0.036 1 94.81 260 MET B N 1
ATOM 5673 C CA . MET B 1 260 ? -0.713 -13.156 0.431 1 94.81 260 MET B CA 1
ATOM 5674 C C . MET B 1 260 ? -1.614 -13.531 -0.74 1 94.81 260 MET B C 1
ATOM 5676 O O . MET B 1 260 ? -1.246 -13.336 -1.9 1 94.81 260 MET B O 1
ATOM 5680 N N . ARG B 1 261 ? -2.762 -14.07 -0.457 1 97.94 261 ARG B N 1
ATOM 5681 C CA . ARG B 1 261 ? -3.869 -14.273 -1.388 1 97.94 261 ARG B CA 1
ATOM 5682 C C . ARG B 1 261 ? -5.098 -13.484 -0.949 1 97.94 261 ARG B C 1
ATOM 5684 O O . ARG B 1 261 ? -5.172 -13.016 0.191 1 97.94 261 ARG B O 1
ATOM 5691 N N . ILE B 1 262 ? -5.965 -13.258 -1.848 1 98.44 262 ILE B N 1
ATOM 5692 C CA . ILE B 1 262 ? -7.281 -12.727 -1.505 1 98.44 262 ILE B CA 1
ATOM 5693 C C . ILE B 1 262 ? -8.344 -13.789 -1.769 1 98.44 262 ILE B C 1
ATOM 5695 O O . ILE B 1 262 ? -8.148 -14.68 -2.596 1 98.44 262 ILE B O 1
ATOM 5699 N N . HIS B 1 263 ? -9.398 -13.773 -0.997 1 98.44 263 HIS B N 1
ATOM 5700 C CA . HIS B 1 263 ? -10.492 -14.734 -1.049 1 98.44 263 HIS B CA 1
ATOM 5701 C C . HIS B 1 263 ? -11.797 -14.07 -1.464 1 98.44 263 HIS B C 1
ATOM 5703 O O . HIS B 1 263 ? -12.234 -13.109 -0.835 1 98.44 263 HIS B O 1
ATOM 5709 N N . ALA B 1 264 ? -12.375 -14.547 -2.512 1 98.06 264 ALA B N 1
ATOM 5710 C CA . ALA B 1 264 ? -13.672 -14.055 -2.982 1 98.06 264 ALA B CA 1
ATOM 5711 C C . ALA B 1 264 ? -14.766 -15.086 -2.73 1 98.06 264 ALA B C 1
ATOM 5713 O O . ALA B 1 264 ? -14.57 -16.281 -2.943 1 98.06 264 ALA B O 1
ATOM 5714 N N . LYS B 1 265 ? -15.859 -14.625 -2.252 1 97.81 265 LYS B N 1
ATOM 5715 C CA . LYS B 1 265 ? -17.094 -15.391 -2.111 1 97.81 265 LYS B CA 1
ATOM 5716 C C . LYS B 1 265 ? -18.266 -14.656 -2.758 1 97.81 265 LYS B C 1
ATOM 5718 O O . LYS B 1 265 ? -18.438 -13.453 -2.564 1 97.81 265 LYS B O 1
ATOM 5723 N N . ILE B 1 266 ? -18.984 -15.367 -3.525 1 97.44 266 ILE B N 1
ATOM 5724 C CA . ILE B 1 266 ? -20.188 -14.781 -4.117 1 97.44 266 ILE B CA 1
ATOM 5725 C C . ILE B 1 266 ? -21.422 -15.18 -3.301 1 97.44 266 ILE B C 1
ATOM 5727 O O . ILE B 1 266 ? -21.672 -16.375 -3.1 1 97.44 266 ILE B O 1
ATOM 5731 N N . LEU B 1 267 ? -22.094 -14.164 -2.875 1 97.06 267 LEU B N 1
ATOM 5732 C CA . LEU B 1 267 ? -23.25 -14.383 -2.025 1 97.06 267 LEU B CA 1
ATOM 5733 C C . LEU B 1 267 ? -24.547 -14.172 -2.809 1 97.06 267 LEU B C 1
ATOM 5735 O O . LEU B 1 267 ? -24.641 -13.25 -3.619 1 97.06 267 LEU B O 1
ATOM 5739 N N . ASP B 1 268 ? -25.531 -14.992 -2.514 1 93.88 268 ASP B N 1
ATOM 5740 C CA . ASP B 1 268 ? -26.844 -14.828 -3.127 1 93.88 268 ASP B CA 1
ATOM 5741 C C . ASP B 1 268 ? -27.719 -13.883 -2.311 1 93.88 268 ASP B C 1
ATOM 5743 O O . ASP B 1 268 ? -27.25 -13.242 -1.37 1 93.88 268 ASP B O 1
ATOM 5747 N N . ALA B 1 269 ? -28.938 -13.695 -2.742 1 88.12 269 ALA B N 1
ATOM 5748 C CA . ALA B 1 269 ? -29.875 -12.742 -2.148 1 88.12 269 ALA B CA 1
ATOM 5749 C C . ALA B 1 269 ? -30.094 -13.047 -0.67 1 88.12 269 ALA B C 1
ATOM 5751 O O . ALA B 1 269 ? -30.406 -12.148 0.116 1 88.12 269 ALA B O 1
ATOM 5752 N N . ASN B 1 270 ? -29.906 -14.289 -0.236 1 90.81 270 ASN B N 1
ATOM 5753 C CA . ASN B 1 270 ? -30.125 -14.695 1.147 1 90.81 270 ASN B CA 1
ATOM 5754 C C . ASN B 1 270 ? -28.844 -14.586 1.974 1 90.81 270 ASN B C 1
ATOM 5756 O O . ASN B 1 270 ? -28.828 -14.906 3.162 1 90.81 270 ASN B O 1
ATOM 5760 N N . GLY B 1 271 ? -27.75 -14.219 1.345 1 92.19 271 GLY B N 1
ATOM 5761 C CA . GLY B 1 271 ? -26.5 -14.039 2.057 1 92.19 271 GLY B CA 1
ATOM 5762 C C . GLY B 1 271 ? -25.672 -15.305 2.119 1 92.19 271 GLY B C 1
ATOM 5763 O O . GLY B 1 271 ? -24.641 -15.344 2.803 1 92.19 271 GLY B O 1
ATOM 5764 N N . ASN B 1 272 ? -26.188 -16.344 1.414 1 94.56 272 ASN B N 1
ATOM 5765 C CA . ASN B 1 272 ? -25.422 -17.594 1.345 1 94.56 272 ASN B CA 1
ATOM 5766 C C . ASN B 1 272 ? -24.469 -17.594 0.154 1 94.56 272 ASN B C 1
ATOM 5768 O O . ASN B 1 272 ? -24.688 -16.875 -0.817 1 94.56 272 ASN B O 1
ATOM 5772 N N . ILE B 1 273 ? -23.469 -18.453 0.312 1 96.69 273 ILE B N 1
ATOM 5773 C CA . ILE B 1 273 ? -22.562 -18.594 -0.827 1 96.69 273 ILE B CA 1
ATOM 5774 C C . ILE B 1 273 ? -23.312 -19.219 -2.004 1 96.69 273 ILE B C 1
ATOM 5776 O O . ILE B 1 273 ? -23.844 -20.312 -1.889 1 96.69 273 ILE B O 1
ATOM 5780 N N . ALA B 1 274 ? -23.344 -18.5 -3.092 1 95.62 274 ALA B N 1
ATOM 5781 C CA . ALA B 1 274 ? -24.016 -18.984 -4.297 1 95.62 274 ALA B CA 1
ATOM 5782 C C . ALA B 1 274 ? -23.297 -20.203 -4.867 1 95.62 274 ALA B C 1
ATOM 5784 O O . ALA B 1 274 ? -22.125 -20.422 -4.57 1 95.62 274 ALA B O 1
ATOM 5785 N N . LYS B 1 275 ? -24.047 -21 -5.645 1 94.38 275 LYS B N 1
ATOM 5786 C CA . LYS B 1 275 ? -23.469 -22.203 -6.262 1 94.38 275 LYS B CA 1
ATOM 5787 C C . LYS B 1 275 ? -23.625 -22.156 -7.781 1 94.38 275 LYS B C 1
ATOM 5789 O O . LYS B 1 275 ? -24.578 -21.578 -8.297 1 94.38 275 LYS B O 1
ATOM 5794 N N . GLN B 1 276 ? -22.672 -22.609 -8.445 1 92.56 276 GLN B N 1
ATOM 5795 C CA . GLN B 1 276 ? -22.703 -22.828 -9.891 1 92.56 276 GLN B CA 1
ATOM 5796 C C . GLN B 1 276 ? -22.312 -24.266 -10.234 1 92.56 276 GLN B C 1
ATOM 5798 O O . GLN B 1 276 ? -21.203 -24.703 -9.93 1 92.56 276 GLN B O 1
ATOM 5803 N N . ASN B 1 277 ? -23.188 -25.016 -10.828 1 91.19 277 ASN B N 1
ATOM 5804 C CA . ASN B 1 277 ? -23 -26.422 -11.148 1 91.19 277 ASN B CA 1
ATOM 5805 C C . ASN B 1 277 ? -22.609 -27.234 -9.914 1 91.19 277 ASN B C 1
ATOM 5807 O O . ASN B 1 277 ? -21.672 -28.031 -9.953 1 91.19 277 ASN B O 1
ATOM 5811 N N . GLY B 1 278 ? -23.234 -26.875 -8.789 1 90.44 278 GLY B N 1
ATOM 5812 C CA . GLY B 1 278 ? -23.062 -27.625 -7.559 1 90.44 278 GLY B CA 1
ATOM 5813 C C . GLY B 1 278 ? -21.828 -27.234 -6.781 1 90.44 278 GLY B C 1
ATOM 5814 O O . GLY B 1 278 ? -21.562 -27.75 -5.695 1 90.44 278 GLY B O 1
ATOM 5815 N N . VAL B 1 279 ? -21.125 -26.344 -7.293 1 91.19 279 VAL B N 1
ATOM 5816 C CA . VAL B 1 279 ? -19.875 -25.922 -6.645 1 91.19 279 VAL B CA 1
ATOM 5817 C C . VAL B 1 279 ? -20.047 -24.531 -6.059 1 91.19 279 VAL B C 1
ATOM 5819 O O . VAL B 1 279 ? -20.578 -23.641 -6.711 1 91.19 279 VAL B O 1
ATOM 5822 N N . GLU B 1 280 ? -19.609 -24.391 -4.824 1 94.69 280 GLU B N 1
ATOM 5823 C CA . GLU B 1 280 ? -19.656 -23.078 -4.184 1 94.69 280 GLU B CA 1
ATOM 5824 C C . GLU B 1 280 ? -18.797 -22.062 -4.941 1 94.69 280 GLU B C 1
ATOM 5826 O O . GLU B 1 280 ? -17.672 -22.359 -5.348 1 94.69 280 GLU B O 1
ATOM 5831 N N . LYS B 1 281 ? -19.359 -20.859 -5.105 1 96.12 281 LYS B N 1
ATOM 5832 C CA . LYS B 1 281 ? -18.641 -19.797 -5.805 1 96.12 281 LYS B CA 1
ATOM 5833 C C . LYS B 1 281 ? -17.656 -19.094 -4.875 1 96.12 281 LYS B C 1
ATOM 5835 O O . LYS B 1 281 ? -17.969 -18.047 -4.316 1 96.12 281 LYS B O 1
ATOM 5840 N N . LYS B 1 282 ? -16.594 -19.656 -4.695 1 96.75 282 LYS B N 1
ATOM 5841 C CA . LYS B 1 282 ? -15.516 -19.062 -3.914 1 96.75 282 LYS B CA 1
ATOM 5842 C C . LYS B 1 282 ? -14.156 -19.359 -4.551 1 96.75 282 LYS B C 1
ATOM 5844 O O . LYS B 1 282 ? -14 -20.359 -5.25 1 96.75 282 LYS B O 1
ATOM 5849 N N . TYR B 1 283 ? -13.234 -18.516 -4.316 1 97.38 283 TYR B N 1
ATOM 5850 C CA . TYR B 1 283 ? -11.93 -18.672 -4.957 1 97.38 283 TYR B CA 1
ATOM 5851 C C . TYR B 1 283 ? -10.859 -17.906 -4.199 1 97.38 283 TYR B C 1
ATOM 5853 O O . TYR B 1 283 ? -11.086 -16.766 -3.764 1 97.38 283 TYR B O 1
ATOM 5861 N N . HIS B 1 284 ? -9.695 -18.531 -3.984 1 97.88 284 HIS B N 1
ATOM 5862 C CA . HIS B 1 284 ? -8.5 -17.875 -3.461 1 97.88 284 HIS B CA 1
ATOM 5863 C C . HIS B 1 284 ? -7.551 -17.484 -4.586 1 97.88 284 HIS B C 1
ATOM 5865 O O . HIS B 1 284 ? -7.098 -18.344 -5.352 1 97.88 284 HIS B O 1
ATOM 5871 N N . ALA B 1 285 ? -7.25 -16.203 -4.664 1 98.44 285 ALA B N 1
ATOM 5872 C CA . ALA B 1 285 ? -6.434 -15.711 -5.77 1 98.44 285 ALA B CA 1
ATOM 5873 C C . ALA B 1 285 ? -5.09 -15.18 -5.266 1 98.44 285 ALA B C 1
ATOM 5875 O O . ALA B 1 285 ? -5.035 -14.461 -4.262 1 98.44 285 ALA B O 1
ATOM 5876 N N . LEU B 1 286 ? -4.066 -15.516 -5.996 1 98.19 286 LEU B N 1
ATOM 5877 C CA . LEU B 1 286 ? -2.715 -15.062 -5.684 1 98.19 286 LEU B CA 1
ATOM 5878 C C . LEU B 1 286 ? -2.441 -13.695 -6.305 1 98.19 286 LEU B C 1
ATOM 5880 O O . LEU B 1 286 ? -1.731 -12.875 -5.723 1 98.19 286 LEU B O 1
ATOM 5884 N N . ASN B 1 287 ? -2.984 -13.469 -7.48 1 97.81 287 ASN B N 1
ATOM 5885 C CA . ASN B 1 287 ? -2.832 -12.18 -8.156 1 97.81 287 ASN B CA 1
ATOM 5886 C C . ASN B 1 287 ? -4.039 -11.273 -7.914 1 97.81 287 ASN B C 1
ATOM 5888 O O . ASN B 1 287 ? -3.932 -10.266 -7.219 1 97.81 287 ASN B O 1
ATOM 5892 N N . GLU B 1 288 ? -5.168 -11.711 -8.445 1 98.5 288 GLU B N 1
ATOM 5893 C CA . GLU B 1 288 ? -6.285 -10.766 -8.391 1 98.5 288 GLU B CA 1
ATOM 5894 C C . GLU B 1 288 ? -7.621 -11.484 -8.562 1 98.5 288 GLU B C 1
ATOM 5896 O O . GLU B 1 288 ? -7.664 -12.617 -9.047 1 98.5 288 GLU B O 1
ATOM 5901 N N . ILE B 1 289 ? -8.648 -10.914 -8.133 1 98.5 289 ILE B N 1
ATOM 5902 C CA . ILE B 1 289 ? -10.039 -11.164 -8.484 1 98.5 289 ILE B CA 1
ATOM 5903 C C . ILE B 1 289 ? -10.555 -10.047 -9.383 1 98.5 289 ILE B C 1
ATOM 5905 O O . ILE B 1 289 ? -10.406 -8.867 -9.07 1 98.5 289 ILE B O 1
ATOM 5909 N N . VAL B 1 290 ? -11.141 -10.398 -10.531 1 98.06 290 VAL B N 1
ATOM 5910 C CA . VAL B 1 290 ? -11.641 -9.414 -11.492 1 98.06 290 VAL B CA 1
ATOM 5911 C C . VAL B 1 290 ? -13.148 -9.594 -11.672 1 98.06 290 VAL B C 1
ATOM 5913 O O . VAL B 1 290 ? -13.633 -10.719 -11.82 1 98.06 290 VAL B O 1
ATOM 5916 N N . ILE B 1 291 ? -13.867 -8.578 -11.539 1 97.12 291 ILE B N 1
ATOM 5917 C CA . ILE B 1 291 ? -15.25 -8.492 -11.984 1 97.12 291 ILE B CA 1
ATOM 5918 C C . ILE B 1 291 ? -15.312 -7.766 -13.328 1 97.12 291 ILE B C 1
ATOM 5920 O O . ILE B 1 291 ? -14.852 -6.629 -13.445 1 97.12 291 ILE B O 1
ATOM 5924 N N . ASP B 1 292 ? -15.789 -8.375 -14.312 1 94.12 292 ASP B N 1
ATOM 5925 C CA . ASP B 1 292 ? -15.875 -7.699 -15.602 1 94.12 292 ASP B CA 1
ATOM 5926 C C . ASP B 1 292 ? -17.188 -8.031 -16.297 1 94.12 292 ASP B C 1
ATOM 5928 O O . ASP B 1 292 ? -17.906 -8.945 -15.898 1 94.12 292 ASP B O 1
ATOM 5932 N N . ARG B 1 293 ? -17.516 -7.328 -17.344 1 89.5 293 ARG B N 1
ATOM 5933 C CA . ARG B 1 293 ? -18.781 -7.422 -18.031 1 89.5 293 ARG B CA 1
ATOM 5934 C C . ARG B 1 293 ? -18.797 -8.594 -19.016 1 89.5 293 ARG B C 1
ATOM 5936 O O . ARG B 1 293 ? -19.828 -8.914 -19.594 1 89.5 293 ARG B O 1
ATOM 5943 N N . GLY B 1 294 ? -17.672 -9.219 -19.156 1 85.25 294 GLY B N 1
ATOM 5944 C CA . GLY B 1 294 ? -17.609 -10.32 -20.109 1 8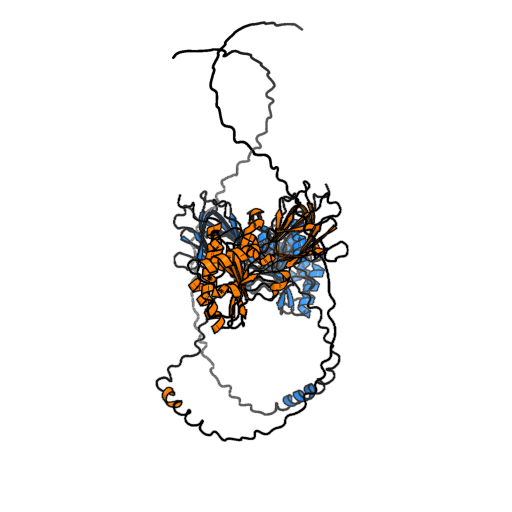5.25 294 GLY B CA 1
ATOM 5945 C C . GLY B 1 294 ? -18 -9.914 -21.516 1 85.25 294 GLY B C 1
ATOM 5946 O O . GLY B 1 294 ? -17.469 -8.938 -22.047 1 85.25 294 GLY B O 1
ATOM 5947 N N . GLN B 1 295 ? -18.938 -10.711 -22 1 77.75 295 GLN B N 1
ATOM 5948 C CA . GLN B 1 295 ? -19.328 -10.492 -23.391 1 77.75 295 GLN B CA 1
ATOM 5949 C C . GLN B 1 295 ? -20.453 -9.477 -23.5 1 77.75 295 GLN B C 1
ATOM 5951 O O . GLN B 1 295 ? -20.875 -9.117 -24.594 1 77.75 295 GLN B O 1
ATOM 5956 N N . ASN B 1 296 ? -20.812 -9.039 -22.406 1 83.12 296 ASN B N 1
ATOM 5957 C CA . ASN B 1 296 ? -21.906 -8.078 -22.406 1 83.12 296 ASN B CA 1
ATOM 5958 C C . ASN B 1 296 ? -21.469 -6.719 -22.922 1 83.12 296 ASN B C 1
ATOM 5960 O O . ASN B 1 296 ? -20.391 -6.23 -22.562 1 83.12 296 ASN B O 1
ATOM 5964 N N . ALA B 1 297 ? -22.219 -6.117 -23.766 1 76.69 297 ALA B N 1
ATOM 5965 C CA . ALA B 1 297 ? -21.891 -4.836 -24.391 1 76.69 297 ALA B CA 1
ATOM 5966 C C . ALA B 1 297 ? -22.078 -3.686 -23.406 1 76.69 297 ALA B C 1
ATOM 5968 O O . ALA B 1 297 ? -21.438 -2.641 -23.547 1 76.69 297 ALA B O 1
ATOM 5969 N N . SER B 1 298 ? -22.938 -3.889 -22.547 1 83.62 298 SER B N 1
ATOM 5970 C CA . SER B 1 298 ? -23.25 -2.807 -21.609 1 83.62 298 SER B CA 1
ATOM 5971 C C . SER B 1 298 ? -22.281 -2.805 -20.422 1 83.62 298 SER B C 1
ATOM 5973 O O . SER B 1 298 ? -21.766 -3.855 -20.031 1 83.62 298 SER B O 1
ATOM 5975 N N . CYS B 1 299 ? -22.109 -1.62 -19.906 1 88.94 299 CYS B N 1
ATOM 5976 C CA . CYS B 1 299 ? -21.312 -1.457 -18.703 1 88.94 299 CYS B CA 1
ATOM 5977 C C . CYS B 1 299 ? -22.016 -2.064 -17.484 1 88.94 299 CYS B C 1
ATOM 5979 O O . CYS B 1 299 ? -23.234 -2.266 -17.516 1 88.94 299 CYS B O 1
ATOM 5981 N N . LEU B 1 300 ? -21.219 -2.385 -16.484 1 93.06 300 LEU B N 1
ATOM 5982 C CA . LEU B 1 300 ? -21.766 -2.889 -15.234 1 93.06 300 LEU B CA 1
ATOM 5983 C C . LEU B 1 300 ? -22.062 -1.745 -14.266 1 93.06 300 LEU B C 1
ATOM 5985 O O . LEU B 1 300 ? -21.281 -0.796 -14.164 1 93.06 300 LEU B O 1
ATOM 5989 N N . LYS B 1 301 ? -23.188 -1.781 -13.664 1 94 301 LYS B N 1
ATOM 5990 C CA . LYS B 1 301 ? -23.5 -0.929 -12.531 1 94 301 LYS B CA 1
ATOM 5991 C C . LYS B 1 301 ? -23.234 -1.645 -11.211 1 94 301 LYS B C 1
ATOM 5993 O O . LYS B 1 301 ? -23.891 -2.633 -10.883 1 94 301 LYS B O 1
ATOM 5998 N N . MET B 1 302 ? -22.297 -1.104 -10.414 1 94.88 302 MET B N 1
ATOM 5999 C CA . MET B 1 302 ? -21.828 -1.803 -9.219 1 94.88 302 MET B CA 1
ATOM 6000 C C . MET B 1 302 ? -21.828 -0.874 -8.008 1 94.88 302 MET B C 1
ATOM 6002 O O . MET B 1 302 ? -21.5 0.308 -8.125 1 94.88 302 MET B O 1
ATOM 6006 N N . GLU B 1 303 ? -22.219 -1.388 -6.945 1 94.88 303 GLU B N 1
ATOM 6007 C CA . GLU B 1 303 ? -22.094 -0.705 -5.66 1 94.88 303 GLU B CA 1
ATOM 6008 C C . GLU B 1 303 ? -20.969 -1.313 -4.824 1 94.88 303 GLU B C 1
ATOM 6010 O O . GLU B 1 303 ? -20.938 -2.523 -4.594 1 94.88 303 GLU B O 1
ATOM 6015 N N . ILE B 1 304 ? -20.078 -0.481 -4.359 1 95.5 304 ILE B N 1
ATOM 6016 C CA . ILE B 1 304 ? -18.906 -0.95 -3.627 1 95.5 304 ILE B CA 1
ATOM 6017 C C . ILE B 1 304 ? -19.047 -0.592 -2.15 1 95.5 304 ILE B C 1
ATOM 6019 O O . ILE B 1 304 ? -19.375 0.547 -1.808 1 95.5 304 ILE B O 1
ATOM 6023 N N . PHE B 1 305 ? -18.828 -1.576 -1.32 1 95.12 305 PHE B N 1
ATOM 6024 C CA . PHE B 1 305 ? -18.828 -1.385 0.125 1 95.12 305 PHE B CA 1
ATOM 6025 C C . PHE B 1 305 ? -17.469 -1.714 0.722 1 95.12 305 PHE B C 1
ATOM 6027 O O . PHE B 1 305 ? -16.797 -2.654 0.283 1 95.12 305 PHE B O 1
ATOM 6034 N N . LEU B 1 306 ? -17.047 -0.933 1.679 1 94 306 LEU B N 1
ATOM 6035 C CA . LEU B 1 306 ? -15.859 -1.172 2.482 1 94 306 LEU B CA 1
ATOM 6036 C C . LEU B 1 306 ? -16.219 -1.317 3.957 1 94 306 LEU B C 1
ATOM 6038 O O . LEU B 1 306 ? -16.781 -0.401 4.555 1 94 306 LEU B O 1
ATOM 6042 N N . ASN B 1 307 ? -15.883 -2.477 4.531 1 90.62 307 ASN B N 1
ATOM 6043 C CA . ASN B 1 307 ? -16.219 -2.773 5.918 1 90.62 307 ASN B CA 1
ATOM 6044 C C . ASN B 1 307 ? -17.688 -2.49 6.203 1 90.62 307 ASN B C 1
ATOM 6046 O O . ASN B 1 307 ? -18.016 -1.822 7.188 1 90.62 307 ASN B O 1
ATOM 6050 N N . ASN B 1 308 ? -18.547 -2.875 5.309 1 90.25 308 ASN B N 1
ATOM 6051 C CA . ASN B 1 308 ? -20 -2.844 5.395 1 90.25 308 ASN B CA 1
ATOM 6052 C C . ASN B 1 308 ? -20.531 -1.42 5.297 1 90.25 308 ASN B C 1
ATOM 6054 O O . ASN B 1 308 ? -21.688 -1.162 5.641 1 90.25 308 ASN B O 1
ATOM 6058 N N . GLU B 1 309 ? -19.688 -0.524 4.895 1 89.69 309 GLU B N 1
ATOM 6059 C CA . GLU B 1 309 ? -20.125 0.844 4.633 1 89.69 309 GLU B CA 1
ATOM 6060 C C . GLU B 1 309 ? -20.016 1.181 3.148 1 89.69 309 GLU B C 1
ATOM 6062 O O . GLU B 1 309 ? -19.047 0.818 2.49 1 89.69 309 GLU B O 1
ATOM 6067 N N . SER B 1 310 ? -21 1.901 2.652 1 91.31 310 SER B N 1
ATOM 6068 C CA . SER B 1 310 ? -21.016 2.25 1.235 1 91.31 310 SER B CA 1
ATOM 6069 C C . SER B 1 310 ? -19.859 3.168 0.875 1 91.31 310 SER B C 1
ATOM 6071 O O . SER B 1 310 ? -19.688 4.23 1.476 1 91.31 310 SER B O 1
ATOM 6073 N N . LEU B 1 311 ? -19.078 2.744 -0.008 1 90.38 311 LEU B N 1
ATOM 6074 C CA . LEU B 1 311 ? -17.969 3.553 -0.495 1 90.38 311 LEU B CA 1
ATOM 6075 C C . LEU B 1 311 ? -18.391 4.395 -1.695 1 90.38 311 LEU B C 1
ATOM 6077 O O . LEU B 1 311 ? -18.312 5.625 -1.658 1 90.38 311 LEU B O 1
ATOM 6081 N N . THR B 1 312 ? -18.828 3.701 -2.764 1 88.38 312 THR B N 1
ATOM 6082 C CA . THR B 1 312 ? -19.266 4.418 -3.959 1 88.38 312 THR B CA 1
ATOM 6083 C C . THR B 1 312 ? -20.031 3.49 -4.895 1 88.38 312 THR B C 1
ATOM 6085 O O . THR B 1 312 ? -20.078 2.279 -4.676 1 88.38 312 THR B O 1
ATOM 6088 N N . LYS B 1 313 ? -20.703 4.141 -5.809 1 89.62 313 LYS B N 1
ATOM 6089 C CA . LYS B 1 313 ? -21.297 3.451 -6.957 1 89.62 313 LYS B CA 1
ATOM 6090 C C . LYS B 1 313 ? -20.484 3.73 -8.227 1 89.62 313 LYS B C 1
ATOM 6092 O O . LYS B 1 313 ? -20 4.84 -8.422 1 89.62 313 LYS B O 1
ATOM 6097 N N . THR B 1 314 ? -20.344 2.717 -9.016 1 89.19 314 THR B N 1
ATOM 6098 C CA . THR B 1 314 ? -19.547 2.922 -10.211 1 89.19 314 THR B CA 1
ATOM 6099 C C . THR B 1 314 ? -20.203 2.266 -11.422 1 89.19 314 THR B C 1
ATOM 6101 O O . THR B 1 314 ? -20.922 1.281 -11.289 1 89.19 314 THR B O 1
ATOM 6104 N N . LEU B 1 315 ? -20.047 2.934 -12.523 1 90.69 315 LEU B N 1
ATOM 6105 C CA . LEU B 1 315 ? -20.391 2.426 -13.844 1 90.69 315 LEU B CA 1
ATOM 6106 C C . LEU B 1 315 ? -19.141 2.254 -14.695 1 90.69 315 LEU B C 1
ATOM 6108 O O . LEU B 1 315 ? -18.297 3.158 -14.773 1 90.69 315 LEU B O 1
ATOM 6112 N N . GLY B 1 316 ? -18.953 1.062 -15.25 1 92.25 316 GLY B N 1
ATOM 6113 C CA . GLY B 1 316 ? -17.781 0.83 -16.062 1 92.25 316 GLY B CA 1
ATOM 6114 C C . GLY B 1 316 ? -17.656 -0.604 -16.531 1 92.25 316 GLY B C 1
ATOM 6115 O O . GLY B 1 316 ? -18.594 -1.381 -16.438 1 92.25 316 GLY B O 1
ATOM 6116 N N . ASP B 1 317 ? -16.438 -0.959 -17.047 1 93.5 317 ASP B N 1
ATOM 6117 C CA . ASP B 1 317 ? -16.188 -2.295 -17.578 1 93.5 317 ASP B CA 1
ATOM 6118 C C . ASP B 1 317 ? -15.977 -3.307 -16.453 1 93.5 317 ASP B C 1
ATOM 6120 O O . ASP B 1 317 ? -16.234 -4.5 -16.625 1 93.5 317 ASP B O 1
ATOM 6124 N N . GLY B 1 318 ? -15.422 -2.764 -15.336 1 95.81 318 GLY B N 1
ATOM 6125 C CA . GLY B 1 318 ? -15.211 -3.707 -14.25 1 95.81 318 GLY B CA 1
ATOM 6126 C C . GLY B 1 318 ? -14.312 -3.162 -13.156 1 95.81 318 GLY B C 1
ATOM 6127 O O . GLY B 1 318 ? -14.078 -1.953 -13.078 1 95.81 318 GLY B O 1
ATOM 6128 N N . LEU B 1 319 ? -13.922 -4.113 -12.281 1 97.5 319 LEU B N 1
ATOM 6129 C CA . LEU B 1 319 ? -13.055 -3.824 -11.141 1 97.5 319 LEU B CA 1
ATOM 6130 C C . LEU B 1 319 ? -12.016 -4.926 -10.961 1 97.5 319 LEU B C 1
ATOM 6132 O O . LEU B 1 319 ? -12.312 -6.105 -11.156 1 97.5 319 LEU B O 1
ATOM 6136 N N . ILE B 1 320 ? -10.867 -4.523 -10.555 1 98.5 320 ILE B N 1
ATOM 6137 C CA . ILE B 1 320 ? -9.812 -5.461 -10.195 1 98.5 320 ILE B CA 1
ATOM 6138 C C . ILE B 1 320 ? -9.492 -5.332 -8.703 1 98.5 320 ILE B C 1
ATOM 6140 O O . ILE B 1 320 ? -9.289 -4.223 -8.203 1 98.5 320 ILE B O 1
ATOM 6144 N N . PHE B 1 321 ? -9.531 -6.387 -8.008 1 98.69 321 PHE B N 1
ATOM 6145 C CA . PHE B 1 321 ? -9 -6.488 -6.648 1 98.69 321 PHE B CA 1
ATOM 6146 C C . PHE B 1 321 ? -7.691 -7.266 -6.633 1 98.69 321 PHE B C 1
ATOM 6148 O O . PHE B 1 321 ? -7.672 -8.461 -6.918 1 98.69 321 PHE B O 1
ATOM 6155 N N . SER B 1 322 ? -6.652 -6.613 -6.215 1 98.69 322 SER B N 1
ATOM 6156 C CA . SER B 1 322 ? -5.332 -7.188 -6.457 1 98.69 322 SER B CA 1
ATOM 6157 C C . SER B 1 322 ? -4.531 -7.289 -5.16 1 98.69 322 SER B C 1
ATOM 6159 O O . SER B 1 322 ? -4.637 -6.426 -4.289 1 98.69 322 SER B O 1
ATOM 6161 N N . THR B 1 323 ? -3.781 -8.375 -5.07 1 98.25 323 THR B N 1
ATOM 6162 C CA . THR B 1 323 ? -2.74 -8.5 -4.055 1 98.25 323 THR B CA 1
ATOM 6163 C C . THR B 1 323 ? -1.485 -7.738 -4.473 1 98.25 323 THR B C 1
ATOM 6165 O O . THR B 1 323 ? -1.395 -7.25 -5.602 1 98.25 323 THR B O 1
ATOM 6168 N N . PRO B 1 324 ? -0.481 -7.613 -3.549 1 97.25 324 PRO B N 1
ATOM 6169 C CA . PRO B 1 324 ? 0.8 -7.035 -3.963 1 97.25 324 PRO B CA 1
ATOM 6170 C C . PRO B 1 324 ? 1.468 -7.824 -5.086 1 97.25 324 PRO B C 1
ATOM 6172 O O . PRO B 1 324 ? 2.025 -7.234 -6.016 1 97.25 324 PRO B O 1
ATOM 6175 N N . THR B 1 325 ? 1.359 -9.141 -5.043 1 96.38 325 THR B N 1
ATOM 6176 C CA . THR B 1 325 ? 1.902 -9.977 -6.109 1 96.38 325 THR B CA 1
ATOM 6177 C C . THR B 1 325 ? 1.239 -9.648 -7.445 1 96.38 325 THR B C 1
ATOM 6179 O O . THR B 1 325 ? 1.919 -9.5 -8.461 1 96.38 325 THR B O 1
ATOM 6182 N N . GLY B 1 326 ? -0.057 -9.477 -7.418 1 97.44 326 GLY B N 1
ATOM 6183 C CA . GLY B 1 326 ? -0.823 -9.195 -8.617 1 97.44 326 GLY B CA 1
ATOM 6184 C C . GLY B 1 326 ? -0.642 -7.773 -9.125 1 97.44 326 GLY B C 1
ATOM 6185 O O . GLY B 1 326 ? -1.071 -7.445 -10.234 1 97.44 326 GLY B O 1
ATOM 6186 N N . SER B 1 327 ? -0.002 -6.895 -8.375 1 97.12 327 SER B N 1
ATOM 6187 C CA . SER B 1 327 ? 0.151 -5.488 -8.742 1 97.12 327 SER B CA 1
ATOM 6188 C C . SER B 1 327 ? 0.995 -5.336 -10 1 97.12 327 SER B C 1
ATOM 6190 O O . SER B 1 327 ? 0.948 -4.301 -10.664 1 97.12 327 SER B O 1
ATOM 6192 N N . THR B 1 328 ? 1.774 -6.352 -10.422 1 93.25 328 THR B N 1
ATOM 6193 C CA . THR B 1 328 ? 2.615 -6.293 -11.617 1 93.25 328 THR B CA 1
ATOM 6194 C C . THR B 1 328 ? 1.973 -7.055 -12.773 1 93.25 328 THR B C 1
ATOM 6196 O O . THR B 1 328 ? 2.604 -7.266 -13.812 1 93.25 328 THR B O 1
ATOM 6199 N N . ALA B 1 329 ? 0.757 -7.484 -12.555 1 94.62 329 ALA B N 1
ATOM 6200 C CA . ALA B 1 329 ? 0.028 -8.219 -13.586 1 94.62 329 ALA B CA 1
ATOM 6201 C C . ALA B 1 329 ? -1.079 -7.363 -14.188 1 94.62 329 ALA B C 1
ATOM 6203 O O . ALA B 1 329 ? -0.821 -6.262 -14.68 1 94.62 329 ALA B O 1
ATOM 6204 N N . TYR B 1 330 ? -2.344 -7.859 -14.242 1 95.06 330 TYR B N 1
ATOM 6205 C CA . TYR B 1 330 ? -3.455 -7.164 -14.883 1 95.06 330 TYR B CA 1
ATOM 6206 C C . TYR B 1 330 ? -3.711 -5.816 -14.227 1 95.06 330 TYR B C 1
ATOM 6208 O O . TYR B 1 330 ? -4.062 -4.844 -14.898 1 95.06 330 TYR B O 1
ATOM 6216 N N . SER B 1 331 ? -3.545 -5.762 -12.891 1 96.44 331 SER B N 1
ATOM 6217 C CA . SER B 1 331 ? -3.725 -4.504 -12.172 1 96.44 331 SER B CA 1
ATOM 6218 C C . SER B 1 331 ? -2.854 -3.4 -12.758 1 96.44 331 SER B C 1
ATOM 6220 O O . SER B 1 331 ? -3.307 -2.264 -12.914 1 96.44 331 SER B O 1
ATOM 6222 N N . LEU B 1 332 ? -1.645 -3.744 -13.023 1 93.94 332 LEU B N 1
ATOM 6223 C CA . LEU B 1 332 ? -0.72 -2.771 -13.594 1 93.94 332 LEU B CA 1
ATOM 6224 C C . LEU B 1 332 ? -1.231 -2.262 -14.938 1 93.94 332 LEU B C 1
ATOM 6226 O O . LEU B 1 332 ? -1.212 -1.058 -15.203 1 93.94 332 LEU B O 1
ATOM 6230 N N . SER B 1 333 ? -1.685 -3.072 -15.766 1 92.19 333 SER B N 1
ATOM 6231 C CA . SER B 1 333 ? -2.191 -2.729 -17.094 1 92.19 333 SER B CA 1
ATOM 6232 C C . SER B 1 333 ? -3.4 -1.802 -17 1 92.19 333 SER B C 1
ATOM 6234 O O . SER B 1 333 ? -3.645 -0.999 -17.906 1 92.19 333 SER B O 1
ATOM 6236 N N . ALA B 1 334 ? -4.121 -1.977 -15.914 1 94.31 334 ALA B N 1
ATOM 6237 C CA . ALA B 1 334 ? -5.336 -1.192 -15.734 1 94.31 334 ALA B CA 1
ATOM 6238 C C . ALA B 1 334 ? -5.043 0.122 -15.016 1 94.31 334 ALA B C 1
ATOM 6240 O O . ALA B 1 334 ? -5.961 0.858 -14.656 1 94.31 334 ALA B O 1
ATOM 6241 N N . GLY B 1 335 ? -3.773 0.381 -14.734 1 92.88 335 GLY B N 1
ATOM 6242 C CA . GLY B 1 335 ? -3.406 1.672 -14.172 1 92.88 335 GLY B CA 1
ATOM 6243 C C . GLY B 1 335 ? -3.113 1.612 -12.688 1 92.88 335 GLY B C 1
ATOM 6244 O O . GLY B 1 335 ? -2.924 2.648 -12.047 1 92.88 335 GLY B O 1
ATOM 6245 N N . GLY B 1 336 ? -3.092 0.49 -12.117 1 96.06 336 GLY B N 1
ATOM 6246 C CA . GLY B 1 336 ? -2.742 0.337 -10.711 1 96.06 336 GLY B CA 1
ATOM 6247 C C . GLY B 1 336 ? -1.265 0.544 -10.438 1 96.06 336 GLY B C 1
ATOM 6248 O O . GLY B 1 336 ? -0.444 0.484 -11.359 1 96.06 336 GLY B O 1
ATOM 6249 N N . PRO B 1 337 ? -0.944 0.799 -9.188 1 97.19 337 PRO B N 1
ATOM 6250 C CA . PRO B 1 337 ? 0.463 0.937 -8.805 1 97.19 337 PRO B CA 1
ATOM 6251 C C . PRO B 1 337 ? 1.168 -0.41 -8.656 1 97.19 337 PRO B C 1
ATOM 6253 O O . PRO B 1 337 ? 0.509 -1.445 -8.531 1 97.19 337 PRO B O 1
ATOM 6256 N N . ILE B 1 338 ? 2.484 -0.345 -8.75 1 96.81 338 ILE B N 1
ATOM 6257 C CA . ILE B 1 338 ? 3.287 -1.493 -8.344 1 96.81 338 ILE B CA 1
ATOM 6258 C C . ILE B 1 338 ? 3.428 -1.517 -6.824 1 96.81 338 ILE B C 1
ATOM 6260 O O . ILE B 1 338 ? 3.781 -0.505 -6.215 1 96.81 338 ILE B O 1
ATOM 6264 N N . ILE B 1 339 ? 3.168 -2.596 -6.215 1 97.38 339 ILE B N 1
ATOM 6265 C CA . ILE B 1 339 ? 3.227 -2.715 -4.762 1 97.38 339 ILE B CA 1
ATOM 6266 C C . ILE B 1 339 ? 4.223 -3.807 -4.375 1 97.38 339 ILE B C 1
ATOM 6268 O O . ILE B 1 339 ? 4.113 -4.945 -4.836 1 97.38 339 ILE B O 1
ATOM 6272 N N . GLN B 1 340 ? 5.18 -3.432 -3.549 1 94.31 340 GLN B N 1
ATOM 6273 C CA . GLN B 1 340 ? 6.137 -4.422 -3.068 1 94.31 340 GLN B CA 1
ATOM 6274 C C . GLN B 1 340 ? 5.461 -5.449 -2.164 1 94.31 340 GLN B C 1
ATOM 6276 O O . GLN B 1 340 ? 4.547 -5.109 -1.407 1 94.31 340 GLN B O 1
ATOM 6281 N N . ASN B 1 341 ? 5.887 -6.66 -2.143 1 90.94 341 ASN B N 1
ATOM 6282 C CA . ASN B 1 341 ? 5.207 -7.816 -1.575 1 90.94 341 ASN B CA 1
ATOM 6283 C C . ASN B 1 341 ? 5.023 -7.676 -0.067 1 90.94 341 ASN B C 1
ATOM 6285 O O . ASN B 1 341 ? 4.078 -8.227 0.502 1 90.94 341 ASN B O 1
ATOM 6289 N N . GLU B 1 342 ? 5.855 -6.949 0.558 1 88.38 342 GLU B N 1
ATOM 6290 C CA . GLU B 1 342 ? 5.797 -6.82 2.012 1 88.38 342 GLU B CA 1
ATOM 6291 C C . GLU B 1 342 ? 4.762 -5.781 2.436 1 88.38 342 GLU B C 1
ATOM 6293 O O . GLU B 1 342 ? 4.457 -5.652 3.621 1 88.38 342 GLU B O 1
ATOM 6298 N N . VAL B 1 343 ? 4.266 -5.062 1.53 1 93.88 343 VAL B N 1
ATOM 6299 C CA . VAL B 1 343 ? 3.137 -4.18 1.812 1 93.88 343 VAL B CA 1
ATOM 6300 C C . VAL B 1 343 ? 1.83 -4.965 1.704 1 93.88 343 VAL B C 1
ATOM 6302 O O . VAL B 1 343 ? 1.146 -4.902 0.68 1 93.88 343 VAL B O 1
ATOM 6305 N N . ARG B 1 344 ? 1.494 -5.66 2.711 1 93 344 ARG B N 1
ATOM 6306 C CA . ARG B 1 344 ? 0.269 -6.453 2.689 1 93 344 ARG B CA 1
ATOM 6307 C C . ARG B 1 344 ? -0.961 -5.555 2.6 1 93 344 ARG B C 1
ATOM 6309 O O . ARG B 1 344 ? -1.259 -4.805 3.533 1 93 344 ARG B O 1
ATOM 6316 N N . SER B 1 345 ? -1.614 -5.633 1.464 1 96.69 345 SER B N 1
ATOM 6317 C CA . SER B 1 345 ? -2.719 -4.727 1.164 1 96.69 345 SER B CA 1
ATOM 6318 C C . SER B 1 345 ? -3.6 -5.277 0.049 1 96.69 345 SER B C 1
ATOM 6320 O O . SER B 1 345 ? -3.248 -6.27 -0.592 1 96.69 345 SER B O 1
ATOM 6322 N N . ILE B 1 346 ? -4.781 -4.758 -0.057 1 98 346 ILE B N 1
ATOM 6323 C CA . ILE B 1 346 ? -5.68 -5.043 -1.17 1 98 346 ILE B CA 1
ATOM 6324 C C . ILE B 1 346 ? -5.891 -3.777 -2.002 1 98 346 ILE B C 1
ATOM 6326 O O . ILE B 1 346 ? -6.32 -2.748 -1.479 1 98 346 ILE B O 1
ATOM 6330 N N . SER B 1 347 ? -5.535 -3.854 -3.24 1 98.31 347 SER B N 1
ATOM 6331 C CA . SER B 1 347 ? -5.742 -2.707 -4.121 1 98.31 347 SER B CA 1
ATOM 6332 C C . SER B 1 347 ? -7.039 -2.844 -4.906 1 98.31 347 SER B C 1
ATOM 6334 O O . SER B 1 347 ? -7.387 -3.938 -5.363 1 98.31 347 SER B O 1
ATOM 6336 N N . LEU B 1 348 ? -7.812 -1.84 -4.957 1 98.06 348 LEU B N 1
ATOM 6337 C CA . LEU B 1 348 ? -9 -1.7 -5.789 1 98.06 348 LEU B CA 1
ATOM 6338 C C . LEU B 1 348 ? -8.719 -0.827 -7.008 1 98.06 348 LEU B C 1
ATOM 6340 O O . LEU B 1 348 ? -8.422 0.364 -6.867 1 98.06 348 LEU B O 1
ATOM 6344 N N . VAL B 1 349 ? -8.781 -1.39 -8.227 1 97.69 349 VAL B N 1
ATOM 6345 C CA . VAL B 1 349 ? -8.438 -0.702 -9.469 1 97.69 349 VAL B CA 1
ATOM 6346 C C . VAL B 1 349 ? -9.617 -0.762 -10.438 1 97.69 349 VAL B C 1
ATOM 6348 O O . VAL B 1 349 ? -10.031 -1.846 -10.852 1 97.69 349 VAL B O 1
ATOM 6351 N N . PRO B 1 350 ? -10.148 0.363 -10.805 1 95.62 350 PRO B N 1
ATOM 6352 C CA . PRO B 1 350 ? -11.258 0.366 -11.766 1 95.62 350 PRO B CA 1
ATOM 6353 C C . PRO B 1 350 ? -10.805 0.089 -13.195 1 95.62 350 PRO B C 1
ATOM 6355 O O . PRO B 1 350 ? -9.68 0.448 -13.57 1 95.62 350 PRO B O 1
ATOM 6358 N N . ILE B 1 351 ? -11.672 -0.568 -13.93 1 94.81 351 ILE B N 1
ATOM 6359 C CA . ILE B 1 351 ? -11.43 -0.788 -15.352 1 94.81 351 ILE B CA 1
ATOM 6360 C C . ILE B 1 351 ? -12.352 0.112 -16.172 1 94.81 351 ILE B C 1
ATOM 6362 O O . ILE B 1 351 ? -13.555 -0.123 -16.25 1 94.81 351 ILE B O 1
ATOM 6366 N N . CYS B 1 352 ? -11.828 1.148 -16.75 1 90.56 352 CYS B N 1
ATOM 6367 C CA . CYS B 1 352 ? -12.531 2.092 -17.609 1 90.56 352 CYS B CA 1
ATOM 6368 C C . CYS B 1 352 ? -13.789 2.619 -16.922 1 90.56 352 CYS B C 1
ATOM 6370 O O . CYS B 1 352 ? -14.891 2.508 -17.469 1 90.56 352 CYS B O 1
ATOM 6372 N N . PRO B 1 353 ? -13.609 3.205 -15.805 1 89.69 353 PRO B N 1
ATOM 6373 C CA . PRO B 1 353 ? -14.773 3.768 -15.125 1 89.69 353 PRO B CA 1
ATOM 6374 C C . PRO B 1 353 ? -15.352 4.98 -15.844 1 89.69 353 PRO B C 1
ATOM 6376 O O . PRO B 1 353 ? -14.609 5.75 -16.469 1 89.69 353 PRO B O 1
ATOM 6379 N N . PHE B 1 354 ? -16.609 5.09 -15.719 1 84.75 354 PHE B N 1
ATOM 6380 C CA . PHE B 1 354 ? -17.266 6.262 -16.281 1 84.75 354 PHE B CA 1
ATOM 6381 C C . PHE B 1 354 ? -16.859 7.523 -15.531 1 84.75 354 PHE B C 1
ATOM 6383 O O . PHE B 1 354 ? -16.75 8.594 -16.125 1 84.75 354 PHE B O 1
ATOM 6390 N N . SER B 1 355 ? -16.719 7.379 -14.273 1 78.5 355 SER B N 1
ATOM 6391 C CA . SER B 1 355 ? -16.266 8.508 -13.469 1 78.5 355 SER B CA 1
ATOM 6392 C C . SER B 1 355 ? -14.766 8.766 -13.664 1 78.5 355 SER B C 1
ATOM 6394 O O . SER B 1 355 ? -13.953 7.867 -13.445 1 78.5 355 SER B O 1
ATOM 6396 N N . LEU B 1 356 ? -14.414 10 -13.859 1 70.75 356 LEU B N 1
ATOM 6397 C CA . LEU B 1 356 ? -13.023 10.375 -14.094 1 70.75 356 LEU B CA 1
ATOM 6398 C C . LEU B 1 356 ? -12.242 10.43 -12.789 1 70.75 356 LEU B C 1
ATOM 6400 O O . LEU B 1 356 ? -11.016 10.398 -12.797 1 70.75 356 LEU B O 1
ATOM 6404 N N . SER B 1 357 ? -12.977 10.406 -11.797 1 77.31 357 SER B N 1
ATOM 6405 C CA . SER B 1 357 ? -12.281 10.625 -10.531 1 77.31 357 SER B CA 1
ATOM 6406 C C . SER B 1 357 ? -12.016 9.305 -9.812 1 77.31 357 SER B C 1
ATOM 6408 O O . SER B 1 357 ? -11.375 9.281 -8.758 1 77.31 357 SER B O 1
ATOM 6410 N N . PHE B 1 358 ? -12.438 8.305 -10.422 1 84.5 358 PHE B N 1
ATOM 6411 C CA . PHE B 1 358 ? -12.203 7.023 -9.758 1 84.5 358 PHE B CA 1
ATOM 6412 C C . PHE B 1 358 ? -10.773 6.547 -9.984 1 84.5 358 PHE B C 1
ATOM 6414 O O . PHE B 1 358 ? -10.445 6.023 -11.047 1 84.5 358 PHE B O 1
ATOM 6421 N N . ARG B 1 359 ? -9.938 6.664 -8.945 1 90.81 359 ARG B N 1
ATOM 6422 C CA . ARG B 1 359 ? -8.523 6.305 -8.953 1 90.81 359 ARG B CA 1
ATOM 6423 C C . ARG B 1 359 ? -8.289 4.996 -8.203 1 90.81 359 ARG B C 1
ATOM 6425 O O . ARG B 1 359 ? -9.133 4.574 -7.402 1 90.81 359 ARG B O 1
ATOM 6432 N N . PRO B 1 360 ? -7.152 4.332 -8.492 1 96 360 PRO B N 1
ATOM 6433 C CA . PRO B 1 360 ? -6.812 3.152 -7.699 1 96 360 PRO B CA 1
ATOM 6434 C C . PRO B 1 360 ? -6.684 3.461 -6.211 1 96 360 PRO B C 1
ATOM 6436 O O . PRO B 1 360 ? -6.164 4.516 -5.836 1 96 360 PRO B O 1
ATOM 6439 N N . ILE B 1 361 ? -7.141 2.525 -5.449 1 97 361 ILE B N 1
ATOM 6440 C CA . ILE B 1 361 ? -7.094 2.666 -3.998 1 97 361 ILE B CA 1
ATOM 6441 C C . ILE B 1 361 ? -6.355 1.477 -3.387 1 97 361 ILE B C 1
ATOM 6443 O O . ILE B 1 361 ? -6.586 0.328 -3.775 1 97 361 ILE B O 1
ATOM 6447 N N . VAL B 1 362 ? -5.434 1.739 -2.479 1 98 362 VAL B N 1
ATOM 6448 C CA . VAL B 1 362 ? -4.742 0.699 -1.728 1 98 362 VAL B CA 1
ATOM 6449 C C . VAL B 1 362 ? -5.281 0.643 -0.3 1 98 362 VAL B C 1
ATOM 6451 O O . VAL B 1 362 ? -5.211 1.63 0.436 1 98 362 VAL B O 1
ATOM 6454 N N . LEU B 1 363 ? -5.785 -0.509 0.099 1 96.56 363 LEU B N 1
ATOM 6455 C CA . LEU B 1 363 ? -6.461 -0.701 1.376 1 96.56 363 LEU B CA 1
ATOM 6456 C C . LEU B 1 363 ? -5.684 -1.663 2.266 1 96.56 363 LEU B C 1
ATOM 6458 O O . LEU B 1 363 ? -4.941 -2.514 1.768 1 96.56 363 LEU B O 1
ATOM 6462 N N . PRO B 1 364 ? -5.895 -1.553 3.572 1 93.38 364 PRO B N 1
ATOM 6463 C CA . PRO B 1 364 ? -5.211 -2.473 4.484 1 93.38 364 PRO B CA 1
ATOM 6464 C C . PRO B 1 364 ? -5.652 -3.924 4.301 1 93.38 364 PRO B C 1
ATOM 6466 O O . PRO B 1 364 ? -6.754 -4.18 3.807 1 93.38 364 PRO B O 1
ATOM 6469 N N . GLU B 1 365 ? -4.805 -4.809 4.707 1 92.56 365 GLU B N 1
ATOM 6470 C CA . GLU B 1 365 ? -5.023 -6.246 4.562 1 92.56 365 GLU B CA 1
ATOM 6471 C C . GLU B 1 365 ? -6.305 -6.684 5.266 1 92.56 365 GLU B C 1
ATOM 6473 O O . GLU B 1 365 ? -6.973 -7.621 4.828 1 92.56 365 GLU B O 1
ATOM 6478 N N . CYS B 1 366 ? -6.738 -6.02 6.309 1 90.06 366 CYS B N 1
ATOM 6479 C CA . CYS B 1 366 ? -7.883 -6.422 7.117 1 90.06 366 CYS B CA 1
ATOM 6480 C C . CYS B 1 366 ? -9.188 -5.934 6.5 1 90.06 366 CYS B C 1
ATOM 6482 O O . CYS B 1 366 ? -10.266 -6.195 7.035 1 90.06 366 CYS B O 1
ATOM 6484 N N . SER B 1 367 ? -9.102 -5.254 5.406 1 92.88 367 SER B N 1
ATOM 6485 C CA . SER B 1 367 ? -10.289 -4.68 4.777 1 92.88 367 SER B CA 1
ATOM 6486 C C . SER B 1 367 ? -11.219 -5.77 4.254 1 92.88 367 SER B C 1
ATOM 6488 O O . SER B 1 367 ? -10.758 -6.785 3.729 1 92.88 367 SER B O 1
ATOM 6490 N N . GLU B 1 368 ? -12.484 -5.547 4.414 1 94.88 368 GLU B N 1
ATOM 6491 C CA . GLU B 1 368 ? -13.531 -6.363 3.807 1 94.88 368 GLU B CA 1
ATOM 6492 C C . GLU B 1 368 ? -14.281 -5.582 2.729 1 94.88 368 GLU B C 1
ATOM 6494 O O . GLU B 1 368 ? -14.961 -4.598 3.023 1 94.88 368 GLU B O 1
ATOM 6499 N N . LEU B 1 369 ? -14.188 -6.039 1.523 1 97.38 369 LEU B N 1
ATOM 6500 C CA . LEU B 1 369 ? -14.852 -5.379 0.402 1 97.38 369 LEU B CA 1
ATOM 6501 C C . LEU B 1 369 ? -16.062 -6.188 -0.066 1 97.38 369 LEU B C 1
ATOM 6503 O O . LEU B 1 369 ? -16.016 -7.418 -0.094 1 97.38 369 LEU B O 1
ATOM 6507 N N . LYS B 1 370 ? -17.094 -5.5 -0.39 1 97.81 370 LYS B N 1
ATOM 6508 C CA . LYS B 1 370 ? -18.266 -6.09 -1.028 1 97.81 370 LYS B CA 1
ATOM 6509 C C . LYS B 1 370 ? -18.656 -5.309 -2.283 1 97.81 370 LYS B C 1
ATOM 6511 O O . LYS B 1 370 ? -18.625 -4.078 -2.291 1 97.81 370 LYS B O 1
ATOM 6516 N N . VAL B 1 371 ? -18.938 -5.996 -3.293 1 97.75 371 VAL B N 1
ATOM 6517 C CA . VAL B 1 371 ? -19.422 -5.391 -4.531 1 97.75 371 VAL B CA 1
ATOM 6518 C C . VAL B 1 371 ? -20.766 -6.016 -4.922 1 97.75 371 VAL B C 1
ATOM 6520 O O . VAL B 1 371 ? -20.844 -7.223 -5.152 1 97.75 371 VAL B O 1
ATOM 6523 N N . LYS B 1 372 ? -21.734 -5.223 -5 1 96.31 372 LYS B N 1
ATOM 6524 C CA . LYS B 1 372 ? -23.047 -5.688 -5.414 1 96.31 372 LYS B CA 1
ATOM 6525 C C . LYS B 1 372 ? -23.344 -5.289 -6.859 1 96.31 372 LYS B C 1
ATOM 6527 O O . LYS B 1 372 ? -23.219 -4.117 -7.223 1 96.31 372 LYS B O 1
ATOM 6532 N N . LEU B 1 373 ? -23.609 -6.242 -7.645 1 94.44 373 LEU B N 1
ATOM 6533 C CA . LEU B 1 373 ? -24.188 -5.934 -8.945 1 94.44 373 LEU B CA 1
ATOM 6534 C C . LEU B 1 373 ? -25.656 -5.516 -8.797 1 94.44 373 LEU B C 1
ATOM 6536 O O . LEU B 1 373 ? -26.469 -6.289 -8.297 1 94.44 373 LEU B O 1
ATOM 6540 N N . THR B 1 374 ? -25.891 -4.32 -9.203 1 91.88 374 THR B N 1
ATOM 6541 C CA . THR B 1 374 ? -27.219 -3.791 -8.953 1 91.88 374 THR B CA 1
ATOM 6542 C C . THR B 1 374 ? -28.281 -4.652 -9.633 1 91.88 374 THR B C 1
ATOM 6544 O O . THR B 1 374 ? -28 -5.309 -10.641 1 91.88 374 THR B O 1
ATOM 6547 N N . ASP B 1 375 ? -29.5 -4.559 -9.141 1 90.5 375 ASP B N 1
ATOM 6548 C CA . ASP B 1 375 ? -30.594 -5.387 -9.625 1 90.5 375 ASP B CA 1
ATOM 6549 C C . ASP B 1 375 ? -31.016 -4.992 -11.039 1 90.5 375 ASP B C 1
ATOM 6551 O O . ASP B 1 375 ? -31.531 -5.812 -11.789 1 90.5 375 ASP B O 1
ATOM 6555 N N . ASP B 1 376 ? -30.719 -3.82 -11.406 1 87.81 376 ASP B N 1
ATOM 6556 C CA . ASP B 1 376 ? -31.188 -3.295 -12.68 1 87.81 376 ASP B CA 1
ATOM 6557 C C . ASP B 1 376 ? -30.125 -3.441 -13.766 1 87.81 376 ASP B C 1
ATOM 6559 O O . ASP B 1 376 ? -30.266 -2.885 -14.859 1 87.81 376 ASP B O 1
ATOM 6563 N N . ASN B 1 377 ? -29.141 -4.203 -13.523 1 90 377 ASN B N 1
ATOM 6564 C CA . ASN B 1 377 ? -28.125 -4.426 -14.547 1 90 377 ASN B CA 1
ATOM 6565 C C . ASN B 1 377 ? -28.703 -5.172 -15.75 1 90 377 ASN B C 1
ATOM 6567 O O . ASN B 1 377 ? -29.453 -6.137 -15.586 1 90 377 ASN B O 1
ATOM 6571 N N . ARG B 1 378 ? -28.422 -4.801 -16.906 1 84.38 378 ARG B N 1
ATOM 6572 C CA . ARG B 1 378 ? -28.938 -5.402 -18.125 1 84.38 378 ARG B CA 1
ATOM 6573 C C . ARG B 1 378 ? -28.266 -6.75 -18.391 1 84.38 378 ARG B C 1
ATOM 6575 O O . ARG B 1 378 ? -28.875 -7.629 -19.016 1 84.38 378 ARG B O 1
ATOM 6582 N N . GLY B 1 379 ? -27.094 -6.961 -17.938 1 83.62 379 GLY B N 1
ATOM 6583 C CA . GLY B 1 379 ? -26.359 -8.195 -18.156 1 83.62 379 GLY B CA 1
ATOM 6584 C C . GLY B 1 379 ? -25.688 -8.727 -16.906 1 83.62 379 GLY B C 1
ATOM 6585 O O . GLY B 1 379 ? -25.797 -8.125 -15.836 1 83.62 379 GLY B O 1
ATOM 6586 N N . GLN B 1 380 ? -25.234 -9.961 -17.141 1 88.94 380 GLN B N 1
ATOM 6587 C CA . GLN B 1 380 ? -24.5 -10.578 -16.047 1 88.94 380 GLN B CA 1
ATOM 6588 C C . GLN B 1 380 ? -23.016 -10.219 -16.109 1 88.94 380 GLN B C 1
ATOM 6590 O O . GLN B 1 380 ? -22.5 -9.867 -17.172 1 88.94 380 GLN B O 1
ATOM 6595 N N . GLY B 1 381 ? -22.375 -10.195 -14.945 1 93.31 381 GLY B N 1
ATOM 6596 C CA . GLY B 1 381 ? -20.922 -10.047 -14.891 1 93.31 381 GLY B CA 1
ATOM 6597 C C . GLY B 1 381 ? -20.188 -11.375 -14.836 1 93.31 381 GLY B C 1
ATOM 6598 O O . GLY B 1 381 ? -20.812 -12.438 -14.805 1 93.31 381 GLY B O 1
ATOM 6599 N N . LYS B 1 382 ? -18.969 -11.312 -14.969 1 94.75 382 LYS B N 1
ATOM 6600 C CA . LYS B 1 382 ? -18.094 -12.469 -14.844 1 94.75 382 LYS B CA 1
ATOM 6601 C C . LYS B 1 382 ? -17.016 -12.234 -13.781 1 94.75 382 LYS B C 1
ATOM 6603 O O . LYS B 1 382 ? -16.516 -11.117 -13.641 1 94.75 382 LYS B O 1
ATOM 6608 N N . ILE B 1 383 ? -16.703 -13.273 -13.117 1 96.25 383 ILE B N 1
ATOM 6609 C CA . ILE B 1 383 ? -15.648 -13.227 -12.117 1 96.25 383 ILE B CA 1
ATOM 6610 C C . ILE B 1 383 ? -14.477 -14.094 -12.562 1 96.25 383 ILE B C 1
ATOM 6612 O O . ILE B 1 383 ? -14.656 -15.258 -12.914 1 96.25 383 ILE B O 1
ATOM 6616 N N . SER B 1 384 ? -13.352 -13.5 -12.562 1 96.69 384 SER B N 1
ATOM 6617 C CA . SER B 1 384 ? -12.125 -14.242 -12.836 1 96.69 384 SER B CA 1
ATOM 6618 C C . SER B 1 384 ? -11.156 -14.172 -11.656 1 96.69 384 SER B C 1
ATOM 6620 O O . SER B 1 384 ? -11.125 -13.18 -10.93 1 96.69 384 SER B O 1
ATOM 6622 N N . GLY B 1 385 ? -10.453 -15.242 -11.414 1 97.19 385 GLY B N 1
ATOM 6623 C CA . GLY B 1 385 ? -9.375 -15.336 -10.438 1 97.19 385 GLY B CA 1
ATOM 6624 C C . GLY B 1 385 ? -8.055 -15.781 -11.047 1 97.19 385 GLY B C 1
ATOM 6625 O O . GLY B 1 385 ? -7.98 -16.859 -11.648 1 97.19 385 GLY B O 1
ATOM 6626 N N . ASP B 1 386 ? -7.109 -14.953 -10.875 1 97.19 386 ASP B N 1
ATOM 6627 C CA . ASP B 1 386 ? -5.777 -15.266 -11.383 1 97.19 386 ASP B CA 1
ATOM 6628 C C . ASP B 1 386 ? -5.824 -15.586 -12.875 1 97.19 386 ASP B C 1
ATOM 6630 O O . ASP B 1 386 ? -5.215 -16.562 -13.328 1 97.19 386 ASP B O 1
ATOM 6634 N N . GLY B 1 387 ? -6.648 -14.82 -13.555 1 91.62 387 GLY B N 1
ATOM 6635 C CA . GLY B 1 387 ? -6.703 -14.938 -15 1 91.62 387 GLY B CA 1
ATOM 6636 C C . GLY B 1 387 ? -7.625 -16.031 -15.484 1 91.62 387 GLY B C 1
ATOM 6637 O O . GLY B 1 387 ? -7.828 -16.203 -16.688 1 91.62 387 GLY B O 1
ATOM 6638 N N . GLN B 1 388 ? -8.156 -16.75 -14.609 1 88.62 388 GLN B N 1
ATOM 6639 C CA . GLN B 1 388 ? -9.062 -17.844 -14.984 1 88.62 388 GLN B CA 1
ATOM 6640 C C . GLN B 1 388 ? -10.516 -17.453 -14.703 1 88.62 388 GLN B C 1
ATOM 6642 O O . GLN B 1 388 ? -10.828 -16.953 -13.625 1 88.62 388 GLN B O 1
ATOM 6647 N N . LYS B 1 389 ? -11.367 -17.625 -15.711 1 79.19 389 LYS B N 1
ATOM 6648 C CA . LYS B 1 389 ? -12.789 -17.406 -15.469 1 79.19 389 LYS B CA 1
ATOM 6649 C C . LYS B 1 389 ? -13.352 -18.438 -14.492 1 79.19 389 LYS B C 1
ATOM 6651 O O . LYS B 1 389 ? -13.242 -19.641 -14.719 1 79.19 389 LYS B O 1
ATOM 6656 N N . VAL B 1 390 ? -14 -17.875 -13.578 1 79.44 390 VAL B N 1
ATOM 6657 C CA . VAL B 1 390 ? -14.367 -18.781 -12.492 1 79.44 390 VAL B CA 1
ATOM 6658 C C . VAL B 1 390 ? -15.891 -18.875 -12.398 1 79.44 390 VAL B C 1
ATOM 6660 O O . VAL B 1 390 ? -16.453 -19.984 -12.406 1 79.44 390 VAL B O 1
ATOM 6663 N N . PHE B 1 391 ? -16.578 -17.688 -12.367 1 91.81 391 PHE B N 1
ATOM 6664 C CA . PHE B 1 391 ? -18 -17.734 -12.086 1 91.81 391 PHE B CA 1
ATOM 6665 C C . PHE B 1 391 ? -18.734 -16.625 -12.82 1 91.81 391 PHE B C 1
ATOM 6667 O O . PHE B 1 391 ? -18.156 -15.594 -13.148 1 91.81 391 PHE B O 1
ATOM 6674 N N . ASP B 1 392 ? -20.016 -16.875 -13.055 1 93.69 392 ASP B N 1
ATOM 6675 C CA . ASP B 1 392 ? -20.922 -15.789 -13.445 1 93.69 392 ASP B CA 1
ATOM 6676 C C . ASP B 1 392 ? -21.375 -14.992 -12.219 1 93.69 392 ASP B C 1
ATOM 6678 O O . ASP B 1 392 ? -21.438 -15.531 -11.117 1 93.69 392 ASP B O 1
ATOM 6682 N N . LEU B 1 393 ? -21.531 -13.789 -12.422 1 95.06 393 LEU B N 1
ATOM 6683 C CA . LEU B 1 393 ? -22.094 -12.906 -11.406 1 95.06 393 LEU B CA 1
ATOM 6684 C C . LEU B 1 393 ? -23.469 -12.375 -11.836 1 95.06 393 LEU B C 1
ATOM 6686 O O . LEU B 1 393 ? -23.562 -11.586 -12.781 1 95.06 393 LEU B O 1
ATOM 6690 N N . LEU B 1 394 ? -24.484 -12.742 -11.141 1 93.38 394 LEU B N 1
ATOM 6691 C CA . LEU B 1 394 ? -25.844 -12.375 -11.508 1 93.38 394 LEU B CA 1
ATOM 6692 C C . LEU B 1 394 ? -26.281 -11.094 -10.805 1 93.38 394 LEU B C 1
ATOM 6694 O O . LEU B 1 394 ? -25.797 -10.797 -9.703 1 93.38 394 LEU B O 1
ATOM 6698 N N . PRO B 1 395 ? -27.188 -10.336 -11.484 1 93.44 395 PRO B N 1
ATOM 6699 C CA . PRO B 1 395 ? -27.719 -9.156 -10.797 1 93.44 395 PRO B CA 1
ATOM 6700 C C . PRO B 1 395 ? -28.297 -9.484 -9.414 1 93.44 395 PRO B C 1
ATOM 6702 O O . PRO B 1 395 ? -28.953 -10.508 -9.25 1 93.44 395 PRO B O 1
ATOM 6705 N N . GLY B 1 396 ? -27.938 -8.625 -8.445 1 93.06 396 GLY B N 1
ATOM 6706 C CA . GLY B 1 396 ? -28.406 -8.859 -7.086 1 93.06 396 GLY B CA 1
ATOM 6707 C C . GLY B 1 396 ? -27.422 -9.633 -6.238 1 93.06 396 GLY B C 1
ATOM 6708 O O . GLY B 1 396 ? -27.5 -9.617 -5.008 1 93.06 396 GLY B O 1
ATOM 6709 N N . GLU B 1 397 ? -26.5 -10.359 -6.867 1 95.75 397 GLU B N 1
ATOM 6710 C CA . GLU B 1 397 ? -25.469 -11.086 -6.117 1 95.75 397 GLU B CA 1
ATOM 6711 C C . GLU B 1 397 ? -24.375 -10.148 -5.617 1 95.75 397 GLU B C 1
ATOM 6713 O O . GLU B 1 397 ? -24.188 -9.055 -6.168 1 95.75 397 GLU B O 1
ATOM 6718 N N . VAL B 1 398 ? -23.703 -10.586 -4.578 1 97.56 398 VAL B N 1
ATOM 6719 C CA . VAL B 1 398 ? -22.688 -9.781 -3.93 1 97.56 398 VAL B CA 1
ATOM 6720 C C . VAL B 1 398 ? -21.359 -10.555 -3.904 1 97.56 398 VAL B C 1
ATOM 6722 O O . VAL B 1 398 ? -21.328 -11.727 -3.516 1 97.56 398 VAL B O 1
ATOM 6725 N N . VAL B 1 399 ? -20.344 -9.961 -4.383 1 98.06 399 VAL B N 1
ATOM 6726 C CA . VAL B 1 399 ? -19 -10.516 -4.266 1 98.06 399 VAL B CA 1
ATOM 6727 C C . VAL B 1 399 ? -18.328 -9.969 -3.008 1 98.06 399 VAL B C 1
ATOM 6729 O O . VAL B 1 399 ? -18.156 -8.758 -2.863 1 98.06 399 VAL B O 1
ATOM 6732 N N . GLN B 1 400 ? -18 -10.797 -2.158 1 98.31 400 GLN B N 1
ATOM 6733 C CA . GLN B 1 400 ? -17.234 -10.43 -0.972 1 98.31 400 GLN B CA 1
ATOM 6734 C C . GLN B 1 400 ? -15.766 -10.766 -1.142 1 98.31 400 GLN B C 1
ATOM 6736 O O . GLN B 1 400 ? -15.414 -11.898 -1.487 1 98.31 400 GLN B O 1
ATOM 6741 N N . ILE B 1 401 ? -14.883 -9.82 -0.903 1 98.44 401 ILE B N 1
ATOM 6742 C CA . ILE B 1 401 ? -13.445 -10 -1.076 1 98.44 401 ILE B CA 1
ATOM 6743 C C . ILE B 1 401 ? -12.719 -9.625 0.212 1 98.44 401 ILE B C 1
ATOM 6745 O O . ILE B 1 401 ? -12.945 -8.547 0.769 1 98.44 401 ILE B O 1
ATOM 6749 N N . GLU B 1 402 ? -11.844 -10.461 0.654 1 97.5 402 GLU B N 1
ATOM 6750 C CA . GLU B 1 402 ? -11.016 -10.227 1.831 1 97.5 402 GLU B CA 1
ATOM 6751 C C . GLU B 1 402 ? -9.68 -10.953 1.712 1 97.5 402 GLU B C 1
ATOM 6753 O O . GLU B 1 402 ? -9.469 -11.734 0.78 1 97.5 402 GLU B O 1
ATOM 6758 N N . SER B 1 403 ? -8.773 -10.555 2.586 1 96.69 403 SER B N 1
ATOM 6759 C CA . SER B 1 403 ? -7.52 -11.305 2.631 1 96.69 403 SER B CA 1
ATOM 6760 C C . SER B 1 403 ? -7.773 -12.781 2.912 1 96.69 403 SER B C 1
ATOM 6762 O O . SER B 1 403 ? -8.648 -13.125 3.711 1 96.69 403 SER B O 1
ATOM 6764 N N . SER B 1 404 ? -7.02 -13.617 2.254 1 97.56 404 SER B N 1
ATOM 6765 C CA . SER B 1 404 ? -7.164 -15.055 2.422 1 97.56 404 SER B CA 1
ATOM 6766 C C . SER B 1 404 ? -6.359 -15.555 3.617 1 97.56 404 SER B C 1
ATOM 6768 O O . SER B 1 404 ? -5.305 -15 3.939 1 97.56 404 SER B O 1
ATOM 6770 N N . ASP B 1 405 ? -6.789 -16.656 4.203 1 94.25 405 ASP B N 1
ATOM 6771 C CA . ASP B 1 405 ? -6.031 -17.344 5.238 1 94.25 405 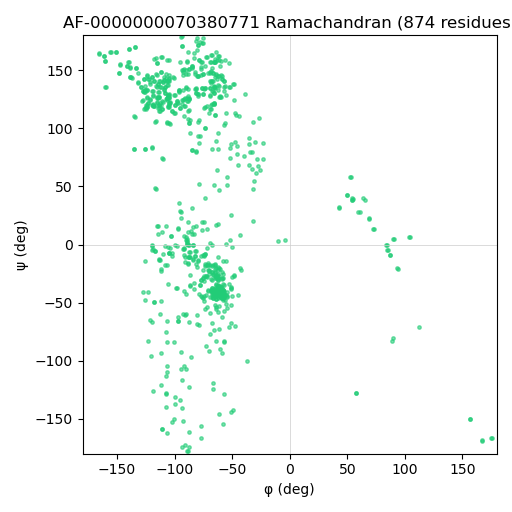ASP B CA 1
ATOM 6772 C C . ASP B 1 405 ? -5.066 -18.359 4.625 1 94.25 405 ASP B C 1
ATOM 6774 O O . ASP B 1 405 ? -4.312 -19.031 5.34 1 94.25 405 ASP B O 1
ATOM 6778 N N . LEU B 1 406 ? -5.055 -18.469 3.328 1 96.19 406 LEU B N 1
ATOM 6779 C CA . LEU B 1 406 ? -4.242 -19.453 2.629 1 96.19 406 LEU B CA 1
ATOM 6780 C C . LEU B 1 406 ? -3.104 -18.781 1.868 1 96.19 406 LEU B C 1
ATOM 6782 O O . LEU B 1 406 ? -3.074 -18.812 0.635 1 96.19 406 LEU B O 1
ATOM 6786 N N . ASP B 1 407 ? -2.129 -18.344 2.592 1 94.44 407 ASP B N 1
ATOM 6787 C CA . ASP B 1 407 ? -0.962 -17.734 1.968 1 94.44 407 ASP B CA 1
ATOM 6788 C C . ASP B 1 407 ? -0.214 -18.734 1.091 1 94.44 407 ASP B C 1
ATOM 6790 O O . ASP B 1 407 ? -0.417 -19.938 1.208 1 94.44 407 ASP B O 1
ATOM 6794 N N . VAL B 1 408 ? 0.543 -18.219 0.195 1 96.25 408 VAL B N 1
ATOM 6795 C CA . VAL B 1 408 ? 1.393 -19.031 -0.67 1 96.25 408 VAL B CA 1
ATOM 6796 C C . VAL B 1 408 ? 2.85 -18.906 -0.23 1 96.25 408 VAL B C 1
ATOM 6798 O O . VAL B 1 408 ? 3.326 -17.812 0.051 1 96.25 408 VAL B O 1
ATOM 6801 N N . TYR B 1 409 ? 3.52 -20.062 -0.224 1 93.31 409 TYR B N 1
ATOM 6802 C CA . TYR B 1 409 ? 4.906 -20.094 0.225 1 93.31 409 TYR B CA 1
ATOM 6803 C C . TYR B 1 409 ? 5.844 -20.453 -0.923 1 93.31 409 TYR B C 1
ATOM 6805 O O . TYR B 1 409 ? 5.773 -21.547 -1.478 1 93.31 409 TYR B O 1
ATOM 6813 N N . VAL B 1 410 ? 6.703 -19.516 -1.21 1 93.81 410 VAL B N 1
ATOM 6814 C CA . VAL B 1 410 ? 7.711 -19.75 -2.24 1 93.81 410 VAL B CA 1
ATOM 6815 C C . VAL B 1 410 ? 9.078 -19.953 -1.592 1 93.81 410 VAL B C 1
ATOM 6817 O O . VAL B 1 410 ? 9.555 -19.109 -0.843 1 93.81 410 VAL B O 1
ATOM 6820 N N . VAL B 1 411 ? 9.703 -21.062 -1.938 1 91.75 411 VAL B N 1
ATOM 6821 C CA . VAL B 1 411 ? 10.945 -21.453 -1.288 1 91.75 411 VAL B CA 1
ATOM 6822 C C . VAL B 1 411 ? 12.062 -20.5 -1.697 1 91.75 411 VAL B C 1
ATOM 6824 O O . VAL B 1 411 ? 12.18 -20.141 -2.869 1 91.75 411 VAL B O 1
ATOM 6827 N N . ARG B 1 412 ? 12.797 -20.109 -0.673 1 84.69 412 ARG B N 1
ATOM 6828 C CA . ARG B 1 412 ? 13.953 -19.25 -0.877 1 84.69 412 ARG B CA 1
ATOM 6829 C C . ARG B 1 412 ? 15.242 -19.922 -0.412 1 84.69 412 ARG B C 1
ATOM 6831 O O . ARG B 1 412 ? 15.219 -20.719 0.527 1 84.69 412 ARG B O 1
ATOM 6838 N N . GLU B 1 413 ? 16.281 -19.891 -1.245 1 71.75 413 GLU B N 1
ATOM 6839 C CA . GLU B 1 413 ? 17.531 -20.578 -0.916 1 71.75 413 GLU B CA 1
ATOM 6840 C C . GLU B 1 413 ? 18.094 -20.094 0.414 1 71.75 413 GLU B C 1
ATOM 6842 O O . GLU B 1 413 ? 18.422 -20.891 1.289 1 71.75 413 GLU B O 1
ATOM 6847 N N . THR B 1 414 ? 18.906 -18.844 0.359 1 58.19 414 THR B N 1
ATOM 6848 C CA . THR B 1 414 ? 19.734 -18.516 1.511 1 58.19 414 THR B CA 1
ATOM 6849 C C . THR B 1 414 ? 19.141 -17.344 2.293 1 58.19 414 THR B C 1
ATOM 6851 O O . THR B 1 414 ? 18.266 -16.641 1.784 1 58.19 414 THR B O 1
ATOM 6854 N N . PHE B 1 415 ? 19.406 -17.484 3.666 1 51.81 415 PHE B N 1
ATOM 6855 C CA . PHE B 1 415 ? 19.125 -16.438 4.645 1 51.81 415 PHE B CA 1
ATOM 6856 C C . PHE B 1 415 ? 19.547 -15.07 4.109 1 51.81 415 PHE B C 1
ATOM 6858 O O . PHE B 1 415 ? 19.031 -14.039 4.555 1 51.81 415 PHE B O 1
ATOM 6865 N N . LYS B 1 416 ? 20.391 -15.211 3.178 1 50.72 416 LYS B N 1
ATOM 6866 C CA . LYS B 1 416 ? 20.828 -13.891 2.711 1 50.72 416 LYS B CA 1
ATOM 6867 C C . LYS B 1 416 ? 19.844 -13.32 1.692 1 50.72 416 LYS B C 1
ATOM 6869 O O . LYS B 1 416 ? 20.125 -12.305 1.058 1 50.72 416 LYS B O 1
ATOM 6874 N N . ALA B 1 417 ? 18.703 -14.172 1.677 1 55.47 417 ALA B N 1
ATOM 6875 C CA . ALA B 1 417 ? 17.734 -13.766 0.664 1 55.47 417 ALA B CA 1
ATOM 6876 C C . ALA B 1 417 ? 16.984 -12.5 1.094 1 55.47 417 ALA B C 1
ATOM 6878 O O . ALA B 1 417 ? 16.453 -12.438 2.203 1 55.47 417 ALA B O 1
ATOM 6879 N N . ASN B 1 418 ? 17.453 -11.289 0.514 1 65.44 418 ASN B N 1
ATOM 6880 C CA . ASN B 1 418 ? 16.734 -10.016 0.604 1 65.44 418 ASN B CA 1
ATOM 6881 C C . ASN B 1 418 ? 15.594 -9.945 -0.395 1 65.44 418 ASN B C 1
ATOM 6883 O O . ASN B 1 418 ? 15.812 -9.758 -1.592 1 65.44 418 ASN B O 1
ATOM 6887 N N . ASN B 1 419 ? 14.414 -10.328 0.086 1 74.44 419 ASN B N 1
ATOM 6888 C CA . ASN B 1 419 ? 13.219 -10.383 -0.756 1 74.44 419 ASN B CA 1
ATOM 6889 C C . ASN B 1 419 ? 13.047 -9.102 -1.567 1 74.44 419 ASN B C 1
ATOM 6891 O O . ASN B 1 419 ? 12.617 -9.141 -2.721 1 74.44 419 ASN B O 1
ATOM 6895 N N . VAL B 1 420 ? 13.562 -8.078 -1.048 1 79.62 420 VAL B N 1
ATOM 6896 C CA . VAL B 1 420 ? 13.414 -6.805 -1.742 1 79.62 420 VAL B CA 1
ATOM 6897 C C . VAL B 1 420 ? 14.398 -6.738 -2.908 1 79.62 420 VAL B C 1
ATOM 6899 O O . VAL B 1 420 ? 14.062 -6.25 -3.988 1 79.62 420 VAL B O 1
ATOM 6902 N N . HIS B 1 421 ? 15.562 -7.328 -2.699 1 82.5 421 HIS B N 1
ATOM 6903 C CA . HIS B 1 421 ? 16.562 -7.336 -3.756 1 82.5 421 HIS B CA 1
ATOM 6904 C C . HIS B 1 421 ? 16.078 -8.125 -4.969 1 82.5 421 HIS B C 1
ATOM 6906 O O . HIS B 1 421 ? 16.156 -7.645 -6.102 1 82.5 421 HIS B O 1
ATOM 6912 N N . GLU B 1 422 ? 15.672 -9.344 -4.719 1 82 422 GLU B N 1
ATOM 6913 C CA . GLU B 1 422 ? 15.203 -10.18 -5.82 1 82 422 GLU B CA 1
ATOM 6914 C C . GLU B 1 422 ? 14.031 -9.539 -6.551 1 82 422 GLU B C 1
ATOM 6916 O O . GLU B 1 422 ? 13.953 -9.594 -7.777 1 82 422 GLU B O 1
ATOM 6921 N N . TRP B 1 423 ? 13.164 -8.969 -5.82 1 88.06 423 TRP B N 1
ATOM 6922 C CA . TRP B 1 423 ? 12.016 -8.266 -6.395 1 88.06 423 TRP B CA 1
ATOM 6923 C C . TRP B 1 423 ? 12.477 -7.121 -7.285 1 88.06 423 TRP B C 1
ATOM 6925 O O . TRP B 1 423 ? 11.961 -6.938 -8.391 1 88.06 423 TRP B O 1
ATOM 6935 N N . MET B 1 424 ? 13.469 -6.414 -6.824 1 88 424 MET B N 1
ATOM 6936 C CA . MET B 1 424 ? 14 -5.289 -7.582 1 88 424 MET B CA 1
ATOM 6937 C C . MET B 1 424 ? 14.625 -5.762 -8.891 1 88 424 MET B C 1
ATOM 6939 O O . MET B 1 424 ? 14.438 -5.133 -9.938 1 88 424 MET B O 1
ATOM 6943 N N . VAL B 1 425 ? 15.344 -6.805 -8.805 1 85.31 425 VAL B N 1
ATOM 6944 C CA . VAL B 1 425 ? 16 -7.355 -9.984 1 85.31 425 VAL B CA 1
ATOM 6945 C C . VAL B 1 425 ? 14.945 -7.719 -11.031 1 85.31 425 VAL B C 1
ATOM 6947 O O . VAL B 1 425 ? 15.094 -7.391 -12.211 1 85.31 425 VAL B O 1
ATOM 6950 N N . LYS B 1 426 ? 13.891 -8.359 -10.562 1 87.06 426 LYS B N 1
ATOM 6951 C CA . LYS B 1 426 ? 12.82 -8.758 -11.469 1 87.06 426 LYS B CA 1
ATOM 6952 C C . LYS B 1 426 ? 12.094 -7.543 -12.031 1 87.06 426 LYS B C 1
ATOM 6954 O O . LYS B 1 426 ? 11.727 -7.52 -13.203 1 87.06 426 LYS B O 1
ATOM 6959 N N . LEU B 1 427 ? 11.883 -6.594 -11.211 1 88.31 427 LEU B N 1
ATOM 6960 C CA . LEU B 1 427 ? 11.203 -5.371 -11.633 1 88.31 427 LEU B CA 1
ATOM 6961 C C . LEU B 1 427 ? 11.992 -4.652 -12.719 1 88.31 427 LEU B C 1
ATOM 6963 O O . LEU B 1 427 ? 11.422 -4.199 -13.711 1 88.31 427 LEU B O 1
ATOM 6967 N N . LYS B 1 428 ? 13.281 -4.566 -12.539 1 85.44 428 LYS B N 1
ATOM 6968 C CA . LYS B 1 428 ? 14.156 -3.922 -13.516 1 85.44 428 LYS B CA 1
ATOM 6969 C C . LYS B 1 428 ? 14.078 -4.621 -14.875 1 85.44 428 LYS B C 1
ATOM 6971 O O . LYS B 1 428 ? 14.039 -3.965 -15.914 1 85.44 428 LYS B O 1
ATOM 6976 N N . LYS B 1 429 ? 14.062 -5.824 -14.789 1 81.75 429 LYS B N 1
ATOM 6977 C CA . LYS B 1 429 ? 13.992 -6.605 -16.031 1 81.75 429 LYS B CA 1
ATOM 6978 C C . LYS B 1 429 ? 12.648 -6.418 -16.719 1 81.75 429 LYS B C 1
ATOM 6980 O O . LYS B 1 429 ? 12.578 -6.324 -17.938 1 81.75 429 LYS B O 1
ATOM 6985 N N . MET B 1 430 ? 11.625 -6.359 -15.93 1 78.81 430 MET B N 1
ATOM 6986 C CA . MET B 1 430 ? 10.273 -6.211 -16.453 1 78.81 430 MET B CA 1
ATOM 6987 C C . MET B 1 430 ? 10.094 -4.848 -17.125 1 78.81 430 MET B C 1
ATOM 6989 O O . MET B 1 430 ? 9.5 -4.746 -18.188 1 78.81 430 MET B O 1
ATOM 6993 N N . LEU B 1 431 ? 10.531 -3.826 -16.484 1 74.81 431 LEU B N 1
ATOM 6994 C CA . LEU B 1 431 ? 10.25 -2.463 -16.922 1 74.81 431 LEU B CA 1
ATOM 6995 C C . LEU B 1 431 ? 11.336 -1.957 -17.875 1 74.81 431 LEU B C 1
ATOM 6997 O O . LEU B 1 431 ? 11.219 -0.862 -18.422 1 74.81 431 LEU B O 1
ATOM 7001 N N . ASN B 1 432 ? 12.234 -2.824 -18.25 1 66.94 432 ASN B N 1
ATOM 7002 C CA . ASN B 1 432 ? 13.367 -2.455 -19.078 1 66.94 432 ASN B CA 1
ATOM 7003 C C . ASN B 1 432 ? 13.984 -1.133 -18.641 1 66.94 432 ASN B C 1
ATOM 7005 O O . ASN B 1 432 ? 14.266 -0.262 -19.469 1 66.94 432 ASN B O 1
ATOM 7009 N N . TRP B 1 433 ? 13.93 -0.866 -17.375 1 56.41 433 TRP B N 1
ATOM 7010 C CA . TRP B 1 433 ? 14.508 0.359 -16.828 1 56.41 433 TRP B CA 1
ATOM 7011 C C . TRP B 1 433 ? 15.984 0.464 -17.156 1 56.41 433 TRP B C 1
ATOM 7013 O O . TRP B 1 433 ? 16.688 -0.547 -17.219 1 56.41 433 TRP B O 1
ATOM 7023 N N . ASN B 1 434 ? 16.625 1.666 -17.625 1 53.34 434 ASN B N 1
ATOM 7024 C CA . ASN B 1 434 ? 18 2.051 -17.906 1 53.34 434 ASN B CA 1
ATOM 7025 C C . ASN B 1 434 ? 18.406 1.701 -19.328 1 53.34 434 ASN B C 1
ATOM 7027 O O . ASN B 1 434 ? 19.562 1.84 -19.703 1 53.34 434 ASN B O 1
ATOM 7031 N N . SER B 1 435 ? 17.547 0.966 -20 1 49.38 435 SER B N 1
ATOM 7032 C CA . SER B 1 435 ? 18.031 0.633 -21.328 1 49.38 435 SER B CA 1
ATOM 7033 C C . SER B 1 435 ? 18.219 1.886 -22.188 1 49.38 435 SER B C 1
ATOM 7035 O O . SER B 1 435 ? 19.125 1.942 -23.016 1 49.38 435 SER B O 1
ATOM 7037 N N . ASN B 1 436 ? 17.391 2.867 -22.156 1 44.09 436 ASN B N 1
ATOM 7038 C CA . ASN B 1 436 ? 17.484 3.914 -23.172 1 44.09 436 ASN B CA 1
ATOM 7039 C C . ASN B 1 436 ? 18.438 5.02 -22.75 1 44.09 436 ASN B C 1
ATOM 7041 O O . ASN B 1 436 ? 18.562 6.035 -23.438 1 44.09 436 ASN B O 1
ATOM 7045 N N . PHE B 1 437 ? 18.906 5.125 -21.609 1 40.69 437 PHE B N 1
ATOM 7046 C CA . PHE B 1 437 ? 19.688 6.332 -21.359 1 40.69 437 PHE B CA 1
ATOM 7047 C C . PHE B 1 437 ? 21.016 6.297 -22.125 1 40.69 437 PHE B C 1
ATOM 7049 O O . PHE B 1 437 ? 21.75 7.285 -22.141 1 40.69 437 PHE B O 1
ATOM 7056 N N . SER B 1 438 ? 21.5 5.285 -22.422 1 33.66 438 SER B N 1
ATOM 7057 C CA . SER B 1 438 ? 22.734 5.344 -23.188 1 33.66 438 SER B CA 1
ATOM 7058 C C . SER B 1 438 ? 22.5 5.828 -24.609 1 33.66 438 SER B C 1
ATOM 7060 O O . SER B 1 438 ? 23.438 6.043 -25.375 1 33.66 438 SER B O 1
ATOM 7062 N N . LYS B 1 439 ? 21.344 5.82 -25.141 1 29.66 439 LYS B N 1
ATOM 7063 C CA . LYS B 1 439 ? 21.359 6.305 -26.516 1 29.66 439 LYS B CA 1
ATOM 7064 C C . LYS B 1 439 ? 21.312 7.828 -26.562 1 29.66 439 LYS B C 1
ATOM 7066 O O . LYS B 1 439 ? 20.484 8.453 -25.891 1 29.66 439 LYS B O 1
#

InterPro domains:
  IPR002504 NAD kinase [MF_00361] (122-433)
  IPR002504 NAD kinase [PF01513] (124-245)
  IPR016064 NAD kinase/diacylglycerol kinase-like domain superfamily [SSF111331] (123-436)
  IPR017437 ATP-NAD kinase, PpnK-type, C-terminal [G3DSA:2.60.200.30] (261-406)
  IPR017438 Inorganic polyphosphate/ATP-NAD kinase, N-terminal [G3DSA:3.40.50.10330] (122-434)

Organism: Tetrahymena thermophila (strain SB210) (NCBI:txid312017)

Nearest PDB structures (foldseek):
  8kgc-assembly1_A  TM=8.829E-01  e=9.098E-33  Homo sapiens
  8kgc-assembly1_D  TM=8.792E-01  e=6.388E-32  Homo sapiens
  3pfn-assembly1_D  TM=9.039E-01  e=5.358E-30  Homo sapiens
  7mh7-assembly1_A  TM=8.680E-01  e=3.765E-28  Pseudomonas aeruginosa PAO1
  7qvs-assembly1_B-2  TM=8.631E-01  e=2.213E-28  Pseudomonas aeruginosa